Protein AF-A0A150TPR8-F1 (afdb_monomer_lite)

Foldseek 3Di:
DDDDDDDDDDDDDDDDDDDDDDDDDDDDDDDADDDDDDDDDDDDDDDDDDDDDDDDDDDDDDDDDDDDDDDDDDDDDDPDPPQDAFDKDKDKAKAWFQDDDDDDDDDDDDDDDDDDDDDDDDDDDDDDDDDDDDDDDDDDDDDDDPDTDIWIKMKMWTWHHQDPVRKIKIKIFIWTDRPDPDDTPPPRTDIDIDIFDDPDPCRVVVPDDPDDGDDDGDPCVCVVVCVVVVPDQAQEEEFFAFLCFCLLAVPPVQLVSLVVLHAYEYEHQALRDPDQDNLQSVLLVLLSLLLQCVSNVHASDWDKDWDAFVNFTWIKIAGPPSVRRYIYIYSHWHDYPVDDALVCLLVVVDQWTFHPDDDDDDRPPPVVVVPDDDPPPPDPPPPDDPPPDTRIDHLVNLLRRLLVVCVVSVHQEYEAAALAQQFDDDDPSRNSSNLSSVSNVLVNPDHHKYKYTYGLRCLLADQFDDPVSLVSSQQSVLQSQCSHCVQDVHVVCRSVDSPDDGPDPSSSSSSSDHDMKIWAFFFKAWKAAFPQWTWFFPDQDAFGFIWTDHDDPDQRRIWGGHQFAIAGRPRWGFFFVVLDPDAFGTIHTHHPDSDQRGGWTAILQQFIAGRSRWTWFFPPSDNDTPGTIGTHHRHPDRRRGIAAAFFFKDFAEPDQPLFCVAQNLDLLWLLLWAWWALALPLFTWTWTAHQQAIWIWAFPLPRHTHHIDHQDRCCHVVNPSSDSLWSNQWYWFAAQLPNTTWTWTQDQQGIDTFRRDNRSRHTHDPVPDHQDRQCHVVVVQSVALLWSLLWYWDAALLPRGTWIWTADQQGIWTFDRSSPSHTHHTDHQARCCHVVVPNRDCLWSSLWAWFAAQQPRHTWTWTADQQAIKIWHRDNVSGHTHHIGHQFDDDSSRTPCHHPHQQVVACLFSLFWEWWALSQPNGTWTWAAGQQGIWIFHGPSSGTHHTDHNHGNHCHVVVPNRPNSWSSQFYWTGRNSPRHTWTWTRDNRHIIIGHRD

pLDDT: mean 76.07, std 26.34, range [20.14, 98.62]

Secondary structure (DSSP, 8-state):
-----------------------------------------------S---------------SS--------------S-TT-TT-EEEEEEEEE-S-PPPP------------------------------PPPS-----S------EEEEEEEEEEPPPPTTS-EEEEEEEEEEETTTPPP--S-PPEEEEEE-SSSGGGGTTT--TTSPPPP--HHHHHHHHHHHH-PPPEEEEEESSTTHHHHHTTTHHHHHHHHT-EEEEEEEE---SSS-HHHHHHHHHHHHHHHHHHTTS-S-EEEEEEEETTEEEEEEEETTTTS-EEEEEEEE--STTS--HHHHHHTSSS-EE------S----STTTT---STTS--TT----TT----EE-HHHHHHHHHHHHHHHT-SEEEEE---TTS----HHHHHHHHHHHHHHTT--S--EEEEE--GGGGGS---S-HHHHHHHHHHHHHHHTT-TTT-S-GGGTTT-S------HHHHHHTT---EEEEE-S-EEEEEETTTEEEEESSSSTTEEEEEEE--S-GGG-EEEETTEEEETTTEEEEEGGG--STTEEEEEE-----TTSB-EEETTSBEE-GGGPEEEEGGG--STTPBEEEE-----GGGB-EEEPPPPEE-S-TTTTSHHHH-S-HHHHTT-EEE-SSSSSSPEEEEEETTEEEEE-B-SSS-BPPPEEEESTTSGGGT--SHHHHTT-EEE-SSSSSS-EEEEEETTEEEEEPBPTTSSSBPP-TT--SBSTTSTTTTTTS-HHHHTT-B---SSSSSS--EEEEETTEEEEE-B-SSSSB-PPEEEEGGGSTTTT--SHHHHTT-EEE-SSSSSSPEEEEEETTEEEEEPBPTTTSSBPPPEE-B-EETTEETTSTTSGGGS-TTTGGG-EE--SSSSSS--EEEE-SSEEEEE-B-SSSB---EEEEETSSSGGGTTTSHHHHTT-EEE-SSSSSS-EEEEE-SSSEEEE---

Sequence (997 aa):
MNRIHPRAHLWTKAARTLTALGGLLASTAAPASARAEILAYDEHDGDVGGAVGWANDWPFAREGGELVQTAAYVRRRFAAPLSAAHATRWIAVTGRMAAPPIAYAYHVPMGVSSWTTAHQHPGLHFDTSSPAGLLADGAGPTSGIAGTTLQTWLARYVFGPANANGRYSATVSIWAGSGAGRRIDTGAPPAVVRTLADTTLDSLYAGQSDAQDLFFVERESVATTAREALAAPERDLYVVAHQDDDLLFMNPDIADSIQAGNSVETVYVTAGLGGNCLDVMGEREAGMKAAYAAMAGLANSWSCAEAAVLGKDLVRCALDGSAGRVGLVFLRLPSSPDTALLSDLWNGSAPTLTRVDRTGDECDYRCATGDAADDACDDPDDELPSDELPVDYTREELIGVLARLMSDFRASRVGTLNSDHGHAGDHTDHYHTSLFAFAAQQAYAAGHALQTYRGYDMSNEQANVSDEEFDITWDAFRWYAQCDRFTCTDMSACGTGTTCEPDNSNYRAWARRRYVASAIAGVSGRLGALGGKCLAAAGASSGAPVVLADCSMAAAQQWTVAEDRIGGPGGRCLGVAGGSASNGAPVVLESCAGTRGQAWTMLDGGQIRGLQGRCLAVAGGNAANGTPAQMVDCNGAEAQRFAIQLSAPTRWSYGNDFSDAQIGTSEAYTRTVRLGDVNGDGKADACVRRADGVYCARSNGAGGFLPAQRYTTEFSDANGWQPAHYGNTIQLADIDGDGKADLCGRGAWGILCQVANAAGDAFVASGGGWWTYSFSDAEGFDDAPSYYRSIHLADVDADGYADVCGRGADGLRCAINTTAGSFGAAALWLAEMSDANGWLPEQYGATIQLGDIDGDGAADACGRGPSGVVCAVASASGAGFARPHVWSYSRGGAPDYGDGSEFDAAPSHWGSLGLGDVDGDGDADLCGRGASGALCALSNRLGFGAARPASIGAFGDAQGWLAARYGATVQPGDVDGDGRADLCGRASDGLWCALAP

Radius of gyration: 33.86 Å; chains: 1; bounding box: 90×102×80 Å

Structure (mmCIF, N/CA/C/O backbone):
data_AF-A0A150TPR8-F1
#
_entry.id   AF-A0A150TPR8-F1
#
loop_
_atom_site.group_PDB
_atom_site.id
_atom_site.type_symbol
_atom_site.label_atom_id
_atom_site.label_alt_id
_atom_site.label_comp_id
_atom_site.label_asym_id
_atom_site.label_entity_id
_atom_site.label_seq_id
_atom_site.pdbx_PDB_ins_code
_atom_site.Cartn_x
_atom_site.Cartn_y
_atom_site.Cartn_z
_atom_site.occupancy
_atom_site.B_iso_or_equiv
_atom_site.auth_seq_id
_atom_site.auth_comp_id
_atom_site.auth_asym_id
_atom_site.auth_atom_id
_atom_site.pdbx_PDB_model_num
ATOM 1 N N . MET A 1 1 ? -42.815 31.771 -31.895 1.00 28.98 1 MET A N 1
ATOM 2 C CA . MET A 1 1 ? -42.550 31.568 -33.340 1.00 28.98 1 MET A CA 1
ATOM 3 C C . MET A 1 1 ? -41.793 30.247 -33.455 1.00 28.98 1 MET A C 1
ATOM 5 O O . MET A 1 1 ? -40.817 30.100 -32.746 1.00 28.98 1 MET A O 1
ATOM 9 N N . ASN A 1 2 ? -42.415 29.195 -34.004 1.00 23.45 2 ASN A N 1
ATOM 10 C CA . ASN A 1 2 ? -42.234 28.714 -35.393 1.00 23.45 2 ASN A CA 1
ATOM 11 C C . ASN A 1 2 ? -40.826 28.108 -35.634 1.00 23.45 2 ASN A C 1
ATOM 13 O O . ASN A 1 2 ? -39.872 28.867 -35.561 1.00 23.45 2 ASN A O 1
ATOM 17 N N . ARG A 1 3 ? -40.624 26.820 -35.983 1.00 25.25 3 ARG A N 1
ATOM 18 C CA . ARG A 1 3 ? -41.537 25.695 -36.342 1.00 25.25 3 ARG A CA 1
ATOM 19 C C . ARG A 1 3 ? -40.855 24.319 -36.068 1.00 25.25 3 ARG A C 1
ATOM 21 O O . ARG A 1 3 ? -39.658 24.224 -36.275 1.00 25.25 3 ARG A O 1
ATOM 28 N N . ILE A 1 4 ? -41.542 23.338 -35.452 1.00 25.16 4 ILE A N 1
ATOM 29 C CA . ILE A 1 4 ? -42.144 22.088 -36.032 1.00 25.16 4 ILE A CA 1
ATOM 30 C C . ILE A 1 4 ? -41.085 21.058 -36.545 1.00 25.16 4 ILE A C 1
ATOM 32 O O . ILE A 1 4 ? -40.389 21.392 -37.491 1.00 25.16 4 ILE A O 1
ATOM 36 N N . HIS A 1 5 ? -40.820 19.883 -35.921 1.00 24.64 5 HIS A N 1
ATOM 37 C CA . HIS A 1 5 ? -41.619 18.617 -35.767 1.00 24.64 5 HIS A CA 1
ATOM 38 C C . HIS A 1 5 ? -41.718 17.733 -37.056 1.00 24.64 5 HIS A C 1
ATOM 40 O O . HIS A 1 5 ? -41.652 18.314 -38.136 1.00 24.64 5 HIS A O 1
ATOM 46 N N . PRO A 1 6 ? -42.092 16.415 -37.020 1.00 46.97 6 PRO A N 1
ATOM 47 C CA . PRO A 1 6 ? -41.914 15.344 -35.990 1.00 46.97 6 PRO A CA 1
ATOM 48 C C . PRO A 1 6 ? -41.855 13.843 -36.501 1.00 46.97 6 PRO A C 1
ATOM 50 O O . PRO A 1 6 ? -42.131 13.593 -37.666 1.00 46.97 6 PRO A O 1
ATOM 53 N N . ARG A 1 7 ? -41.750 12.852 -35.568 1.00 25.33 7 ARG A N 1
ATOM 54 C CA . ARG A 1 7 ? -42.393 11.477 -35.566 1.00 25.33 7 ARG A CA 1
ATOM 55 C C . ARG A 1 7 ? -41.965 10.411 -36.634 1.00 25.33 7 ARG A C 1
ATOM 57 O O . ARG A 1 7 ? -41.454 10.782 -37.674 1.00 25.33 7 ARG A O 1
ATOM 64 N N . ALA A 1 8 ? -42.204 9.081 -36.512 1.00 23.88 8 ALA A N 1
ATOM 65 C CA . ALA A 1 8 ? -42.480 8.159 -35.376 1.00 23.88 8 ALA A CA 1
ATOM 66 C C . ALA A 1 8 ? -42.597 6.643 -35.769 1.00 23.88 8 ALA A C 1
ATOM 68 O O . ALA A 1 8 ? -42.933 6.335 -36.903 1.00 23.88 8 ALA A O 1
ATOM 69 N N . HIS A 1 9 ? -42.462 5.755 -34.760 1.00 23.77 9 HIS A N 1
ATOM 70 C CA . HIS A 1 9 ? -43.169 4.467 -34.486 1.00 23.77 9 HIS A CA 1
ATOM 71 C C . HIS A 1 9 ? -43.176 3.212 -35.420 1.00 23.77 9 HIS A C 1
ATOM 73 O O . HIS A 1 9 ? -43.779 3.219 -36.483 1.00 23.77 9 HIS A O 1
ATOM 79 N N . LEU A 1 10 ? -42.755 2.079 -34.805 1.00 22.88 10 LEU A N 1
ATOM 80 C CA . LEU A 1 10 ? -43.393 0.728 -34.704 1.00 22.88 10 LEU A CA 1
ATOM 81 C C . LEU A 1 10 ? -43.660 -0.152 -35.961 1.00 22.88 10 LEU A C 1
ATOM 83 O O . LEU A 1 10 ? -44.355 0.273 -36.875 1.00 22.88 10 LEU A O 1
ATOM 87 N N . TRP A 1 11 ? -43.288 -1.451 -35.917 1.00 21.02 11 TRP A N 1
ATOM 88 C CA . TRP A 1 11 ? -44.193 -2.614 -35.658 1.00 21.02 11 TRP A CA 1
ATOM 89 C C . TRP A 1 11 ? -43.463 -3.994 -35.683 1.00 21.02 11 TRP A C 1
ATOM 91 O O . TRP A 1 11 ? -42.305 -4.105 -36.067 1.00 21.02 11 TRP A O 1
ATOM 101 N N . THR A 1 12 ? -44.147 -5.034 -35.188 1.00 22.78 12 THR A N 1
ATOM 102 C CA . THR A 1 12 ? -43.673 -6.308 -34.586 1.00 22.78 12 THR A CA 1
ATOM 103 C C . THR A 1 12 ? -43.605 -7.583 -35.474 1.00 22.78 12 THR A C 1
ATOM 105 O O . THR A 1 12 ? -44.400 -7.747 -36.388 1.00 22.78 12 THR A O 1
ATOM 108 N N . LYS A 1 13 ? -42.766 -8.555 -35.039 1.00 22.12 13 LYS A N 1
ATOM 109 C CA . LYS A 1 13 ? -42.871 -10.055 -35.068 1.00 22.12 13 LYS A CA 1
ATOM 110 C C . LYS A 1 13 ? -43.204 -10.859 -36.359 1.00 22.12 13 LYS A C 1
ATOM 112 O O . LYS A 1 13 ? -44.314 -10.812 -36.874 1.00 22.12 13 LYS A O 1
ATOM 117 N N . ALA A 1 14 ? -42.329 -11.833 -36.668 1.00 21.36 14 ALA A N 1
ATOM 118 C CA . ALA A 1 14 ? -42.599 -13.118 -37.359 1.00 21.36 14 ALA A CA 1
ATOM 119 C C . ALA A 1 14 ? -41.613 -14.215 -36.846 1.00 21.36 14 ALA A C 1
ATOM 121 O O . ALA A 1 14 ? -40.685 -13.863 -36.116 1.00 21.36 14 ALA A O 1
ATOM 122 N N . ALA A 1 15 ? -41.794 -15.521 -37.143 1.00 21.44 15 ALA A N 1
ATOM 123 C CA . ALA A 1 15 ? -40.928 -16.601 -36.601 1.00 21.44 15 ALA A CA 1
ATOM 124 C C . ALA A 1 15 ? -40.993 -17.979 -37.329 1.00 21.44 15 ALA A C 1
ATOM 126 O O . ALA A 1 15 ? -42.004 -18.275 -37.960 1.00 21.44 15 ALA A O 1
ATOM 127 N N . ARG A 1 16 ? -39.986 -18.849 -37.049 1.00 24.20 16 ARG A N 1
ATOM 128 C CA . ARG A 1 16 ? -39.869 -20.328 -37.311 1.00 24.20 16 ARG A CA 1
ATOM 129 C C . ARG A 1 16 ? -39.575 -20.746 -38.793 1.00 24.20 16 ARG A C 1
ATOM 131 O O . ARG A 1 16 ? -39.963 -20.004 -39.680 1.00 24.20 16 ARG A O 1
ATOM 138 N N . THR A 1 17 ? -38.891 -21.855 -39.185 1.00 21.88 17 THR A N 1
ATOM 139 C CA . THR A 1 17 ? -38.340 -23.075 -38.499 1.00 21.88 17 THR A CA 1
ATOM 140 C C . THR A 1 17 ? -37.305 -23.904 -39.343 1.00 21.88 17 THR A C 1
ATOM 142 O O . THR A 1 17 ? -37.540 -24.082 -40.529 1.00 21.88 17 THR A O 1
ATOM 145 N N . LEU A 1 18 ? -36.289 -24.515 -38.682 1.00 22.12 18 LEU A N 1
ATOM 146 C CA . LEU A 1 18 ? -35.696 -25.899 -38.797 1.00 22.12 18 LEU A CA 1
ATOM 147 C C . LEU A 1 18 ? -34.944 -26.531 -40.038 1.00 22.12 18 LEU A C 1
ATOM 149 O O . LEU A 1 18 ? -35.566 -26.835 -41.048 1.00 22.12 18 LEU A O 1
ATOM 153 N N . THR A 1 19 ? -33.692 -27.012 -39.777 1.00 24.34 19 THR A N 1
ATOM 154 C CA . THR A 1 19 ? -32.940 -28.245 -40.264 1.00 24.34 19 THR A CA 1
ATOM 155 C C . THR A 1 19 ? -32.500 -28.432 -41.753 1.00 24.34 19 THR A C 1
ATOM 157 O O . THR A 1 19 ? -33.181 -27.936 -42.635 1.00 24.34 19 THR A O 1
ATOM 160 N N . ALA A 1 20 ? -31.415 -29.161 -42.147 1.00 22.00 20 ALA A N 1
ATOM 161 C CA . ALA A 1 20 ? -30.485 -30.111 -41.465 1.00 22.00 20 ALA A CA 1
ATOM 162 C C . ALA A 1 20 ? -29.088 -30.355 -42.158 1.00 22.00 20 ALA A C 1
ATOM 164 O O . ALA A 1 20 ? -28.971 -30.158 -43.362 1.00 22.00 20 ALA A O 1
ATOM 165 N N . LEU A 1 21 ? -28.141 -30.975 -41.409 1.00 21.84 21 LEU A N 1
ATOM 166 C CA . LEU A 1 21 ? -27.100 -31.994 -41.783 1.00 21.84 21 LEU A CA 1
ATOM 167 C C . LEU A 1 21 ? -25.808 -31.673 -42.611 1.00 21.84 21 LEU A C 1
ATOM 169 O O . LEU A 1 21 ? -25.805 -31.808 -43.828 1.00 21.84 21 LEU A O 1
ATOM 173 N N . GLY A 1 22 ? -24.667 -31.471 -41.912 1.00 22.31 22 GLY A N 1
ATOM 174 C CA . GLY A 1 22 ? -23.556 -32.454 -41.701 1.00 22.31 22 GLY A CA 1
ATOM 175 C C . GLY A 1 22 ? -22.477 -32.766 -42.781 1.00 22.31 22 GLY A C 1
ATOM 176 O O . GLY A 1 22 ? -22.827 -33.106 -43.906 1.00 22.31 22 GLY A O 1
ATOM 177 N N . GLY A 1 23 ? -21.169 -32.824 -42.409 1.00 23.39 23 GLY A N 1
ATOM 178 C CA . GLY A 1 23 ? -20.136 -33.466 -43.277 1.00 23.39 23 GLY A CA 1
ATOM 179 C C . GLY A 1 23 ? -18.596 -33.267 -43.110 1.00 23.39 23 GLY A C 1
ATOM 180 O O . GLY A 1 23 ? -17.957 -33.032 -44.122 1.00 23.39 23 GLY A O 1
ATOM 181 N N . LEU A 1 24 ? -18.006 -33.402 -41.908 1.00 24.17 24 LEU A N 1
ATOM 182 C CA . LEU A 1 24 ? -16.640 -33.918 -41.544 1.00 24.17 24 LEU A CA 1
ATOM 183 C C . LEU A 1 24 ? -15.318 -33.771 -42.400 1.00 24.17 24 LEU A C 1
ATOM 185 O O . LEU A 1 24 ? -15.283 -34.067 -43.588 1.00 24.17 24 LEU A O 1
ATOM 189 N N . LEU A 1 25 ? -14.191 -33.630 -41.650 1.00 23.27 25 LEU A N 1
ATOM 190 C CA . LEU A 1 25 ? -12.736 -33.907 -41.920 1.00 23.27 25 LEU A CA 1
ATOM 191 C C . LEU A 1 25 ? -11.853 -32.854 -42.654 1.00 23.27 25 LEU A C 1
ATOM 193 O O . LEU A 1 25 ? -12.297 -32.271 -43.631 1.00 23.27 25 LEU A O 1
ATOM 197 N N . ALA A 1 26 ? -10.540 -32.674 -42.369 1.00 25.17 26 ALA A N 1
ATOM 198 C CA . ALA A 1 26 ? -9.694 -32.772 -41.144 1.00 25.17 26 ALA A CA 1
ATOM 199 C C . ALA A 1 26 ? -8.202 -32.425 -41.458 1.00 25.17 26 ALA A C 1
ATOM 201 O O . ALA A 1 26 ? -7.753 -32.673 -42.575 1.00 25.17 26 ALA A O 1
ATOM 202 N N . SER A 1 27 ? -7.414 -32.030 -40.432 1.00 24.72 27 SER A N 1
ATOM 203 C CA . SER A 1 27 ? -5.926 -31.863 -40.406 1.00 24.72 27 SER A CA 1
ATOM 204 C C . SER A 1 27 ? -5.358 -30.684 -41.236 1.00 24.72 27 SER A C 1
ATOM 206 O O . SER A 1 27 ? -5.945 -30.334 -42.251 1.00 24.72 27 SER A O 1
ATOM 208 N N . THR A 1 28 ? -4.277 -29.965 -40.892 1.00 23.39 28 THR A N 1
ATOM 209 C CA . THR A 1 28 ? -3.161 -30.058 -39.901 1.00 23.39 28 THR A CA 1
ATOM 210 C C . THR A 1 28 ? -2.783 -28.636 -39.413 1.00 23.39 28 THR A C 1
ATOM 212 O O . THR A 1 28 ? -2.965 -27.714 -40.200 1.00 23.39 28 THR A O 1
ATOM 215 N N . ALA A 1 29 ? -2.183 -28.336 -38.246 1.00 23.03 29 ALA A N 1
ATOM 216 C CA . ALA A 1 29 ? -1.746 -29.096 -37.054 1.00 23.03 29 ALA A CA 1
ATOM 217 C C . ALA A 1 29 ? -1.602 -28.124 -35.831 1.00 23.03 29 ALA A C 1
ATOM 219 O O . ALA A 1 29 ? -2.328 -27.139 -35.767 1.00 23.03 29 ALA A O 1
ATOM 220 N N . ALA A 1 30 ? -0.703 -28.407 -34.874 1.00 26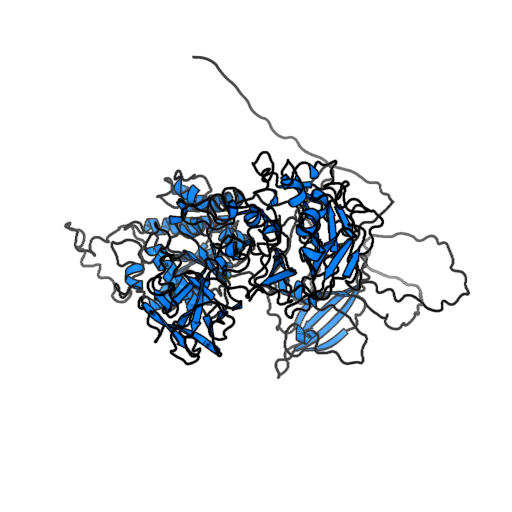.41 30 ALA A N 1
ATOM 221 C CA . ALA A 1 30 ? -0.410 -27.671 -33.621 1.00 26.41 30 ALA A CA 1
ATOM 222 C C . ALA A 1 30 ? 1.103 -27.254 -33.583 1.00 26.41 30 ALA A C 1
ATOM 224 O O . ALA A 1 30 ? 1.793 -27.660 -34.527 1.00 26.41 30 ALA A O 1
ATOM 225 N N . PRO A 1 31 ? 1.674 -26.539 -32.569 1.00 35.25 31 PRO A N 1
ATOM 226 C CA . PRO A 1 31 ? 1.181 -26.355 -31.192 1.00 35.25 31 PRO A CA 1
ATOM 227 C C . PRO A 1 31 ? 1.273 -24.944 -30.556 1.00 35.25 31 PRO A C 1
ATOM 229 O O . PRO A 1 31 ? 1.987 -24.063 -31.021 1.00 35.25 31 PRO A O 1
ATOM 232 N N . ALA A 1 32 ? 0.602 -24.820 -29.406 1.00 24.52 32 ALA A N 1
ATOM 233 C CA . ALA A 1 32 ? 0.955 -23.959 -28.274 1.00 24.52 32 ALA A CA 1
ATOM 234 C C . ALA A 1 32 ? 0.949 -24.843 -27.004 1.00 24.52 32 ALA A C 1
ATOM 236 O O . ALA A 1 32 ? 0.255 -25.867 -26.987 1.00 24.52 32 ALA A O 1
ATOM 237 N N . SER A 1 33 ? 1.730 -24.507 -25.975 1.00 25.05 33 SER A N 1
ATOM 238 C CA . SER A 1 33 ? 1.921 -25.350 -24.781 1.00 25.05 33 SER A CA 1
ATOM 239 C C . SER A 1 33 ? 2.406 -24.538 -23.576 1.00 25.05 33 SER A C 1
ATOM 241 O O . SER A 1 33 ? 3.346 -23.781 -23.760 1.00 25.05 33 SER A O 1
ATOM 243 N N . ALA A 1 34 ? 1.914 -24.722 -22.347 1.00 23.31 34 ALA A N 1
ATOM 244 C CA . ALA A 1 34 ? 0.694 -25.413 -21.908 1.00 23.31 34 ALA A CA 1
ATOM 245 C C . ALA A 1 34 ? 0.346 -24.984 -20.464 1.00 23.31 34 ALA A C 1
ATOM 247 O O . ALA A 1 34 ? 1.141 -25.223 -19.561 1.00 23.31 34 ALA A O 1
ATOM 248 N N . ARG A 1 35 ? -0.854 -24.429 -20.237 1.00 21.34 35 ARG A N 1
ATOM 249 C CA . ARG A 1 35 ? -1.395 -24.164 -18.888 1.00 21.34 35 ARG A CA 1
ATOM 250 C C . ARG A 1 35 ? -1.851 -25.470 -18.212 1.00 21.34 35 ARG A C 1
ATOM 252 O O . ARG A 1 35 ? -2.260 -26.407 -18.904 1.00 21.34 35 ARG A O 1
ATOM 259 N N . ALA A 1 36 ? -1.822 -25.525 -16.879 1.00 22.77 36 ALA A N 1
ATOM 260 C CA . ALA A 1 36 ? -2.362 -26.632 -16.085 1.00 22.77 36 ALA A CA 1
ATOM 261 C C . ALA A 1 36 ? -3.514 -26.141 -15.193 1.00 22.77 36 ALA A C 1
ATOM 263 O O . ALA A 1 36 ? -3.333 -25.253 -14.372 1.00 22.77 36 ALA A O 1
ATOM 264 N N . GLU A 1 37 ? -4.699 -26.730 -15.360 1.00 22.56 37 GLU A N 1
ATOM 265 C CA . GLU A 1 37 ? -5.955 -26.276 -14.745 1.00 22.56 37 GLU A CA 1
ATOM 266 C C . GLU A 1 37 ? -6.473 -27.328 -13.743 1.00 22.56 37 GLU A C 1
ATOM 268 O O . GLU A 1 37 ? -6.418 -28.534 -14.015 1.00 22.56 37 GLU A O 1
ATOM 273 N N . ILE A 1 38 ? -6.977 -26.898 -12.580 1.00 25.50 38 ILE A N 1
ATOM 274 C CA . ILE A 1 38 ? -7.455 -27.790 -11.507 1.00 25.50 38 ILE A CA 1
ATOM 275 C C . ILE A 1 38 ? -8.981 -27.951 -11.587 1.00 25.50 38 ILE A C 1
ATOM 277 O O . ILE A 1 38 ? -9.725 -26.976 -11.564 1.00 25.50 38 ILE A O 1
ATOM 281 N N . LEU A 1 39 ? -9.465 -29.199 -11.605 1.00 23.64 39 LEU A N 1
ATOM 282 C CA . LEU A 1 39 ? -10.895 -29.537 -11.573 1.00 23.64 39 LEU A CA 1
ATOM 283 C C . LEU A 1 39 ? -11.196 -30.545 -10.454 1.00 23.64 39 LEU A C 1
ATOM 285 O O . LEU A 1 39 ? -10.606 -31.625 -10.404 1.00 23.64 39 LEU A O 1
ATOM 289 N N . ALA A 1 40 ? -12.149 -30.209 -9.579 1.00 24.70 40 ALA A N 1
ATOM 290 C CA . ALA A 1 40 ? -12.587 -31.036 -8.450 1.00 24.70 40 ALA A CA 1
ATOM 291 C C . ALA A 1 40 ? -14.035 -31.545 -8.622 1.00 24.70 40 ALA A C 1
ATOM 293 O O . ALA A 1 40 ? -14.868 -30.882 -9.238 1.00 24.70 40 ALA A O 1
ATOM 294 N N . TYR A 1 41 ? -14.346 -32.720 -8.059 1.00 24.25 41 TYR A N 1
ATOM 295 C CA . TYR A 1 41 ? -15.668 -33.366 -8.119 1.00 24.25 41 TYR A CA 1
ATOM 296 C C . TYR A 1 41 ? -15.961 -34.145 -6.819 1.00 24.25 41 TYR A C 1
ATOM 298 O O . TYR A 1 41 ? -15.025 -34.628 -6.178 1.00 24.25 41 TYR A O 1
ATOM 306 N N . ASP A 1 42 ? -17.236 -34.282 -6.428 1.00 25.91 42 ASP A N 1
ATOM 307 C CA . ASP A 1 42 ? -17.663 -34.857 -5.136 1.00 25.91 42 ASP A CA 1
ATOM 308 C C . ASP A 1 42 ? -18.883 -35.802 -5.249 1.00 25.91 42 ASP A C 1
ATOM 310 O O . ASP A 1 42 ? -19.761 -35.589 -6.084 1.00 25.91 42 ASP A O 1
ATOM 314 N N . GLU A 1 43 ? -18.946 -36.815 -4.372 1.00 27.02 43 GLU A N 1
ATOM 315 C CA . GLU A 1 43 ? -20.106 -37.694 -4.130 1.00 27.02 43 GLU A CA 1
ATOM 316 C C . GLU A 1 43 ? -20.129 -38.239 -2.674 1.00 27.02 43 GLU A C 1
ATOM 318 O O . GLU A 1 43 ? -19.234 -38.969 -2.229 1.00 27.02 43 GLU A O 1
ATOM 323 N N . HIS A 1 44 ? -21.232 -37.962 -1.970 1.00 24.33 44 HIS A N 1
ATOM 324 C CA . HIS A 1 44 ? -21.751 -38.626 -0.757 1.00 24.33 44 HIS A CA 1
ATOM 325 C C . HIS A 1 44 ? -23.294 -38.620 -0.867 1.00 24.33 44 HIS A C 1
ATOM 327 O O . HIS A 1 44 ? -23.850 -37.721 -1.494 1.00 24.33 44 HIS A O 1
ATOM 333 N N . ASP A 1 45 ? -24.073 -39.564 -0.337 1.00 28.72 45 ASP A N 1
ATOM 334 C CA . ASP A 1 45 ? -23.782 -40.702 0.546 1.00 28.72 45 ASP A CA 1
ATOM 335 C C . ASP A 1 45 ? -24.474 -41.979 0.030 1.00 28.72 45 ASP A C 1
ATOM 337 O O . ASP A 1 45 ? -25.420 -41.921 -0.758 1.00 28.72 45 ASP A O 1
ATOM 341 N N . GLY A 1 46 ? -24.012 -43.150 0.472 1.00 37.25 46 GLY A N 1
ATOM 342 C CA . GLY A 1 46 ? -24.543 -44.431 0.003 1.00 37.25 46 GLY A CA 1
ATOM 343 C C . GLY A 1 46 ? -25.768 -44.928 0.774 1.00 37.25 46 GLY A C 1
ATOM 344 O O . GLY A 1 46 ? -25.628 -45.363 1.913 1.00 37.25 46 GLY A O 1
ATOM 345 N N . ASP A 1 47 ? -26.920 -45.022 0.103 1.00 25.62 47 ASP A N 1
ATOM 346 C CA . ASP A 1 47 ? -27.933 -46.035 0.427 1.00 25.62 47 ASP A CA 1
ATOM 347 C C . ASP A 1 47 ? -28.599 -46.597 -0.849 1.00 25.62 47 ASP A C 1
ATOM 349 O O . ASP A 1 47 ? -28.524 -46.012 -1.934 1.00 25.62 47 ASP A O 1
ATOM 353 N N . VAL A 1 48 ? -29.134 -47.816 -0.770 1.00 34.12 48 VAL A N 1
ATOM 354 C CA . VAL A 1 48 ? -29.137 -48.730 -1.928 1.00 34.12 48 VAL A CA 1
ATOM 355 C C . VAL A 1 48 ? -30.332 -48.560 -2.882 1.00 34.12 48 VAL A C 1
ATOM 357 O O . VAL A 1 48 ? -31.450 -48.962 -2.571 1.00 34.12 48 VAL A O 1
ATOM 360 N N . GLY A 1 49 ? -30.048 -48.159 -4.128 1.00 28.77 49 GLY A N 1
ATOM 361 C CA . GLY A 1 49 ? -30.851 -48.530 -5.305 1.00 28.77 49 GLY A CA 1
ATOM 362 C C . GLY A 1 49 ? -31.592 -47.395 -6.020 1.00 28.77 49 GLY A C 1
ATOM 363 O O . GLY A 1 49 ? -32.774 -47.166 -5.787 1.00 28.77 49 GLY A O 1
ATOM 364 N N . GLY A 1 50 ? -30.940 -46.783 -7.011 1.00 23.67 50 GLY A N 1
ATOM 365 C CA . GLY A 1 50 ? -31.575 -45.868 -7.962 1.00 23.67 50 GLY A CA 1
ATOM 366 C C . GLY A 1 50 ? -30.698 -45.656 -9.194 1.00 23.67 50 GLY A C 1
ATOM 367 O O . GLY A 1 50 ? -29.494 -45.452 -9.069 1.00 23.67 50 GLY A O 1
ATOM 368 N N . ALA A 1 51 ? -31.277 -45.739 -10.393 1.00 25.05 51 ALA A N 1
ATOM 369 C CA . ALA A 1 51 ? -30.558 -45.409 -11.621 1.00 25.05 51 ALA A CA 1
ATOM 370 C C . ALA A 1 51 ? -30.406 -43.885 -11.743 1.00 25.05 51 ALA A C 1
ATOM 372 O O . ALA A 1 51 ? -31.389 -43.161 -11.580 1.00 25.05 51 ALA A O 1
ATOM 373 N N . VAL A 1 52 ? -29.205 -43.406 -12.078 1.00 23.92 52 VAL A N 1
ATOM 374 C CA . VAL A 1 52 ? -28.972 -41.981 -12.353 1.00 23.92 52 VAL A CA 1
ATOM 375 C C . VAL A 1 52 ? -29.744 -41.588 -13.614 1.00 23.92 52 VAL A C 1
ATOM 377 O O . VAL A 1 52 ? -29.467 -42.070 -14.714 1.00 23.92 52 VAL A O 1
ATOM 380 N N . GLY A 1 53 ? -30.753 -40.737 -13.436 1.00 24.08 53 GLY A N 1
ATOM 381 C CA . GLY A 1 53 ? -31.523 -40.155 -14.528 1.00 24.08 53 GLY A CA 1
ATOM 382 C C . GLY A 1 53 ? -30.734 -39.046 -15.219 1.00 24.08 53 GLY A C 1
ATOM 383 O O . GLY A 1 53 ? -30.148 -38.191 -14.562 1.00 24.08 53 GLY A O 1
ATOM 384 N N . TRP A 1 54 ? -30.747 -39.044 -16.550 1.00 24.36 54 TRP A N 1
ATOM 385 C CA . TRP A 1 54 ? -30.131 -37.986 -17.346 1.00 24.36 54 TRP A CA 1
ATOM 386 C C . TRP A 1 54 ? -30.993 -36.722 -17.270 1.00 24.36 54 TRP A C 1
ATOM 388 O O . TRP A 1 54 ? -32.108 -36.700 -17.798 1.00 24.36 54 TRP A O 1
ATOM 398 N N . ALA A 1 55 ? -30.476 -35.674 -16.631 1.00 25.00 55 ALA A N 1
ATOM 399 C CA . ALA A 1 55 ? -31.055 -34.340 -16.712 1.00 25.00 55 ALA A CA 1
ATOM 400 C C . ALA A 1 55 ? -30.726 -33.737 -18.086 1.00 25.00 55 ALA A C 1
ATOM 402 O O . ALA A 1 55 ? -29.621 -33.253 -18.320 1.00 25.00 55 ALA A O 1
ATOM 403 N N . ASN A 1 56 ? -31.687 -33.807 -19.006 1.00 26.62 56 ASN A N 1
ATOM 404 C CA . ASN A 1 56 ? -31.677 -32.968 -20.201 1.00 26.62 56 ASN A CA 1
ATOM 405 C C . ASN A 1 56 ? -32.065 -31.524 -19.824 1.00 26.62 56 ASN A C 1
ATOM 407 O O . ASN A 1 56 ? -32.698 -31.306 -18.792 1.00 26.62 56 ASN A O 1
ATOM 411 N N . ASP A 1 57 ? -31.747 -30.584 -20.717 1.00 28.09 57 ASP A N 1
ATOM 412 C CA . ASP A 1 57 ? -32.191 -29.180 -20.739 1.00 28.09 57 ASP A CA 1
ATOM 413 C C . ASP A 1 57 ? -31.464 -28.171 -19.819 1.00 28.09 57 ASP A C 1
ATOM 415 O O . ASP A 1 57 ? -32.043 -27.665 -18.864 1.00 28.09 57 ASP A O 1
ATOM 419 N N . TRP A 1 58 ? -30.259 -27.735 -20.221 1.00 22.19 58 TRP A N 1
ATOM 420 C CA . TRP A 1 58 ? -29.873 -26.305 -20.198 1.00 22.19 58 TRP A CA 1
ATOM 421 C C . TRP A 1 58 ? -29.191 -25.922 -21.535 1.00 22.19 58 TRP A C 1
ATOM 423 O O . TRP A 1 58 ? -28.563 -26.791 -22.147 1.00 22.19 58 TRP A O 1
ATOM 433 N N . PRO A 1 59 ? -29.357 -24.688 -22.069 1.00 26.39 59 PRO A N 1
ATOM 434 C CA . PRO A 1 59 ? -29.426 -24.524 -23.523 1.00 26.39 59 PRO A CA 1
ATOM 435 C C . PRO A 1 59 ? -28.540 -23.401 -24.099 1.00 26.39 59 PRO A C 1
ATOM 437 O O . PRO A 1 59 ? -29.003 -22.273 -24.258 1.00 26.39 59 PRO A O 1
ATOM 440 N N . PHE A 1 60 ? -27.324 -23.723 -24.556 1.00 24.22 60 PHE A N 1
ATOM 441 C CA . PHE A 1 60 ? -26.554 -22.838 -25.446 1.00 24.22 60 PHE A CA 1
ATOM 442 C C . PHE A 1 60 ? -25.889 -23.604 -26.595 1.00 24.22 60 PHE A C 1
ATOM 444 O O . PHE A 1 60 ? -24.764 -24.079 -26.497 1.00 24.22 60 PHE A O 1
ATOM 451 N N . ALA A 1 61 ? -26.604 -23.686 -27.720 1.00 23.25 61 ALA A N 1
ATOM 452 C CA . ALA A 1 61 ? -26.024 -23.993 -29.023 1.00 23.25 61 ALA A CA 1
ATOM 453 C C . ALA A 1 61 ? -26.830 -23.301 -30.135 1.00 23.25 61 ALA A C 1
ATOM 455 O O . ALA A 1 61 ? -27.959 -23.687 -30.452 1.00 23.25 61 ALA A O 1
ATOM 456 N N . ARG A 1 62 ? -26.226 -22.288 -30.760 1.00 25.09 62 ARG A N 1
ATOM 457 C CA . ARG A 1 62 ? -26.550 -21.849 -32.121 1.00 25.09 62 ARG A CA 1
ATOM 458 C C . ARG A 1 62 ? -25.246 -21.594 -32.861 1.00 25.09 62 ARG A C 1
ATOM 460 O O . ARG A 1 62 ? -24.429 -20.807 -32.405 1.00 25.09 62 ARG A O 1
ATOM 467 N N . GLU A 1 63 ? -25.085 -22.235 -34.010 1.00 25.12 63 GLU A N 1
ATOM 468 C CA . GLU A 1 63 ? -24.044 -21.875 -34.970 1.00 25.12 63 GLU A CA 1
ATOM 469 C C . GLU A 1 63 ? -24.420 -20.563 -35.676 1.00 25.12 63 GLU A C 1
ATOM 471 O O . GLU A 1 63 ? -25.572 -20.392 -36.090 1.00 25.12 63 GLU A O 1
ATOM 476 N N . GLY A 1 64 ? -23.440 -19.672 -35.865 1.00 30.55 64 GLY A N 1
ATOM 477 C CA . GLY A 1 64 ? -23.555 -18.513 -36.758 1.00 30.55 64 GLY A CA 1
ATOM 478 C C . GLY A 1 64 ? -23.276 -17.154 -36.113 1.00 30.55 64 GLY A C 1
ATOM 479 O O . GLY A 1 64 ? -24.201 -16.362 -35.967 1.00 30.55 64 GLY A O 1
ATOM 480 N N . GLY A 1 65 ? -21.998 -16.869 -35.838 1.00 28.61 65 GLY A N 1
ATOM 481 C CA . GLY A 1 65 ? -21.508 -15.546 -35.423 1.00 28.61 65 GLY A CA 1
ATOM 482 C C . GLY A 1 65 ? -21.366 -15.368 -33.907 1.00 28.61 65 GLY A C 1
ATOM 483 O O . GLY A 1 65 ? -22.342 -15.504 -33.183 1.00 28.61 65 GLY A O 1
ATOM 484 N N . GLU A 1 66 ? -20.129 -15.081 -33.490 1.00 34.47 66 GLU A N 1
ATOM 485 C CA . GLU A 1 66 ? -19.666 -14.417 -32.252 1.00 34.47 66 GLU A CA 1
ATOM 486 C C . GLU A 1 66 ? -20.550 -14.448 -30.983 1.00 34.47 66 GLU A C 1
ATOM 488 O O . GLU A 1 66 ? -21.572 -13.774 -30.907 1.00 34.47 66 GLU A O 1
ATOM 493 N N . LEU A 1 67 ? -20.044 -15.116 -29.936 1.00 22.50 67 LEU A N 1
ATOM 494 C CA . LEU A 1 67 ? -20.150 -14.760 -28.505 1.00 22.50 67 LEU A CA 1
ATOM 495 C C . LEU A 1 67 ? -18.947 -15.434 -27.801 1.00 22.50 67 LEU A C 1
ATOM 497 O O . LEU A 1 67 ? -18.716 -16.623 -28.008 1.00 22.50 67 LEU A O 1
ATOM 501 N N . VAL A 1 68 ? -18.007 -14.676 -27.223 1.00 23.44 68 VAL A N 1
ATOM 502 C CA . VAL A 1 68 ? -18.014 -14.144 -25.840 1.00 23.44 68 VAL A CA 1
ATOM 503 C C . VAL A 1 68 ? -17.900 -15.258 -24.790 1.00 23.44 68 VAL A C 1
ATOM 505 O O . VAL A 1 68 ? -18.822 -16.050 -24.599 1.00 23.44 68 VAL A O 1
ATOM 508 N N . GLN A 1 69 ? -16.758 -15.289 -24.094 1.00 22.41 69 GLN A N 1
ATOM 509 C CA . GLN A 1 69 ? -16.549 -16.103 -22.895 1.00 22.41 69 GLN A CA 1
ATOM 510 C C . GLN A 1 69 ? -17.488 -15.643 -21.773 1.00 22.41 69 GLN A C 1
ATOM 512 O O . GLN A 1 69 ? -17.704 -14.451 -21.578 1.00 22.41 69 GLN A O 1
ATOM 517 N N . THR A 1 70 ? -18.003 -16.590 -20.995 1.00 20.81 70 THR A N 1
ATOM 518 C CA . THR A 1 70 ? -18.549 -16.327 -19.657 1.00 20.81 70 THR A CA 1
ATOM 519 C C . THR A 1 70 ? -17.962 -17.354 -18.703 1.00 20.81 70 THR A C 1
ATOM 521 O O . THR A 1 70 ? -18.130 -18.558 -18.899 1.00 20.81 70 THR A O 1
ATOM 524 N N . ALA A 1 71 ? -17.236 -16.876 -17.693 1.00 23.33 71 ALA A N 1
ATOM 525 C CA . ALA A 1 71 ? -16.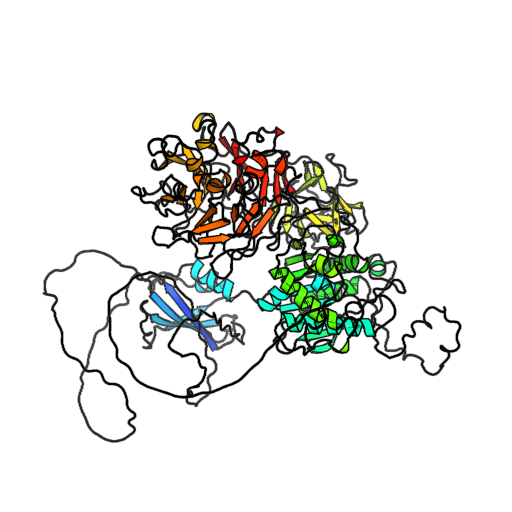739 -17.712 -16.613 1.00 23.33 71 ALA A CA 1
ATOM 526 C C . ALA A 1 71 ? -17.908 -18.193 -15.739 1.00 23.33 71 ALA A C 1
ATOM 528 O O . ALA A 1 71 ? -18.858 -17.451 -15.487 1.00 23.33 71 ALA A O 1
ATOM 529 N N . ALA A 1 72 ? -17.837 -19.436 -15.264 1.00 20.83 72 ALA A N 1
ATOM 530 C CA . ALA A 1 72 ? -18.814 -20.000 -14.339 1.00 20.83 72 ALA A CA 1
ATOM 531 C C . ALA A 1 72 ? -18.116 -20.919 -13.327 1.00 20.83 72 ALA A C 1
ATOM 533 O O . ALA A 1 72 ? -18.095 -22.142 -13.470 1.00 20.83 72 ALA A O 1
ATOM 534 N N . TYR A 1 73 ? -17.544 -20.313 -12.287 1.00 22.81 73 TYR A N 1
ATOM 535 C CA . TYR A 1 73 ? -17.046 -21.031 -11.115 1.00 22.81 73 TYR A CA 1
ATOM 536 C C . TYR A 1 73 ? -18.217 -21.714 -10.388 1.00 22.81 73 TYR A C 1
ATOM 538 O O . TYR A 1 73 ? -19.158 -21.051 -9.955 1.00 22.81 73 TYR A O 1
ATOM 546 N N . VAL A 1 74 ? -18.154 -23.034 -10.188 1.00 20.14 74 VAL A N 1
ATOM 547 C CA . VAL A 1 74 ? -19.133 -23.769 -9.365 1.00 20.14 74 VAL A CA 1
ATOM 548 C C . VAL A 1 74 ? -18.472 -24.222 -8.061 1.00 20.14 74 VAL A C 1
ATOM 550 O O . VAL A 1 74 ? -18.139 -25.392 -7.885 1.00 20.14 74 VAL A O 1
ATOM 553 N N . ARG A 1 75 ? -18.305 -23.295 -7.105 1.00 23.70 75 ARG A N 1
ATOM 554 C CA . ARG A 1 75 ? -17.995 -23.661 -5.709 1.00 23.70 75 ARG A CA 1
ATOM 555 C C . ARG A 1 75 ? -19.259 -24.242 -5.049 1.00 23.70 75 ARG A C 1
ATOM 557 O O . ARG A 1 75 ? -20.298 -23.585 -5.004 1.00 23.70 75 ARG A O 1
ATOM 564 N N . ARG A 1 76 ? -19.183 -25.451 -4.476 1.00 22.59 76 ARG A N 1
ATOM 565 C CA . ARG A 1 76 ? -20.190 -25.986 -3.531 1.00 22.59 76 ARG A CA 1
ATOM 566 C C . ARG A 1 76 ? -19.536 -26.377 -2.205 1.00 22.59 76 ARG A C 1
ATOM 568 O O . ARG A 1 76 ? -18.417 -26.873 -2.178 1.00 22.59 76 ARG A O 1
ATOM 575 N N . ARG A 1 77 ? -20.254 -26.131 -1.102 1.00 25.67 77 ARG A N 1
ATOM 576 C CA . ARG A 1 77 ? -19.800 -26.368 0.281 1.00 25.67 77 ARG A CA 1
ATOM 577 C C . ARG A 1 77 ? -19.660 -27.864 0.590 1.00 25.67 77 ARG A C 1
ATOM 579 O O . ARG A 1 77 ? -20.592 -28.623 0.337 1.00 25.67 77 ARG A O 1
ATOM 586 N N . PHE A 1 78 ? -18.590 -28.245 1.289 1.00 27.88 78 PHE A N 1
ATOM 587 C CA . PHE A 1 78 ? -18.549 -29.498 2.051 1.00 27.88 78 PHE A CA 1
ATOM 588 C C . PHE A 1 78 ? -19.293 -29.330 3.385 1.00 27.88 78 PHE A C 1
ATOM 590 O O . PHE A 1 78 ? -19.050 -28.368 4.110 1.00 27.88 78 PHE A O 1
ATOM 597 N N . ALA A 1 79 ? -20.184 -30.264 3.727 1.00 28.50 79 ALA A N 1
ATOM 598 C CA . ALA A 1 79 ? -21.063 -30.147 4.900 1.00 28.50 79 ALA A CA 1
ATOM 599 C C . ALA A 1 79 ? -20.533 -30.808 6.193 1.00 28.50 79 ALA A C 1
ATOM 601 O O . ALA A 1 79 ? -21.188 -30.718 7.229 1.00 28.50 79 ALA A O 1
ATOM 602 N N . ALA A 1 80 ? -19.371 -31.472 6.153 1.00 32.97 80 ALA A N 1
ATOM 603 C CA . ALA A 1 80 ? -18.804 -32.204 7.289 1.00 32.97 80 ALA A CA 1
ATOM 604 C C . ALA A 1 80 ? -17.377 -31.726 7.635 1.00 32.97 80 ALA A C 1
ATOM 606 O O . ALA A 1 80 ? -16.587 -31.474 6.719 1.00 32.97 80 ALA A O 1
ATOM 607 N N . PRO A 1 81 ? -17.012 -31.635 8.932 1.00 36.16 81 PRO A N 1
ATOM 608 C CA . PRO A 1 81 ? -15.640 -31.355 9.346 1.00 36.16 81 PRO A CA 1
ATOM 609 C C . PRO A 1 81 ? -14.692 -32.490 8.928 1.00 36.16 81 PRO A C 1
ATOM 611 O O . PRO A 1 81 ? -15.071 -33.662 8.908 1.00 36.16 81 PRO A O 1
ATOM 614 N N . LEU A 1 82 ? -13.434 -32.137 8.640 1.00 44.72 82 LEU A N 1
ATOM 615 C CA . LEU A 1 82 ? -12.404 -33.009 8.040 1.00 44.72 82 LEU A CA 1
ATOM 616 C C . LEU A 1 82 ? -12.019 -34.260 8.865 1.00 44.72 82 LEU A C 1
ATOM 618 O O . LEU A 1 82 ? -11.250 -35.090 8.391 1.00 44.72 82 LEU A O 1
ATOM 622 N N . SER A 1 83 ? -12.553 -34.407 10.078 1.00 45.75 83 SER A N 1
ATOM 623 C CA . SER A 1 83 ? -12.305 -35.505 11.022 1.00 45.75 83 SER A CA 1
ATOM 624 C C . SER A 1 83 ? -13.462 -36.513 11.150 1.00 45.75 83 SER A C 1
ATOM 626 O O . SER A 1 83 ? -13.404 -37.417 11.986 1.00 45.75 83 SER A O 1
ATOM 628 N N . ALA A 1 84 ? -14.527 -36.387 10.349 1.00 47.12 84 ALA A N 1
ATOM 629 C CA . ALA A 1 84 ? -15.650 -37.324 10.378 1.00 47.12 84 ALA A CA 1
ATOM 630 C C . ALA A 1 84 ? -15.254 -38.728 9.866 1.00 47.12 84 ALA A C 1
ATOM 632 O O . ALA A 1 84 ? -14.638 -38.882 8.811 1.00 47.12 84 ALA A O 1
ATOM 633 N N . ALA A 1 85 ? -15.644 -39.777 10.599 1.00 50.62 85 ALA A N 1
ATOM 634 C CA . ALA A 1 85 ? -15.384 -41.158 10.193 1.00 50.62 85 ALA A CA 1
ATOM 635 C C . ALA A 1 85 ? -16.099 -41.496 8.870 1.00 50.62 85 ALA A C 1
ATOM 637 O O . ALA A 1 85 ? -17.285 -41.215 8.718 1.00 50.62 85 ALA A O 1
ATOM 638 N N . HIS A 1 86 ? -15.382 -42.159 7.962 1.00 52.09 86 HIS A N 1
ATOM 639 C CA . HIS A 1 86 ? -15.762 -42.503 6.582 1.00 52.09 86 HIS A CA 1
ATOM 640 C C . HIS A 1 86 ? -15.788 -41.347 5.571 1.00 52.09 86 HIS A C 1
ATOM 642 O O . HIS A 1 86 ? -16.065 -41.600 4.395 1.00 52.09 86 HIS A O 1
ATOM 648 N N . ALA A 1 87 ? -15.398 -40.128 5.970 1.00 50.91 87 ALA A N 1
ATOM 649 C CA . ALA A 1 87 ? -15.208 -39.026 5.031 1.00 50.91 87 ALA A CA 1
ATOM 650 C C . ALA A 1 87 ? -14.313 -39.462 3.856 1.00 50.91 87 ALA A C 1
ATOM 652 O O . ALA A 1 87 ? -13.231 -40.032 4.044 1.00 50.91 87 ALA A O 1
ATOM 653 N N . THR A 1 88 ? -14.788 -39.207 2.637 1.00 45.44 88 THR A N 1
ATOM 654 C CA . THR A 1 88 ? -14.038 -39.446 1.401 1.00 45.44 88 THR A CA 1
ATOM 655 C C . THR A 1 88 ? -13.516 -38.118 0.854 1.00 45.44 88 THR A C 1
ATOM 657 O O . THR A 1 88 ? -14.236 -37.121 0.821 1.00 45.44 88 THR A O 1
ATOM 660 N N . ARG A 1 89 ? -12.262 -38.103 0.398 1.00 49.19 89 ARG A N 1
ATOM 661 C CA . ARG A 1 89 ? -11.664 -36.984 -0.343 1.00 49.19 89 ARG A CA 1
ATOM 662 C C . ARG A 1 89 ? -11.014 -37.484 -1.622 1.00 49.19 89 ARG A C 1
ATOM 664 O O . ARG A 1 89 ? -10.421 -38.561 -1.624 1.00 49.19 89 ARG A O 1
ATOM 671 N N . TRP A 1 90 ? -11.111 -36.685 -2.676 1.00 45.84 90 TRP A N 1
ATOM 672 C CA . TRP A 1 90 ? -10.454 -36.900 -3.959 1.00 45.84 90 TRP A CA 1
ATOM 673 C C . TRP A 1 90 ? -9.471 -35.755 -4.198 1.00 45.84 90 TRP A C 1
ATOM 675 O O . TRP A 1 90 ? -9.834 -34.597 -4.009 1.00 45.84 90 TRP A O 1
ATOM 685 N N . ILE A 1 91 ? -8.237 -36.080 -4.576 1.00 45.47 91 ILE A N 1
ATOM 686 C CA . ILE A 1 91 ? -7.169 -35.113 -4.844 1.00 45.47 91 ILE A CA 1
ATOM 687 C C . ILE A 1 91 ? -6.536 -35.475 -6.186 1.00 45.47 91 ILE A C 1
ATOM 689 O O . ILE A 1 91 ? -6.131 -36.623 -6.386 1.00 45.47 91 ILE A O 1
ATOM 693 N N . ALA A 1 92 ? -6.458 -34.512 -7.102 1.00 44.00 92 ALA A N 1
ATOM 694 C CA . ALA A 1 92 ? -5.609 -34.619 -8.281 1.00 44.00 92 ALA A CA 1
ATOM 695 C C . ALA A 1 92 ? -4.180 -34.231 -7.879 1.00 44.00 92 ALA A C 1
ATOM 697 O O . ALA A 1 92 ? -3.970 -33.174 -7.294 1.00 44.00 92 ALA A O 1
ATOM 698 N N . VAL A 1 93 ? -3.208 -35.096 -8.157 1.00 43.84 93 VAL A N 1
ATOM 699 C CA . VAL A 1 93 ? -1.791 -34.875 -7.834 1.00 43.84 93 VAL A CA 1
ATOM 700 C C . VAL A 1 93 ? -1.008 -34.930 -9.133 1.00 43.84 93 VAL A C 1
ATOM 702 O O . VAL A 1 93 ? -1.151 -35.895 -9.881 1.00 43.84 93 VAL A O 1
ATOM 705 N N . THR A 1 94 ? -0.161 -33.945 -9.405 1.00 41.88 94 THR A N 1
ATOM 706 C CA . THR A 1 94 ? 0.685 -33.925 -10.606 1.00 41.88 94 THR A CA 1
ATOM 707 C C . THR A 1 94 ? 2.146 -34.035 -10.180 1.00 41.88 94 THR A C 1
ATOM 709 O O . THR A 1 94 ? 2.559 -33.370 -9.238 1.00 41.88 94 THR A O 1
ATOM 712 N N . GLY A 1 95 ? 2.931 -34.908 -10.816 1.00 45.78 95 GLY A N 1
ATOM 713 C CA . GLY A 1 95 ? 4.319 -35.133 -10.395 1.00 45.78 95 GLY A CA 1
ATOM 714 C C . GLY A 1 95 ? 5.143 -35.998 -11.347 1.00 45.78 95 GLY A C 1
ATOM 715 O O . GLY A 1 95 ? 4.621 -36.571 -12.309 1.00 45.78 95 GLY A O 1
ATOM 716 N N . ARG A 1 96 ? 6.452 -36.090 -11.075 1.00 39.22 96 ARG A N 1
ATOM 717 C CA . ARG A 1 96 ? 7.438 -36.832 -11.882 1.00 39.22 96 ARG A CA 1
ATOM 718 C C . ARG A 1 96 ? 7.785 -38.176 -11.221 1.00 39.22 96 ARG A C 1
ATOM 720 O O . ARG A 1 96 ? 8.128 -38.218 -10.044 1.00 39.22 96 ARG A O 1
ATOM 727 N N . MET A 1 97 ? 7.752 -39.275 -11.982 1.00 39.56 97 MET A N 1
ATOM 728 C CA . MET A 1 97 ? 8.188 -40.608 -11.520 1.00 39.56 97 MET A CA 1
ATOM 729 C C . MET A 1 97 ? 9.562 -41.000 -12.073 1.00 39.56 97 MET A C 1
ATOM 731 O O . MET A 1 97 ? 9.860 -40.751 -13.240 1.00 39.56 97 MET A O 1
ATOM 735 N N . ALA A 1 98 ? 10.365 -41.688 -11.253 1.00 36.06 98 ALA A N 1
ATOM 736 C CA . ALA A 1 98 ? 11.716 -42.136 -11.612 1.00 36.06 98 ALA A CA 1
ATOM 737 C C . ALA A 1 98 ? 11.808 -43.592 -12.129 1.00 36.06 98 ALA A C 1
ATOM 739 O O . ALA A 1 98 ? 12.823 -43.952 -12.724 1.00 36.06 98 ALA A O 1
ATOM 740 N N . ALA A 1 99 ? 10.786 -44.436 -11.928 1.00 36.09 99 ALA A N 1
ATOM 741 C CA . ALA A 1 99 ? 10.769 -45.823 -12.413 1.00 36.09 99 ALA A CA 1
ATOM 742 C C . ALA A 1 99 ? 9.336 -46.376 -12.591 1.00 36.09 99 ALA A C 1
ATOM 744 O O . ALA A 1 99 ? 8.463 -46.055 -11.786 1.00 36.09 99 ALA A O 1
ATOM 745 N N . PRO A 1 100 ? 9.076 -47.232 -13.602 1.00 32.97 100 PRO A N 1
ATOM 746 C CA . PRO A 1 100 ? 7.815 -47.961 -13.723 1.00 32.97 100 PRO A CA 1
ATOM 747 C C . PRO A 1 100 ? 7.794 -49.223 -12.831 1.00 32.97 100 PRO A C 1
ATOM 749 O O . PRO A 1 100 ? 8.811 -49.920 -12.744 1.00 32.97 100 PRO A O 1
ATOM 752 N N . PRO A 1 101 ? 6.645 -49.588 -12.228 1.00 30.95 101 PRO A N 1
ATOM 753 C CA . PRO A 1 101 ? 6.505 -50.849 -11.504 1.00 30.95 101 PRO A CA 1
ATOM 754 C C . PRO A 1 101 ? 6.634 -52.067 -12.436 1.00 30.95 101 PRO A C 1
ATOM 756 O O . PRO A 1 101 ? 6.276 -52.034 -13.616 1.00 30.95 101 PRO A O 1
ATOM 759 N N . ILE A 1 102 ? 7.173 -53.157 -11.887 1.00 28.84 102 ILE A N 1
ATOM 760 C CA . ILE A 1 102 ? 7.643 -54.334 -12.634 1.00 28.84 102 ILE A CA 1
ATOM 761 C C . ILE A 1 102 ? 6.481 -55.131 -13.261 1.00 28.84 102 ILE A C 1
ATOM 763 O O . ILE A 1 102 ? 5.419 -55.313 -12.670 1.00 28.84 102 ILE A O 1
ATOM 767 N N . ALA A 1 103 ? 6.718 -55.632 -14.476 1.00 26.61 103 ALA A N 1
ATOM 768 C CA . ALA A 1 103 ? 5.739 -56.283 -15.347 1.00 26.61 103 ALA A CA 1
ATOM 769 C C . ALA A 1 103 ? 5.153 -57.617 -14.838 1.00 26.61 103 ALA A C 1
ATOM 771 O O . ALA A 1 103 ? 5.853 -58.418 -14.223 1.00 26.61 103 ALA A O 1
ATOM 772 N N . TYR A 1 104 ? 3.932 -57.929 -15.298 1.00 24.36 104 TYR A N 1
ATOM 773 C CA . TYR A 1 104 ? 3.478 -59.302 -15.572 1.00 24.36 104 TYR A CA 1
ATOM 774 C C . TYR A 1 104 ? 2.671 -59.372 -16.879 1.00 24.36 104 TYR A C 1
ATOM 776 O O . TYR A 1 104 ? 2.062 -58.391 -17.300 1.00 24.36 104 TYR A O 1
ATOM 784 N N . ALA A 1 105 ? 2.709 -60.532 -17.544 1.00 22.09 105 ALA A N 1
ATOM 785 C CA . ALA A 1 105 ? 2.233 -60.719 -18.916 1.00 22.09 105 ALA A CA 1
ATOM 786 C C . ALA A 1 105 ? 1.035 -61.686 -19.047 1.00 22.09 105 ALA A C 1
ATOM 788 O O . ALA A 1 105 ? 0.792 -62.535 -18.195 1.00 22.09 105 ALA A O 1
ATOM 789 N N . TYR A 1 106 ? 0.331 -61.525 -20.171 1.00 22.80 106 TYR A N 1
ATOM 790 C CA . TYR A 1 106 ? -0.799 -62.281 -20.734 1.00 22.80 106 TYR A CA 1
ATOM 791 C C . TYR A 1 106 ? -1.029 -63.750 -20.325 1.00 22.80 106 TYR A C 1
ATOM 793 O O . TYR A 1 106 ? -0.118 -64.573 -20.366 1.00 22.80 106 TYR A O 1
ATOM 801 N N . HIS A 1 107 ? -2.317 -64.128 -20.282 1.00 21.27 107 HIS A N 1
ATOM 802 C CA . HIS A 1 107 ? -2.810 -65.186 -21.180 1.00 21.27 107 HIS A CA 1
ATOM 803 C C . HIS A 1 107 ? -4.302 -65.041 -21.540 1.00 21.27 107 HIS A C 1
ATOM 805 O O . HIS A 1 107 ? -5.145 -64.814 -20.680 1.00 21.27 107 HIS A O 1
ATOM 811 N N . VAL A 1 108 ? -4.623 -65.230 -22.825 1.00 27.27 108 VAL A N 1
ATOM 812 C CA . VAL A 1 108 ? -5.992 -65.369 -23.368 1.00 27.27 108 VAL A CA 1
ATOM 813 C C . VAL A 1 108 ? -6.196 -66.837 -23.774 1.00 27.27 108 VAL A C 1
ATOM 815 O O . VAL A 1 108 ? -5.227 -67.490 -24.179 1.00 27.27 108 VAL A O 1
ATOM 818 N N . PRO A 1 109 ? -7.422 -67.379 -23.663 1.00 24.09 109 PRO A N 1
ATOM 819 C CA . PRO A 1 109 ? -8.059 -67.936 -24.864 1.00 24.09 109 PRO A CA 1
ATOM 820 C C . PRO A 1 109 ? -9.533 -67.515 -25.024 1.00 24.09 109 PRO A C 1
ATOM 822 O O . PRO A 1 109 ? -10.340 -67.627 -24.104 1.00 24.09 109 PRO A O 1
ATOM 825 N N . MET A 1 110 ? -9.904 -67.103 -26.241 1.00 26.09 110 MET A N 1
ATOM 826 C CA . MET A 1 110 ? -11.305 -67.005 -26.681 1.00 26.09 110 MET A CA 1
ATOM 827 C C . MET A 1 110 ? -11.850 -68.409 -27.010 1.00 26.09 110 MET A C 1
ATOM 829 O O . MET A 1 110 ? -11.085 -69.254 -27.474 1.00 26.09 110 MET A O 1
ATOM 833 N N . GLY A 1 111 ? -13.155 -68.666 -26.823 1.00 23.48 111 GLY A N 1
ATOM 834 C CA . GLY A 1 111 ? -13.685 -70.042 -26.922 1.00 23.48 111 GLY A CA 1
ATOM 835 C C . GLY A 1 111 ? -15.203 -70.243 -27.075 1.00 23.48 111 GLY A C 1
ATOM 836 O O . GLY A 1 111 ? -15.723 -71.203 -26.529 1.00 23.48 111 GLY A O 1
ATOM 837 N N . VAL A 1 112 ? -15.890 -69.359 -27.808 1.00 24.39 112 VAL A N 1
ATOM 838 C CA . VAL A 1 112 ? -17.186 -69.546 -28.521 1.00 24.39 112 VAL A CA 1
ATOM 839 C C . VAL A 1 112 ? -18.399 -70.298 -27.898 1.00 24.39 112 VAL A C 1
ATOM 841 O O . VAL A 1 112 ? -18.427 -71.510 -27.727 1.00 24.39 112 VAL A O 1
ATOM 844 N N . SER A 1 113 ? -19.511 -69.545 -27.845 1.00 26.69 113 SER A N 1
ATOM 845 C CA . SER A 1 113 ? -20.908 -69.923 -28.174 1.00 26.69 113 SER A CA 1
ATOM 846 C C . SER A 1 113 ? -21.682 -70.978 -27.356 1.00 26.69 113 SER A C 1
ATOM 848 O O . SER A 1 113 ? -21.489 -72.174 -27.542 1.00 26.69 113 SER A O 1
ATOM 850 N N . SER A 1 114 ? -22.781 -70.541 -26.718 1.00 24.38 114 SER A N 1
ATOM 851 C CA . SER A 1 114 ? -24.124 -70.630 -27.341 1.00 24.38 114 SER A CA 1
ATOM 852 C C . SER A 1 114 ? -25.212 -69.832 -26.584 1.00 24.38 114 SER A C 1
ATOM 854 O O . SER A 1 114 ? -25.188 -69.764 -25.363 1.00 24.38 114 SER A O 1
ATOM 856 N N . TRP A 1 115 ? -26.145 -69.255 -27.356 1.00 25.72 115 TRP A N 1
ATOM 857 C CA . TRP A 1 115 ? -27.479 -68.678 -27.065 1.00 25.72 115 TRP A CA 1
ATOM 858 C C . TRP A 1 115 ? -28.171 -69.116 -25.742 1.00 25.72 115 TRP A C 1
ATOM 860 O O . TRP A 1 115 ? -28.046 -70.273 -25.363 1.00 25.72 115 TRP A O 1
ATOM 870 N N . THR A 1 116 ? -28.968 -68.299 -25.026 1.00 26.55 116 THR A N 1
ATOM 871 C CA . THR A 1 116 ? -30.042 -67.364 -25.471 1.00 26.55 116 THR A CA 1
ATOM 872 C C . THR A 1 116 ? -30.361 -66.214 -24.477 1.00 26.55 116 THR A C 1
ATOM 874 O O . THR A 1 116 ? -30.176 -66.400 -23.282 1.00 26.55 116 THR A O 1
ATOM 877 N N . THR A 1 117 ? -30.999 -65.123 -24.966 1.00 26.77 117 THR A N 1
ATOM 878 C CA . THR A 1 117 ? -31.838 -64.100 -24.246 1.00 26.77 117 THR A CA 1
ATOM 879 C C . THR A 1 117 ? -31.214 -63.355 -23.041 1.00 26.77 117 THR A C 1
ATOM 881 O O . THR A 1 117 ? -30.926 -63.977 -22.033 1.00 26.77 117 THR A O 1
ATOM 884 N N . ALA A 1 118 ? -31.075 -62.021 -22.994 1.00 25.52 118 ALA A N 1
ATOM 885 C CA . ALA A 1 118 ? -32.042 -60.971 -23.349 1.00 25.52 118 ALA A CA 1
ATOM 886 C C . ALA A 1 118 ? -31.387 -59.564 -23.471 1.00 25.52 118 ALA A C 1
ATOM 888 O O . ALA A 1 118 ? -30.262 -59.368 -23.030 1.00 25.52 118 ALA A O 1
ATOM 889 N N . HIS A 1 119 ? -32.150 -58.595 -24.003 1.00 27.12 119 HIS A N 1
ATOM 890 C CA . HIS A 1 119 ? -31.858 -57.151 -24.148 1.00 27.12 119 HIS A CA 1
ATOM 891 C C . HIS A 1 119 ? -30.707 -56.731 -25.088 1.00 27.12 119 HIS A C 1
ATOM 893 O O . HIS A 1 119 ? -29.526 -56.843 -24.782 1.00 27.12 119 HIS A O 1
ATOM 899 N N . GLN A 1 120 ? -31.092 -56.130 -26.220 1.00 26.27 120 GLN A N 1
ATOM 900 C CA . GLN A 1 120 ? -30.233 -55.321 -27.088 1.00 26.27 120 GLN A CA 1
ATOM 901 C C . GLN A 1 120 ? -30.746 -53.874 -27.103 1.00 26.27 120 GLN A C 1
ATOM 903 O O . GLN A 1 120 ? -31.938 -53.654 -27.313 1.00 26.27 120 GLN A O 1
ATOM 908 N N . HIS A 1 121 ? -29.839 -52.906 -26.966 1.00 26.02 121 HIS A N 1
ATOM 909 C CA . HIS A 1 121 ? -30.007 -51.525 -27.434 1.00 26.02 121 HIS A CA 1
ATOM 910 C C . HIS A 1 121 ? -28.772 -51.132 -28.284 1.00 26.02 121 HIS A C 1
ATOM 912 O O . HIS A 1 121 ? -27.736 -51.788 -28.148 1.00 26.02 121 HIS A O 1
ATOM 918 N N . PRO A 1 122 ? -28.873 -50.158 -29.214 1.00 32.53 122 PRO A N 1
ATOM 919 C CA . PRO A 1 122 ? -27.947 -50.061 -30.350 1.00 32.53 122 PRO A CA 1
ATOM 920 C C . PRO A 1 122 ? -26.916 -48.913 -30.278 1.00 32.53 122 PRO A C 1
ATOM 922 O O . PRO A 1 122 ? -27.200 -47.848 -29.738 1.00 32.53 122 PRO A O 1
ATOM 925 N N . GLY A 1 123 ? -25.774 -49.106 -30.956 1.00 24.05 123 GLY A N 1
ATOM 926 C CA . GLY A 1 123 ? -24.694 -48.119 -31.157 1.00 24.05 123 GLY A CA 1
ATOM 927 C C . GLY A 1 123 ? -23.457 -48.412 -30.289 1.00 24.05 123 GLY A C 1
ATOM 928 O O . GLY A 1 123 ? -23.604 -48.665 -29.103 1.00 24.05 123 GLY A O 1
ATOM 929 N N . LEU A 1 124 ? -22.214 -48.435 -30.788 1.00 23.95 124 LEU A N 1
ATOM 930 C CA . LEU A 1 124 ? -21.659 -48.081 -32.106 1.00 23.95 124 LEU A CA 1
ATOM 931 C C . LEU A 1 124 ? -20.581 -49.096 -32.543 1.00 23.95 124 LEU A C 1
ATOM 933 O O . LEU A 1 124 ? -19.938 -49.730 -31.712 1.00 23.95 124 LEU A O 1
ATOM 937 N N . HIS A 1 125 ? -20.360 -49.200 -33.855 1.00 24.38 125 HIS A N 1
ATOM 938 C CA . HIS A 1 125 ? -19.284 -49.975 -34.483 1.00 24.38 125 HIS A CA 1
ATOM 939 C C . HIS A 1 125 ? -18.362 -49.017 -35.246 1.00 24.38 125 HIS A C 1
ATOM 941 O O . HIS A 1 125 ? -18.870 -48.162 -35.967 1.00 24.38 125 HIS A O 1
ATOM 947 N N . PHE A 1 126 ? -17.047 -49.240 -35.194 1.00 25.94 126 PHE A N 1
ATOM 948 C CA . PHE A 1 126 ? -16.146 -48.942 -36.311 1.00 25.94 126 PHE A CA 1
ATOM 949 C C . PHE A 1 126 ? -15.152 -50.096 -36.490 1.00 25.94 126 PHE A C 1
ATOM 951 O O . PHE A 1 126 ? -14.800 -50.781 -35.530 1.00 25.94 126 PHE A O 1
ATOM 958 N N . ASP A 1 127 ? -14.813 -50.361 -37.749 1.00 26.39 127 ASP A N 1
ATOM 959 C CA . ASP A 1 127 ? -14.160 -51.578 -38.246 1.00 26.39 127 ASP A CA 1
ATOM 960 C C . ASP A 1 127 ? -12.640 -51.391 -38.434 1.00 26.39 127 ASP A C 1
ATOM 962 O O . ASP A 1 127 ? -12.149 -50.262 -38.494 1.00 26.39 127 ASP A O 1
ATOM 966 N N . THR A 1 128 ? -11.883 -52.489 -38.522 1.00 33.69 128 THR A N 1
ATOM 967 C CA . THR A 1 128 ? -10.411 -52.506 -38.496 1.00 33.69 128 THR A CA 1
ATOM 968 C C . THR A 1 128 ? -9.776 -53.071 -39.774 1.00 33.69 128 THR A C 1
ATOM 970 O O . THR A 1 128 ? -9.800 -54.269 -40.041 1.00 33.69 128 THR A O 1
ATOM 973 N N . SER A 1 129 ? -9.086 -52.217 -40.537 1.00 27.02 129 SER A N 1
ATOM 974 C CA . SER A 1 129 ? -8.075 -52.597 -41.547 1.00 27.02 129 SER A CA 1
ATOM 975 C C . SER A 1 129 ? -7.224 -51.366 -41.910 1.00 27.02 129 SER A C 1
ATOM 977 O O . SER A 1 129 ? -7.769 -50.272 -41.988 1.00 27.02 129 SER A O 1
ATOM 979 N N . SER A 1 130 ? -5.901 -51.398 -42.118 1.00 29.20 130 SER A N 1
ATOM 980 C CA . SER A 1 130 ? -4.862 -52.438 -41.973 1.00 29.20 130 SER A CA 1
ATOM 981 C C . SER A 1 130 ? -3.474 -51.755 -41.793 1.00 29.20 130 SER A C 1
ATOM 983 O O . SER A 1 130 ? -3.380 -50.546 -42.001 1.00 29.20 130 SER A O 1
ATOM 985 N N . PRO A 1 131 ? -2.396 -52.468 -41.393 1.00 43.66 131 PRO A N 1
ATOM 986 C CA . PRO A 1 131 ? -1.169 -51.844 -40.867 1.00 43.66 131 PRO A CA 1
ATOM 987 C C . PRO A 1 131 ? 0.021 -51.749 -41.848 1.00 43.66 131 PRO A C 1
ATOM 989 O O . PRO A 1 131 ? 0.183 -52.594 -42.726 1.00 43.66 131 PRO A O 1
ATOM 992 N N . ALA A 1 132 ? 0.930 -50.798 -41.592 1.00 24.67 132 ALA A N 1
ATOM 993 C CA . ALA A 1 132 ? 2.348 -50.814 -41.990 1.00 24.67 132 ALA A CA 1
ATOM 994 C C . ALA A 1 132 ? 3.148 -49.855 -41.069 1.00 24.67 132 ALA A C 1
ATOM 996 O O . ALA A 1 132 ? 2.620 -48.812 -40.703 1.00 24.67 132 ALA A O 1
ATOM 997 N N . GLY A 1 133 ? 4.390 -50.119 -40.647 1.00 25.16 133 GLY A N 1
ATOM 998 C CA . GLY A 1 133 ? 5.274 -51.251 -40.949 1.00 25.16 133 GLY A CA 1
ATOM 999 C C . GLY A 1 133 ? 6.181 -51.643 -39.768 1.00 25.16 133 GLY A C 1
ATOM 1000 O O . GLY A 1 133 ? 6.089 -51.083 -38.680 1.00 25.16 133 GLY A O 1
ATOM 1001 N N . LEU A 1 134 ? 7.015 -52.661 -39.993 1.00 26.92 134 LEU A N 1
ATOM 1002 C CA . LEU A 1 134 ? 7.803 -53.361 -38.972 1.00 26.92 134 LEU A CA 1
ATOM 1003 C C . LEU A 1 134 ? 8.958 -52.523 -38.392 1.00 26.92 134 LEU A C 1
ATOM 1005 O O . LEU A 1 134 ? 9.643 -51.811 -39.123 1.00 26.92 134 LEU A O 1
ATOM 1009 N N . LEU A 1 135 ? 9.277 -52.770 -37.117 1.00 27.75 135 LEU A N 1
ATOM 1010 C CA . LEU A 1 135 ? 10.660 -52.706 -36.634 1.00 27.75 135 LEU A CA 1
ATOM 1011 C C . LEU A 1 135 ? 11.409 -53.959 -37.113 1.00 27.75 135 LEU A C 1
ATOM 1013 O O . LEU A 1 135 ? 10.875 -55.064 -37.027 1.00 27.75 135 LEU A O 1
ATOM 1017 N N . ALA A 1 136 ? 12.636 -53.789 -37.604 1.00 27.52 136 ALA A N 1
ATOM 1018 C CA . ALA A 1 136 ? 13.537 -54.900 -37.899 1.00 27.52 136 ALA A CA 1
ATOM 1019 C C . ALA A 1 136 ? 14.393 -55.240 -36.666 1.00 27.52 136 ALA A C 1
ATOM 1021 O O . ALA A 1 136 ? 14.812 -54.345 -35.932 1.00 27.52 136 ALA A O 1
ATOM 1022 N N . ASP A 1 137 ? 14.656 -56.530 -36.459 1.00 34.28 137 ASP A N 1
ATOM 1023 C CA . ASP A 1 137 ? 15.439 -57.039 -35.331 1.00 34.28 137 ASP A CA 1
ATOM 1024 C C . ASP A 1 137 ? 16.908 -56.577 -35.344 1.00 34.28 137 ASP A C 1
ATOM 1026 O O . ASP A 1 137 ? 17.530 -56.454 -36.400 1.00 34.28 137 ASP A O 1
ATOM 1030 N N . GLY A 1 138 ? 17.512 -56.489 -34.151 1.00 39.97 138 GLY A N 1
ATOM 1031 C CA . GLY A 1 138 ? 18.948 -56.766 -34.011 1.00 39.97 138 GLY A CA 1
ATOM 1032 C C . GLY A 1 138 ? 19.901 -55.602 -33.723 1.00 39.97 138 GLY A C 1
ATOM 1033 O O . GLY A 1 138 ? 21.005 -55.593 -34.262 1.00 39.97 138 GLY A O 1
ATOM 1034 N N . ALA A 1 139 ? 19.561 -54.686 -32.812 1.00 27.84 139 ALA A N 1
ATOM 1035 C CA . ALA A 1 139 ? 20.563 -53.889 -32.095 1.00 27.84 139 ALA A CA 1
ATOM 1036 C C . ALA A 1 139 ? 20.097 -53.601 -30.659 1.00 27.84 139 ALA A C 1
ATOM 1038 O O . ALA A 1 139 ? 19.017 -53.055 -30.454 1.00 27.84 139 ALA A O 1
ATOM 1039 N N . GLY A 1 140 ? 20.899 -53.977 -29.660 1.00 38.91 140 GLY A N 1
ATOM 1040 C CA . GLY A 1 140 ? 20.625 -53.624 -28.266 1.00 38.91 140 GLY A CA 1
ATOM 1041 C C . GLY A 1 140 ? 21.081 -52.189 -27.970 1.00 38.91 140 GLY A C 1
ATOM 1042 O O . GLY A 1 140 ? 22.238 -51.880 -28.258 1.00 38.91 140 GLY A O 1
ATOM 1043 N N . PRO A 1 141 ? 20.239 -51.320 -27.382 1.00 26.69 141 PRO A N 1
ATOM 1044 C CA . PRO A 1 141 ? 20.673 -50.006 -26.935 1.00 26.69 141 PRO A CA 1
ATOM 1045 C C . PRO A 1 141 ? 21.341 -50.106 -25.558 1.00 26.69 141 PRO A C 1
ATOM 1047 O O . PRO A 1 141 ? 20.695 -50.280 -24.525 1.00 26.69 141 PRO A O 1
ATOM 1050 N N . THR A 1 142 ? 22.662 -49.955 -25.538 1.00 27.97 142 THR A N 1
ATOM 1051 C CA . THR A 1 142 ? 23.373 -49.462 -24.356 1.00 27.97 142 THR A CA 1
ATOM 1052 C C . THR A 1 142 ? 22.973 -48.012 -24.086 1.00 27.97 142 THR A C 1
ATOM 1054 O O . THR A 1 142 ? 23.040 -47.208 -25.010 1.00 27.97 142 THR A O 1
ATOM 1057 N N . SER A 1 143 ? 22.671 -47.691 -22.821 1.00 31.78 143 SER A N 1
ATOM 1058 C CA . SER A 1 143 ? 22.610 -46.344 -22.214 1.00 31.78 143 SER A CA 1
ATOM 1059 C C . SER A 1 143 ? 21.727 -45.265 -22.867 1.00 31.78 143 SER A C 1
ATOM 1061 O O . SER A 1 143 ? 21.984 -44.835 -23.986 1.00 31.78 143 SER A O 1
ATOM 1063 N N . GLY A 1 144 ? 20.834 -44.666 -22.071 1.00 28.97 144 GLY A N 1
ATOM 1064 C CA . GLY A 1 144 ? 20.403 -43.281 -22.292 1.00 28.97 144 GLY A CA 1
ATOM 1065 C C . GLY A 1 144 ? 18.946 -42.975 -21.948 1.00 28.97 144 GLY A C 1
ATOM 1066 O O . GLY A 1 144 ? 18.046 -43.685 -22.374 1.00 28.97 144 GLY A O 1
ATOM 1067 N N . ILE A 1 145 ? 18.757 -41.839 -21.267 1.00 24.86 145 ILE A N 1
ATOM 1068 C CA . ILE A 1 145 ? 17.499 -41.083 -21.131 1.00 24.86 145 ILE A CA 1
ATOM 1069 C C . ILE A 1 145 ? 16.411 -41.754 -20.270 1.00 24.86 145 ILE A C 1
ATOM 1071 O O . ILE A 1 145 ? 15.463 -42.364 -20.759 1.00 24.86 145 ILE A O 1
ATOM 1075 N N . ALA A 1 146 ? 16.491 -41.509 -18.959 1.00 31.42 146 ALA A N 1
ATOM 1076 C CA . ALA A 1 146 ? 15.310 -41.484 -18.100 1.00 31.42 146 ALA A CA 1
ATOM 1077 C C . ALA A 1 146 ? 14.542 -40.174 -18.363 1.00 31.42 146 ALA A C 1
ATOM 1079 O O . ALA A 1 146 ? 14.849 -39.137 -17.782 1.00 31.42 146 ALA A O 1
ATOM 1080 N N . GLY A 1 147 ? 13.581 -40.208 -19.289 1.00 32.06 147 GLY A N 1
ATOM 1081 C CA . GLY A 1 147 ? 12.677 -39.083 -19.537 1.00 32.06 147 GLY A CA 1
ATOM 1082 C C . GLY A 1 147 ? 11.566 -39.049 -18.490 1.00 32.06 147 GLY A C 1
ATOM 1083 O O . GLY A 1 147 ? 10.663 -39.883 -18.531 1.00 32.06 147 GLY A O 1
ATOM 1084 N N . THR A 1 148 ? 11.623 -38.097 -17.560 1.00 38.25 148 THR A N 1
ATOM 1085 C CA . THR A 1 148 ? 10.615 -37.904 -16.507 1.00 38.25 148 THR A CA 1
ATOM 1086 C C . THR A 1 148 ? 9.394 -37.158 -17.049 1.00 38.25 148 THR A C 1
ATOM 1088 O O . THR A 1 148 ? 9.287 -35.939 -16.937 1.00 38.25 148 THR A O 1
ATOM 1091 N N . THR A 1 149 ? 8.443 -37.884 -17.644 1.00 42.28 149 THR A N 1
ATOM 1092 C CA . THR A 1 149 ? 7.131 -37.307 -17.973 1.00 42.28 149 THR A CA 1
ATOM 1093 C C . THR A 1 149 ? 6.354 -36.969 -16.703 1.00 42.28 149 THR A C 1
ATOM 1095 O O . THR A 1 149 ? 6.196 -37.812 -15.818 1.00 42.28 149 THR A O 1
ATOM 1098 N N . LEU A 1 150 ? 5.834 -35.740 -16.642 1.00 39.81 150 LEU A N 1
ATOM 1099 C CA . LEU A 1 150 ? 4.778 -35.358 -15.707 1.00 39.81 150 LEU A CA 1
ATOM 1100 C C . LEU A 1 150 ? 3.557 -36.261 -15.928 1.00 39.81 150 LEU A C 1
ATOM 1102 O O . LEU A 1 150 ? 3.133 -36.495 -17.063 1.00 39.81 150 LEU A O 1
ATOM 1106 N N . GLN A 1 151 ? 3.006 -36.785 -14.837 1.00 47.00 151 GLN A N 1
ATOM 1107 C CA . GLN A 1 151 ? 1.772 -37.566 -14.843 1.00 47.00 151 GLN A CA 1
ATOM 1108 C C . GLN A 1 151 ? 0.821 -37.031 -13.781 1.00 47.00 151 GLN A C 1
ATOM 1110 O O . GLN A 1 151 ? 1.255 -36.599 -12.710 1.00 47.00 151 GLN A O 1
ATOM 1115 N N . THR A 1 152 ? -0.472 -37.076 -14.098 1.00 45.50 152 THR A N 1
ATOM 1116 C CA . THR A 1 152 ? -1.548 -36.668 -13.197 1.00 45.50 152 THR A CA 1
ATOM 1117 C C . THR A 1 152 ? -2.204 -37.919 -12.636 1.00 45.50 152 THR A C 1
ATOM 1119 O O . THR A 1 152 ? -2.650 -38.804 -13.368 1.00 45.50 152 THR A O 1
ATOM 1122 N N . TRP A 1 153 ? -2.264 -37.989 -11.319 1.00 51.53 153 TRP A N 1
ATOM 1123 C CA . TRP A 1 153 ? -2.805 -39.093 -10.549 1.00 51.53 153 TRP A CA 1
ATOM 1124 C C . TRP A 1 153 ? -4.086 -38.628 -9.879 1.00 51.53 153 TRP A C 1
ATOM 1126 O O . TRP A 1 153 ? -4.178 -37.487 -9.429 1.00 51.53 153 TRP A O 1
ATOM 1136 N N . LEU A 1 154 ? -5.058 -39.523 -9.761 1.00 48.97 154 LEU A N 1
ATOM 1137 C CA . LEU A 1 154 ? -6.199 -39.304 -8.883 1.00 48.97 154 LEU A CA 1
ATOM 1138 C C . LEU A 1 154 ? -5.960 -40.104 -7.603 1.00 48.97 154 LEU A C 1
ATOM 1140 O O . LEU A 1 154 ? -5.709 -41.306 -7.674 1.00 48.97 154 LEU A O 1
ATOM 1144 N N . ALA A 1 155 ? -6.029 -39.458 -6.444 1.00 51.41 155 ALA A N 1
ATOM 1145 C CA . ALA A 1 155 ? -5.889 -40.092 -5.139 1.00 51.41 155 ALA A CA 1
ATOM 1146 C C . ALA A 1 155 ? -7.198 -39.968 -4.350 1.00 51.41 155 ALA A C 1
ATOM 1148 O O . ALA A 1 155 ? -7.695 -38.865 -4.123 1.00 51.41 155 ALA A O 1
ATOM 1149 N N . ARG A 1 156 ? -7.758 -41.100 -3.910 1.00 54.28 156 ARG A N 1
ATOM 1150 C CA . ARG A 1 156 ? -8.909 -41.150 -2.999 1.00 54.28 156 ARG A CA 1
ATOM 1151 C C . ARG A 1 156 ? -8.439 -41.494 -1.599 1.00 54.28 156 ARG A C 1
ATOM 1153 O O . ARG A 1 156 ? -7.883 -42.571 -1.394 1.00 54.28 156 ARG A O 1
ATOM 1160 N N . TYR A 1 157 ? -8.758 -40.635 -0.646 1.00 53.78 157 TYR A N 1
ATOM 1161 C CA . TYR A 1 157 ? -8.560 -40.852 0.780 1.00 53.78 157 TYR A CA 1
ATOM 1162 C C . TYR A 1 157 ? -9.896 -41.243 1.408 1.00 53.78 157 TYR A C 1
ATOM 1164 O O . TYR A 1 157 ? -10.909 -40.584 1.172 1.00 53.78 157 TYR A O 1
ATOM 1172 N N . VAL A 1 158 ? -9.900 -42.313 2.200 1.00 55.91 158 VAL A N 1
ATOM 1173 C CA . VAL A 1 158 ? -11.046 -42.729 3.021 1.00 55.91 158 VAL A CA 1
ATOM 1174 C C . VAL A 1 158 ? -10.578 -42.853 4.464 1.00 55.91 158 VAL A C 1
ATOM 1176 O O . VAL A 1 158 ? -9.737 -43.705 4.772 1.00 55.91 158 VAL A O 1
ATOM 1179 N N . PHE A 1 159 ? -11.108 -41.998 5.337 1.00 54.38 159 PHE A N 1
ATOM 1180 C CA . PHE A 1 159 ? -10.738 -41.959 6.751 1.00 54.38 159 PHE A CA 1
ATOM 1181 C C . PHE A 1 159 ? -11.541 -42.987 7.558 1.00 54.38 159 PHE A C 1
ATOM 1183 O O . PHE A 1 159 ? -12.769 -42.995 7.541 1.00 54.38 159 PHE A O 1
ATOM 1190 N N . GLY A 1 160 ? -10.853 -43.869 8.277 1.00 60.06 160 GLY A N 1
ATOM 1191 C CA . GLY A 1 160 ? -11.452 -44.750 9.275 1.00 60.06 160 GLY A CA 1
ATOM 1192 C C . GLY A 1 160 ? -11.777 -44.008 10.579 1.00 60.06 160 GLY A C 1
ATOM 1193 O O . GLY A 1 160 ? -11.377 -42.857 10.758 1.00 60.06 160 GLY A O 1
ATOM 1194 N N . PRO A 1 161 ? -12.489 -44.651 11.520 1.00 57.94 161 PRO A N 1
ATOM 1195 C CA . PRO A 1 161 ? -12.785 -44.056 12.820 1.00 57.94 161 PRO A CA 1
ATOM 1196 C C . PRO A 1 161 ? -11.510 -43.768 13.626 1.00 57.94 161 PRO A C 1
ATOM 1198 O O . PRO A 1 161 ? -10.525 -44.507 13.543 1.00 57.94 161 PRO A O 1
ATOM 1201 N N . ALA A 1 162 ? -11.559 -42.725 14.458 1.00 51.88 162 ALA A N 1
ATOM 1202 C CA . ALA A 1 162 ? -10.506 -42.436 15.425 1.00 51.88 162 ALA A CA 1
ATOM 1203 C C . ALA A 1 162 ? -10.286 -43.635 16.361 1.00 51.88 162 ALA A C 1
ATOM 1205 O O . ALA A 1 162 ? -11.232 -44.182 16.935 1.00 51.88 162 ALA A O 1
ATOM 1206 N N . ASN A 1 163 ? -9.029 -44.031 16.553 1.00 59.69 163 ASN A N 1
ATOM 1207 C CA . ASN A 1 163 ? -8.669 -44.974 17.604 1.00 59.69 163 ASN A CA 1
ATOM 1208 C C . ASN A 1 163 ? -8.632 -44.282 18.981 1.00 59.69 163 ASN A C 1
ATOM 1210 O O . ASN A 1 163 ? -8.735 -43.061 19.087 1.00 59.69 163 ASN A O 1
ATOM 1214 N N . ALA A 1 164 ? -8.447 -45.066 20.047 1.00 50.91 164 ALA A N 1
ATOM 1215 C CA . ALA A 1 164 ? -8.486 -44.586 21.435 1.00 50.91 164 ALA A CA 1
ATOM 1216 C C . ALA A 1 164 ? -7.473 -43.469 21.783 1.00 50.91 164 ALA A C 1
ATOM 1218 O O . ALA A 1 164 ? -7.601 -42.855 22.837 1.00 50.91 164 ALA A O 1
ATOM 1219 N N . ASN A 1 165 ? -6.499 -43.190 20.908 1.00 46.44 165 ASN A N 1
ATOM 1220 C CA . ASN A 1 165 ? -5.502 -42.129 21.068 1.00 46.44 165 ASN A CA 1
ATOM 1221 C C . ASN A 1 165 ? -5.767 -40.917 20.146 1.00 46.44 165 ASN A C 1
ATOM 1223 O O . ASN A 1 165 ? -4.845 -40.149 19.881 1.00 46.44 165 ASN A O 1
ATOM 1227 N N . GLY A 1 166 ? -6.977 -40.780 19.589 1.00 49.28 166 GLY A N 1
ATOM 1228 C CA . GLY A 1 166 ? -7.359 -39.670 18.704 1.00 49.28 166 GLY A CA 1
ATOM 1229 C C . GLY A 1 166 ? -6.750 -39.719 17.295 1.00 49.28 166 GLY A C 1
ATOM 1230 O O . GLY A 1 166 ? -6.817 -38.731 16.572 1.00 49.28 166 GLY A O 1
ATOM 1231 N N . ARG A 1 167 ? -6.145 -40.846 16.892 1.00 49.78 167 ARG A N 1
ATOM 1232 C CA . ARG A 1 167 ? -5.495 -41.006 15.577 1.00 49.78 167 ARG A CA 1
ATOM 1233 C C . ARG A 1 167 ? -6.400 -41.730 14.587 1.00 49.78 167 ARG A C 1
ATOM 1235 O O . ARG A 1 167 ? -7.066 -42.695 14.962 1.00 49.78 167 ARG A O 1
ATOM 1242 N N . TYR A 1 168 ? -6.345 -41.327 13.323 1.00 52.94 168 TYR A N 1
ATOM 1243 C CA . TYR A 1 168 ? -7.171 -41.869 12.244 1.00 52.94 168 TYR A CA 1
ATOM 1244 C C . TYR A 1 168 ? -6.349 -42.806 11.349 1.00 52.94 168 TYR A C 1
ATOM 1246 O O . TYR A 1 168 ? -5.172 -42.562 11.070 1.00 52.94 168 TYR A O 1
ATOM 1254 N N . SER A 1 169 ? -6.962 -43.890 10.878 1.00 53.62 169 SER A N 1
ATOM 1255 C CA . SER A 1 169 ? -6.437 -44.642 9.736 1.00 53.62 169 SER A CA 1
ATOM 1256 C C . SER A 1 169 ? -6.954 -44.017 8.442 1.00 53.62 169 SER A C 1
ATOM 1258 O O . SER A 1 169 ? -8.098 -43.581 8.380 1.00 53.62 169 SER A O 1
ATOM 1260 N N . ALA A 1 170 ? -6.133 -43.982 7.399 1.00 50.44 170 ALA A N 1
ATOM 1261 C CA . ALA A 1 170 ? -6.535 -43.556 6.067 1.00 50.44 170 ALA A CA 1
ATOM 1262 C C . ALA A 1 170 ? -6.194 -44.660 5.062 1.00 50.44 170 ALA A C 1
ATOM 1264 O O . ALA A 1 170 ? -5.066 -45.158 5.019 1.00 50.44 170 ALA A O 1
ATOM 1265 N N . THR A 1 171 ? -7.175 -45.045 4.248 1.00 52.88 171 THR A N 1
ATOM 1266 C CA . THR A 1 171 ? -6.929 -45.863 3.055 1.00 52.88 171 THR A CA 1
ATOM 1267 C C . THR A 1 171 ? -6.796 -44.928 1.868 1.00 52.88 171 THR A C 1
ATOM 1269 O O . THR A 1 171 ? -7.731 -44.185 1.571 1.00 52.88 171 THR A O 1
ATOM 1272 N N . VAL A 1 172 ? -5.644 -44.968 1.203 1.00 50.84 172 VAL A N 1
ATOM 1273 C CA . VAL A 1 172 ? -5.368 -44.212 -0.019 1.00 50.84 172 VAL A CA 1
ATOM 1274 C C . VAL A 1 172 ? -5.450 -45.166 -1.203 1.00 50.84 172 VAL A C 1
ATOM 1276 O O . VAL A 1 172 ? -4.787 -46.199 -1.210 1.00 50.84 172 VAL A O 1
ATOM 1279 N N . SER A 1 173 ? -6.271 -44.841 -2.195 1.00 53.44 173 SER A N 1
ATOM 1280 C CA . SER A 1 173 ? -6.313 -45.528 -3.493 1.00 53.44 173 SER A CA 1
ATOM 1281 C C . SER A 1 173 ? -5.830 -44.564 -4.566 1.00 53.44 173 SER A C 1
ATOM 1283 O O . SER A 1 173 ? -6.296 -43.427 -4.588 1.00 53.44 173 SER A O 1
ATOM 1285 N N . ILE A 1 174 ? -4.902 -44.989 -5.424 1.00 49.78 174 ILE A N 1
ATOM 1286 C CA . ILE A 1 174 ? -4.297 -44.123 -6.447 1.00 49.78 174 ILE A CA 1
ATOM 1287 C C . ILE A 1 174 ? -4.567 -44.702 -7.836 1.00 49.78 174 ILE A C 1
ATOM 1289 O O . ILE A 1 174 ? -4.290 -45.875 -8.077 1.00 49.78 174 ILE A O 1
ATOM 1293 N N . TRP A 1 175 ? -5.062 -43.878 -8.758 1.00 55.00 175 TRP A N 1
ATOM 1294 C CA . TRP A 1 175 ? -5.242 -44.231 -10.167 1.00 55.00 175 TRP A CA 1
ATOM 1295 C C . TRP A 1 175 ? -4.330 -43.386 -11.055 1.00 55.00 175 TRP A C 1
ATOM 1297 O O . TRP A 1 175 ? -4.143 -42.191 -10.821 1.00 55.00 175 TRP A O 1
ATOM 1307 N N . ALA A 1 176 ? -3.779 -44.015 -12.092 1.00 50.03 176 ALA A N 1
ATOM 1308 C CA . ALA A 1 176 ? -2.855 -43.388 -13.027 1.00 50.03 176 ALA A CA 1
ATOM 1309 C C . ALA A 1 176 ? -3.587 -42.735 -14.209 1.00 50.03 176 ALA A C 1
ATOM 1311 O O . ALA A 1 176 ? -4.378 -43.388 -14.896 1.00 50.03 176 ALA A O 1
ATOM 1312 N N . GLY A 1 177 ? -3.263 -41.472 -14.486 1.00 52.12 177 GLY A N 1
ATOM 1313 C CA . GLY A 1 177 ? -3.572 -40.788 -15.736 1.00 52.12 177 GLY A CA 1
ATOM 1314 C C . GLY A 1 177 ? -2.284 -40.450 -16.488 1.00 52.12 177 GLY A C 1
ATOM 1315 O O . GLY A 1 177 ? -1.435 -39.704 -16.003 1.00 52.12 177 GLY A O 1
ATOM 1316 N N . SER A 1 178 ? -2.127 -40.954 -17.715 1.00 47.91 178 SER A N 1
ATOM 1317 C CA . SER A 1 178 ? -1.093 -40.417 -18.608 1.00 47.91 178 SER A CA 1
ATOM 1318 C C . SER A 1 178 ? -1.538 -39.031 -19.083 1.00 47.91 178 SER A C 1
ATOM 1320 O O . SER A 1 178 ? -2.609 -38.947 -19.693 1.00 47.91 178 SER A O 1
ATOM 1322 N N . GLY A 1 179 ? -0.731 -37.993 -18.825 1.00 47.31 179 GLY A N 1
ATOM 1323 C CA . GLY A 1 179 ? -1.051 -36.554 -18.935 1.00 47.31 179 GLY A CA 1
ATOM 1324 C C . GLY A 1 179 ? -1.338 -35.987 -20.335 1.00 47.31 179 GLY A C 1
ATOM 1325 O O . GLY A 1 179 ? -0.834 -34.933 -20.693 1.00 47.31 179 GLY A O 1
ATOM 1326 N N . ALA A 1 180 ? -2.136 -36.684 -21.142 1.00 42.06 180 ALA A N 1
ATOM 1327 C CA . ALA A 1 180 ? -2.654 -36.232 -22.428 1.00 42.06 180 ALA A CA 1
ATOM 1328 C C . ALA A 1 180 ? -4.064 -36.814 -22.642 1.00 42.06 180 ALA A C 1
ATOM 1330 O O . ALA A 1 180 ? -4.241 -37.797 -23.363 1.00 42.06 180 ALA A O 1
ATOM 1331 N N . GLY A 1 181 ? -5.062 -36.249 -21.946 1.00 39.00 181 GLY A N 1
ATOM 1332 C CA . GLY A 1 181 ? -6.498 -36.502 -22.169 1.00 39.00 181 GLY A CA 1
ATOM 1333 C C . GLY A 1 181 ? -6.966 -37.963 -22.075 1.00 39.00 181 GLY A C 1
ATOM 1334 O O . GLY A 1 181 ? -8.012 -38.313 -22.624 1.00 39.00 181 GLY A O 1
ATOM 1335 N N . ARG A 1 182 ? -6.190 -38.850 -21.443 1.00 39.81 182 ARG A N 1
ATOM 1336 C CA . ARG A 1 182 ? -6.446 -40.295 -21.460 1.00 39.81 182 ARG A CA 1
ATOM 1337 C C . ARG A 1 182 ? -7.311 -40.706 -20.273 1.00 39.81 182 ARG A C 1
ATOM 1339 O O . ARG A 1 182 ? -7.081 -40.278 -19.147 1.00 39.81 182 ARG A O 1
ATOM 1346 N N . ARG A 1 183 ? -8.290 -41.577 -20.535 1.00 41.31 183 ARG A N 1
ATOM 1347 C CA . ARG A 1 183 ? -9.189 -42.152 -19.524 1.00 41.31 183 ARG A CA 1
ATOM 1348 C C . ARG A 1 183 ? -8.384 -42.740 -18.358 1.00 41.31 183 ARG A C 1
ATOM 1350 O O . ARG A 1 183 ? -7.523 -43.585 -18.596 1.00 41.31 183 ARG A O 1
ATOM 1357 N N . ILE A 1 184 ? -8.722 -42.332 -17.134 1.00 45.31 184 ILE A N 1
ATOM 1358 C CA . ILE A 1 184 ? -8.224 -42.934 -15.890 1.00 45.31 184 ILE A CA 1
ATOM 1359 C C . ILE A 1 184 ? -8.511 -44.439 -15.941 1.00 45.31 184 ILE A C 1
ATOM 1361 O O . ILE A 1 184 ? -9.662 -44.838 -16.146 1.00 45.31 184 ILE A O 1
ATOM 1365 N N . ASP A 1 185 ? -7.484 -45.275 -15.783 1.00 45.88 185 ASP A N 1
ATOM 1366 C CA . ASP A 1 185 ? -7.687 -46.723 -15.732 1.00 45.88 185 ASP A CA 1
ATOM 1367 C C . ASP A 1 185 ? -8.301 -47.094 -14.379 1.00 45.88 185 ASP A C 1
ATOM 1369 O O . ASP A 1 185 ? -7.620 -47.127 -13.358 1.00 45.88 185 ASP A O 1
ATOM 1373 N N . THR A 1 186 ? -9.610 -47.352 -14.371 1.00 43.12 186 THR A N 1
ATOM 1374 C CA . THR A 1 186 ? -10.369 -47.759 -13.180 1.00 43.12 186 THR A CA 1
ATOM 1375 C C . THR A 1 186 ? -10.232 -49.253 -12.864 1.00 43.12 186 THR A C 1
ATOM 1377 O O . THR A 1 186 ? -11.076 -49.808 -12.155 1.00 43.12 186 THR A O 1
ATOM 1380 N N . GLY A 1 187 ? -9.205 -49.930 -13.391 1.00 50.94 187 GLY A N 1
ATOM 1381 C CA . GLY A 1 187 ? -8.715 -51.190 -12.840 1.00 50.94 187 GLY A CA 1
ATOM 1382 C C . GLY A 1 187 ? -8.407 -51.075 -11.340 1.00 50.94 187 GLY A C 1
ATOM 1383 O O . GLY A 1 187 ? -8.350 -49.980 -10.780 1.00 50.94 187 GLY A O 1
ATOM 1384 N N . ALA A 1 188 ? -8.251 -52.217 -10.663 1.00 47.12 188 ALA A N 1
ATOM 1385 C CA . ALA A 1 188 ? -8.046 -52.243 -9.214 1.00 47.12 188 ALA A CA 1
ATOM 1386 C C . ALA A 1 188 ? -6.791 -51.425 -8.827 1.00 47.12 188 ALA A C 1
ATOM 1388 O O . ALA A 1 188 ? -5.684 -51.835 -9.185 1.00 47.12 188 ALA A O 1
ATOM 1389 N N . PRO A 1 189 ? -6.939 -50.284 -8.125 1.00 50.09 189 PRO A N 1
ATOM 1390 C CA . PRO A 1 189 ? -5.818 -49.401 -7.834 1.00 50.09 189 PRO A CA 1
ATOM 1391 C C . PRO A 1 189 ? -4.891 -50.025 -6.783 1.00 50.09 189 PRO A C 1
ATOM 1393 O O . PRO A 1 189 ? -5.359 -50.786 -5.927 1.00 50.09 189 PRO A O 1
ATOM 1396 N N . PRO A 1 190 ? -3.595 -49.664 -6.758 1.00 49.56 190 PRO A N 1
ATOM 1397 C CA . PRO A 1 190 ? -2.784 -49.844 -5.563 1.00 49.56 190 PRO A CA 1
ATOM 1398 C C . PRO A 1 190 ? -3.451 -49.130 -4.378 1.00 49.56 190 PRO A C 1
ATOM 1400 O O . PRO A 1 190 ? -3.652 -47.913 -4.389 1.00 49.56 190 PRO A O 1
ATOM 1403 N N . ALA A 1 191 ? -3.801 -49.912 -3.356 1.00 46.16 191 ALA A N 1
ATOM 1404 C CA . ALA A 1 191 ? -4.361 -49.425 -2.105 1.00 46.16 191 ALA A CA 1
ATOM 1405 C C . ALA A 1 191 ? -3.279 -49.431 -1.019 1.00 46.16 191 ALA A C 1
ATOM 1407 O O . ALA A 1 191 ? -2.708 -50.476 -0.704 1.00 46.16 191 ALA A O 1
ATOM 1408 N N . VAL A 1 192 ? -3.015 -48.267 -0.428 1.00 51.50 192 VAL A N 1
ATOM 1409 C CA . VAL A 1 192 ? -2.050 -48.087 0.660 1.00 51.50 192 VAL A CA 1
ATOM 1410 C C . VAL A 1 192 ? -2.808 -47.667 1.914 1.00 51.50 192 VAL A C 1
ATOM 1412 O O . VAL A 1 192 ? -3.456 -46.624 1.942 1.00 51.50 192 VAL A O 1
ATOM 1415 N N . VAL A 1 193 ? -2.724 -48.472 2.972 1.00 46.03 193 VAL A N 1
ATOM 1416 C CA . VAL A 1 193 ? -3.300 -48.134 4.281 1.00 46.03 193 VAL A CA 1
ATOM 1417 C C . VAL A 1 193 ? -2.206 -47.510 5.143 1.00 46.03 193 VAL A C 1
ATOM 1419 O O . VAL A 1 193 ? -1.204 -48.162 5.433 1.00 46.03 193 VAL A O 1
ATOM 1422 N N . ARG A 1 194 ? -2.392 -46.255 5.564 1.00 50.47 194 ARG A N 1
ATOM 1423 C CA . ARG A 1 194 ? -1.490 -45.546 6.489 1.00 50.47 194 ARG A CA 1
ATOM 1424 C C . ARG A 1 194 ? -2.251 -45.111 7.740 1.00 50.47 194 ARG A C 1
ATOM 1426 O O . ARG A 1 194 ? -3.419 -44.740 7.678 1.00 50.47 194 ARG A O 1
ATOM 1433 N N . THR A 1 195 ? -1.578 -45.140 8.884 1.00 46.31 195 THR A N 1
ATOM 1434 C CA . THR A 1 195 ? -2.088 -44.552 10.130 1.00 46.31 195 THR A CA 1
ATOM 1435 C C . THR A 1 195 ? -1.498 -43.157 10.254 1.00 46.31 195 THR A C 1
ATOM 1437 O O . THR A 1 195 ? -0.285 -43.035 10.411 1.00 46.31 195 THR A O 1
ATOM 1440 N N . LEU A 1 196 ? -2.335 -42.124 10.169 1.00 44.38 196 LEU A N 1
ATOM 1441 C CA . LEU A 1 196 ? -1.898 -40.733 10.286 1.00 44.38 196 LEU A CA 1
ATOM 1442 C C . LEU A 1 196 ? -1.949 -40.296 11.756 1.00 44.38 196 LEU A C 1
ATOM 1444 O O . LEU A 1 196 ? -2.813 -40.726 12.527 1.00 44.38 196 LEU A O 1
ATOM 1448 N N . ALA A 1 197 ? -0.991 -39.466 12.157 1.00 39.53 197 ALA A N 1
ATOM 1449 C CA . ALA A 1 197 ? -0.910 -38.900 13.495 1.00 39.53 197 ALA A CA 1
ATOM 1450 C C . ALA A 1 197 ? -0.936 -37.378 13.378 1.00 39.53 197 ALA A C 1
ATOM 1452 O O . ALA A 1 197 ? -0.000 -36.812 12.825 1.00 39.53 197 ALA A O 1
ATOM 1453 N N . ASP A 1 198 ? -1.989 -36.769 13.931 1.00 41.78 198 ASP A N 1
ATOM 1454 C CA . ASP A 1 198 ? -2.307 -35.339 13.815 1.00 41.78 198 ASP A CA 1
ATOM 1455 C C . ASP A 1 198 ? -2.658 -34.895 12.378 1.00 41.78 198 ASP A C 1
ATOM 1457 O O . ASP A 1 198 ? -2.120 -35.426 11.412 1.00 41.78 198 ASP A O 1
ATOM 1461 N N . THR A 1 199 ? -3.607 -33.976 12.188 1.00 41.41 199 THR A N 1
ATOM 1462 C CA . THR A 1 199 ? -4.075 -33.571 10.839 1.00 41.41 199 THR A CA 1
ATOM 1463 C C . THR A 1 199 ? -3.592 -32.175 10.459 1.00 41.41 199 THR A C 1
ATOM 1465 O O . THR A 1 199 ? -4.395 -31.292 10.166 1.00 41.41 199 THR A O 1
ATOM 1468 N N . THR A 1 200 ? -2.272 -31.988 10.457 1.00 36.38 200 THR A N 1
ATOM 1469 C CA . THR A 1 200 ? -1.579 -30.837 9.853 1.00 36.38 200 THR A CA 1
ATOM 1470 C C . THR A 1 200 ? -0.918 -31.246 8.531 1.00 36.38 200 THR A C 1
ATOM 1472 O O . THR A 1 200 ? -0.708 -32.435 8.288 1.00 36.38 200 THR A O 1
ATOM 1475 N N . LEU A 1 201 ? -0.572 -30.284 7.664 1.00 35.62 201 LEU A N 1
ATOM 1476 C CA . LEU A 1 201 ? 0.035 -30.572 6.351 1.00 35.62 201 LEU A CA 1
ATOM 1477 C C . LEU A 1 201 ? 1.325 -31.417 6.471 1.00 35.62 201 LEU A C 1
ATOM 1479 O O . LEU A 1 201 ? 1.553 -32.331 5.679 1.00 35.62 201 LEU A O 1
ATOM 1483 N N . ASP A 1 202 ? 2.125 -31.170 7.514 1.00 33.69 202 ASP A N 1
ATOM 1484 C CA . ASP A 1 202 ? 3.380 -31.885 7.787 1.00 33.69 202 ASP A CA 1
ATOM 1485 C C . ASP A 1 202 ? 3.183 -33.379 8.117 1.00 33.69 202 ASP A C 1
ATOM 1487 O O . ASP A 1 202 ? 4.070 -34.202 7.861 1.00 33.69 202 ASP A O 1
ATOM 1491 N N . SER A 1 203 ? 2.022 -33.781 8.650 1.00 39.62 203 SER A N 1
ATOM 1492 C CA . SER A 1 203 ? 1.782 -35.181 9.034 1.00 39.62 203 SER A CA 1
ATOM 1493 C C . SER A 1 203 ? 1.618 -36.122 7.837 1.00 39.62 203 SER A C 1
ATOM 1495 O O . SER A 1 203 ? 1.879 -37.324 7.951 1.00 39.62 203 SER A O 1
ATOM 1497 N N . LEU A 1 204 ? 1.250 -35.577 6.671 1.00 41.22 204 LEU A N 1
ATOM 1498 C CA . LEU A 1 204 ? 1.192 -36.306 5.403 1.00 41.22 204 LEU A CA 1
ATOM 1499 C C . LEU A 1 204 ? 2.597 -36.690 4.902 1.00 41.22 204 LEU A C 1
ATOM 1501 O O . LEU A 1 204 ? 2.747 -37.733 4.262 1.00 41.22 204 LEU A O 1
ATOM 1505 N N . TYR A 1 205 ? 3.626 -35.909 5.252 1.00 42.22 205 TYR A N 1
ATOM 1506 C CA . TYR A 1 205 ? 5.028 -36.175 4.907 1.00 42.22 205 TYR A CA 1
ATOM 1507 C C . TYR A 1 205 ? 5.754 -37.071 5.928 1.00 42.22 205 TYR A C 1
ATOM 1509 O O . TYR A 1 205 ? 6.633 -37.845 5.546 1.00 42.22 205 TYR A O 1
ATOM 1517 N N . ALA A 1 206 ? 5.366 -37.045 7.209 1.00 33.31 206 ALA A N 1
ATOM 1518 C CA . ALA A 1 206 ? 6.075 -37.696 8.326 1.00 33.31 206 ALA A CA 1
ATOM 1519 C C . ALA A 1 206 ? 6.137 -39.249 8.309 1.00 33.31 206 ALA A C 1
ATOM 1521 O O . ALA A 1 206 ? 6.573 -39.873 9.278 1.00 33.31 206 ALA A O 1
ATOM 1522 N N . GLY A 1 207 ? 5.689 -39.899 7.229 1.00 34.97 207 GLY A N 1
ATOM 1523 C CA . GLY A 1 207 ? 5.626 -41.355 7.076 1.00 34.97 207 GLY A CA 1
ATOM 1524 C C . GLY A 1 207 ? 6.638 -41.965 6.098 1.00 34.97 207 GLY A C 1
ATOM 1525 O O . GLY A 1 207 ? 6.386 -43.073 5.614 1.00 34.97 207 GLY A O 1
ATOM 1526 N N . GLN A 1 208 ? 7.718 -41.270 5.734 1.00 37.53 208 GLN A N 1
ATOM 1527 C CA . GLN A 1 208 ? 8.757 -41.839 4.867 1.00 37.53 208 GLN A CA 1
ATOM 1528 C C . GLN A 1 208 ? 9.663 -42.808 5.646 1.00 37.53 208 GLN A C 1
ATOM 1530 O O . GLN A 1 208 ? 10.311 -42.437 6.619 1.00 37.53 208 GLN A O 1
ATOM 1535 N N . SER A 1 209 ? 9.698 -44.065 5.202 1.00 34.19 209 SER A N 1
ATOM 1536 C CA . SER A 1 209 ? 10.703 -45.059 5.585 1.00 34.19 209 SER A CA 1
ATOM 1537 C C . SER A 1 209 ? 11.435 -45.534 4.330 1.00 34.19 209 SER A C 1
ATOM 1539 O O . SER A 1 209 ? 10.813 -45.685 3.277 1.00 34.19 209 SER A O 1
ATOM 1541 N N . ASP A 1 210 ? 12.744 -45.773 4.446 1.00 33.66 210 ASP A N 1
ATOM 1542 C CA . ASP A 1 210 ? 13.722 -45.888 3.343 1.00 33.66 210 ASP A CA 1
ATOM 1543 C C . ASP A 1 210 ? 13.593 -47.138 2.431 1.00 33.66 210 ASP A C 1
ATOM 1545 O O . ASP A 1 210 ? 14.596 -47.674 1.957 1.00 33.66 210 ASP A O 1
ATOM 1549 N N . ALA A 1 211 ? 12.388 -47.683 2.226 1.00 32.41 211 ALA A N 1
ATOM 1550 C CA . ALA A 1 211 ? 12.199 -49.033 1.683 1.00 32.41 211 ALA A CA 1
ATOM 1551 C C . ALA A 1 211 ? 11.031 -49.227 0.691 1.00 32.41 211 ALA A C 1
ATOM 1553 O O . ALA A 1 211 ? 10.707 -50.378 0.392 1.00 32.41 211 ALA A O 1
ATOM 1554 N N . GLN A 1 212 ? 10.385 -48.170 0.181 1.00 32.38 212 GLN A N 1
ATOM 1555 C CA . GLN A 1 212 ? 9.353 -48.288 -0.869 1.00 32.38 212 GLN A CA 1
ATOM 1556 C C . GLN A 1 212 ? 9.474 -47.207 -1.949 1.00 32.38 212 GLN A C 1
ATOM 1558 O O . GLN A 1 212 ? 10.042 -46.144 -1.705 1.00 32.38 212 GLN A O 1
ATOM 1563 N N . ASP A 1 213 ? 8.957 -47.520 -3.143 1.00 30.03 213 ASP A N 1
ATOM 1564 C CA . ASP A 1 213 ? 9.115 -46.730 -4.368 1.00 30.03 213 ASP A CA 1
ATOM 1565 C C . ASP A 1 213 ? 8.729 -45.253 -4.171 1.00 30.03 213 ASP A C 1
ATOM 1567 O O . ASP A 1 213 ? 7.636 -44.923 -3.704 1.00 30.03 213 ASP A O 1
ATOM 1571 N N . LEU A 1 214 ? 9.663 -44.361 -4.514 1.00 32.72 214 LEU A N 1
ATOM 1572 C CA . LEU A 1 214 ? 9.584 -42.930 -4.227 1.00 32.72 214 LEU A CA 1
ATOM 1573 C C . LEU A 1 214 ? 8.576 -42.212 -5.134 1.00 32.72 214 LEU A C 1
ATOM 1575 O O . LEU A 1 214 ? 8.768 -42.111 -6.347 1.00 32.72 214 LEU A O 1
ATOM 1579 N N . PHE A 1 215 ? 7.553 -41.631 -4.509 1.00 34.53 215 PHE A N 1
ATOM 1580 C CA . PHE A 1 215 ? 6.729 -40.575 -5.091 1.00 34.53 215 PHE A CA 1
ATOM 1581 C C . PHE A 1 215 ? 7.319 -39.222 -4.680 1.00 34.53 215 PHE A C 1
ATOM 1583 O O . PHE A 1 215 ? 7.425 -38.942 -3.486 1.00 34.53 215 PHE A O 1
ATOM 1590 N N . PHE A 1 216 ? 7.672 -38.385 -5.654 1.00 33.69 216 PHE A N 1
ATOM 1591 C CA . PHE A 1 216 ? 8.044 -36.992 -5.414 1.00 33.69 216 PHE A CA 1
ATOM 1592 C C . PHE A 1 216 ? 6.833 -36.096 -5.687 1.00 33.69 216 PHE A C 1
ATOM 1594 O O . PHE A 1 216 ? 6.278 -36.118 -6.786 1.00 33.69 216 PHE A O 1
ATOM 1601 N N . VAL A 1 217 ? 6.436 -35.332 -4.671 1.00 34.88 217 VAL A N 1
ATOM 1602 C CA . VAL A 1 217 ? 5.459 -34.242 -4.761 1.00 34.88 217 VAL A CA 1
ATOM 1603 C C . VAL A 1 217 ? 6.134 -33.016 -4.157 1.00 34.88 217 VAL A C 1
ATOM 1605 O O . VAL A 1 217 ? 6.571 -33.066 -3.001 1.00 34.88 217 VAL A O 1
ATOM 1608 N N . GLU A 1 218 ? 6.281 -31.965 -4.960 1.00 34.38 218 GLU A N 1
ATOM 1609 C CA . GLU A 1 218 ? 6.949 -30.717 -4.577 1.00 34.38 218 GLU A CA 1
ATOM 1610 C C . GLU A 1 218 ? 6.137 -29.978 -3.508 1.00 34.38 218 GLU A C 1
ATOM 1612 O O . GLU A 1 218 ? 4.902 -29.962 -3.544 1.00 34.38 218 GLU A O 1
ATOM 1617 N N . ARG A 1 219 ? 6.847 -29.423 -2.519 1.00 32.59 219 ARG A N 1
ATOM 1618 C CA . ARG A 1 219 ? 6.267 -28.947 -1.258 1.00 32.59 219 ARG A CA 1
ATOM 1619 C C . ARG A 1 219 ? 5.360 -27.731 -1.464 1.00 32.59 219 ARG A C 1
ATOM 1621 O O . ARG A 1 219 ? 4.328 -27.670 -0.798 1.00 32.59 219 ARG A O 1
ATOM 1628 N N . GLU A 1 220 ? 5.696 -26.825 -2.389 1.00 30.11 220 GLU A N 1
ATOM 1629 C CA . GLU A 1 220 ? 4.844 -25.681 -2.741 1.00 30.11 220 GLU A CA 1
ATOM 1630 C C . GLU A 1 220 ? 3.496 -26.120 -3.328 1.00 30.11 220 GLU A C 1
ATOM 1632 O O . GLU A 1 220 ? 2.453 -25.711 -2.827 1.00 30.11 220 GLU A O 1
ATOM 1637 N N . SER A 1 221 ? 3.492 -27.014 -4.327 1.00 32.97 221 SER A N 1
ATOM 1638 C CA . SER A 1 221 ? 2.288 -27.358 -5.114 1.00 32.97 221 SER A CA 1
ATOM 1639 C C . SER A 1 221 ? 1.067 -27.790 -4.281 1.00 32.97 221 SER A C 1
ATOM 1641 O O . SER A 1 221 ? -0.078 -27.530 -4.658 1.00 32.97 221 SER A O 1
ATOM 1643 N N . VAL A 1 222 ? 1.303 -28.431 -3.130 1.00 29.89 222 VAL A N 1
ATOM 1644 C CA . VAL A 1 222 ? 0.264 -28.877 -2.186 1.00 29.89 222 VAL A CA 1
ATOM 1645 C C . VAL A 1 222 ? -0.024 -27.828 -1.109 1.00 29.89 222 VAL A C 1
ATOM 1647 O O . VAL A 1 222 ? -1.114 -27.828 -0.549 1.00 29.89 222 VAL A O 1
ATOM 1650 N N . ALA A 1 223 ? 0.924 -26.945 -0.793 1.00 27.92 223 ALA A N 1
ATOM 1651 C CA . ALA A 1 223 ? 0.746 -25.900 0.208 1.00 27.92 223 ALA A CA 1
ATOM 1652 C C . ALA A 1 223 ? -0.083 -24.722 -0.328 1.00 27.92 223 ALA A C 1
ATOM 1654 O O . ALA A 1 223 ? -1.007 -24.289 0.360 1.00 27.92 223 ALA A O 1
ATOM 1655 N N . THR A 1 224 ? 0.198 -24.248 -1.547 1.00 30.66 224 THR A N 1
ATOM 1656 C CA . THR A 1 224 ? -0.470 -23.083 -2.159 1.00 30.66 224 THR A CA 1
ATOM 1657 C C . THR A 1 224 ? -1.929 -23.398 -2.493 1.00 30.66 224 THR A C 1
ATOM 1659 O O . THR A 1 224 ? -2.841 -22.815 -1.908 1.00 30.66 224 THR A O 1
ATOM 1662 N N . THR A 1 225 ? -2.160 -24.453 -3.285 1.00 30.81 225 THR A N 1
ATOM 1663 C CA . THR A 1 225 ? -3.512 -24.905 -3.670 1.00 30.81 225 THR A CA 1
ATOM 1664 C C . THR A 1 225 ? -4.373 -25.336 -2.478 1.00 30.81 225 THR A C 1
ATOM 1666 O O . THR A 1 225 ? -5.601 -25.265 -2.536 1.00 30.81 225 THR A O 1
ATOM 1669 N N . ALA A 1 226 ? -3.756 -25.773 -1.371 1.00 27.34 226 ALA A N 1
ATOM 1670 C CA . ALA A 1 226 ? -4.474 -26.014 -0.127 1.00 27.34 226 ALA A CA 1
ATOM 1671 C C . ALA A 1 226 ? -4.759 -24.716 0.637 1.00 27.34 226 ALA A C 1
ATOM 1673 O O . ALA A 1 226 ? -5.870 -24.590 1.132 1.00 27.34 226 ALA A O 1
ATOM 1674 N N . ARG A 1 227 ? -3.827 -23.754 0.737 1.00 32.31 227 ARG A N 1
ATOM 1675 C CA . ARG A 1 227 ? -4.062 -22.455 1.403 1.00 32.31 227 ARG A CA 1
ATOM 1676 C C . ARG A 1 227 ? -5.243 -21.712 0.775 1.00 32.31 227 ARG A C 1
ATOM 1678 O O . ARG A 1 227 ? -6.188 -21.389 1.490 1.00 32.31 227 ARG A O 1
ATOM 1685 N N . GLU A 1 228 ? -5.242 -21.547 -0.544 1.00 32.75 228 GLU A N 1
ATOM 1686 C CA . GLU A 1 228 ? -6.311 -20.874 -1.303 1.00 32.75 228 GLU A CA 1
ATOM 1687 C C . GLU A 1 228 ? -7.671 -21.583 -1.174 1.00 32.75 228 GLU A C 1
ATOM 1689 O O . GLU A 1 228 ? -8.725 -20.948 -1.129 1.00 32.75 228 GLU A O 1
ATOM 1694 N N . ALA A 1 229 ? -7.665 -22.917 -1.069 1.00 28.53 229 ALA A N 1
ATOM 1695 C CA . ALA A 1 229 ? -8.872 -23.721 -0.872 1.00 28.53 229 ALA A CA 1
ATOM 1696 C C . ALA A 1 229 ? -9.298 -23.883 0.606 1.00 28.53 229 ALA A C 1
ATOM 1698 O O . ALA A 1 229 ? -10.384 -24.414 0.866 1.00 28.53 229 ALA A O 1
ATOM 1699 N N . LEU A 1 230 ? -8.461 -23.476 1.571 1.00 33.16 230 LEU A N 1
ATOM 1700 C CA . LEU A 1 230 ? -8.684 -23.626 3.019 1.00 33.16 230 LEU A CA 1
ATOM 1701 C C . LEU A 1 230 ? -8.861 -22.302 3.765 1.00 33.16 230 LEU A C 1
ATOM 1703 O O . LEU A 1 230 ? -9.269 -22.345 4.929 1.00 33.16 230 LEU A O 1
ATOM 1707 N N . ALA A 1 231 ? -8.615 -21.153 3.132 1.00 40.38 231 ALA A N 1
ATOM 1708 C CA . ALA A 1 231 ? -9.080 -19.875 3.649 1.00 40.38 231 ALA A CA 1
ATOM 1709 C C . ALA A 1 231 ? -10.603 -19.954 3.854 1.00 40.38 231 ALA A C 1
ATOM 1711 O O . ALA A 1 231 ? -11.382 -20.159 2.917 1.00 40.38 231 ALA A O 1
ATOM 1712 N N . ALA A 1 232 ? -11.044 -19.853 5.110 1.00 51.34 232 ALA A N 1
ATOM 1713 C CA . ALA A 1 232 ? -12.453 -19.619 5.378 1.00 51.34 232 ALA A CA 1
ATOM 1714 C C . ALA A 1 232 ? -12.807 -18.241 4.790 1.00 51.34 232 ALA A C 1
ATOM 1716 O O . ALA A 1 232 ? -11.996 -17.331 4.947 1.00 51.34 232 ALA A O 1
ATOM 1717 N N . PRO A 1 233 ? -13.975 -18.069 4.139 1.00 66.88 233 PRO A N 1
ATOM 1718 C CA . PRO A 1 233 ? -14.383 -16.756 3.640 1.00 66.88 233 PRO A CA 1
ATOM 1719 C C . PRO A 1 233 ? -14.341 -15.737 4.780 1.00 66.88 233 PRO A C 1
ATOM 1721 O O . PRO A 1 233 ? -14.735 -16.088 5.905 1.00 66.88 233 PRO A O 1
ATOM 1724 N N . GLU A 1 234 ? -13.867 -14.522 4.488 1.00 85.25 234 GLU A N 1
ATOM 1725 C CA . GLU A 1 234 ? -13.635 -13.498 5.508 1.00 85.25 234 GLU A CA 1
ATOM 1726 C C . GLU A 1 234 ? -14.936 -13.141 6.236 1.00 85.25 234 GLU A C 1
ATOM 1728 O O . GLU A 1 234 ? -16.058 -13.497 5.841 1.00 85.25 234 GLU A O 1
ATOM 1733 N N . ARG A 1 235 ? -14.761 -12.508 7.388 1.00 94.69 235 ARG A N 1
ATOM 1734 C CA . ARG A 1 235 ? -15.807 -12.150 8.333 1.00 94.69 235 ARG A CA 1
ATOM 1735 C C . ARG A 1 235 ? -15.574 -10.707 8.722 1.00 94.69 235 ARG A C 1
ATOM 1737 O O . ARG A 1 235 ? -14.899 -10.434 9.713 1.00 94.69 235 ARG A O 1
ATOM 1744 N N . ASP A 1 236 ? -16.155 -9.812 7.946 1.00 96.81 236 ASP A N 1
ATOM 1745 C CA . ASP A 1 236 ? -15.938 -8.382 8.089 1.00 96.81 236 ASP A CA 1
ATOM 1746 C C . ASP A 1 236 ? -17.064 -7.793 8.935 1.00 96.81 236 ASP A C 1
ATOM 1748 O O . ASP A 1 236 ? -18.246 -7.885 8.589 1.00 96.81 236 ASP A O 1
ATOM 1752 N N . LEU A 1 237 ? -16.704 -7.264 10.105 1.00 98.38 237 LEU A N 1
ATOM 1753 C CA . LEU A 1 237 ? -17.648 -6.630 11.016 1.00 98.38 237 LEU A CA 1
ATOM 1754 C C . LEU A 1 237 ? -17.388 -5.131 11.075 1.00 98.38 237 LEU A C 1
ATOM 1756 O O . LEU A 1 237 ? -16.304 -4.700 11.461 1.00 98.38 237 LEU A O 1
ATOM 1760 N N . TYR A 1 238 ? -18.405 -4.341 10.757 1.00 98.38 238 TYR A N 1
ATOM 1761 C CA . TYR A 1 238 ? -18.317 -2.884 10.736 1.00 98.38 238 TYR A CA 1
ATOM 1762 C C . TYR A 1 238 ? -19.086 -2.289 11.917 1.00 98.38 238 TYR A C 1
ATOM 1764 O O . TYR A 1 238 ? -20.173 -2.757 12.250 1.00 98.38 238 TYR A O 1
ATOM 1772 N N . VAL A 1 239 ? -18.540 -1.260 12.568 1.00 98.31 239 VAL A N 1
ATOM 1773 C CA . VAL A 1 239 ? -19.194 -0.535 13.670 1.00 98.31 239 VAL A CA 1
ATOM 1774 C C . VAL A 1 239 ? -19.259 0.953 13.338 1.00 98.31 239 VAL A C 1
ATOM 1776 O O . VAL A 1 239 ? -18.225 1.624 13.245 1.00 98.31 239 VAL A O 1
ATOM 1779 N N . VAL A 1 240 ? -20.482 1.462 13.195 1.00 96.31 240 VAL A N 1
ATOM 1780 C CA . VAL A 1 240 ? -20.799 2.836 12.771 1.00 96.31 240 VAL A CA 1
ATOM 1781 C C . VAL A 1 240 ? -21.822 3.494 13.694 1.00 96.31 240 VAL A C 1
ATOM 1783 O O . VAL A 1 240 ? -22.544 2.818 14.433 1.00 96.31 240 VAL A O 1
ATOM 1786 N N . ALA A 1 241 ? -21.862 4.828 13.693 1.00 91.56 241 ALA A N 1
ATOM 1787 C CA . ALA A 1 241 ? -22.795 5.575 14.529 1.00 91.56 241 ALA A CA 1
ATOM 1788 C C . ALA A 1 241 ? -24.199 5.538 13.915 1.00 91.56 241 ALA A C 1
ATOM 1790 O O . ALA A 1 241 ? -25.146 5.102 14.572 1.00 91.56 241 ALA A O 1
ATOM 1791 N N . HIS A 1 242 ? -24.300 5.947 12.649 1.00 89.69 242 HIS A N 1
ATOM 1792 C CA . HIS A 1 242 ? -25.527 6.129 11.887 1.00 89.69 242 HIS A CA 1
ATOM 1793 C C . HIS A 1 242 ? -25.651 5.171 10.716 1.00 89.69 242 HIS A C 1
ATOM 1795 O O . HIS A 1 242 ? -24.691 4.577 10.233 1.00 89.69 242 HIS A O 1
ATOM 1801 N N . GLN A 1 243 ? -26.893 5.051 10.262 1.00 91.75 243 GLN A N 1
ATOM 1802 C CA . GLN A 1 243 ? -27.304 4.171 9.186 1.00 91.75 243 GLN A CA 1
ATOM 1803 C C . GLN A 1 243 ? -26.724 4.578 7.826 1.00 91.75 243 GLN A C 1
ATOM 1805 O O . GLN A 1 243 ? -26.618 3.714 6.981 1.00 91.75 243 GLN A O 1
ATOM 1810 N N . ASP A 1 244 ? -26.339 5.835 7.585 1.00 89.62 244 ASP A N 1
ATOM 1811 C CA . ASP A 1 244 ? -25.743 6.259 6.306 1.00 89.62 244 ASP A CA 1
ATOM 1812 C C . ASP A 1 244 ? -24.206 6.200 6.261 1.00 89.62 244 ASP A C 1
ATOM 1814 O O . ASP A 1 244 ? -23.624 6.295 5.180 1.00 89.62 244 ASP A O 1
ATOM 1818 N N . ASP A 1 245 ? -23.537 6.033 7.402 1.00 92.38 245 ASP A N 1
ATOM 1819 C CA . ASP A 1 245 ? -22.085 6.210 7.515 1.00 92.38 245 ASP A CA 1
ATOM 1820 C C . ASP A 1 245 ? -21.285 5.147 6.744 1.00 92.38 245 ASP A C 1
ATOM 1822 O O . ASP A 1 245 ? -20.302 5.451 6.070 1.00 92.38 245 ASP A O 1
ATOM 1826 N N . ASP A 1 246 ? -21.699 3.885 6.818 1.00 94.94 246 ASP A N 1
ATOM 1827 C CA . ASP A 1 246 ? -21.038 2.782 6.121 1.00 94.94 246 ASP A CA 1
ATOM 1828 C C . ASP A 1 246 ? -21.196 2.901 4.595 1.00 94.94 246 ASP A C 1
ATOM 1830 O O . ASP A 1 246 ? -20.252 2.626 3.851 1.00 94.94 246 ASP A O 1
ATOM 1834 N N . LEU A 1 247 ? -22.342 3.396 4.114 1.00 94.19 247 LEU A N 1
ATOM 1835 C CA . LEU A 1 247 ? -22.547 3.706 2.695 1.00 94.19 247 LEU A CA 1
ATOM 1836 C C . LEU A 1 247 ? -21.718 4.899 2.212 1.00 94.19 247 LEU A C 1
ATOM 1838 O O . LEU A 1 247 ? -21.367 4.941 1.040 1.00 94.19 247 LEU A O 1
ATOM 1842 N N . LEU A 1 248 ? -21.423 5.876 3.070 1.00 90.38 248 LEU A N 1
ATOM 1843 C CA . LEU A 1 248 ? -20.743 7.111 2.661 1.00 90.38 248 LEU A CA 1
ATOM 1844 C C . LEU A 1 248 ? -19.222 7.084 2.832 1.00 90.38 248 LEU A C 1
ATOM 1846 O O . LEU A 1 248 ? -18.540 7.828 2.128 1.00 90.38 248 LEU A O 1
ATOM 1850 N N . PHE A 1 249 ? -18.707 6.270 3.758 1.00 91.44 249 PHE A N 1
ATOM 1851 C CA . PHE A 1 249 ? -17.294 6.283 4.160 1.00 91.44 249 PHE A CA 1
ATOM 1852 C C . PHE A 1 249 ? -16.578 4.936 4.000 1.00 91.44 249 PHE A C 1
ATOM 1854 O O . PHE A 1 249 ? -15.350 4.923 3.953 1.00 91.44 249 PHE A O 1
ATOM 1861 N N . MET A 1 250 ? -17.317 3.819 3.938 1.00 94.19 250 MET A N 1
ATOM 1862 C CA . MET A 1 250 ? -16.753 2.456 3.926 1.00 94.19 250 MET A CA 1
ATOM 1863 C C . MET A 1 250 ? -17.050 1.672 2.645 1.00 94.19 250 MET A C 1
ATOM 1865 O O . MET A 1 250 ? -16.457 0.622 2.423 1.00 94.19 250 MET A O 1
ATOM 1869 N N . ASN A 1 251 ? -17.963 2.153 1.802 1.00 93.31 251 ASN A N 1
ATOM 1870 C CA . ASN A 1 251 ? -18.202 1.566 0.489 1.00 93.31 251 ASN A CA 1
ATOM 1871 C C . ASN A 1 251 ? -17.212 2.127 -0.553 1.00 93.31 251 ASN A C 1
ATOM 1873 O O . ASN A 1 251 ? -16.851 3.306 -0.476 1.00 93.31 251 ASN A O 1
ATOM 1877 N N . PRO A 1 252 ? -16.779 1.307 -1.528 1.00 92.62 252 PRO A N 1
ATOM 1878 C CA . PRO A 1 252 ? -17.370 0.014 -1.897 1.00 92.62 252 PRO A CA 1
ATOM 1879 C C . PRO A 1 252 ? -16.885 -1.231 -1.130 1.00 92.62 252 PRO A C 1
ATOM 1881 O O . PRO A 1 252 ? -17.481 -2.277 -1.345 1.00 92.62 252 PRO A O 1
ATOM 1884 N N . ASP A 1 253 ? -15.933 -1.163 -0.187 1.00 92.81 253 ASP A N 1
ATOM 1885 C CA . ASP A 1 253 ? -15.342 -2.351 0.482 1.00 92.81 253 ASP A CA 1
ATOM 1886 C C . ASP A 1 253 ? -16.387 -3.353 1.009 1.00 92.81 253 ASP A C 1
ATOM 1888 O O . ASP A 1 253 ? -16.222 -4.569 0.923 1.00 92.81 253 ASP A O 1
ATOM 1892 N N . ILE A 1 254 ? -17.490 -2.832 1.552 1.00 95.81 254 ILE A N 1
ATOM 1893 C CA . ILE A 1 254 ? -18.636 -3.613 2.031 1.00 95.81 254 ILE A CA 1
ATOM 1894 C C . ILE A 1 254 ? -19.349 -4.330 0.876 1.00 95.81 254 ILE A C 1
ATOM 1896 O O . ILE A 1 254 ? -19.639 -5.524 0.977 1.00 95.81 254 ILE A O 1
ATOM 1900 N N . ALA A 1 255 ? -19.637 -3.624 -0.219 1.00 94.38 255 ALA A N 1
ATOM 1901 C CA . ALA A 1 255 ? -20.213 -4.206 -1.427 1.00 94.38 255 ALA A CA 1
ATOM 1902 C C . ALA A 1 255 ? -19.279 -5.258 -2.040 1.00 94.38 255 ALA A C 1
ATOM 1904 O O . ALA A 1 255 ? -19.744 -6.325 -2.447 1.00 94.38 255 ALA A O 1
ATOM 1905 N N . ASP A 1 256 ? -17.976 -4.991 -2.074 1.00 89.25 256 ASP A N 1
ATOM 1906 C CA . ASP A 1 256 ? -16.966 -5.866 -2.668 1.00 89.25 256 ASP A CA 1
ATOM 1907 C C . ASP A 1 256 ? -16.775 -7.134 -1.828 1.00 89.25 256 ASP A C 1
ATOM 1909 O O . ASP A 1 256 ? -16.818 -8.241 -2.364 1.00 89.25 256 ASP A O 1
ATOM 1913 N N . SER A 1 257 ? -16.725 -7.015 -0.497 1.00 90.62 257 SER A N 1
ATOM 1914 C CA . SER A 1 257 ? -16.720 -8.157 0.429 1.00 90.62 257 SER A CA 1
ATOM 1915 C C . SER A 1 257 ? -17.975 -9.038 0.282 1.00 90.62 257 SER A C 1
ATOM 1917 O O . SER A 1 257 ? -17.889 -10.273 0.184 1.00 90.62 257 SER A O 1
ATOM 1919 N N . ILE A 1 258 ? -19.163 -8.426 0.172 1.00 92.94 258 ILE A N 1
ATOM 1920 C CA . ILE A 1 258 ? -20.421 -9.147 -0.089 1.00 92.94 258 ILE A CA 1
ATOM 1921 C C . ILE A 1 258 ? -20.362 -9.900 -1.432 1.00 92.94 258 ILE A C 1
ATOM 1923 O O . ILE A 1 258 ? -20.793 -11.060 -1.500 1.00 92.94 258 ILE A O 1
ATOM 1927 N N . GLN A 1 259 ? -19.816 -9.276 -2.482 1.00 86.69 259 GLN A N 1
ATOM 1928 C CA . GLN A 1 259 ? -19.693 -9.847 -3.829 1.00 86.69 259 GLN A CA 1
ATOM 1929 C C . GLN A 1 259 ? -18.640 -10.966 -3.911 1.00 86.69 259 GLN A C 1
ATOM 1931 O O . GLN A 1 259 ? -18.934 -12.033 -4.460 1.00 86.69 259 GLN A O 1
ATOM 1936 N N . ALA A 1 260 ? -17.476 -10.793 -3.274 1.00 81.44 260 ALA A N 1
ATOM 1937 C CA . ALA A 1 260 ? -16.461 -11.832 -3.060 1.00 81.44 260 ALA A CA 1
ATOM 1938 C C . ALA A 1 260 ? -17.023 -13.041 -2.285 1.00 81.44 260 ALA A C 1
ATOM 1940 O O . ALA A 1 260 ? -16.542 -14.175 -2.388 1.00 81.44 260 ALA A O 1
ATOM 1941 N N . GLY A 1 261 ? -18.117 -12.825 -1.553 1.00 86.81 261 GLY A N 1
ATOM 1942 C CA . GLY A 1 261 ? -18.886 -13.869 -0.902 1.00 86.81 261 GLY A CA 1
ATOM 1943 C C . GLY A 1 261 ? -18.447 -14.158 0.529 1.00 86.81 261 GLY A C 1
ATOM 1944 O O . GLY A 1 261 ? -18.783 -15.234 1.054 1.00 86.81 261 GLY A O 1
ATOM 1945 N N . ASN A 1 262 ? -17.762 -13.199 1.144 1.00 90.25 262 ASN A N 1
ATOM 1946 C CA . ASN A 1 262 ? -17.460 -13.158 2.565 1.00 90.25 262 ASN A CA 1
ATOM 1947 C C . ASN A 1 262 ? -18.750 -13.075 3.401 1.00 90.25 262 ASN A C 1
ATOM 1949 O O . ASN A 1 262 ? -19.877 -13.058 2.889 1.00 90.25 262 ASN A O 1
ATOM 1953 N N . SER A 1 263 ? -18.599 -13.117 4.721 1.00 96.69 263 SER A N 1
ATOM 1954 C CA . SER A 1 263 ? -19.680 -12.785 5.649 1.00 96.69 263 SER A CA 1
ATOM 1955 C C . SER A 1 263 ? -19.486 -11.345 6.106 1.00 96.69 263 SER A C 1
ATOM 1957 O O . SER A 1 263 ? -18.398 -11.012 6.560 1.00 96.69 263 SER A O 1
ATOM 1959 N N . VAL A 1 264 ? -20.537 -10.533 6.053 1.00 98.19 264 VAL A N 1
ATOM 1960 C CA . VAL A 1 264 ? -20.522 -9.129 6.475 1.00 98.19 264 VAL A CA 1
ATOM 1961 C C . VAL A 1 264 ? -21.605 -8.893 7.522 1.00 98.19 264 VAL A C 1
ATOM 1963 O O . VAL A 1 264 ? -22.759 -9.291 7.330 1.00 98.19 264 VAL A O 1
ATOM 1966 N N . GLU A 1 265 ? -21.243 -8.251 8.631 1.00 98.19 265 GLU A N 1
ATOM 1967 C CA . GLU A 1 265 ? -22.190 -7.809 9.657 1.00 98.19 265 GLU A CA 1
ATOM 1968 C C . GLU A 1 265 ? -21.914 -6.368 10.092 1.00 98.19 265 GLU A C 1
ATOM 1970 O O . GLU A 1 265 ? -20.841 -6.066 10.606 1.00 98.19 265 GLU A O 1
ATOM 1975 N N . THR A 1 266 ? -22.898 -5.484 9.929 1.00 98.62 266 THR A N 1
ATOM 1976 C CA . THR A 1 266 ? -22.745 -4.060 10.271 1.00 98.62 266 THR A CA 1
ATOM 1977 C C . THR A 1 266 ? -23.568 -3.697 11.498 1.00 98.62 266 THR A C 1
ATOM 1979 O O . THR A 1 266 ? -24.749 -4.033 11.605 1.00 98.62 266 THR A O 1
ATOM 1982 N N . VAL A 1 267 ? -22.915 -3.032 12.449 1.00 98.56 267 VAL A N 1
ATOM 1983 C CA . VAL A 1 267 ? -23.404 -2.715 13.788 1.00 98.56 267 VAL A CA 1
ATOM 1984 C C . VAL A 1 267 ? -23.599 -1.205 13.914 1.00 98.56 267 VAL A C 1
ATOM 1986 O O . VAL A 1 267 ? -22.632 -0.448 14.002 1.00 98.56 267 VAL A O 1
ATOM 1989 N N . TYR A 1 268 ? -24.856 -0.775 13.968 1.00 96.75 268 TYR A N 1
ATOM 1990 C CA . TYR A 1 268 ? -25.253 0.619 14.147 1.00 96.75 268 TYR A CA 1
ATOM 1991 C C . TYR A 1 268 ? -25.463 0.899 15.636 1.00 96.75 268 TYR A C 1
ATOM 1993 O O . TYR A 1 268 ? -26.339 0.307 16.282 1.00 96.75 268 TYR A O 1
ATOM 2001 N N . VAL A 1 269 ? -24.634 1.781 16.196 1.00 94.50 269 VAL A N 1
ATOM 2002 C CA . VAL A 1 269 ? -24.627 2.067 17.636 1.00 94.50 269 VAL A CA 1
ATOM 2003 C C . VAL A 1 269 ? -25.790 2.975 18.036 1.00 94.50 269 VAL A C 1
ATOM 2005 O O . VAL A 1 269 ? -26.443 2.699 19.046 1.00 94.50 269 VAL A O 1
ATOM 2008 N N . THR A 1 270 ? -26.096 4.021 17.262 1.00 88.88 270 THR A N 1
ATOM 2009 C CA . THR A 1 270 ? -27.178 4.962 17.592 1.00 88.88 270 THR A CA 1
ATOM 2010 C C . THR A 1 270 ? -28.435 4.738 16.744 1.00 88.88 270 THR A C 1
ATOM 2012 O O . THR A 1 270 ? -28.448 4.012 15.747 1.00 88.88 270 THR A O 1
ATOM 2015 N N . ALA A 1 271 ? -29.535 5.361 17.161 1.00 82.44 271 ALA A N 1
ATOM 2016 C CA . ALA A 1 271 ? -30.798 5.385 16.430 1.00 82.44 271 ALA A CA 1
ATOM 2017 C C . ALA A 1 271 ? -30.807 6.367 15.232 1.00 82.44 271 ALA A C 1
ATOM 2019 O O . ALA A 1 271 ? -31.816 6.448 14.534 1.00 82.44 271 ALA A O 1
ATOM 2020 N N . GLY A 1 272 ? -29.726 7.124 14.992 1.00 77.81 272 GLY A N 1
ATOM 2021 C CA . GLY A 1 272 ? -29.624 8.035 13.842 1.00 77.81 272 GLY A CA 1
ATOM 2022 C C . GLY A 1 272 ? -30.630 9.183 13.839 1.00 77.81 272 GLY A C 1
ATOM 2023 O O . GLY A 1 272 ? -31.075 9.612 12.772 1.00 77.81 272 GLY A O 1
ATOM 2024 N N . LEU A 1 273 ? -31.004 9.661 15.025 1.00 69.75 273 LEU A N 1
ATOM 2025 C CA . LEU A 1 273 ? -32.065 10.635 15.241 1.00 69.75 273 LEU A CA 1
ATOM 2026 C C . LEU A 1 273 ? -31.537 12.073 15.310 1.00 69.75 273 LEU A C 1
ATOM 2028 O O . LEU A 1 273 ? -30.813 12.438 16.239 1.00 69.75 273 LEU A O 1
ATOM 2032 N N . GLY A 1 274 ? -31.994 12.910 14.377 1.00 52.94 274 GLY A N 1
ATOM 2033 C CA . GLY A 1 274 ? -31.977 14.370 14.497 1.00 52.94 274 GLY A CA 1
ATOM 2034 C C . GLY A 1 274 ? -33.255 14.873 15.177 1.00 52.94 274 GLY A C 1
ATOM 2035 O O . GLY A 1 274 ? -34.133 15.418 14.508 1.00 52.94 274 GLY A O 1
ATOM 2036 N N . GLY A 1 275 ? -33.379 14.657 16.489 1.00 50.31 275 GLY A N 1
ATOM 2037 C CA . GLY A 1 275 ? -34.574 14.983 17.281 1.00 50.31 275 GLY A CA 1
ATOM 2038 C C . GLY A 1 275 ? -35.571 13.824 17.462 1.00 50.31 275 GLY A C 1
ATOM 2039 O O . GLY A 1 275 ? -35.274 12.658 17.221 1.00 50.31 275 GLY A O 1
ATOM 2040 N N . ASN A 1 276 ? -36.778 14.137 17.936 1.00 46.81 276 ASN A N 1
ATOM 2041 C CA . ASN A 1 276 ? -37.573 13.215 18.765 1.00 46.81 276 ASN A CA 1
ATOM 2042 C C . ASN A 1 276 ? -38.593 12.345 17.991 1.00 46.81 276 ASN A C 1
ATOM 2044 O O . ASN A 1 276 ? -39.779 12.377 18.322 1.00 46.81 276 ASN A O 1
ATOM 2048 N N . CYS A 1 277 ? -38.205 11.620 16.934 1.00 55.88 277 CYS A N 1
ATOM 2049 C CA . CYS A 1 277 ? -39.160 10.846 16.111 1.00 55.88 277 CYS A CA 1
ATOM 2050 C C . CYS A 1 277 ? -38.668 9.438 15.736 1.00 55.88 277 CYS A C 1
ATOM 2052 O O . CYS A 1 277 ? -37.791 9.273 14.892 1.00 55.88 277 CYS A O 1
ATOM 2054 N N . LEU A 1 278 ? -39.316 8.424 16.311 1.00 64.00 278 LEU A N 1
ATOM 2055 C CA . LEU A 1 278 ? -39.004 6.997 16.157 1.00 64.00 278 LEU A CA 1
ATOM 2056 C C . LEU A 1 278 ? -39.214 6.474 14.726 1.00 64.00 278 LEU A C 1
ATOM 2058 O O . LEU A 1 278 ? -38.501 5.571 14.289 1.00 64.00 278 LEU A O 1
ATOM 2062 N N . ASP A 1 279 ? -40.128 7.087 13.969 1.00 66.62 279 ASP A N 1
ATOM 2063 C CA . ASP A 1 279 ? -40.350 6.768 12.554 1.00 66.62 279 ASP A CA 1
ATOM 2064 C C . ASP A 1 279 ? -39.077 6.924 11.719 1.00 66.62 279 ASP A C 1
ATOM 2066 O O . ASP A 1 279 ? -38.815 6.103 10.847 1.00 66.62 279 ASP A O 1
ATOM 2070 N N . VAL A 1 280 ? -38.269 7.955 12.003 1.00 74.38 280 VAL A N 1
ATOM 2071 C CA . VAL A 1 280 ? -37.024 8.235 11.271 1.00 74.38 280 VAL A CA 1
ATOM 2072 C C . VAL A 1 280 ? -36.050 7.070 11.427 1.00 74.38 280 VAL A C 1
ATOM 2074 O O . VAL A 1 280 ? -35.456 6.633 10.450 1.00 74.38 280 VAL A O 1
ATOM 2077 N N . MET A 1 281 ? -35.926 6.506 12.629 1.00 82.25 281 MET A N 1
ATOM 2078 C CA . MET A 1 281 ? -35.098 5.320 12.852 1.00 82.25 281 MET A CA 1
ATOM 2079 C C . MET A 1 281 ? -35.609 4.129 12.023 1.00 82.25 281 MET A C 1
ATOM 2081 O O . MET A 1 281 ? -34.828 3.490 11.321 1.00 82.25 281 MET A O 1
ATOM 2085 N N . GLY A 1 282 ? -36.918 3.850 12.051 1.00 82.75 282 GLY A N 1
ATOM 2086 C CA . GLY A 1 282 ? -37.515 2.744 11.289 1.00 82.75 282 GLY A CA 1
ATOM 2087 C C . GLY A 1 282 ? -37.366 2.888 9.768 1.00 82.75 282 GLY A C 1
ATOM 2088 O O . GLY A 1 282 ? -37.130 1.899 9.071 1.00 82.75 282 GLY A O 1
ATOM 2089 N N . GLU A 1 283 ? -37.452 4.120 9.267 1.00 85.88 283 GLU A N 1
ATOM 2090 C CA . GLU A 1 283 ? -37.170 4.503 7.882 1.00 85.88 283 GLU A CA 1
ATOM 2091 C C . GLU A 1 283 ? -35.711 4.206 7.505 1.00 85.88 283 GLU A C 1
ATOM 2093 O O . GLU A 1 283 ? -35.453 3.406 6.601 1.00 85.88 283 GLU A O 1
ATOM 2098 N N . ARG A 1 284 ? -34.749 4.741 8.265 1.00 88.31 284 ARG A N 1
ATOM 2099 C CA . ARG A 1 284 ? -33.313 4.548 8.011 1.00 88.31 284 ARG A CA 1
ATOM 2100 C C . ARG A 1 284 ? -32.892 3.075 8.107 1.00 88.31 284 ARG A C 1
ATOM 2102 O O . ARG A 1 284 ? -32.147 2.591 7.255 1.00 88.31 284 ARG A O 1
ATOM 2109 N N . GLU A 1 285 ? -33.430 2.315 9.067 1.00 92.06 285 GLU A N 1
ATOM 2110 C CA . GLU A 1 285 ? -33.248 0.855 9.137 1.00 92.06 285 GLU A CA 1
ATOM 2111 C C . GLU A 1 285 ? -33.794 0.139 7.886 1.00 92.06 285 GLU A C 1
ATOM 2113 O O . GLU A 1 285 ? -33.190 -0.826 7.407 1.00 92.06 285 GLU A O 1
ATOM 2118 N N . ALA A 1 286 ? -34.934 0.579 7.337 1.00 91.62 286 ALA A N 1
ATOM 2119 C CA . ALA A 1 286 ? -35.487 0.039 6.092 1.00 91.62 286 ALA A CA 1
ATOM 2120 C C . ALA A 1 286 ? -34.615 0.374 4.870 1.00 91.62 286 ALA A C 1
ATOM 2122 O O . ALA A 1 286 ? -34.427 -0.496 4.015 1.00 91.62 286 ALA A O 1
ATOM 2123 N N . GLY A 1 287 ? -34.021 1.570 4.833 1.00 93.19 287 GLY A N 1
ATOM 2124 C CA . GLY A 1 287 ? -33.039 1.968 3.822 1.00 93.19 287 GLY A CA 1
ATOM 2125 C C . GLY A 1 287 ? -31.827 1.048 3.788 1.00 93.19 287 GLY A C 1
ATOM 2126 O O . GLY A 1 287 ? -31.445 0.572 2.721 1.00 93.19 287 GLY A O 1
ATOM 2127 N N . MET A 1 288 ? -31.285 0.696 4.953 1.00 96.19 288 MET A N 1
ATOM 2128 C CA . MET A 1 288 ? -30.121 -0.195 5.029 1.00 96.19 288 MET A CA 1
ATOM 2129 C C . MET A 1 288 ? -30.425 -1.629 4.632 1.00 96.19 288 MET A C 1
ATOM 2131 O O . MET A 1 288 ? -29.652 -2.248 3.899 1.00 96.19 288 MET A O 1
ATOM 2135 N N . LYS A 1 289 ? -31.608 -2.127 4.993 1.00 96.75 289 LYS A N 1
ATOM 2136 C CA . LYS A 1 289 ? -32.111 -3.406 4.479 1.00 96.75 289 LYS A CA 1
ATOM 2137 C C . LYS A 1 289 ? -32.253 -3.402 2.949 1.00 96.75 289 LYS A C 1
ATOM 2139 O O . LYS A 1 289 ? -31.927 -4.406 2.316 1.00 96.75 289 LYS A O 1
ATOM 2144 N N . ALA A 1 290 ? -32.677 -2.287 2.348 1.00 95.00 290 ALA A N 1
ATOM 2145 C CA . ALA A 1 290 ? -32.755 -2.141 0.894 1.00 95.00 290 ALA A CA 1
ATOM 2146 C C . ALA A 1 290 ? -31.368 -2.077 0.227 1.00 95.00 290 ALA A C 1
ATOM 2148 O O . ALA A 1 290 ? -31.126 -2.817 -0.726 1.00 95.00 290 ALA A O 1
ATOM 2149 N N . ALA A 1 291 ? -30.450 -1.256 0.749 1.00 96.06 291 ALA A N 1
ATOM 2150 C CA . ALA A 1 291 ? -29.094 -1.101 0.219 1.00 96.06 291 ALA A CA 1
ATOM 2151 C C . ALA A 1 291 ? -28.296 -2.414 0.268 1.00 96.06 291 ALA A C 1
ATOM 2153 O O . ALA A 1 291 ? -27.778 -2.857 -0.755 1.00 96.06 291 ALA A O 1
ATOM 2154 N N . TYR A 1 292 ? -28.272 -3.106 1.412 1.00 97.88 292 TYR A N 1
ATOM 2155 C CA . TYR A 1 292 ? -27.545 -4.374 1.551 1.00 97.88 292 TYR A CA 1
ATOM 2156 C C . TYR A 1 292 ? -28.143 -5.511 0.716 1.00 97.88 292 TYR A C 1
ATOM 2158 O O . TYR A 1 292 ? -27.401 -6.340 0.189 1.00 97.88 292 TYR A O 1
ATOM 2166 N N . ALA A 1 293 ? -29.469 -5.552 0.545 1.00 96.00 293 ALA A N 1
ATOM 2167 C CA . ALA A 1 293 ? -30.095 -6.512 -0.363 1.00 96.00 293 ALA A CA 1
ATOM 2168 C C . ALA A 1 293 ? -29.690 -6.258 -1.826 1.00 96.00 293 ALA A C 1
ATOM 2170 O O . ALA A 1 293 ? -29.410 -7.213 -2.553 1.00 96.00 293 ALA A O 1
ATOM 2171 N N . ALA A 1 294 ? -29.604 -4.986 -2.233 1.00 93.94 294 ALA A N 1
ATOM 2172 C CA . ALA A 1 294 ? -29.157 -4.595 -3.565 1.00 93.94 294 ALA A CA 1
ATOM 2173 C C . ALA A 1 294 ? -27.675 -4.928 -3.809 1.00 93.94 294 ALA A C 1
ATOM 2175 O O . ALA A 1 294 ? -27.381 -5.579 -4.810 1.00 93.94 294 ALA A O 1
ATOM 2176 N N . MET A 1 295 ? -26.772 -4.583 -2.879 1.00 95.31 295 MET A N 1
ATOM 2177 C CA . MET A 1 295 ? -25.343 -4.946 -2.950 1.00 95.31 295 MET A CA 1
ATOM 2178 C C . MET A 1 295 ? -25.141 -6.467 -3.041 1.00 95.31 295 MET A C 1
ATOM 2180 O O . MET A 1 295 ? -24.301 -6.948 -3.793 1.00 95.31 295 MET A O 1
ATOM 2184 N N . ALA A 1 296 ? -25.961 -7.249 -2.332 1.00 94.69 296 ALA A N 1
ATOM 2185 C CA . ALA A 1 296 ? -25.926 -8.709 -2.395 1.00 94.69 296 ALA A CA 1
ATOM 2186 C C . ALA A 1 296 ? -26.576 -9.321 -3.652 1.00 94.69 296 ALA A C 1
ATOM 2188 O O . ALA A 1 296 ? -26.539 -10.544 -3.814 1.00 94.69 296 ALA A O 1
ATOM 2189 N N . GLY A 1 297 ? -27.226 -8.526 -4.511 1.00 94.00 297 GLY A N 1
ATOM 2190 C CA . GLY A 1 297 ? -27.998 -9.023 -5.656 1.00 94.00 297 GLY A CA 1
ATOM 2191 C C . GLY A 1 297 ? -29.202 -9.897 -5.264 1.00 94.00 297 GLY A C 1
ATOM 2192 O O . GLY A 1 297 ? -29.620 -10.766 -6.034 1.00 94.00 297 GLY A O 1
ATOM 2193 N N . LEU A 1 298 ? -29.745 -9.709 -4.056 1.00 94.31 298 LEU A N 1
ATOM 2194 C CA . LEU A 1 298 ? -30.812 -10.524 -3.471 1.00 94.31 298 LEU A CA 1
ATOM 2195 C C . LEU A 1 298 ? -32.124 -9.741 -3.323 1.00 94.31 298 LEU A C 1
ATOM 2197 O O . LEU A 1 298 ? -32.184 -8.518 -3.421 1.00 94.31 298 LEU A O 1
ATOM 2201 N N . ALA A 1 299 ? -33.216 -10.467 -3.080 1.00 93.06 299 ALA A N 1
ATOM 2202 C CA . ALA A 1 299 ? -34.488 -9.842 -2.738 1.00 93.06 299 ALA A CA 1
ATOM 2203 C C . ALA A 1 299 ? -34.389 -9.155 -1.365 1.00 93.06 299 ALA A C 1
ATOM 2205 O O . ALA A 1 299 ? -33.841 -9.732 -0.428 1.00 93.06 299 ALA A O 1
ATOM 2206 N N . ASN A 1 300 ? -34.982 -7.964 -1.227 1.00 94.12 300 ASN A N 1
ATOM 2207 C CA . ASN A 1 300 ? -35.088 -7.248 0.047 1.00 94.12 300 ASN A CA 1
ATOM 2208 C C . ASN A 1 300 ? -36.093 -7.942 0.991 1.00 94.12 300 ASN A C 1
ATOM 2210 O O . ASN A 1 300 ? -37.240 -7.522 1.133 1.00 94.12 300 ASN A O 1
ATOM 2214 N N . SER A 1 301 ? -35.661 -9.052 1.589 1.00 94.88 301 SER A N 1
ATOM 2215 C CA . SER A 1 301 ? -36.396 -9.874 2.551 1.00 94.88 301 SER A CA 1
ATOM 2216 C C . SER A 1 301 ? -35.454 -10.213 3.697 1.00 94.88 301 SER A C 1
ATOM 2218 O O . SER A 1 301 ? -34.337 -10.673 3.462 1.00 94.88 301 SER A O 1
ATOM 2220 N N . TRP A 1 302 ? -35.880 -9.948 4.928 1.00 96.56 302 TRP A N 1
ATOM 2221 C CA . TRP A 1 302 ? -35.012 -10.020 6.098 1.00 96.56 302 TRP A CA 1
ATOM 2222 C C . TRP A 1 302 ? -35.700 -10.721 7.262 1.00 96.56 302 TRP A C 1
ATOM 2224 O O . TRP A 1 302 ? -36.797 -10.343 7.680 1.00 96.56 302 TRP A O 1
ATOM 2234 N N . SER A 1 303 ? -34.988 -11.674 7.852 1.00 96.25 303 SER A N 1
ATOM 2235 C CA . SER A 1 303 ? -35.343 -12.293 9.122 1.00 96.25 303 SER A CA 1
ATOM 2236 C C . SER A 1 303 ? -34.747 -11.468 10.269 1.00 96.25 303 SER A C 1
ATOM 2238 O O . SER A 1 303 ? -33.550 -11.561 10.536 1.00 96.25 303 SER A O 1
ATOM 2240 N N . CYS A 1 304 ? -35.569 -10.650 10.934 1.00 93.00 304 CYS A N 1
ATOM 2241 C CA . CYS A 1 304 ? -35.173 -9.822 12.083 1.00 93.00 304 CYS A CA 1
ATOM 2242 C C . CYS A 1 304 ? -35.750 -10.352 13.404 1.00 93.00 304 CYS A C 1
ATOM 2244 O O . CYS A 1 304 ? -36.899 -10.796 13.444 1.00 93.00 304 CYS A O 1
ATOM 2246 N N . ALA A 1 305 ? -34.980 -10.253 14.488 1.00 90.19 305 ALA A N 1
ATOM 2247 C CA . ALA A 1 305 ? -35.422 -10.561 15.848 1.00 90.19 305 ALA A CA 1
ATOM 2248 C C . ALA A 1 305 ? -34.739 -9.649 16.881 1.00 90.19 305 ALA A C 1
ATOM 2250 O O . ALA A 1 305 ? -33.595 -9.236 16.683 1.00 90.19 305 ALA A O 1
ATOM 2251 N N . GLU A 1 306 ? -35.418 -9.391 18.003 1.00 87.44 306 GLU A N 1
ATOM 2252 C CA . GLU A 1 306 ? -34.739 -8.948 19.228 1.00 87.44 306 GLU A CA 1
ATOM 2253 C C . GLU A 1 306 ? -33.824 -10.082 19.719 1.00 87.44 306 GLU A C 1
ATOM 2255 O O . GLU A 1 306 ? -34.205 -11.259 19.721 1.00 87.44 306 GLU A O 1
ATOM 2260 N N . ALA A 1 307 ? -32.610 -9.735 20.131 1.00 85.50 307 ALA A N 1
ATOM 2261 C CA . ALA A 1 307 ? -31.629 -10.655 20.681 1.00 85.50 307 ALA A CA 1
ATOM 2262 C C . ALA A 1 307 ? -30.890 -10.003 21.854 1.00 85.50 307 ALA A C 1
ATOM 2264 O O . ALA A 1 307 ? -30.538 -8.829 21.798 1.00 85.50 307 ALA A O 1
ATOM 2265 N N . ALA A 1 308 ? -30.602 -10.792 22.890 1.00 88.06 308 ALA A N 1
ATOM 2266 C CA . ALA A 1 308 ? -29.883 -10.329 24.071 1.00 88.06 308 ALA A CA 1
ATOM 2267 C C . ALA A 1 308 ? -28.395 -10.709 23.997 1.00 88.06 308 ALA A C 1
ATOM 2269 O O . ALA A 1 308 ? -28.043 -11.894 23.988 1.00 88.06 308 ALA A O 1
ATOM 2270 N N . VAL A 1 309 ? -27.504 -9.716 24.022 1.00 90.75 309 VAL A N 1
ATOM 2271 C CA . VAL A 1 309 ? -26.049 -9.905 24.127 1.00 90.75 309 VAL A CA 1
ATOM 2272 C C . VAL A 1 309 ? -25.595 -9.408 25.495 1.00 90.75 309 VAL A C 1
ATOM 2274 O O . VAL A 1 309 ? -25.787 -8.252 25.844 1.00 90.75 309 VAL A O 1
ATOM 2277 N N . LEU A 1 310 ? -25.029 -10.306 26.310 1.00 92.75 310 LEU A N 1
ATOM 2278 C CA . LEU A 1 310 ? -24.648 -10.033 27.710 1.00 92.75 310 LEU A CA 1
ATOM 2279 C C . LEU A 1 310 ? -25.790 -9.455 28.583 1.00 92.75 310 LEU A C 1
ATOM 2281 O O . LEU A 1 310 ? -25.531 -8.759 29.560 1.00 92.75 310 LEU A O 1
ATOM 2285 N N . GLY A 1 311 ? -27.048 -9.772 28.254 1.00 87.88 311 GLY A N 1
ATOM 2286 C CA . GLY A 1 311 ? -28.224 -9.235 28.950 1.00 87.88 311 GLY A CA 1
ATOM 2287 C C . GLY A 1 311 ? -28.595 -7.804 28.546 1.00 87.88 311 GLY A C 1
ATOM 2288 O O . GLY A 1 311 ? -29.292 -7.137 29.304 1.00 87.88 311 GLY A O 1
ATOM 2289 N N . LYS A 1 312 ? -28.112 -7.331 27.391 1.00 88.38 312 LYS A N 1
ATOM 2290 C CA . LYS A 1 312 ? -28.551 -6.097 26.735 1.00 88.38 312 LYS A CA 1
ATOM 2291 C C . LYS A 1 312 ? -29.262 -6.447 25.431 1.00 88.38 312 LYS A C 1
ATOM 2293 O O . LYS A 1 312 ? -28.705 -7.210 24.636 1.00 88.38 312 LYS A O 1
ATOM 2298 N N . ASP A 1 313 ? -30.459 -5.915 25.226 1.00 85.38 313 ASP A N 1
ATOM 2299 C CA . ASP A 1 313 ? -31.267 -6.204 24.041 1.00 85.38 313 ASP A CA 1
ATOM 2300 C C . ASP A 1 313 ? -30.852 -5.339 22.843 1.00 85.38 313 ASP A C 1
ATOM 2302 O O . ASP A 1 313 ? -30.454 -4.185 22.984 1.00 85.38 313 ASP A O 1
ATOM 2306 N N . LEU A 1 314 ? -30.907 -5.929 21.652 1.00 90.12 314 LEU A N 1
ATOM 2307 C CA . LEU A 1 314 ? -30.610 -5.304 20.365 1.00 90.12 314 LEU A CA 1
ATOM 2308 C C . LEU A 1 314 ? -31.442 -5.968 19.259 1.00 90.12 314 LEU A C 1
ATOM 2310 O O . LEU A 1 314 ? -31.906 -7.097 19.424 1.00 90.12 314 LEU A O 1
ATOM 2314 N N . VAL A 1 315 ? -31.596 -5.315 18.104 1.00 92.25 315 VAL A N 1
ATOM 2315 C CA . VAL A 1 315 ? -32.177 -5.979 16.923 1.00 92.25 315 VAL A CA 1
ATOM 2316 C C . VAL A 1 315 ? -31.060 -6.590 16.099 1.00 92.25 315 VAL A C 1
ATOM 2318 O O . VAL A 1 315 ? -30.094 -5.902 15.777 1.00 92.25 315 VAL A O 1
ATOM 2321 N N . ARG A 1 316 ? -31.213 -7.852 15.692 1.00 95.25 316 ARG A N 1
ATOM 2322 C CA . ARG A 1 316 ? -30.369 -8.483 14.671 1.00 95.25 316 ARG A CA 1
ATOM 2323 C C . ARG A 1 316 ? -31.224 -8.944 13.499 1.00 95.25 316 ARG A C 1
ATOM 2325 O O . ARG A 1 316 ? -32.207 -9.659 13.681 1.00 95.25 316 ARG A O 1
ATOM 2332 N N . CYS A 1 317 ? -30.828 -8.541 12.300 1.00 97.44 317 CYS A N 1
ATOM 2333 C CA . CYS A 1 317 ? -31.447 -8.896 11.031 1.00 97.44 317 CYS A CA 1
ATOM 2334 C C . CYS A 1 317 ? -30.466 -9.707 10.181 1.00 97.44 317 CYS A C 1
ATOM 2336 O O . CYS A 1 317 ? -29.291 -9.362 10.100 1.00 97.44 317 CYS A O 1
ATOM 2338 N N . ALA A 1 318 ? -30.951 -10.747 9.506 1.00 97.62 318 ALA A N 1
ATOM 2339 C CA . ALA A 1 318 ? -30.198 -11.500 8.505 1.00 97.62 318 ALA A CA 1
ATOM 2340 C C . ALA A 1 318 ? -30.925 -11.467 7.155 1.00 97.62 318 ALA A C 1
ATOM 2342 O O . ALA A 1 318 ? -32.144 -11.645 7.104 1.00 97.62 318 ALA A O 1
ATOM 2343 N N . LEU A 1 319 ? -30.179 -11.245 6.071 1.00 98.00 319 LEU A N 1
ATOM 2344 C CA . LEU A 1 319 ? -30.721 -11.181 4.713 1.00 98.00 319 LEU A CA 1
ATOM 2345 C C . LEU A 1 319 ? -31.130 -12.582 4.249 1.00 98.00 319 LEU A C 1
ATOM 2347 O O . LEU A 1 319 ? -30.296 -13.497 4.188 1.00 98.00 319 LEU A O 1
ATOM 2351 N N . ASP A 1 320 ? -32.399 -12.759 3.894 1.00 96.69 320 ASP A N 1
ATOM 2352 C CA . ASP A 1 320 ? -32.915 -14.040 3.425 1.00 96.69 320 ASP A CA 1
ATOM 2353 C C . ASP A 1 320 ? -32.256 -14.417 2.086 1.00 96.69 320 ASP A C 1
ATOM 2355 O O . ASP A 1 320 ? -32.008 -13.587 1.216 1.00 96.69 320 ASP A O 1
ATOM 2359 N N . GLY A 1 321 ? -31.921 -15.697 1.912 1.00 91.31 321 GLY A N 1
ATOM 2360 C CA . GLY A 1 321 ? -31.191 -16.168 0.727 1.00 91.31 321 GLY A CA 1
ATOM 2361 C C . GLY A 1 321 ? -29.672 -15.935 0.754 1.00 91.31 321 GLY A C 1
ATOM 2362 O O . GLY A 1 321 ? -28.962 -16.642 0.045 1.00 91.31 321 GLY A O 1
ATOM 2363 N N . SER A 1 322 ? -29.134 -15.084 1.643 1.00 89.81 322 SER A N 1
ATOM 2364 C CA . SER A 1 322 ? -27.673 -14.877 1.797 1.00 89.81 322 SER A CA 1
ATOM 2365 C C . SER A 1 322 ? -26.908 -16.096 2.347 1.00 89.81 322 SER A C 1
ATOM 2367 O O . SER A 1 322 ? -25.677 -16.085 2.428 1.00 89.81 322 SER A O 1
ATOM 2369 N N . ALA A 1 323 ? -27.639 -17.140 2.761 1.00 87.81 323 ALA A N 1
ATOM 2370 C CA . ALA A 1 323 ? -27.167 -18.275 3.555 1.00 87.81 323 ALA A CA 1
ATOM 2371 C C . ALA A 1 323 ? -26.542 -17.872 4.908 1.00 87.81 323 ALA A C 1
ATOM 2373 O O . ALA A 1 323 ? -25.636 -18.558 5.391 1.00 87.81 323 ALA A O 1
ATOM 2374 N N . GLY A 1 324 ? -27.044 -16.780 5.504 1.00 87.50 324 GLY A N 1
ATOM 2375 C CA . GLY A 1 324 ? -26.604 -16.250 6.798 1.00 87.50 324 GLY A CA 1
ATOM 2376 C C . GLY A 1 324 ? -25.274 -15.499 6.738 1.00 87.50 324 GLY A C 1
ATOM 2377 O O . GLY A 1 324 ? -24.575 -15.447 7.745 1.00 87.50 324 GLY A O 1
ATOM 2378 N N . ARG A 1 325 ? -24.895 -14.991 5.556 1.00 93.25 325 ARG A N 1
ATOM 2379 C CA . ARG A 1 325 ? -23.644 -14.244 5.355 1.00 93.25 325 ARG A CA 1
ATOM 2380 C C . ARG A 1 325 ? -23.788 -12.745 5.575 1.00 93.25 325 ARG A C 1
ATOM 2382 O O . ARG A 1 325 ? -22.818 -12.143 5.997 1.00 93.25 325 ARG A O 1
ATOM 2389 N N . VAL A 1 326 ? -24.951 -12.165 5.282 1.00 98.00 326 VAL A N 1
ATOM 2390 C CA . VAL A 1 326 ? -25.171 -10.713 5.359 1.00 98.00 326 VAL A CA 1
ATOM 2391 C C . VAL A 1 326 ? -26.124 -10.409 6.511 1.00 98.00 326 VAL A C 1
ATOM 2393 O O . VAL A 1 326 ? -27.252 -10.918 6.527 1.00 98.00 326 VAL A O 1
ATOM 2396 N N . GLY A 1 327 ? -25.660 -9.613 7.475 1.00 97.88 327 GLY A N 1
ATOM 2397 C CA . GLY A 1 327 ? -26.393 -9.259 8.689 1.00 97.88 327 GLY A CA 1
ATOM 2398 C C . GLY A 1 327 ? -26.291 -7.778 9.057 1.00 97.88 327 GLY A C 1
ATOM 2399 O O . GLY A 1 327 ? -25.332 -7.101 8.703 1.00 97.88 327 GLY A O 1
ATOM 2400 N N . LEU A 1 328 ? -27.295 -7.283 9.779 1.00 98.44 328 LEU A N 1
ATOM 2401 C CA . LEU A 1 328 ? -27.349 -5.921 10.319 1.00 98.44 328 LEU A CA 1
ATOM 2402 C C . LEU A 1 328 ? -27.754 -5.987 11.797 1.00 98.44 328 LEU A C 1
ATOM 2404 O O . LEU A 1 328 ? -28.651 -6.753 12.162 1.00 98.44 328 LEU A O 1
ATOM 2408 N N . VAL A 1 329 ? -27.111 -5.187 12.644 1.00 97.81 329 VAL A N 1
ATOM 2409 C CA . VAL A 1 329 ? -27.342 -5.122 14.093 1.00 97.81 329 VAL A CA 1
ATOM 2410 C C . VAL A 1 329 ? -27.631 -3.680 14.499 1.00 97.81 329 VAL A C 1
ATOM 2412 O O . VAL A 1 329 ? -26.833 -2.792 14.220 1.00 97.81 329 VAL A O 1
ATOM 2415 N N . PHE A 1 330 ? -28.737 -3.443 15.203 1.00 93.88 330 PHE A N 1
ATOM 2416 C CA . PHE A 1 330 ? -29.152 -2.110 15.649 1.00 93.88 330 PHE A CA 1
ATOM 2417 C C . PHE A 1 330 ? -29.224 -2.061 17.180 1.00 93.88 330 PHE A C 1
ATOM 2419 O O . PHE A 1 330 ? -30.093 -2.698 17.788 1.00 93.88 330 PHE A O 1
ATOM 2426 N N . LEU A 1 331 ? -28.318 -1.297 17.806 1.00 91.88 331 LEU A N 1
ATOM 2427 C CA . LEU A 1 331 ? -28.333 -1.066 19.257 1.00 91.88 331 LEU A CA 1
ATOM 2428 C C . LEU A 1 331 ? -29.333 0.022 19.660 1.00 91.88 331 LEU A C 1
ATOM 2430 O O . LEU A 1 331 ? -29.884 -0.064 20.750 1.00 91.88 331 LEU A O 1
ATOM 2434 N N . ARG A 1 332 ? -29.610 1.000 18.783 1.00 88.25 332 ARG A N 1
ATOM 2435 C CA . ARG A 1 332 ? -30.589 2.086 19.003 1.00 88.25 332 ARG A CA 1
ATOM 2436 C C . ARG A 1 332 ? -30.305 2.946 20.247 1.00 88.25 332 ARG A C 1
ATOM 2438 O O . ARG A 1 332 ? -31.217 3.272 21.004 1.00 88.25 332 ARG A O 1
ATOM 2445 N N . LEU A 1 333 ? -29.045 3.322 20.477 1.00 86.56 333 LEU A N 1
ATOM 2446 C CA . LEU A 1 333 ? -28.695 4.296 21.522 1.00 86.56 333 LEU A CA 1
ATOM 2447 C C . LEU A 1 333 ? -28.998 5.748 21.085 1.00 86.56 333 LEU A C 1
ATOM 2449 O O . LEU A 1 333 ? -29.130 6.007 19.885 1.00 86.56 333 LEU A O 1
ATOM 2453 N N . PRO A 1 334 ? -29.106 6.718 22.012 1.00 79.44 334 PRO A N 1
ATOM 2454 C CA . PRO A 1 334 ? -29.427 8.101 21.661 1.00 79.44 334 PRO A CA 1
ATOM 2455 C C . PRO A 1 334 ? -28.310 8.832 20.894 1.00 79.44 334 PRO A C 1
ATOM 2457 O O . PRO A 1 334 ? -27.123 8.637 21.160 1.00 79.44 334 PRO A O 1
ATOM 2460 N N . SER A 1 335 ? -28.711 9.720 19.977 1.00 71.00 335 SER A N 1
ATOM 2461 C CA . SER A 1 335 ? -27.839 10.603 19.173 1.00 71.00 335 SER A CA 1
ATOM 2462 C C . SER A 1 335 ? -28.146 12.104 19.326 1.00 71.00 335 SER A C 1
ATOM 2464 O O . SER A 1 335 ? -27.364 12.936 18.875 1.00 71.00 335 SER A O 1
ATOM 2466 N N . SER A 1 336 ? -29.269 12.484 19.955 1.00 62.94 336 SER A N 1
ATOM 2467 C CA . SER A 1 336 ? -29.688 13.893 20.099 1.00 62.94 336 SER A CA 1
ATOM 2468 C C . SER A 1 336 ? -29.266 14.485 21.454 1.00 62.94 336 SER A C 1
ATOM 2470 O O . SER A 1 336 ? -29.444 13.812 22.476 1.00 62.94 336 SER A O 1
ATOM 2472 N N . PRO A 1 337 ? -28.779 15.746 21.515 1.00 53.47 337 PRO A N 1
ATOM 2473 C CA . PRO A 1 337 ? -28.370 16.414 22.761 1.00 53.47 337 PRO A CA 1
ATOM 2474 C C . PRO A 1 337 ? -29.503 16.658 23.775 1.00 53.47 337 PRO A C 1
ATOM 2476 O O . PRO A 1 337 ? -29.238 17.131 24.877 1.00 53.47 337 PRO A O 1
ATOM 2479 N N . ASP A 1 338 ? -30.751 16.329 23.433 1.00 48.72 338 ASP A N 1
ATOM 2480 C CA . ASP A 1 338 ? -31.898 16.316 24.354 1.00 48.72 338 ASP A CA 1
ATOM 2481 C C . ASP A 1 338 ? -31.818 15.179 25.400 1.00 48.72 338 ASP A C 1
ATOM 2483 O O . ASP A 1 338 ? -32.645 15.093 26.308 1.00 48.72 338 ASP A O 1
ATOM 2487 N N . THR A 1 339 ? -30.815 14.302 25.280 1.00 54.69 339 THR A N 1
ATOM 2488 C CA . THR A 1 339 ? -30.529 13.166 26.167 1.00 54.69 339 THR A CA 1
ATOM 2489 C C . THR A 1 339 ? -29.025 13.057 26.440 1.00 54.69 339 THR A C 1
ATOM 2491 O O . THR A 1 339 ? -28.221 13.733 25.799 1.00 54.69 339 THR A O 1
ATOM 2494 N N . ALA A 1 340 ? -28.624 12.199 27.385 1.00 59.56 340 ALA A N 1
ATOM 2495 C CA . ALA A 1 340 ? -27.214 11.848 27.547 1.00 59.56 340 ALA A CA 1
ATOM 2496 C C . ALA A 1 340 ? -26.673 11.200 26.258 1.00 59.56 340 ALA A C 1
ATOM 2498 O O . ALA A 1 340 ? -27.324 10.337 25.670 1.00 59.56 340 ALA A O 1
ATOM 2499 N N . LEU A 1 341 ? -25.478 11.607 25.830 1.00 80.88 341 LEU A N 1
ATOM 2500 C CA . LEU A 1 341 ? -24.866 11.169 24.574 1.00 80.88 341 LEU A CA 1
ATOM 2501 C C . LEU A 1 341 ? -23.798 10.086 24.788 1.00 80.88 341 LEU A C 1
ATOM 2503 O O . LEU A 1 341 ? -23.266 9.910 25.889 1.00 80.88 341 LEU A O 1
ATOM 2507 N N . LEU A 1 342 ? -23.374 9.428 23.698 1.00 87.38 342 LEU A N 1
ATOM 2508 C CA . LEU A 1 342 ? -22.175 8.569 23.686 1.00 87.38 342 LEU A CA 1
ATOM 2509 C C . LEU A 1 342 ? -20.938 9.279 24.266 1.00 87.38 342 LEU A C 1
ATOM 2511 O O . LEU A 1 342 ? -20.128 8.647 24.947 1.00 87.38 342 LEU A O 1
ATOM 2515 N N . SER A 1 343 ? -20.822 10.597 24.062 1.00 86.06 343 SER A N 1
ATOM 2516 C CA . SER A 1 343 ? -19.777 11.426 24.670 1.00 86.06 343 SER A CA 1
ATOM 2517 C C . SER A 1 343 ? -19.855 11.475 26.192 1.00 86.06 343 SER A C 1
ATOM 2519 O O . SER A 1 343 ? -18.823 11.437 26.862 1.00 86.06 343 SER A O 1
ATOM 2521 N N . ASP A 1 344 ? -21.055 11.538 26.762 1.00 86.88 344 ASP A N 1
ATOM 2522 C CA . ASP A 1 344 ? -21.234 11.622 28.210 1.00 86.88 344 ASP A CA 1
ATOM 2523 C C . ASP A 1 344 ? -20.956 10.275 28.871 1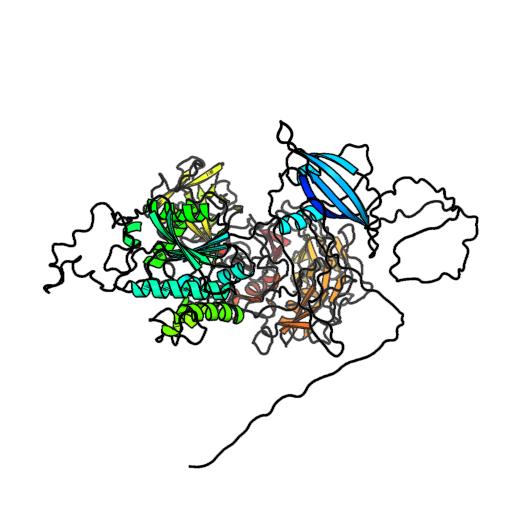.00 86.88 344 ASP A C 1
ATOM 2525 O O . ASP A 1 344 ? -20.304 10.234 29.916 1.00 86.88 344 ASP A O 1
ATOM 2529 N N . LEU A 1 345 ? -21.365 9.176 28.229 1.00 89.50 345 LEU A N 1
ATOM 2530 C CA . LEU A 1 345 ? -21.065 7.817 28.681 1.00 89.50 345 LEU A CA 1
ATOM 2531 C C . LEU A 1 345 ? -19.567 7.512 28.633 1.00 89.50 345 LEU A C 1
ATOM 2533 O O . LEU A 1 345 ? -19.005 6.938 29.568 1.00 89.50 345 LEU A O 1
ATOM 2537 N N . TRP A 1 346 ? -18.900 7.902 27.545 1.00 89.50 346 TRP A N 1
ATOM 2538 C CA . TRP A 1 346 ? -17.470 7.672 27.378 1.00 89.50 346 TRP A CA 1
ATOM 2539 C C . TRP A 1 346 ? -16.641 8.410 28.435 1.00 89.50 346 TRP A C 1
ATOM 2541 O O . TRP A 1 346 ? -15.800 7.809 29.118 1.00 89.50 346 TRP A O 1
ATOM 2551 N N . ASN A 1 347 ? -16.929 9.704 28.609 1.00 86.62 347 ASN A N 1
ATOM 2552 C CA . ASN A 1 347 ? -16.248 10.573 29.566 1.00 86.62 347 ASN A CA 1
ATOM 2553 C C . ASN A 1 347 ? -16.673 10.320 31.026 1.00 86.62 347 ASN A C 1
ATOM 2555 O O . ASN A 1 347 ? -15.987 10.765 31.946 1.00 86.62 347 ASN A O 1
ATOM 2559 N N . GLY A 1 348 ? -17.764 9.579 31.253 1.00 85.88 348 GLY A N 1
ATOM 2560 C CA . GLY A 1 348 ? -18.306 9.282 32.582 1.00 85.88 348 GLY A CA 1
ATOM 2561 C C . GLY A 1 348 ? -19.120 10.424 33.201 1.00 85.88 348 GLY A C 1
ATOM 2562 O O . GLY A 1 348 ? -19.366 10.403 34.407 1.00 85.88 348 GLY A O 1
ATOM 2563 N N . SER A 1 349 ? -19.534 11.410 32.397 1.00 87.19 349 SER A N 1
ATOM 2564 C CA . SER A 1 349 ? -20.511 12.439 32.787 1.00 87.19 349 SER A CA 1
ATOM 2565 C C . SER A 1 349 ? -21.917 11.849 32.937 1.00 87.19 349 SER A C 1
ATOM 2567 O O . SER A 1 349 ? -22.669 12.285 33.806 1.00 87.19 349 SER A O 1
ATOM 2569 N N . ALA A 1 350 ? -22.244 10.828 32.136 1.00 85.31 350 ALA A N 1
ATOM 2570 C CA . ALA A 1 350 ? -23.414 9.974 32.308 1.00 85.31 350 ALA A CA 1
ATOM 2571 C C . ALA A 1 350 ? -22.963 8.567 32.752 1.00 85.31 350 ALA A C 1
ATOM 2573 O O . ALA A 1 350 ? -22.014 8.026 32.177 1.00 85.31 350 ALA A O 1
ATOM 2574 N N . PRO A 1 351 ? -23.596 7.954 33.772 1.00 85.81 351 PRO A N 1
ATOM 2575 C CA . PRO A 1 351 ? -23.230 6.613 34.229 1.00 85.81 351 PRO A CA 1
ATOM 2576 C C . PRO A 1 351 ? -23.747 5.506 33.296 1.00 85.81 351 PRO A C 1
ATOM 2578 O O . PRO A 1 351 ? -23.101 4.463 33.176 1.00 85.81 351 PRO A O 1
ATOM 2581 N N . THR A 1 352 ? -24.891 5.736 32.647 1.00 86.88 352 THR A N 1
ATOM 2582 C CA . THR A 1 352 ? -25.576 4.814 31.734 1.00 86.88 352 THR A CA 1
ATOM 2583 C C . THR A 1 352 ? -26.180 5.565 30.544 1.00 86.88 352 THR A C 1
ATOM 2585 O O . THR A 1 352 ? -26.419 6.771 30.625 1.00 86.88 352 THR A O 1
ATOM 2588 N N . LEU A 1 353 ? -26.419 4.848 29.441 1.00 83.94 353 LEU A N 1
ATOM 2589 C CA . LEU A 1 353 ? -27.301 5.261 28.344 1.00 83.94 353 LEU A CA 1
ATOM 2590 C C . LEU A 1 353 ? -28.420 4.251 28.158 1.00 83.94 353 LEU A C 1
ATOM 2592 O O . LEU A 1 353 ? -28.160 3.054 28.062 1.00 83.94 353 LEU A O 1
ATOM 2596 N N . THR A 1 354 ? -29.639 4.748 28.044 1.00 81.12 354 THR A N 1
ATOM 2597 C CA . THR A 1 354 ? -30.836 3.938 27.846 1.00 81.12 354 THR A CA 1
ATOM 2598 C C . THR A 1 354 ? -31.105 3.710 26.356 1.00 81.12 354 THR A C 1
ATOM 2600 O O . THR A 1 354 ? -31.036 4.655 25.567 1.00 81.12 354 THR A O 1
ATOM 2603 N N . ARG A 1 355 ? -31.427 2.472 25.962 1.00 80.19 355 ARG A N 1
ATOM 2604 C CA . ARG A 1 355 ? -31.859 2.131 24.595 1.00 80.19 355 ARG A CA 1
ATOM 2605 C C . ARG A 1 355 ? -33.198 2.790 24.225 1.00 80.19 355 ARG A C 1
ATOM 2607 O O . ARG A 1 355 ? -34.071 2.996 25.065 1.00 80.19 355 ARG A O 1
ATOM 2614 N N . VAL A 1 356 ? -33.360 3.118 22.944 1.00 75.38 356 VAL A N 1
ATOM 2615 C CA . VAL A 1 356 ? -34.588 3.684 22.372 1.00 75.38 356 VAL A CA 1
ATOM 2616 C C . VAL A 1 356 ? -35.461 2.543 21.817 1.00 75.38 356 VAL A C 1
ATOM 2618 O O . VAL A 1 356 ? -35.247 2.065 20.704 1.00 75.38 356 VAL A O 1
ATOM 2621 N N . ASP A 1 357 ? -36.423 2.078 22.624 1.00 58.91 357 ASP A N 1
ATOM 2622 C CA . ASP A 1 357 ? -37.042 0.743 22.473 1.00 58.91 357 ASP A CA 1
ATOM 2623 C C . ASP A 1 357 ? -38.469 0.672 21.882 1.00 58.91 357 ASP A C 1
ATOM 2625 O O . ASP A 1 357 ? -38.953 -0.428 21.615 1.00 58.91 357 ASP A O 1
ATOM 2629 N N . ARG A 1 358 ? -39.195 1.784 21.690 1.00 54.03 358 ARG A N 1
ATOM 2630 C CA . ARG A 1 358 ? -40.636 1.741 21.335 1.00 54.03 358 ARG A CA 1
ATOM 2631 C C . ARG A 1 358 ? -40.946 2.342 19.967 1.00 54.03 358 ARG A C 1
ATOM 2633 O O . ARG A 1 358 ? -40.321 3.308 19.564 1.00 54.03 358 ARG A O 1
ATOM 2640 N N . THR A 1 359 ? -41.958 1.808 19.287 1.00 42.22 359 THR A N 1
ATOM 2641 C CA . THR A 1 359 ? -42.625 2.429 18.131 1.00 42.22 359 THR A CA 1
ATOM 2642 C C . THR A 1 359 ? -44.117 2.570 18.446 1.00 42.22 359 THR A C 1
ATOM 2644 O O . THR A 1 359 ? -44.767 1.600 18.832 1.00 42.22 359 THR A O 1
ATOM 2647 N N . GLY A 1 360 ? -44.658 3.783 18.325 1.00 36.09 360 GLY A N 1
ATOM 2648 C CA . GLY A 1 360 ? -46.052 4.109 18.640 1.00 36.09 360 GLY A CA 1
ATOM 2649 C C . GLY A 1 360 ? -46.370 5.562 18.278 1.00 36.09 360 GLY A C 1
ATOM 2650 O O . GLY A 1 360 ? -45.485 6.410 18.358 1.00 36.09 360 GLY A O 1
ATOM 2651 N N . ASP A 1 361 ? -47.610 5.828 17.859 1.00 34.31 361 ASP A N 1
ATOM 2652 C CA . ASP A 1 361 ? -47.999 7.006 17.055 1.00 34.31 361 ASP A CA 1
ATOM 2653 C C . ASP A 1 361 ? -47.937 8.389 17.750 1.00 34.31 361 ASP A C 1
ATOM 2655 O O . ASP A 1 361 ? -48.231 9.395 17.102 1.00 34.31 361 ASP A O 1
ATOM 2659 N N . GLU A 1 362 ? -47.553 8.495 19.028 1.00 39.19 362 GLU A N 1
ATOM 2660 C CA . GLU A 1 362 ? -47.412 9.793 19.709 1.00 39.19 362 GLU A CA 1
ATOM 2661 C C . GLU A 1 362 ? -46.031 9.978 20.353 1.00 39.19 362 GLU A C 1
ATOM 2663 O O . GLU A 1 362 ? -45.638 9.286 21.292 1.00 39.19 362 GLU A O 1
ATOM 2668 N N . CYS A 1 363 ? -45.296 10.974 19.847 1.00 46.56 363 CYS A N 1
ATOM 2669 C CA . CYS A 1 363 ? -44.003 11.411 20.368 1.00 46.56 363 CYS A CA 1
ATOM 2670 C C . CYS A 1 363 ? -44.144 12.180 21.694 1.00 46.56 363 CYS A C 1
ATOM 2672 O O . CYS A 1 363 ? -43.833 13.376 21.754 1.00 46.56 363 CYS A O 1
ATOM 2674 N N . ASP A 1 364 ? -44.574 11.516 22.767 1.00 40.69 364 ASP A N 1
ATOM 2675 C CA . ASP A 1 364 ? -44.588 12.122 24.100 1.00 40.69 364 ASP A CA 1
ATOM 2676 C C . ASP A 1 364 ? -43.265 11.932 24.857 1.00 40.69 364 ASP A C 1
ATOM 2678 O O . ASP A 1 364 ? -43.145 11.216 25.849 1.00 40.69 364 ASP A O 1
ATOM 2682 N N . TYR A 1 365 ? -42.246 12.651 24.386 1.00 40.50 365 TYR A N 1
ATOM 2683 C CA . TYR A 1 365 ? -41.068 12.975 25.196 1.00 40.50 365 TYR A CA 1
ATOM 2684 C C . TYR A 1 365 ? -41.238 14.324 25.929 1.00 40.50 365 TYR A C 1
ATOM 2686 O O . TYR A 1 365 ? -40.270 14.886 26.441 1.00 40.50 365 TYR A O 1
ATOM 2694 N N . ARG A 1 366 ? -42.458 14.890 25.951 1.00 36.69 366 ARG A N 1
ATOM 2695 C CA . ARG A 1 366 ? -42.753 16.207 26.539 1.00 36.69 366 ARG A CA 1
ATOM 2696 C C . ARG A 1 366 ? -43.056 16.121 28.030 1.00 36.69 366 ARG A C 1
ATOM 2698 O O . ARG A 1 366 ? -42.642 17.017 28.765 1.00 36.69 366 ARG A O 1
ATOM 2705 N N . CYS A 1 367 ? -43.695 15.049 28.495 1.00 38.03 367 CYS A N 1
ATOM 2706 C CA . CYS A 1 367 ? -43.936 14.862 29.928 1.00 38.03 367 CYS A CA 1
ATOM 2707 C C . CYS A 1 367 ? -42.652 14.513 30.722 1.00 38.03 367 CYS A C 1
ATOM 2709 O O . CYS A 1 367 ? -42.596 14.759 31.926 1.00 38.03 367 CYS A O 1
ATOM 2711 N N . ALA A 1 368 ? -41.587 14.017 30.073 1.00 37.97 368 ALA A N 1
ATOM 2712 C CA . ALA A 1 368 ? -40.345 13.597 30.741 1.00 37.97 368 ALA A CA 1
ATOM 2713 C C . ALA A 1 368 ? -39.421 14.752 31.189 1.00 37.97 368 ALA A C 1
ATOM 2715 O O . ALA A 1 368 ? -38.678 14.605 32.160 1.00 37.97 368 ALA A O 1
ATOM 2716 N N . THR A 1 369 ? -39.449 15.901 30.503 1.00 38.50 369 THR A N 1
ATOM 2717 C CA . THR A 1 369 ? -38.553 17.047 30.775 1.00 38.50 369 THR A CA 1
ATOM 2718 C C . THR A 1 369 ? -39.211 18.178 31.572 1.00 38.50 369 THR A C 1
ATOM 2720 O O . THR A 1 369 ? -38.524 19.104 32.000 1.00 38.50 369 THR A O 1
ATOM 2723 N N . GLY A 1 370 ? -40.524 18.098 31.820 1.00 38.94 370 GLY A N 1
ATOM 2724 C CA . GLY A 1 370 ? -41.270 19.053 32.650 1.00 38.94 370 GLY A CA 1
ATOM 2725 C C . GLY A 1 370 ? -41.569 20.410 31.998 1.00 38.94 370 GLY A C 1
ATOM 2726 O O . GLY A 1 370 ? -41.994 21.326 32.698 1.00 38.94 370 GLY A O 1
ATOM 2727 N N . ASP A 1 371 ? -41.362 20.545 30.684 1.00 43.34 371 ASP A N 1
ATOM 2728 C CA . ASP A 1 371 ? -41.422 21.826 29.955 1.00 43.34 371 ASP A CA 1
ATOM 2729 C C . ASP A 1 371 ? -42.738 22.041 29.165 1.00 43.34 371 ASP A C 1
ATOM 2731 O O . ASP A 1 371 ? -42.855 22.962 28.352 1.00 43.34 371 ASP A O 1
ATOM 2735 N N . ALA A 1 372 ? -43.756 21.202 29.397 1.00 38.47 372 ALA A N 1
ATOM 2736 C CA . ALA A 1 372 ? -45.078 21.319 28.781 1.00 38.47 372 ALA A CA 1
ATOM 2737 C C . ALA A 1 372 ? -46.123 21.887 29.757 1.00 38.47 372 ALA A C 1
ATOM 2739 O O . ALA A 1 372 ? -46.442 21.287 30.780 1.00 38.47 372 ALA A O 1
ATOM 2740 N N . ALA A 1 373 ? -46.702 23.033 29.396 1.00 41.84 373 ALA A N 1
ATOM 2741 C CA . ALA A 1 373 ? -47.906 23.576 30.017 1.00 41.84 373 ALA A CA 1
ATOM 2742 C C . ALA A 1 373 ? -49.115 23.340 29.095 1.00 41.84 373 ALA A C 1
ATOM 2744 O O . ALA A 1 373 ? -49.563 24.270 28.431 1.00 41.84 373 ALA A O 1
ATOM 2745 N N . ASP A 1 374 ? -49.603 22.099 29.044 1.00 40.03 374 ASP A N 1
ATOM 2746 C CA . ASP A 1 374 ? -50.901 21.712 28.470 1.00 40.03 374 ASP A CA 1
ATOM 2747 C C . ASP A 1 374 ? -51.381 20.403 29.133 1.00 40.03 374 ASP A C 1
ATOM 2749 O O . ASP A 1 374 ? -50.562 19.566 29.516 1.00 40.03 374 ASP A O 1
ATOM 2753 N N . ASP A 1 375 ? -52.702 20.233 29.268 1.00 43.25 375 ASP A N 1
ATOM 2754 C CA . ASP A 1 375 ? -53.385 19.203 30.084 1.00 43.25 375 ASP A CA 1
ATOM 2755 C C . ASP A 1 375 ? -53.313 17.757 29.507 1.00 43.25 375 ASP A C 1
ATOM 2757 O O . ASP A 1 375 ? -54.294 17.016 29.547 1.00 43.25 375 ASP A O 1
ATOM 2761 N N . ALA A 1 376 ? -52.180 17.353 28.918 1.00 40.84 376 ALA A N 1
ATOM 2762 C CA . ALA A 1 376 ? -52.006 16.058 28.242 1.00 40.84 376 ALA A CA 1
ATOM 2763 C C . ALA A 1 376 ? -51.317 14.967 29.092 1.00 40.84 376 ALA A C 1
ATOM 2765 O O . ALA A 1 376 ? -51.480 13.791 28.795 1.00 40.84 376 ALA A O 1
ATOM 2766 N N . CYS A 1 377 ? -50.593 15.329 30.159 1.00 43.38 377 CYS A N 1
ATOM 2767 C CA . CYS A 1 377 ? -49.833 14.382 30.998 1.00 43.38 377 CYS A CA 1
ATOM 2768 C C . CYS A 1 377 ? -50.650 13.744 32.151 1.00 43.38 377 CYS A C 1
ATOM 2770 O O . CYS A 1 377 ? -50.055 13.253 33.107 1.00 43.38 377 CYS A O 1
ATOM 2772 N N . ASP A 1 378 ? -51.986 13.819 32.124 1.00 38.72 378 ASP A N 1
ATOM 2773 C CA . ASP A 1 378 ? -52.861 13.570 33.289 1.00 38.72 378 ASP A CA 1
ATOM 2774 C C . ASP A 1 378 ? -53.811 12.360 33.076 1.00 38.72 378 ASP A C 1
ATOM 2776 O O . ASP A 1 378 ? -54.991 12.411 33.433 1.00 38.72 378 ASP A O 1
ATOM 2780 N N . ASP A 1 379 ? -53.304 11.259 32.495 1.00 41.62 379 ASP A N 1
ATOM 2781 C CA . ASP A 1 379 ? -53.953 9.936 32.583 1.00 41.62 379 ASP A CA 1
ATOM 2782 C C . ASP A 1 379 ? -53.332 9.114 33.737 1.00 41.62 379 ASP A C 1
ATOM 2784 O O . ASP A 1 379 ? -52.188 8.666 33.636 1.00 41.62 379 ASP A O 1
ATOM 2788 N N . PRO A 1 380 ? -54.045 8.931 34.865 1.00 43.22 380 PRO A N 1
ATOM 2789 C CA . PRO A 1 380 ? -53.517 8.246 36.041 1.00 43.22 380 PRO A CA 1
ATOM 2790 C C . PRO A 1 380 ? -53.549 6.710 35.953 1.00 43.22 380 PRO A C 1
ATOM 2792 O O . PRO A 1 380 ? -53.129 6.071 36.918 1.00 43.22 380 PRO A O 1
ATOM 2795 N N . ASP A 1 381 ? -54.059 6.114 34.867 1.00 44.69 381 ASP A N 1
ATOM 2796 C CA . ASP A 1 381 ? -54.147 4.651 34.714 1.00 44.69 381 ASP A CA 1
ATOM 2797 C C . ASP A 1 381 ? -52.950 4.029 33.947 1.00 44.69 381 ASP A C 1
ATOM 2799 O O . ASP A 1 381 ? -52.854 2.801 33.887 1.00 44.69 381 ASP A O 1
ATOM 2803 N N . ASP A 1 382 ? -52.006 4.829 33.426 1.00 43.94 382 ASP A N 1
ATOM 2804 C CA . ASP A 1 382 ? -50.835 4.358 32.651 1.00 43.94 382 ASP A CA 1
ATOM 2805 C C . ASP A 1 382 ? -49.535 4.268 33.496 1.00 43.94 382 ASP A C 1
ATOM 2807 O O . ASP A 1 382 ? -48.440 4.666 33.085 1.00 43.94 382 ASP A O 1
ATOM 2811 N N . GLU A 1 383 ? -49.635 3.725 34.722 1.00 42.78 383 GLU A N 1
ATOM 2812 C CA . GLU A 1 383 ? -48.453 3.310 35.497 1.00 42.78 383 GLU A CA 1
ATOM 2813 C C . GLU A 1 383 ? -47.713 2.181 34.754 1.00 42.78 383 GLU A C 1
ATOM 2815 O O . GLU A 1 383 ? -48.129 1.019 34.767 1.00 42.78 383 GLU A O 1
ATOM 2820 N N . LEU A 1 384 ? -46.576 2.526 34.136 1.00 40.44 384 LEU A N 1
ATOM 2821 C CA . LEU A 1 384 ? -45.643 1.570 33.532 1.00 40.44 384 LEU A CA 1
ATOM 2822 C C . LEU A 1 384 ? -45.356 0.406 34.504 1.00 40.44 384 LEU A C 1
ATOM 2824 O O . LEU A 1 384 ? -44.929 0.661 35.636 1.00 40.44 384 LEU A O 1
ATOM 2828 N N . PRO A 1 385 ? -45.520 -0.868 34.092 1.00 39.12 385 PRO A N 1
ATOM 2829 C CA . PRO A 1 385 ? -45.195 -1.996 34.954 1.00 39.12 385 PRO A CA 1
ATOM 2830 C C . PRO A 1 385 ? -43.709 -1.960 35.336 1.00 39.12 385 PRO A C 1
ATOM 2832 O O . PRO A 1 385 ? -42.832 -1.956 34.474 1.00 39.12 385 PRO A O 1
ATOM 2835 N N . SER A 1 386 ? -43.432 -1.974 36.643 1.00 41.69 386 SER A N 1
ATOM 2836 C CA . SER A 1 386 ? -42.110 -1.756 37.262 1.00 41.69 386 SER A CA 1
ATOM 2837 C C . SER A 1 386 ? -41.011 -2.764 36.898 1.00 41.69 386 SER A C 1
ATOM 2839 O O . SER A 1 386 ? -39.885 -2.654 37.386 1.00 41.69 386 SER A O 1
ATOM 2841 N N . ASP A 1 387 ? -41.350 -3.761 36.087 1.00 41.16 387 ASP A N 1
ATOM 2842 C CA . ASP A 1 387 ? -40.591 -4.992 35.897 1.00 41.16 387 ASP A CA 1
ATOM 2843 C C . ASP A 1 387 ? -39.956 -5.070 34.488 1.00 41.16 387 ASP A C 1
ATOM 2845 O O . ASP A 1 387 ? -39.119 -5.937 34.245 1.00 41.16 387 ASP A O 1
ATOM 2849 N N . GLU A 1 388 ? -40.290 -4.132 33.588 1.00 46.00 388 GLU A N 1
ATOM 2850 C CA . GLU A 1 388 ? -39.647 -3.914 32.278 1.00 46.00 388 GLU A CA 1
ATOM 2851 C C . GLU A 1 388 ? -38.779 -2.642 32.314 1.00 46.00 388 GLU A C 1
ATOM 2853 O O . GLU A 1 388 ? -39.076 -1.630 31.676 1.00 46.00 388 GLU A O 1
ATOM 2858 N N . LEU A 1 389 ? -37.708 -2.664 33.116 1.00 48.75 389 LEU A N 1
ATOM 2859 C CA . LEU A 1 389 ? -36.745 -1.559 33.141 1.00 48.75 389 LEU A CA 1
ATOM 2860 C C . LEU A 1 389 ? -36.022 -1.437 31.785 1.00 48.75 389 LEU A C 1
ATOM 2862 O O . LEU A 1 389 ? -35.574 -2.460 31.260 1.00 48.75 389 LEU A O 1
ATOM 2866 N N . PRO A 1 390 ? -35.845 -0.214 31.248 1.00 56.44 390 PRO A N 1
ATOM 2867 C CA . PRO A 1 390 ? -35.102 0.004 30.012 1.00 56.44 390 PRO A CA 1
ATOM 2868 C C . PRO A 1 390 ? -33.670 -0.543 30.059 1.00 56.44 390 PRO A C 1
ATOM 2870 O O . PRO A 1 390 ? -33.023 -0.560 31.112 1.00 56.44 390 PRO A O 1
ATOM 2873 N N . VAL A 1 391 ? -33.146 -0.955 28.901 1.00 59.84 391 VAL A N 1
ATOM 2874 C CA . VAL A 1 391 ? -31.787 -1.501 28.805 1.00 59.84 391 VAL A CA 1
ATOM 2875 C C . VAL A 1 391 ? -30.758 -0.373 28.899 1.00 59.84 391 VAL A C 1
ATOM 2877 O O . VAL A 1 391 ? -30.399 0.268 27.911 1.00 59.84 391 VAL A O 1
ATOM 2880 N N . ASP A 1 392 ? -30.267 -0.157 30.115 1.00 82.56 392 ASP A N 1
ATOM 2881 C CA . ASP A 1 392 ? -29.184 0.773 30.425 1.00 82.56 392 ASP A CA 1
ATOM 2882 C C . ASP A 1 392 ? -27.807 0.168 30.111 1.00 82.56 392 ASP A C 1
ATOM 2884 O O . ASP A 1 392 ? -27.452 -0.903 30.607 1.00 82.56 392 ASP A O 1
ATOM 2888 N N . TYR A 1 393 ? -26.987 0.880 29.343 1.00 88.19 393 TYR A N 1
ATOM 2889 C CA . TYR A 1 393 ? -25.603 0.537 29.025 1.00 88.19 393 TYR A CA 1
ATOM 2890 C C . TYR A 1 393 ? -24.638 1.411 29.822 1.00 88.19 393 TYR A C 1
ATOM 2892 O O . TYR A 1 393 ? -24.552 2.613 29.576 1.00 88.19 393 TYR A O 1
ATOM 2900 N N . THR A 1 394 ? -23.841 0.826 30.716 1.00 93.00 394 THR A N 1
ATOM 2901 C CA . THR A 1 394 ? -22.598 1.474 31.167 1.00 93.00 394 THR A CA 1
ATOM 2902 C C . THR A 1 394 ? -21.526 1.411 30.069 1.00 93.00 394 THR A C 1
ATOM 2904 O O . THR A 1 394 ? -21.582 0.575 29.163 1.00 93.00 394 THR A O 1
ATOM 2907 N N . ARG A 1 395 ? -20.484 2.251 30.168 1.00 92.12 395 ARG A N 1
ATOM 2908 C CA . ARG A 1 395 ? -19.372 2.272 29.197 1.00 92.12 395 ARG A CA 1
ATOM 2909 C C . ARG A 1 395 ? -18.716 0.898 29.002 1.00 92.12 395 ARG A C 1
ATOM 2911 O O . ARG A 1 395 ? -18.474 0.487 27.873 1.00 92.12 395 ARG A O 1
ATOM 2918 N N . GLU A 1 396 ? -18.425 0.184 30.089 1.00 92.81 396 GLU A N 1
ATOM 2919 C CA . GLU A 1 396 ? -17.760 -1.127 30.011 1.00 92.81 396 GLU A CA 1
ATOM 2920 C C . GLU A 1 396 ? -18.694 -2.221 29.463 1.00 92.81 396 GLU A C 1
ATOM 2922 O O . GLU A 1 396 ? -18.221 -3.147 28.805 1.00 92.81 396 GLU A O 1
ATOM 2927 N N . GLU A 1 397 ? -20.010 -2.112 29.679 1.00 95.19 397 GLU A N 1
ATOM 2928 C CA . GLU A 1 397 ? -20.991 -3.033 29.094 1.00 95.19 397 GLU A CA 1
ATOM 2929 C C . GLU A 1 397 ? -21.146 -2.819 27.587 1.00 95.19 397 GLU A C 1
ATOM 2931 O O . GLU A 1 397 ? -21.191 -3.805 26.859 1.00 95.19 397 GLU A O 1
ATOM 2936 N N . LEU A 1 398 ? -21.156 -1.572 27.097 1.00 95.88 398 LEU A N 1
ATOM 2937 C CA . LEU A 1 398 ? -21.189 -1.298 25.654 1.00 95.88 398 LEU A CA 1
ATOM 2938 C C . LEU A 1 398 ? -19.933 -1.839 24.950 1.00 95.88 398 LEU A C 1
ATOM 2940 O O . LEU A 1 398 ? -20.051 -2.548 23.951 1.00 95.88 398 LEU A O 1
ATOM 2944 N N . ILE A 1 399 ? -18.742 -1.611 25.523 1.00 95.94 399 ILE A N 1
ATOM 2945 C CA . ILE A 1 399 ? -17.486 -2.226 25.049 1.00 95.94 399 ILE A CA 1
ATOM 2946 C C . ILE A 1 399 ? -17.607 -3.761 25.043 1.00 95.94 399 ILE A C 1
ATOM 2948 O O . ILE A 1 399 ? -17.228 -4.413 24.071 1.00 95.94 399 ILE A O 1
ATOM 2952 N N . GLY A 1 400 ? -18.160 -4.344 26.113 1.00 96.62 400 GLY A N 1
ATOM 2953 C CA . GLY A 1 400 ? -18.362 -5.787 26.239 1.00 96.62 400 GLY A CA 1
ATOM 2954 C C . GLY A 1 400 ? -19.336 -6.372 25.211 1.00 96.62 400 GLY A C 1
ATOM 2955 O O . GLY A 1 400 ? -19.073 -7.450 24.684 1.00 96.62 400 GLY A O 1
ATOM 2956 N N . VAL A 1 401 ? -20.431 -5.673 24.897 1.00 97.50 401 VAL A N 1
ATOM 2957 C CA . VAL A 1 401 ? -21.407 -6.082 23.873 1.00 97.50 401 VAL A CA 1
ATOM 2958 C C . VAL A 1 401 ? -20.772 -6.053 22.486 1.00 97.50 401 VAL A C 1
ATOM 2960 O O . VAL A 1 401 ? -20.857 -7.052 21.775 1.00 97.50 401 VAL A O 1
ATOM 2963 N N . LEU A 1 402 ? -20.075 -4.973 22.122 1.00 98.25 402 LEU A N 1
ATOM 2964 C CA . LEU A 1 402 ? -19.394 -4.862 20.827 1.00 98.25 402 LEU A CA 1
ATOM 2965 C C . LEU A 1 402 ? -18.302 -5.936 20.663 1.00 98.25 402 LEU A C 1
ATOM 2967 O O . LEU A 1 402 ? -18.292 -6.654 19.665 1.00 98.25 402 LEU A O 1
ATOM 2971 N N . ALA A 1 403 ? -17.454 -6.141 21.677 1.00 97.25 403 ALA A N 1
ATOM 2972 C CA . ALA A 1 403 ? -16.436 -7.197 21.659 1.00 97.25 403 ALA A CA 1
ATOM 2973 C C . ALA A 1 403 ? -17.059 -8.607 21.613 1.00 97.25 403 ALA A C 1
ATOM 2975 O O . ALA A 1 403 ? -16.495 -9.537 21.030 1.00 97.25 403 ALA A O 1
ATOM 2976 N N . ARG A 1 404 ? -18.251 -8.785 22.202 1.00 97.62 404 ARG A N 1
ATOM 2977 C CA . ARG A 1 404 ? -18.989 -10.048 22.125 1.00 97.62 404 ARG A CA 1
ATOM 2978 C C . ARG A 1 404 ? -19.611 -10.277 20.748 1.00 97.62 404 ARG A C 1
ATOM 2980 O O . ARG A 1 404 ? -19.584 -11.418 20.300 1.00 97.62 404 ARG A O 1
ATOM 2987 N N . LEU A 1 405 ? -20.096 -9.237 20.066 1.00 97.88 405 LEU A N 1
ATOM 2988 C CA . LEU A 1 405 ? -20.547 -9.323 18.671 1.00 97.88 405 LEU A CA 1
ATOM 2989 C C . LEU A 1 405 ? -19.389 -9.741 17.750 1.00 97.88 405 LEU A C 1
ATOM 2991 O O . LEU A 1 405 ? -19.531 -10.725 17.028 1.00 97.88 405 LEU A O 1
ATOM 2995 N N . MET A 1 406 ? -18.213 -9.108 17.877 1.00 97.88 406 MET A N 1
ATOM 2996 C CA . MET A 1 406 ? -16.978 -9.514 17.175 1.00 97.88 406 MET A CA 1
ATOM 2997 C C . MET A 1 406 ? -16.643 -10.996 17.407 1.00 97.88 406 MET A C 1
ATOM 2999 O O . MET A 1 406 ? -16.334 -11.721 16.463 1.00 97.88 406 MET A O 1
ATOM 3003 N N . SER A 1 407 ? -16.775 -11.473 18.649 1.00 96.56 407 SER A N 1
ATOM 3004 C CA . SER A 1 407 ? -16.508 -12.863 19.039 1.00 96.56 407 SER A CA 1
ATOM 3005 C C . SER A 1 407 ? -17.548 -13.872 18.525 1.00 96.56 407 SER A C 1
ATOM 3007 O O . SER A 1 407 ? -17.176 -14.930 18.014 1.00 96.56 407 SER A O 1
ATOM 3009 N N . ASP A 1 408 ? -18.844 -13.553 18.606 1.00 94.75 408 ASP A N 1
ATOM 3010 C CA . ASP A 1 408 ? -19.930 -14.416 18.118 1.00 94.75 408 ASP A CA 1
ATOM 3011 C C . ASP A 1 408 ? -19.940 -14.503 16.584 1.00 94.75 408 ASP A C 1
ATOM 3013 O O . ASP A 1 408 ? -20.162 -15.580 16.021 1.00 94.75 408 ASP A O 1
ATOM 3017 N N . PHE A 1 409 ? -19.662 -13.385 15.908 1.00 95.56 409 PHE A N 1
ATOM 3018 C CA . PHE A 1 409 ? -19.486 -13.330 14.459 1.00 95.56 409 PHE A CA 1
ATOM 3019 C C . PHE A 1 409 ? -18.171 -13.980 14.007 1.00 95.56 409 PHE A C 1
ATOM 3021 O O . PHE A 1 409 ? -18.134 -14.593 12.939 1.00 95.56 409 PHE A O 1
ATOM 3028 N N . ARG A 1 410 ? -17.134 -13.938 14.858 1.00 94.75 410 ARG A N 1
ATOM 3029 C CA . ARG A 1 410 ? -15.734 -14.305 14.578 1.00 94.75 410 ARG A CA 1
ATOM 3030 C C . ARG A 1 410 ? -15.131 -13.417 13.498 1.00 94.75 410 ARG A C 1
ATOM 3032 O O . ARG A 1 410 ? -14.719 -13.915 12.454 1.00 94.75 410 ARG A O 1
ATOM 3039 N N . ALA A 1 411 ? -15.144 -12.113 13.752 1.00 95.56 411 ALA A N 1
ATOM 3040 C CA . ALA A 1 411 ? -14.581 -11.123 12.849 1.00 95.56 411 ALA A CA 1
ATOM 3041 C C . ALA A 1 411 ? -13.108 -11.450 12.527 1.00 95.56 411 ALA A C 1
ATOM 3043 O O . ALA A 1 411 ? -12.322 -11.668 13.452 1.00 95.56 411 ALA A O 1
ATOM 3044 N N . SER A 1 412 ? -12.763 -11.505 11.239 1.00 93.00 412 SER A N 1
ATOM 3045 C CA . SER A 1 412 ? -11.380 -11.480 10.736 1.00 93.00 412 SER A CA 1
ATOM 3046 C C . SER A 1 412 ? -10.939 -10.056 10.401 1.00 93.00 412 SER A C 1
ATOM 3048 O O . SER A 1 412 ? -9.750 -9.767 10.458 1.00 93.00 412 SER A O 1
ATOM 3050 N N . ARG A 1 413 ? -11.896 -9.162 10.123 1.00 93.50 413 ARG A N 1
ATOM 3051 C CA . ARG A 1 413 ? -11.695 -7.724 9.940 1.00 93.50 413 ARG A CA 1
ATOM 3052 C C . ARG A 1 413 ? -12.691 -6.959 10.803 1.00 93.50 413 ARG A C 1
ATOM 3054 O O . ARG A 1 413 ? -13.865 -7.330 10.881 1.00 93.50 413 ARG A O 1
ATOM 3061 N N . VAL A 1 414 ? -12.230 -5.891 11.442 1.00 96.06 414 VAL A N 1
ATOM 3062 C CA . VAL A 1 414 ? -13.069 -4.929 12.162 1.00 96.06 414 VAL A CA 1
ATOM 3063 C C . VAL A 1 414 ? -12.931 -3.566 11.491 1.00 96.06 414 VAL A C 1
ATOM 3065 O O . VAL A 1 414 ? -11.846 -2.988 11.483 1.00 96.06 414 VAL A O 1
ATOM 3068 N N . GLY A 1 415 ? -14.030 -3.058 10.938 1.00 95.81 415 GLY A N 1
ATOM 3069 C CA . GLY A 1 415 ? -14.127 -1.729 10.338 1.00 95.81 415 GLY A CA 1
ATOM 3070 C C . GLY A 1 415 ? -14.802 -0.725 11.273 1.00 95.81 415 GLY A C 1
ATOM 3071 O O . GLY A 1 415 ? -15.786 -1.048 11.940 1.00 95.81 415 GLY A O 1
ATOM 3072 N N . THR A 1 416 ? -14.310 0.510 11.338 1.00 95.56 416 THR A N 1
ATOM 3073 C CA . THR A 1 416 ? -14.998 1.611 12.038 1.00 95.56 416 THR A CA 1
ATOM 3074 C C . THR A 1 416 ? -14.550 2.973 11.507 1.00 95.56 416 THR A C 1
ATOM 3076 O O . THR A 1 416 ? -13.523 3.069 10.840 1.00 95.56 416 THR A O 1
ATOM 3079 N N . LEU A 1 417 ? -15.294 4.048 11.779 1.00 91.44 417 LEU A N 1
ATOM 3080 C CA . LEU A 1 417 ? -14.800 5.399 11.493 1.00 91.44 417 LEU A CA 1
ATOM 3081 C C . LEU A 1 417 ? -13.549 5.709 12.335 1.00 91.44 417 LEU A C 1
ATOM 3083 O O . LEU A 1 417 ? -13.234 5.019 13.303 1.00 91.44 417 LEU A O 1
ATOM 3087 N N . ASN A 1 418 ? -12.797 6.743 11.987 1.00 85.31 418 ASN A N 1
ATOM 3088 C CA . ASN A 1 418 ? -11.635 7.158 12.756 1.00 85.31 418 ASN A CA 1
ATOM 3089 C C . ASN A 1 418 ? -12.050 8.001 13.983 1.00 85.31 418 ASN A C 1
ATOM 3091 O O . ASN A 1 418 ? -13.156 8.526 14.089 1.00 85.31 418 ASN A O 1
ATOM 3095 N N . SER A 1 419 ? -11.155 8.088 14.971 1.00 75.25 419 SER A N 1
ATOM 3096 C CA . SER A 1 419 ? -11.328 8.935 16.170 1.00 75.25 419 SER A CA 1
ATOM 3097 C C . SER A 1 419 ? -10.171 9.940 16.297 1.00 75.25 419 SER A C 1
ATOM 3099 O O . SER A 1 419 ? -9.499 10.042 17.323 1.00 75.25 419 SER A O 1
ATOM 3101 N N . ASP A 1 420 ? -9.817 10.581 15.185 1.00 70.44 420 ASP A N 1
ATOM 3102 C CA . ASP A 1 420 ? -8.702 11.529 15.067 1.00 70.44 420 ASP A CA 1
ATOM 3103 C C . ASP A 1 420 ? -9.252 12.969 15.034 1.00 70.44 420 ASP A C 1
ATOM 3105 O O . ASP A 1 420 ? -10.043 13.299 14.162 1.00 70.44 420 ASP A O 1
ATOM 3109 N N . HIS A 1 421 ? -8.838 13.844 15.963 1.00 63.28 421 HIS A N 1
ATOM 3110 C CA . HIS A 1 421 ? -9.163 15.285 15.908 1.00 63.28 421 HIS A CA 1
ATOM 3111 C C . HIS A 1 421 ? -8.143 16.113 15.096 1.00 63.28 421 HIS A C 1
ATOM 3113 O O . HIS A 1 421 ? -8.082 17.337 15.222 1.00 63.28 421 HIS A O 1
ATOM 3119 N N . GLY A 1 422 ? -7.275 15.462 14.321 1.00 56.00 422 GLY A N 1
ATOM 3120 C CA . GLY A 1 422 ? -6.322 16.106 13.416 1.00 56.00 422 GLY A CA 1
ATOM 3121 C C . GLY A 1 422 ? -6.980 16.759 12.208 1.00 56.00 422 GLY A C 1
ATOM 3122 O O . GLY A 1 422 ? -6.368 17.621 11.577 1.00 56.00 422 GLY A O 1
ATOM 3123 N N . HIS A 1 423 ? -8.227 16.387 11.934 1.00 54.44 423 HIS A N 1
ATOM 3124 C CA . HIS A 1 423 ? -9.102 17.022 10.965 1.00 54.44 423 HIS A CA 1
ATOM 3125 C C . HIS A 1 423 ? -10.393 17.476 11.664 1.00 54.44 423 HIS A C 1
ATOM 3127 O O . HIS A 1 423 ? -10.815 16.888 12.660 1.00 54.44 423 HIS A O 1
ATOM 3133 N N . ALA A 1 424 ? -10.998 18.568 11.195 1.00 55.94 424 ALA A N 1
ATOM 3134 C CA . ALA A 1 424 ? -12.135 19.205 11.862 1.00 55.94 424 ALA A CA 1
ATOM 3135 C C . ALA A 1 424 ? -13.405 19.110 11.012 1.00 55.94 424 ALA A C 1
ATOM 3137 O O . ALA A 1 424 ? -13.373 19.457 9.832 1.00 55.94 424 ALA A O 1
ATOM 3138 N N . GLY A 1 425 ? -14.532 18.740 11.629 1.00 61.75 425 GLY A N 1
ATOM 3139 C CA . GLY A 1 425 ? -15.848 18.803 10.982 1.00 61.75 425 GLY A CA 1
ATOM 3140 C C . GLY A 1 425 ? -16.841 17.703 11.350 1.00 61.75 425 GLY A C 1
ATOM 3141 O O . GLY A 1 425 ? -17.988 17.813 10.933 1.00 61.75 425 GLY A O 1
ATOM 3142 N N . ASP A 1 426 ? -16.430 16.682 12.106 1.00 69.69 426 ASP A N 1
ATOM 3143 C CA . ASP A 1 426 ? -17.282 15.525 12.404 1.00 69.69 426 ASP A CA 1
ATOM 3144 C C . ASP A 1 426 ? -18.143 15.674 13.677 1.00 69.69 426 ASP A C 1
ATOM 3146 O O . ASP A 1 426 ? -17.849 16.483 14.566 1.00 69.69 426 ASP A O 1
ATOM 3150 N N . HIS A 1 427 ? -19.212 14.881 13.764 1.00 75.19 427 HIS A N 1
ATOM 3151 C CA . HIS A 1 427 ? -20.123 14.813 14.903 1.00 75.19 427 HIS A CA 1
ATOM 3152 C C . HIS A 1 427 ? -19.508 14.050 16.093 1.00 75.19 427 HIS A C 1
ATOM 3154 O O . HIS A 1 427 ? -18.545 13.287 15.978 1.00 75.19 427 HIS A O 1
ATOM 3160 N N . THR A 1 428 ? -20.034 14.280 17.299 1.00 80.25 428 THR A N 1
ATOM 3161 C CA . THR A 1 428 ? -19.450 13.699 18.520 1.00 80.25 428 THR A CA 1
ATOM 3162 C C . THR A 1 428 ? -19.785 12.220 18.694 1.00 80.25 428 THR A C 1
ATOM 3164 O O . THR A 1 428 ? -18.983 11.488 19.269 1.00 80.25 428 THR A O 1
ATOM 3167 N N . ASP A 1 429 ? -20.936 11.765 18.217 1.00 81.12 429 ASP A N 1
ATOM 3168 C CA . ASP A 1 429 ? -21.367 10.364 18.228 1.00 81.12 429 ASP A CA 1
ATOM 3169 C C . ASP A 1 429 ? -20.520 9.480 17.304 1.00 81.12 429 ASP A C 1
ATOM 3171 O O . ASP A 1 429 ? -20.151 8.380 17.711 1.00 81.12 429 ASP A O 1
ATOM 3175 N N . HIS A 1 430 ? -20.129 9.984 16.133 1.00 87.38 430 HIS A N 1
ATOM 3176 C CA . HIS A 1 430 ? -19.147 9.387 15.221 1.00 87.38 430 HIS A CA 1
ATOM 3177 C C . HIS A 1 430 ? -17.835 9.078 15.941 1.00 87.38 430 HIS A C 1
ATOM 3179 O O . HIS A 1 430 ? -17.447 7.917 16.088 1.00 87.38 430 HIS A O 1
ATOM 3185 N N . TYR A 1 431 ? -17.212 10.121 16.494 1.00 86.25 431 TYR A N 1
ATOM 3186 C CA . TYR A 1 431 ? -15.953 10.036 17.232 1.00 86.25 431 TYR A CA 1
ATOM 3187 C C . TYR A 1 431 ? -16.027 9.112 18.463 1.00 86.25 431 TYR A C 1
ATOM 3189 O O . TYR A 1 431 ? -15.078 8.390 18.765 1.00 86.25 431 TYR A O 1
ATOM 3197 N N . HIS A 1 432 ? -17.140 9.113 19.205 1.00 89.56 432 HIS A N 1
ATOM 3198 C CA . HIS A 1 432 ? -17.270 8.231 20.369 1.00 89.56 432 HIS A CA 1
ATOM 3199 C C . HIS A 1 432 ? -17.622 6.792 19.976 1.00 89.56 432 HIS A C 1
ATOM 3201 O O . HIS A 1 432 ? -17.154 5.868 20.636 1.00 89.56 432 HIS A O 1
ATOM 3207 N N . THR A 1 433 ? -18.361 6.575 18.885 1.00 93.25 433 THR A N 1
ATOM 3208 C CA . THR A 1 433 ? -18.604 5.237 18.325 1.00 93.25 433 THR A CA 1
ATOM 3209 C C . THR A 1 433 ? -17.296 4.574 17.917 1.00 93.25 433 THR A C 1
ATOM 3211 O O . THR A 1 433 ? -17.048 3.435 18.312 1.00 93.25 433 THR A O 1
ATOM 3214 N N . SER A 1 434 ? -16.414 5.296 17.224 1.00 91.56 434 SER A N 1
ATOM 3215 C CA . SER A 1 434 ? -15.100 4.775 16.845 1.00 91.56 434 SER A CA 1
ATOM 3216 C C . SER A 1 434 ? -14.189 4.513 18.048 1.00 91.56 434 SER A C 1
ATOM 3218 O O . SER A 1 434 ? -13.467 3.516 18.064 1.00 91.56 434 SER A O 1
ATOM 3220 N N . LEU A 1 435 ? -14.279 5.309 19.120 1.00 92.06 435 LEU A N 1
ATOM 3221 C CA . LEU A 1 435 ? -13.620 4.998 20.397 1.00 92.06 435 LEU A CA 1
ATOM 3222 C C . LEU A 1 435 ? -14.180 3.737 21.082 1.00 92.06 435 LEU A C 1
ATOM 3224 O O . LEU A 1 435 ? -13.406 2.938 21.616 1.00 92.06 435 LEU A O 1
ATOM 3228 N N . PHE A 1 436 ? -15.500 3.527 21.054 1.00 95.50 436 PHE A N 1
ATOM 3229 C CA . PHE A 1 436 ? -16.141 2.313 21.570 1.00 95.50 436 PHE A CA 1
ATOM 3230 C C . PHE A 1 436 ? -15.752 1.070 20.758 1.00 95.50 436 PHE A C 1
ATOM 3232 O O . PHE A 1 436 ? -15.378 0.058 21.350 1.00 95.50 436 PHE A O 1
ATOM 3239 N N . ALA A 1 437 ? -15.764 1.160 19.426 1.00 95.62 437 ALA A N 1
ATOM 3240 C CA . ALA A 1 437 ? -15.310 0.106 18.523 1.00 95.62 437 ALA A CA 1
ATOM 3241 C C . ALA A 1 437 ? -13.817 -0.210 18.722 1.00 95.62 437 ALA A C 1
ATOM 3243 O O . ALA A 1 437 ? -13.442 -1.375 18.845 1.00 95.62 437 ALA A O 1
ATOM 3244 N N . PHE A 1 438 ? -12.970 0.816 18.866 1.00 93.12 438 PHE A N 1
ATOM 3245 C CA . PHE A 1 438 ? -11.543 0.641 19.137 1.00 93.12 438 PHE A CA 1
ATOM 3246 C C . PHE A 1 438 ? -11.276 -0.001 20.514 1.00 93.12 438 PHE A C 1
ATOM 3248 O O . PHE A 1 438 ? -10.410 -0.862 20.653 1.00 93.12 438 PHE A O 1
ATOM 3255 N N . ALA A 1 439 ? -12.032 0.359 21.553 1.00 92.69 439 ALA A N 1
ATOM 3256 C CA . ALA A 1 439 ? -11.916 -0.307 22.852 1.00 92.69 439 ALA A CA 1
ATOM 3257 C C . ALA A 1 439 ? -12.462 -1.748 22.838 1.00 92.69 439 ALA A C 1
ATOM 3259 O O . ALA A 1 439 ? -11.994 -2.586 23.611 1.00 92.69 439 ALA A O 1
ATOM 3260 N N . ALA A 1 440 ? -13.439 -2.036 21.973 1.00 95.19 440 ALA A N 1
ATOM 3261 C CA . ALA A 1 440 ? -13.996 -3.368 21.777 1.00 95.19 440 ALA A CA 1
ATOM 3262 C C . ALA A 1 440 ? -13.030 -4.296 21.027 1.00 95.19 440 ALA A C 1
ATOM 3264 O O . ALA A 1 440 ? -12.829 -5.420 21.484 1.00 95.19 440 ALA A O 1
ATOM 3265 N N . GLN A 1 441 ? -12.365 -3.820 19.965 1.00 93.12 441 GLN A N 1
ATOM 3266 C CA . GLN A 1 441 ? -11.353 -4.612 19.253 1.00 93.12 441 GLN A CA 1
ATOM 3267 C C . GLN A 1 441 ? -10.168 -4.957 20.171 1.00 93.12 441 GLN A C 1
ATOM 3269 O O . GLN A 1 441 ? -9.799 -6.122 20.276 1.00 93.12 441 GLN A O 1
ATOM 3274 N N . GLN A 1 442 ? -9.706 -4.015 21.010 1.00 90.56 442 GLN A N 1
ATOM 3275 C CA . GLN A 1 442 ? -8.669 -4.296 22.019 1.00 90.56 442 GLN A CA 1
ATOM 3276 C C . GLN A 1 442 ? -9.110 -5.286 23.118 1.00 90.56 442 GLN A C 1
ATOM 3278 O O . GLN A 1 442 ? -8.286 -5.761 23.902 1.00 90.56 442 GLN A O 1
ATOM 3283 N N . ALA A 1 443 ? -10.410 -5.572 23.232 1.00 90.38 443 ALA A N 1
ATOM 3284 C CA . ALA A 1 443 ? -10.959 -6.601 24.113 1.00 90.38 443 ALA A CA 1
ATOM 3285 C C . ALA A 1 443 ? -11.284 -7.916 23.372 1.00 90.38 443 ALA A C 1
ATOM 3287 O O . ALA A 1 443 ? -11.604 -8.915 24.025 1.00 90.38 443 ALA A O 1
ATOM 3288 N N . TYR A 1 444 ? -11.195 -7.936 22.040 1.00 91.56 444 TYR A N 1
ATOM 3289 C CA . TYR A 1 444 ? -11.418 -9.101 21.196 1.00 91.56 444 TYR A CA 1
ATOM 3290 C C . TYR A 1 444 ? -10.097 -9.856 20.988 1.00 91.56 444 TYR A C 1
ATOM 3292 O O . TYR A 1 444 ? -9.145 -9.358 20.406 1.00 91.56 444 TYR A O 1
ATOM 3300 N N . ALA A 1 445 ? -10.026 -11.076 21.526 1.00 85.00 445 ALA A N 1
ATOM 3301 C CA . ALA A 1 445 ? -8.766 -11.808 21.694 1.00 85.00 445 ALA A CA 1
ATOM 3302 C C . ALA A 1 445 ? -8.361 -12.722 20.518 1.00 85.00 445 ALA A C 1
ATOM 3304 O O . ALA A 1 445 ? -7.407 -13.487 20.658 1.00 85.00 445 ALA A O 1
ATOM 3305 N N . ALA A 1 446 ? -9.101 -12.720 19.406 1.00 86.94 446 ALA A N 1
ATOM 3306 C CA . ALA A 1 446 ? -8.685 -13.424 18.191 1.00 86.94 446 ALA A CA 1
ATOM 3307 C C . ALA A 1 446 ? -7.934 -12.453 17.273 1.00 86.94 446 ALA A C 1
ATOM 3309 O O . ALA A 1 446 ? -8.274 -11.272 17.248 1.00 86.94 446 ALA A O 1
ATOM 3310 N N . GLY A 1 447 ? -6.948 -12.950 16.522 1.00 84.38 447 GLY A N 1
ATOM 3311 C CA . GLY A 1 447 ? -6.251 -12.135 15.525 1.00 84.38 447 GLY A CA 1
ATOM 3312 C C . GLY A 1 447 ? -7.218 -11.658 14.445 1.00 84.38 447 GLY A C 1
ATOM 3313 O O . GLY A 1 447 ? -8.069 -12.431 13.990 1.00 84.38 447 GLY A O 1
ATOM 3314 N N . HIS A 1 448 ? -7.131 -10.376 14.109 1.00 89.88 448 HIS A N 1
ATOM 3315 C CA . HIS A 1 448 ? -8.016 -9.699 13.169 1.00 89.88 448 HIS A CA 1
ATOM 3316 C C . HIS A 1 448 ? -7.346 -8.436 12.619 1.00 89.88 448 HIS A C 1
ATOM 3318 O O . HIS A 1 448 ? -6.607 -7.757 13.331 1.00 89.88 448 HIS A O 1
ATOM 3324 N N . ALA A 1 449 ? -7.656 -8.083 11.375 1.00 89.44 449 ALA A N 1
ATOM 3325 C CA . ALA A 1 449 ? -7.306 -6.785 10.817 1.00 89.44 449 ALA A CA 1
ATOM 3326 C C . ALA A 1 449 ? -8.199 -5.690 11.426 1.00 89.44 449 ALA A C 1
ATOM 3328 O O . ALA A 1 449 ? -9.412 -5.871 11.568 1.00 89.44 449 ALA A O 1
ATOM 3329 N N . LEU A 1 450 ? -7.616 -4.535 11.751 1.00 91.75 450 LEU A N 1
ATOM 3330 C CA . LEU A 1 450 ? -8.360 -3.316 12.069 1.00 91.75 450 LEU A CA 1
ATOM 3331 C C . LEU A 1 450 ? -8.220 -2.335 10.907 1.00 91.75 450 LEU A C 1
ATOM 3333 O O . LEU A 1 450 ? -7.105 -1.969 10.539 1.00 91.75 450 LEU A O 1
ATOM 3337 N N . GLN A 1 451 ? -9.355 -1.858 10.408 1.00 92.38 451 GLN A N 1
ATOM 3338 C CA . GLN A 1 451 ? -9.431 -0.870 9.344 1.00 92.38 451 GLN A CA 1
ATOM 3339 C C . GLN A 1 451 ? -10.245 0.334 9.830 1.00 92.38 451 GLN A C 1
ATOM 3341 O O . GLN A 1 451 ? -11.351 0.185 10.359 1.00 92.38 451 GLN A O 1
ATOM 3346 N N . THR A 1 452 ? -9.687 1.538 9.701 1.00 91.81 452 THR A N 1
ATOM 3347 C CA . THR A 1 452 ? -10.354 2.778 10.122 1.00 91.81 452 THR A CA 1
ATOM 3348 C C . THR A 1 452 ? -10.609 3.699 8.939 1.00 91.81 452 THR A C 1
ATOM 3350 O O . THR A 1 452 ? -9.747 3.856 8.082 1.00 91.81 452 THR A O 1
ATOM 3353 N N . TYR A 1 453 ? -11.789 4.313 8.894 1.00 91.69 453 TYR A N 1
ATOM 3354 C CA . TYR A 1 453 ? -12.253 5.123 7.765 1.00 91.69 453 TYR A CA 1
ATOM 3355 C C . TYR A 1 453 ? -12.472 6.578 8.179 1.00 91.69 453 TYR A C 1
ATOM 3357 O O . TYR A 1 453 ? -12.937 6.858 9.281 1.00 91.69 453 TYR A O 1
ATOM 3365 N N . ARG A 1 454 ? -12.147 7.534 7.315 1.00 87.88 454 ARG A N 1
ATOM 3366 C CA . ARG A 1 454 ? -12.380 8.957 7.591 1.00 87.88 454 ARG A CA 1
ATOM 3367 C C . ARG A 1 454 ? -13.855 9.330 7.402 1.00 87.88 454 ARG A C 1
ATOM 3369 O O . ARG A 1 454 ? -14.459 8.922 6.418 1.00 87.88 454 ARG A O 1
ATOM 3376 N N . GLY A 1 455 ? -14.403 10.107 8.336 1.00 86.88 455 GLY A N 1
ATOM 3377 C CA . GLY A 1 455 ? -15.799 10.548 8.323 1.00 86.88 455 GLY A CA 1
ATOM 3378 C C . GLY A 1 455 ? -16.047 11.840 7.533 1.00 86.88 455 GLY A C 1
ATOM 3379 O O . GLY A 1 455 ? -15.378 12.153 6.542 1.00 86.88 455 GLY A O 1
ATOM 3380 N N . TYR A 1 456 ? -17.038 12.617 7.981 1.00 82.19 456 TYR A N 1
ATOM 3381 C CA . TYR A 1 456 ? -17.620 13.754 7.247 1.00 82.19 456 TYR A CA 1
ATOM 3382 C C . TYR A 1 456 ? -16.622 14.856 6.838 1.00 82.19 456 TYR A C 1
ATOM 3384 O O . TYR A 1 456 ? -16.829 15.578 5.847 1.00 82.19 456 TYR A O 1
ATOM 3392 N N . ASP A 1 457 ? -15.526 14.989 7.582 1.00 76.69 457 ASP A N 1
ATOM 3393 C CA . ASP A 1 457 ? -14.504 16.020 7.416 1.00 76.69 457 ASP A CA 1
ATOM 3394 C C . ASP A 1 457 ? -13.695 15.884 6.104 1.00 76.69 457 ASP A C 1
ATOM 3396 O O . ASP A 1 457 ? -13.125 16.870 5.622 1.00 76.69 457 ASP A O 1
ATOM 3400 N N . MET A 1 458 ? -13.716 14.705 5.462 1.00 82.06 458 MET A N 1
ATOM 3401 C CA . MET A 1 458 ? -13.019 14.448 4.192 1.00 82.06 458 MET A CA 1
ATOM 3402 C C . MET A 1 458 ? -13.561 15.243 2.991 1.00 82.06 458 MET A C 1
ATOM 3404 O O . MET A 1 458 ? -12.955 15.230 1.921 1.00 82.06 458 MET A O 1
ATOM 3408 N N . SER A 1 459 ? -14.677 15.967 3.143 1.00 77.00 459 SER A N 1
ATOM 3409 C CA . SER A 1 459 ? -15.290 16.795 2.084 1.00 77.00 459 SER A CA 1
ATOM 3410 C C . SER A 1 459 ? -14.333 17.793 1.408 1.00 77.00 459 SER A C 1
ATOM 3412 O O . SER A 1 459 ? -14.550 18.156 0.250 1.00 77.00 459 SER A O 1
ATOM 3414 N N . ASN A 1 460 ? -13.275 18.214 2.110 1.00 74.12 460 ASN A N 1
ATOM 3415 C CA . ASN A 1 460 ? -12.268 19.165 1.628 1.00 74.12 460 ASN A CA 1
ATOM 3416 C C . ASN A 1 460 ? -11.049 18.511 0.950 1.00 74.12 460 ASN A C 1
ATOM 3418 O O . ASN A 1 460 ? -10.215 19.222 0.394 1.00 74.12 460 ASN A O 1
ATOM 3422 N N . GLU A 1 461 ? -10.916 17.187 1.018 1.00 79.12 461 GLU A N 1
ATOM 3423 C CA . GLU A 1 461 ? -9.785 16.455 0.438 1.00 79.12 461 GLU A CA 1
ATOM 3424 C C . GLU A 1 461 ? -10.040 16.123 -1.038 1.00 79.12 461 GLU A C 1
ATOM 3426 O O . GLU A 1 461 ? -11.062 16.507 -1.614 1.00 79.12 461 GLU A O 1
ATOM 3431 N N . GLN A 1 462 ? -9.133 15.396 -1.683 1.00 83.69 462 GLN A N 1
ATOM 3432 C CA . GLN A 1 462 ? -9.301 14.987 -3.075 1.00 83.69 462 GLN A CA 1
ATOM 3433 C C . GLN A 1 462 ? -10.290 13.818 -3.225 1.00 83.69 462 GLN A C 1
ATOM 3435 O O . GLN A 1 462 ? -10.572 13.116 -2.264 1.00 83.69 462 GLN A O 1
ATOM 3440 N N . ALA A 1 463 ? -10.842 13.626 -4.429 1.00 87.94 463 ALA A N 1
ATOM 3441 C CA . ALA A 1 463 ? -11.525 12.385 -4.787 1.00 87.94 463 ALA A CA 1
ATOM 3442 C C . ALA A 1 463 ? -10.493 11.263 -4.989 1.00 87.94 463 ALA A C 1
ATOM 3444 O O . ALA A 1 463 ? -9.593 11.415 -5.818 1.00 87.94 463 ALA A O 1
ATOM 3445 N N . ASN A 1 464 ? -10.620 10.175 -4.231 1.00 87.38 464 ASN A N 1
ATOM 3446 C CA . ASN A 1 464 ? -9.645 9.080 -4.176 1.00 87.38 464 ASN A CA 1
ATOM 3447 C C . ASN A 1 464 ? -10.279 7.692 -4.403 1.00 87.38 464 ASN A C 1
ATOM 3449 O O . ASN A 1 464 ? -9.699 6.689 -4.018 1.00 87.38 464 ASN A O 1
ATOM 3453 N N . VAL A 1 465 ? -11.457 7.647 -5.031 1.00 89.00 465 VAL A N 1
ATOM 3454 C CA . VAL A 1 465 ? -12.052 6.421 -5.590 1.00 89.00 465 VAL A CA 1
ATOM 3455 C C . VAL A 1 465 ? -12.258 6.607 -7.092 1.00 89.00 465 VAL A C 1
ATOM 3457 O O . VAL A 1 465 ? -12.435 7.739 -7.567 1.00 89.00 465 VAL A O 1
ATOM 3460 N N . SER A 1 466 ? -12.233 5.515 -7.846 1.00 85.00 466 SER A N 1
ATOM 3461 C CA . SER A 1 466 ? -12.548 5.500 -9.276 1.00 85.00 466 SER A CA 1
ATOM 3462 C C . SER A 1 466 ? -14.026 5.827 -9.552 1.00 85.00 466 SER A C 1
ATOM 3464 O O . SER A 1 466 ? -14.872 5.846 -8.658 1.00 85.00 466 SER A O 1
ATOM 3466 N N . ASP A 1 467 ? -14.369 6.095 -10.819 1.00 84.75 467 ASP A N 1
ATOM 3467 C CA . ASP A 1 467 ? -15.778 6.275 -11.208 1.00 84.75 467 ASP A CA 1
ATOM 3468 C C . ASP A 1 467 ? -16.605 4.981 -11.042 1.00 84.75 467 ASP A C 1
ATOM 3470 O O . ASP A 1 467 ? -17.804 5.072 -10.809 1.00 84.75 467 ASP A O 1
ATOM 3474 N N . GLU A 1 468 ? -15.980 3.803 -11.138 1.00 84.12 468 GLU A N 1
ATOM 3475 C CA . GLU A 1 468 ? -16.645 2.497 -10.996 1.00 84.12 468 GLU A CA 1
ATOM 3476 C C . GLU A 1 468 ? -16.980 2.201 -9.528 1.00 84.12 468 GLU A C 1
ATOM 3478 O O . GLU A 1 468 ? -18.134 1.935 -9.198 1.00 84.12 468 GLU A O 1
ATOM 3483 N N . GLU A 1 469 ? -16.009 2.387 -8.631 1.00 88.44 469 GLU A N 1
ATOM 3484 C CA . GLU A 1 469 ? -16.215 2.349 -7.178 1.00 88.44 469 GLU A CA 1
ATOM 3485 C C . GLU A 1 469 ? -17.255 3.387 -6.722 1.00 88.44 469 GLU A C 1
ATOM 3487 O O . GLU A 1 469 ? -18.131 3.085 -5.910 1.00 88.44 469 GLU A O 1
ATOM 3492 N N . PHE A 1 470 ? -17.212 4.605 -7.281 1.00 91.12 470 PHE A N 1
ATOM 3493 C CA . PHE A 1 470 ? -18.232 5.623 -7.024 1.00 91.12 470 PHE A CA 1
ATOM 3494 C C . PHE A 1 470 ? -19.629 5.165 -7.455 1.00 91.12 470 PHE A C 1
ATOM 3496 O O . PHE A 1 470 ? -20.583 5.413 -6.720 1.00 91.12 470 PHE A O 1
ATOM 3503 N N . ASP A 1 471 ? -19.778 4.539 -8.624 1.00 90.38 471 ASP A N 1
ATOM 3504 C CA . ASP A 1 471 ? -21.084 4.093 -9.115 1.00 90.38 471 ASP A CA 1
ATOM 3505 C C . ASP A 1 471 ? -21.642 2.940 -8.252 1.00 90.38 471 ASP A C 1
ATOM 3507 O O . ASP A 1 471 ? -22.835 2.957 -7.944 1.00 90.38 471 ASP A O 1
ATOM 3511 N N . ILE A 1 472 ? -20.801 2.017 -7.755 1.00 90.00 472 ILE A N 1
ATOM 3512 C CA . ILE A 1 472 ? -21.188 0.988 -6.762 1.00 90.00 472 ILE A CA 1
ATOM 3513 C C . ILE A 1 472 ? -21.723 1.649 -5.480 1.00 90.00 472 ILE A C 1
ATOM 3515 O O . ILE A 1 472 ? -22.854 1.384 -5.053 1.00 90.00 472 ILE A O 1
ATOM 3519 N N . THR A 1 473 ? -20.936 2.553 -4.892 1.00 92.31 473 THR A N 1
ATOM 3520 C CA . THR A 1 473 ? -21.288 3.279 -3.664 1.00 92.31 473 THR A CA 1
ATOM 3521 C C . THR A 1 473 ? -22.549 4.129 -3.844 1.00 92.31 473 THR A C 1
ATOM 3523 O O . THR A 1 473 ? -23.442 4.135 -2.991 1.00 92.31 473 THR A O 1
ATOM 3526 N N . TRP A 1 474 ? -22.670 4.833 -4.973 1.00 92.06 474 TRP A N 1
ATOM 3527 C CA . TRP A 1 474 ? -23.819 5.688 -5.264 1.00 92.06 474 TRP A CA 1
ATOM 3528 C C . TRP A 1 474 ? -25.089 4.871 -5.509 1.00 92.06 474 TRP A C 1
ATOM 3530 O O . TRP A 1 474 ? -26.159 5.268 -5.048 1.00 92.06 474 TRP A O 1
ATOM 3540 N N . ASP A 1 475 ? -25.002 3.709 -6.157 1.00 91.38 475 ASP A N 1
ATOM 3541 C CA . ASP A 1 475 ? -26.152 2.825 -6.343 1.00 91.38 475 ASP A CA 1
ATOM 3542 C C . ASP A 1 475 ? -26.658 2.254 -5.017 1.00 91.38 475 ASP A C 1
ATOM 3544 O O . ASP A 1 475 ? -27.867 2.309 -4.765 1.00 91.38 475 ASP A O 1
ATOM 3548 N N . ALA A 1 476 ? -25.764 1.813 -4.126 1.00 92.62 476 ALA A N 1
ATOM 3549 C CA . ALA A 1 476 ? -26.130 1.409 -2.768 1.00 92.62 476 ALA A CA 1
ATOM 3550 C C . ALA A 1 476 ? -26.801 2.561 -1.991 1.00 92.62 476 ALA A C 1
ATOM 3552 O O . ALA A 1 476 ? -27.886 2.385 -1.423 1.00 92.62 476 ALA A O 1
ATOM 3553 N N . PHE A 1 477 ? -26.231 3.771 -2.041 1.00 92.94 477 PHE A N 1
ATOM 3554 C CA . PHE A 1 477 ? -26.805 4.953 -1.392 1.00 92.94 477 PHE A CA 1
ATOM 3555 C C . PHE A 1 477 ? -28.184 5.338 -1.955 1.00 92.94 477 PHE A C 1
ATOM 3557 O O . PHE A 1 477 ? -29.085 5.705 -1.199 1.00 92.94 477 PHE A O 1
ATOM 3564 N N . ARG A 1 478 ? -28.418 5.191 -3.267 1.00 90.69 478 ARG A N 1
ATOM 3565 C CA . ARG A 1 478 ? -29.738 5.436 -3.880 1.00 90.69 478 ARG A CA 1
ATOM 3566 C C . ARG A 1 478 ? -30.807 4.438 -3.437 1.00 90.69 478 ARG A C 1
ATOM 3568 O O . ARG A 1 478 ? -31.988 4.791 -3.463 1.00 90.69 478 ARG A O 1
ATOM 3575 N N . TRP A 1 479 ? -30.440 3.223 -3.023 1.00 92.31 479 TRP A N 1
ATOM 3576 C CA . TRP A 1 479 ? -31.369 2.277 -2.389 1.00 92.31 479 TRP A CA 1
ATOM 3577 C C . TRP A 1 479 ? -31.737 2.678 -0.963 1.00 92.31 479 TRP A C 1
ATOM 3579 O O . TRP A 1 479 ? -32.918 2.630 -0.620 1.00 92.31 479 TRP A O 1
ATOM 3589 N N . TYR A 1 480 ? -30.762 3.140 -0.177 1.00 92.56 480 TYR A N 1
ATOM 3590 C CA . TYR A 1 480 ? -31.008 3.710 1.148 1.00 92.56 480 TYR A CA 1
ATOM 3591 C C . TYR A 1 480 ? -31.916 4.946 1.082 1.00 92.56 480 TYR A C 1
ATOM 3593 O O . TYR A 1 480 ? -32.930 5.009 1.776 1.00 92.56 480 TYR A O 1
ATOM 3601 N N . ALA A 1 481 ? -31.601 5.892 0.195 1.00 89.81 481 ALA A N 1
ATOM 3602 C CA . ALA A 1 481 ? -32.227 7.211 0.160 1.00 89.81 481 ALA A CA 1
ATOM 3603 C C . ALA A 1 481 ? -33.755 7.178 -0.061 1.00 89.81 481 ALA A C 1
ATOM 3605 O O . ALA A 1 481 ? -34.493 7.971 0.518 1.00 89.81 481 ALA A O 1
ATOM 3606 N N . GLN A 1 482 ? -34.273 6.211 -0.832 1.00 87.56 482 GLN A N 1
ATOM 3607 C CA . GLN A 1 482 ? -35.726 6.003 -1.018 1.00 87.56 482 GLN A CA 1
ATOM 3608 C C . GLN A 1 482 ? -36.492 5.772 0.295 1.00 87.56 482 GLN A C 1
ATOM 3610 O O . GLN A 1 482 ? -37.717 5.885 0.323 1.00 87.56 482 GLN A O 1
ATOM 3615 N N . CYS A 1 483 ? -35.773 5.377 1.343 1.00 88.12 483 CYS A N 1
ATOM 3616 C CA . CYS A 1 483 ? -36.277 5.072 2.666 1.00 88.12 483 CYS A CA 1
ATOM 3617 C C . CYS A 1 483 ? -35.798 6.090 3.717 1.00 88.12 483 CYS A C 1
ATOM 3619 O O . CYS A 1 483 ? -35.852 5.778 4.897 1.00 88.12 483 CYS A O 1
ATOM 3621 N N . ASP A 1 484 ? -35.332 7.283 3.336 1.00 85.69 484 ASP A N 1
ATOM 3622 C CA . ASP A 1 484 ? -34.988 8.354 4.279 1.00 85.69 484 ASP A CA 1
ATOM 3623 C C . ASP A 1 484 ? -35.635 9.678 3.845 1.00 85.69 484 ASP A C 1
ATOM 3625 O O . ASP A 1 484 ? -35.224 10.298 2.854 1.00 85.69 484 ASP A O 1
ATOM 3629 N N . ARG A 1 485 ? -36.619 10.137 4.636 1.00 81.06 485 ARG A N 1
ATOM 3630 C CA . ARG A 1 485 ? -37.414 11.355 4.392 1.00 81.06 485 ARG A CA 1
ATOM 3631 C C . ARG A 1 485 ? -36.597 12.650 4.299 1.00 81.06 485 ARG A C 1
ATOM 3633 O O . ARG A 1 485 ? -37.123 13.661 3.828 1.00 81.06 485 ARG A O 1
ATOM 3640 N N . PHE A 1 486 ? -35.343 12.657 4.758 1.00 80.25 486 PHE A N 1
ATOM 3641 C CA . PHE A 1 486 ? -34.435 13.803 4.642 1.00 80.25 486 PHE A CA 1
ATOM 3642 C C . PHE A 1 486 ? -33.630 13.806 3.337 1.00 80.25 486 PHE A C 1
ATOM 3644 O O . PHE A 1 486 ? -33.121 14.855 2.940 1.00 80.25 486 PHE A O 1
ATOM 3651 N N . THR A 1 487 ? -33.550 12.666 2.645 1.00 82.19 487 THR A N 1
ATOM 3652 C CA . THR A 1 487 ? -32.848 12.531 1.358 1.00 82.19 487 THR A CA 1
ATOM 3653 C C . THR A 1 487 ? -33.809 12.485 0.165 1.00 82.19 487 THR A C 1
ATOM 3655 O O . THR A 1 487 ? -33.517 13.078 -0.875 1.00 82.19 487 THR A O 1
ATOM 3658 N N . CYS A 1 488 ? -34.979 11.855 0.327 1.00 79.50 488 CYS A N 1
ATOM 3659 C CA . CYS A 1 488 ? -36.018 11.710 -0.693 1.00 79.50 488 CYS A CA 1
ATOM 3660 C C . CYS A 1 488 ? -37.396 12.082 -0.126 1.00 79.50 488 CYS A C 1
ATOM 3662 O O . CYS A 1 488 ? -37.728 11.772 1.012 1.00 79.50 488 CYS A O 1
ATOM 3664 N N . THR A 1 489 ? -38.237 12.739 -0.930 1.00 67.56 489 THR A N 1
ATOM 3665 C CA . THR A 1 489 ? -39.544 13.257 -0.474 1.00 67.56 489 THR A CA 1
ATOM 3666 C C . THR A 1 489 ? -40.719 12.291 -0.650 1.00 67.56 489 THR A C 1
ATOM 3668 O O . THR A 1 489 ? -41.793 12.554 -0.111 1.00 67.56 489 THR A O 1
ATOM 3671 N N . ASP A 1 490 ? -40.541 11.188 -1.385 1.00 73.38 490 ASP A N 1
ATOM 3672 C CA . ASP A 1 490 ? -41.559 10.147 -1.581 1.00 73.38 490 ASP A CA 1
ATOM 3673 C C . ASP A 1 490 ? -41.067 8.790 -1.062 1.00 73.38 490 ASP A C 1
ATOM 3675 O O . ASP A 1 490 ? -40.403 8.021 -1.757 1.00 73.38 490 ASP A O 1
ATOM 3679 N N . MET A 1 491 ? -41.453 8.505 0.179 1.00 74.56 491 MET A N 1
ATOM 3680 C CA . MET A 1 491 ? -41.151 7.271 0.904 1.00 74.56 491 MET A CA 1
ATOM 3681 C C . MET A 1 491 ? -41.910 6.043 0.377 1.00 74.56 491 MET A C 1
ATOM 3683 O O . MET A 1 491 ? -41.578 4.913 0.735 1.00 74.56 491 MET A O 1
ATOM 3687 N N . SER A 1 492 ? -42.927 6.219 -0.481 1.00 76.56 492 SER A N 1
ATOM 3688 C CA . SER A 1 492 ? -43.706 5.091 -1.018 1.00 76.56 492 SER A CA 1
ATOM 3689 C C . SER A 1 492 ? -42.912 4.218 -1.996 1.00 76.56 492 SER A C 1
ATOM 3691 O O . SER A 1 492 ? -43.319 3.091 -2.284 1.00 76.56 492 SER A O 1
ATOM 3693 N N . ALA A 1 493 ? -41.760 4.713 -2.463 1.00 74.81 493 ALA A N 1
ATOM 3694 C CA . ALA A 1 493 ? -40.820 3.986 -3.304 1.00 74.81 493 ALA A CA 1
ATOM 3695 C C . ALA A 1 493 ? -39.820 3.109 -2.523 1.00 74.81 493 ALA A C 1
ATOM 3697 O O . ALA A 1 493 ? -39.104 2.338 -3.163 1.00 74.81 493 ALA A O 1
ATOM 3698 N N . CYS A 1 494 ? -39.760 3.196 -1.186 1.00 83.50 494 CYS A N 1
ATOM 3699 C CA . CYS A 1 494 ? -38.769 2.502 -0.356 1.00 83.50 494 CYS A CA 1
ATOM 3700 C C . CYS A 1 494 ? -38.637 1.005 -0.702 1.00 83.50 494 CYS A C 1
ATOM 3702 O O . CYS A 1 494 ? -39.585 0.226 -0.583 1.00 83.50 494 CYS A O 1
ATOM 3704 N N . GLY A 1 495 ? -37.444 0.602 -1.155 1.00 77.50 495 GLY A N 1
ATOM 3705 C CA . GLY A 1 495 ? -37.136 -0.783 -1.516 1.00 77.50 495 GLY A CA 1
ATOM 3706 C C . GLY A 1 495 ? -37.772 -1.281 -2.821 1.00 77.50 495 GLY A C 1
ATOM 3707 O O . GLY A 1 495 ? -37.778 -2.491 -3.049 1.00 77.50 495 GLY A O 1
ATOM 3708 N N . THR A 1 496 ? -38.288 -0.396 -3.685 1.00 78.50 496 THR A N 1
ATOM 3709 C CA . THR A 1 496 ? -38.963 -0.783 -4.946 1.00 78.50 496 THR A CA 1
ATOM 3710 C C . THR A 1 496 ? -38.143 -0.548 -6.222 1.00 78.50 496 THR A C 1
ATOM 3712 O O . THR A 1 496 ? -38.480 -1.117 -7.263 1.00 78.50 496 THR A O 1
ATOM 3715 N N . GLY A 1 497 ? -37.058 0.233 -6.163 1.00 72.25 497 GLY A N 1
ATOM 3716 C CA . GLY A 1 497 ? -36.156 0.499 -7.293 1.00 72.25 497 GLY A CA 1
ATOM 3717 C C . GLY A 1 497 ? -35.544 1.900 -7.235 1.00 72.25 497 GLY A C 1
ATOM 3718 O O . GLY A 1 497 ? -36.119 2.789 -6.621 1.00 72.25 497 GLY A O 1
ATOM 3719 N N . THR A 1 498 ? -34.407 2.126 -7.905 1.00 67.06 498 THR A N 1
ATOM 3720 C CA . THR A 1 498 ? -33.588 3.363 -7.851 1.00 67.06 498 THR A CA 1
ATOM 3721 C C . THR A 1 498 ? -34.232 4.602 -8.509 1.00 67.06 498 THR A C 1
ATOM 3723 O O . THR A 1 498 ? -33.628 5.260 -9.355 1.00 67.06 498 THR A O 1
ATOM 3726 N N . THR A 1 499 ? -35.487 4.921 -8.184 1.00 70.75 499 THR A N 1
ATOM 3727 C CA . THR A 1 499 ? -36.246 6.033 -8.781 1.00 70.75 499 THR A CA 1
ATOM 3728 C C . THR A 1 499 ? -36.019 7.381 -8.101 1.00 70.75 499 THR A C 1
ATOM 3730 O O . THR A 1 499 ? -36.440 8.395 -8.655 1.00 70.75 499 THR A O 1
ATOM 3733 N N . CYS A 1 500 ? -35.376 7.413 -6.929 1.00 77.94 500 CYS A N 1
ATOM 3734 C CA . CYS A 1 500 ? -34.923 8.657 -6.311 1.00 77.94 500 CYS A CA 1
ATOM 3735 C C . CYS A 1 500 ? -33.463 8.947 -6.685 1.00 77.94 500 CYS A C 1
ATOM 3737 O O . CYS A 1 500 ? -32.610 8.066 -6.603 1.00 77.94 500 CYS A O 1
ATOM 3739 N N . GLU A 1 501 ? -33.183 10.200 -7.040 1.00 83.06 501 GLU A N 1
ATOM 3740 C CA . GLU A 1 501 ? -31.829 10.736 -7.167 1.00 83.06 501 GLU A CA 1
ATOM 3741 C C . GLU A 1 501 ? -31.667 11.841 -6.104 1.00 83.06 501 GLU A C 1
ATOM 3743 O O . GLU A 1 501 ? -32.358 12.860 -6.201 1.00 83.06 501 GLU A O 1
ATOM 3748 N N . PRO A 1 502 ? -30.816 11.659 -5.077 1.00 78.44 502 PRO A N 1
ATOM 3749 C CA . PRO A 1 502 ? -30.616 12.665 -4.034 1.00 78.44 502 PRO A CA 1
ATOM 3750 C C . PRO A 1 502 ? -30.003 13.959 -4.595 1.00 78.44 502 PRO A C 1
ATOM 3752 O O . PRO A 1 502 ? -28.888 13.954 -5.116 1.00 78.44 502 PRO A O 1
ATOM 3755 N N . ASP A 1 503 ? -30.701 15.089 -4.439 1.00 64.00 503 ASP A N 1
ATOM 3756 C CA . ASP A 1 503 ? -30.299 16.408 -4.978 1.00 64.00 503 ASP A CA 1
ATOM 3757 C C . ASP A 1 503 ? -29.257 17.140 -4.090 1.00 64.00 503 ASP A C 1
ATOM 3759 O O . ASP A 1 503 ? -29.035 18.345 -4.200 1.00 64.00 503 ASP A O 1
ATOM 3763 N N . ASN A 1 504 ? -28.613 16.418 -3.165 1.00 71.00 504 ASN A N 1
ATOM 3764 C CA . ASN A 1 504 ? -27.597 16.953 -2.258 1.00 71.00 504 ASN A CA 1
ATOM 3765 C C . ASN A 1 504 ? -26.185 16.712 -2.816 1.00 71.00 504 ASN A C 1
ATOM 3767 O O . ASN A 1 504 ? -25.697 15.579 -2.861 1.00 71.00 504 ASN A O 1
ATOM 3771 N N . SER A 1 505 ? -25.487 17.797 -3.162 1.00 73.38 505 SER A N 1
ATOM 3772 C CA . SER A 1 505 ? -24.098 17.766 -3.635 1.00 73.38 505 SER A CA 1
ATOM 3773 C C . SER A 1 505 ? -23.109 17.148 -2.642 1.00 73.38 505 SER A C 1
ATOM 3775 O O . SER A 1 505 ? -22.070 16.648 -3.068 1.00 73.38 505 SER A O 1
ATOM 3777 N N . ASN A 1 506 ? -23.408 17.173 -1.340 1.00 84.06 506 ASN A N 1
ATOM 3778 C CA . ASN A 1 506 ? -22.479 16.714 -0.310 1.00 84.06 506 ASN A CA 1
ATOM 3779 C C . ASN A 1 506 ? -22.400 15.183 -0.260 1.00 84.06 506 ASN A C 1
ATOM 3781 O O . ASN A 1 506 ? -21.294 14.655 -0.239 1.00 84.06 506 ASN A O 1
ATOM 3785 N N . TYR A 1 507 ? -23.528 14.464 -0.368 1.00 86.94 507 TYR A N 1
ATOM 3786 C CA . TYR A 1 507 ? -23.512 12.993 -0.432 1.00 86.94 507 TYR A CA 1
ATOM 3787 C C . TYR A 1 507 ? -22.716 12.487 -1.644 1.00 86.94 507 TYR A C 1
ATOM 3789 O O . TYR A 1 507 ? -21.891 11.590 -1.500 1.00 86.94 507 TYR A O 1
ATOM 3797 N N . ARG A 1 508 ? -22.860 13.124 -2.818 1.00 87.81 508 ARG A N 1
ATOM 3798 C CA . ARG A 1 508 ? -22.032 12.803 -4.000 1.00 87.81 508 ARG A CA 1
ATOM 3799 C C . ARG A 1 508 ? -20.553 13.130 -3.810 1.00 87.81 508 ARG A C 1
ATOM 3801 O O . ARG A 1 508 ? -19.713 12.508 -4.452 1.00 87.81 508 ARG A O 1
ATOM 3808 N N . ALA A 1 509 ? -20.230 14.132 -2.993 1.00 87.81 509 ALA A N 1
ATOM 3809 C CA . ALA A 1 509 ? -18.849 14.462 -2.671 1.00 87.81 509 ALA A CA 1
ATOM 3810 C C . ALA A 1 509 ? -18.246 13.426 -1.712 1.00 87.81 509 ALA A C 1
ATOM 3812 O O . ALA A 1 509 ? -17.129 12.978 -1.961 1.00 87.81 509 ALA A O 1
ATOM 3813 N N . TRP A 1 510 ? -18.967 13.013 -0.667 1.00 89.38 510 TRP A N 1
ATOM 3814 C CA . TRP A 1 510 ? -18.496 11.973 0.251 1.00 89.38 510 TRP A CA 1
ATOM 3815 C C . TRP A 1 510 ? -18.322 10.631 -0.468 1.00 89.38 510 TRP A C 1
ATOM 3817 O O . TRP A 1 510 ? -17.211 10.127 -0.489 1.00 89.38 510 TRP A O 1
ATOM 3827 N N . ALA A 1 511 ? -19.320 10.165 -1.224 1.00 91.38 511 ALA A N 1
ATOM 3828 C CA . ALA A 1 511 ? -19.235 8.920 -2.001 1.00 91.38 511 ALA A CA 1
ATOM 3829 C C . ALA A 1 511 ? -18.092 8.869 -3.048 1.00 91.38 511 ALA A C 1
ATOM 3831 O O . ALA A 1 511 ? -17.808 7.807 -3.589 1.00 91.38 511 ALA A O 1
ATOM 3832 N N . ARG A 1 512 ? -17.429 9.998 -3.360 1.00 90.81 512 ARG A N 1
ATOM 3833 C CA . ARG A 1 512 ? -16.224 10.058 -4.218 1.00 90.81 512 ARG A CA 1
ATOM 3834 C C . ARG A 1 512 ? -14.903 9.956 -3.448 1.00 90.81 512 ARG A C 1
ATOM 3836 O O . ARG A 1 512 ? -13.856 10.310 -3.997 1.00 90.81 512 ARG A O 1
ATOM 3843 N N . ARG A 1 513 ? -14.932 9.550 -2.180 1.00 91.00 513 ARG A N 1
ATOM 3844 C CA . ARG A 1 513 ? -13.755 9.453 -1.313 1.00 91.00 513 ARG A CA 1
ATOM 3845 C C . ARG A 1 513 ? -13.898 8.269 -0.360 1.00 91.00 513 ARG A C 1
ATOM 3847 O O . ARG A 1 513 ? -14.972 8.043 0.180 1.00 91.00 513 ARG A O 1
ATOM 3854 N N . ARG A 1 514 ? -12.791 7.577 -0.115 1.00 91.38 514 ARG A N 1
ATOM 3855 C CA . ARG A 1 514 ? -12.650 6.491 0.858 1.00 91.38 514 ARG A CA 1
ATOM 3856 C C . ARG A 1 514 ? -11.240 6.587 1.429 1.00 91.38 514 ARG A C 1
ATOM 3858 O O . ARG A 1 514 ? -10.296 6.058 0.852 1.00 91.38 514 ARG A O 1
ATOM 3865 N N . TYR A 1 515 ? -11.069 7.327 2.521 1.00 88.06 515 TYR A N 1
ATOM 3866 C CA . TYR A 1 515 ? -9.759 7.465 3.165 1.00 88.06 515 TYR A CA 1
ATOM 3867 C C . TYR A 1 515 ? -9.619 6.445 4.289 1.00 88.06 515 TYR A C 1
ATOM 3869 O O . TYR A 1 515 ? -10.233 6.597 5.348 1.00 88.06 515 TYR A O 1
ATOM 3877 N N . VAL A 1 516 ? -8.803 5.427 4.031 1.00 89.75 516 VAL A N 1
ATOM 3878 C CA . VAL A 1 516 ? -8.531 4.303 4.930 1.00 89.75 516 VAL A CA 1
ATOM 3879 C C . VAL A 1 516 ? -7.241 4.543 5.715 1.00 89.75 516 VAL A C 1
ATOM 3881 O O . VAL A 1 516 ? -6.314 5.189 5.227 1.00 89.75 516 VAL A O 1
ATOM 3884 N N . ALA A 1 517 ? -7.205 4.031 6.942 1.00 89.88 517 ALA A N 1
ATOM 3885 C CA . ALA A 1 517 ? -5.995 3.796 7.711 1.00 89.88 517 ALA A CA 1
ATOM 3886 C C . ALA A 1 517 ? -6.072 2.410 8.376 1.00 89.88 517 ALA A C 1
ATOM 3888 O O . ALA A 1 517 ? -6.940 2.182 9.232 1.00 89.88 517 ALA A O 1
ATOM 3889 N N . SER A 1 518 ? -5.184 1.502 7.977 1.00 90.38 518 SER A N 1
ATOM 3890 C CA . SER A 1 518 ? -5.114 0.106 8.430 1.00 90.38 518 SER A CA 1
ATOM 3891 C C . SER A 1 518 ? -4.080 -0.094 9.538 1.00 90.38 518 SER A C 1
ATOM 3893 O O . SER A 1 518 ? -3.160 0.709 9.709 1.00 90.38 518 SER A O 1
ATOM 3895 N N . ALA A 1 519 ? -4.256 -1.147 10.339 1.00 90.94 519 ALA A N 1
ATOM 3896 C CA . ALA A 1 519 ? -3.326 -1.511 11.403 1.00 90.94 519 ALA A CA 1
ATOM 3897 C C . ALA A 1 519 ? -2.133 -2.339 10.899 1.00 90.94 519 ALA A C 1
ATOM 3899 O O . ALA A 1 519 ? -2.326 -3.308 10.177 1.00 90.94 519 ALA A O 1
ATOM 3900 N N . ILE A 1 520 ? -0.930 -1.996 11.369 1.00 89.50 520 ILE A N 1
ATOM 3901 C CA . ILE A 1 520 ? 0.336 -2.676 11.046 1.00 89.50 520 ILE A CA 1
ATOM 3902 C C . ILE A 1 520 ? 0.778 -3.558 12.217 1.00 89.50 520 ILE A C 1
ATOM 3904 O O . ILE A 1 520 ? 0.694 -3.155 13.385 1.00 89.50 520 ILE A O 1
ATOM 3908 N N . ALA A 1 521 ? 1.315 -4.735 11.900 1.00 88.06 521 ALA A N 1
ATOM 3909 C CA . ALA A 1 521 ? 1.909 -5.685 12.836 1.00 88.06 521 ALA A CA 1
ATOM 3910 C C . ALA A 1 521 ? 3.082 -6.446 12.179 1.00 88.06 521 ALA A C 1
ATOM 3912 O O . ALA A 1 521 ? 3.313 -6.326 10.988 1.00 88.06 521 ALA A O 1
ATOM 3913 N N . GLY A 1 522 ? 3.844 -7.224 12.954 1.00 85.19 522 GLY A N 1
ATOM 3914 C CA . GLY A 1 522 ? 4.945 -8.070 12.458 1.00 85.19 522 GLY A CA 1
ATOM 3915 C C . GLY A 1 522 ? 6.322 -7.392 12.484 1.00 85.19 522 GLY A C 1
ATOM 3916 O O . GLY A 1 522 ? 7.302 -8.002 12.918 1.00 85.19 522 GLY A O 1
ATOM 3917 N N . VAL A 1 523 ? 6.369 -6.109 12.132 1.00 85.56 523 VAL A N 1
ATOM 3918 C CA . VAL A 1 523 ? 7.572 -5.257 12.030 1.00 85.56 523 VAL A CA 1
ATOM 3919 C C . VAL A 1 523 ? 8.382 -5.107 13.331 1.00 85.56 523 VAL A C 1
ATOM 3921 O O . VAL A 1 523 ? 7.822 -5.005 14.435 1.00 85.56 523 VAL A O 1
ATOM 3924 N N . SER A 1 524 ? 9.720 -5.048 13.234 1.00 88.69 524 SER A N 1
ATOM 3925 C CA . SER A 1 524 ? 10.624 -5.061 14.401 1.00 88.69 524 SER A CA 1
ATOM 3926 C C . SER A 1 524 ? 11.846 -4.139 14.289 1.00 88.69 524 SER A C 1
ATOM 3928 O O . SER A 1 524 ? 12.971 -4.569 14.054 1.00 88.69 524 SER A O 1
ATOM 3930 N N . GLY A 1 525 ? 11.678 -2.855 14.617 1.00 88.75 525 GLY A N 1
ATOM 3931 C CA . GLY A 1 525 ? 12.757 -1.874 14.484 1.00 88.75 525 GLY A CA 1
ATOM 3932 C C . GLY A 1 525 ? 12.773 -0.737 15.491 1.00 88.75 525 GLY A C 1
ATOM 3933 O O . GLY A 1 525 ? 12.273 -0.811 16.616 1.00 88.75 525 GLY A O 1
ATOM 3934 N N . ARG A 1 526 ? 13.387 0.369 15.063 1.00 92.25 526 ARG A N 1
ATOM 3935 C CA . ARG A 1 526 ? 13.360 1.629 15.811 1.00 92.25 526 ARG A CA 1
ATOM 3936 C C . ARG A 1 526 ? 12.126 2.408 15.393 1.00 92.25 526 ARG A C 1
ATOM 3938 O O . ARG A 1 526 ? 11.905 2.607 14.206 1.00 92.25 526 ARG A O 1
ATOM 3945 N N . LEU A 1 527 ? 11.370 2.902 16.367 1.00 93.88 527 LEU A N 1
ATOM 3946 C CA . LEU A 1 527 ? 10.245 3.797 16.111 1.00 93.88 527 LEU A CA 1
ATOM 3947 C C . LEU A 1 527 ? 10.759 5.239 16.087 1.00 93.88 527 LEU A C 1
ATOM 3949 O O . LEU A 1 527 ? 11.065 5.821 17.131 1.00 93.88 527 LEU A O 1
ATOM 3953 N N . GLY A 1 528 ? 10.895 5.790 14.885 1.00 92.75 528 GLY A N 1
ATOM 3954 C CA . GLY A 1 528 ? 11.139 7.204 14.630 1.00 92.75 528 GLY A CA 1
ATOM 3955 C C . GLY A 1 528 ? 9.986 8.059 15.153 1.00 92.75 528 GLY A C 1
ATOM 3956 O O . GLY A 1 528 ? 8.848 7.605 15.234 1.00 92.75 528 GLY A O 1
ATOM 3957 N N . ALA A 1 529 ? 10.298 9.284 15.557 1.00 93.50 529 ALA A N 1
ATOM 3958 C CA . ALA A 1 529 ? 9.416 10.205 16.258 1.00 93.50 529 ALA A CA 1
ATOM 3959 C C . ALA A 1 529 ? 9.811 11.670 15.976 1.00 93.50 529 ALA A C 1
ATOM 3961 O O . ALA A 1 529 ? 10.796 11.964 15.288 1.00 93.50 529 ALA A O 1
ATOM 3962 N N . LEU A 1 530 ? 9.045 12.598 16.557 1.00 93.56 530 LEU A N 1
ATOM 3963 C CA . LEU A 1 530 ? 9.174 14.046 16.379 1.00 93.56 530 LEU A CA 1
ATOM 3964 C C . LEU A 1 530 ? 10.626 14.567 16.373 1.00 93.56 530 LEU A C 1
ATOM 3966 O O . LEU A 1 530 ? 11.403 14.332 17.299 1.00 93.56 530 LEU A O 1
ATOM 3970 N N . GLY A 1 531 ? 10.953 15.368 15.355 1.00 89.38 531 GLY A N 1
ATOM 3971 C CA . GLY A 1 531 ? 12.236 16.072 15.251 1.00 89.38 531 GLY A CA 1
ATOM 3972 C C . GLY A 1 531 ? 13.429 15.181 14.897 1.00 89.38 531 GLY A C 1
ATOM 3973 O O . GLY A 1 531 ? 14.560 15.507 15.262 1.00 89.38 531 GLY A O 1
ATOM 3974 N N . GLY A 1 532 ? 13.185 14.062 14.209 1.00 86.94 532 GLY A N 1
ATOM 3975 C CA . GLY A 1 532 ? 14.242 13.150 13.777 1.00 86.94 532 GLY A CA 1
ATOM 3976 C C . GLY A 1 532 ? 14.852 12.350 14.933 1.00 86.94 532 GLY A C 1
ATOM 3977 O O . GLY A 1 532 ? 16.056 12.092 14.949 1.00 86.94 532 GLY A O 1
ATOM 3978 N N . LYS A 1 533 ? 14.037 12.027 15.941 1.00 92.44 533 LYS A N 1
ATOM 3979 C CA . LYS A 1 533 ? 14.417 11.240 17.122 1.00 92.44 533 LYS A CA 1
ATOM 3980 C C . LYS A 1 533 ? 13.798 9.852 17.054 1.00 92.44 533 LYS A C 1
ATOM 3982 O O . LYS A 1 533 ? 12.933 9.606 16.227 1.00 92.44 533 LYS A O 1
ATOM 3987 N N . CYS A 1 534 ? 14.222 8.962 17.941 1.00 94.69 534 CYS A N 1
ATOM 3988 C CA . CYS A 1 534 ? 13.641 7.636 18.102 1.00 94.69 534 CYS A CA 1
ATOM 3989 C C . CYS A 1 534 ? 13.105 7.448 19.527 1.00 94.69 534 CYS A C 1
ATOM 3991 O O . CYS A 1 534 ? 13.649 7.995 20.494 1.00 94.69 534 CYS A O 1
ATOM 3993 N N . LEU A 1 535 ? 12.046 6.650 19.647 1.00 97.06 535 LEU A N 1
ATOM 3994 C CA . LEU A 1 535 ? 11.467 6.205 20.907 1.00 97.06 535 LEU A CA 1
ATOM 3995 C C . LEU A 1 535 ? 12.441 5.252 21.618 1.00 97.06 535 LEU A C 1
ATOM 3997 O O . LEU A 1 535 ? 12.900 4.271 21.031 1.00 97.06 535 LEU A O 1
ATOM 4001 N N . ALA A 1 536 ? 12.764 5.528 22.880 1.00 97.69 536 ALA A N 1
ATOM 4002 C CA . ALA A 1 536 ? 13.765 4.794 23.646 1.00 97.69 536 ALA A CA 1
ATOM 4003 C C . ALA A 1 536 ? 13.299 4.516 25.079 1.00 97.69 536 ALA A C 1
ATOM 4005 O O . ALA A 1 536 ? 12.793 5.407 25.757 1.00 97.69 536 ALA A O 1
ATOM 4006 N N . ALA A 1 537 ? 13.544 3.314 25.598 1.00 97.44 537 ALA A N 1
ATOM 4007 C CA . ALA A 1 537 ? 13.436 3.069 27.032 1.00 97.44 537 ALA A CA 1
ATOM 4008 C C . ALA A 1 537 ? 14.656 3.666 27.759 1.00 97.44 537 ALA A C 1
ATOM 4010 O O . ALA A 1 537 ? 15.796 3.300 27.472 1.00 97.44 537 ALA A O 1
ATOM 4011 N N . ALA A 1 538 ? 14.445 4.545 28.744 1.00 96.25 538 ALA A N 1
ATOM 4012 C CA . ALA A 1 538 ? 15.538 5.163 29.509 1.00 96.25 538 ALA A CA 1
ATOM 4013 C C . ALA A 1 538 ? 16.302 4.170 30.418 1.00 96.25 538 ALA A C 1
ATOM 4015 O O . ALA A 1 538 ? 17.334 4.511 30.997 1.00 96.25 538 ALA A O 1
ATOM 4016 N N . GLY A 1 539 ? 15.799 2.942 30.556 1.00 91.75 539 GLY A N 1
ATOM 4017 C CA . GLY A 1 539 ? 16.430 1.835 31.264 1.00 91.75 539 GLY A CA 1
ATOM 4018 C C . GLY A 1 539 ? 15.705 0.517 30.983 1.00 91.75 539 GLY A C 1
ATOM 4019 O O . GLY A 1 539 ? 14.575 0.512 30.508 1.00 91.75 539 GLY A O 1
ATOM 4020 N N . ALA A 1 540 ? 16.347 -0.612 31.289 1.00 87.06 540 ALA A N 1
ATOM 4021 C CA . ALA A 1 540 ? 15.816 -1.951 30.996 1.00 87.06 540 ALA A CA 1
ATOM 4022 C C . ALA A 1 540 ? 14.918 -2.546 32.107 1.00 87.06 540 ALA A C 1
ATOM 4024 O O . ALA A 1 540 ? 14.546 -3.715 32.045 1.00 87.06 540 ALA A O 1
ATOM 4025 N N . SER A 1 541 ? 14.607 -1.792 33.166 1.00 90.62 541 SER A N 1
ATOM 4026 C CA . SER A 1 541 ? 13.765 -2.244 34.283 1.00 90.62 541 SER A CA 1
ATOM 4027 C C . SER A 1 541 ? 12.285 -1.923 34.060 1.00 90.62 541 SER A C 1
ATOM 4029 O O . SER A 1 541 ? 11.958 -0.939 33.405 1.00 90.62 541 SER A O 1
ATOM 4031 N N . SER A 1 542 ? 11.389 -2.698 34.683 1.00 92.81 542 SER A N 1
ATOM 4032 C CA . SER A 1 542 ? 9.959 -2.351 34.724 1.00 92.81 542 SER A CA 1
ATOM 4033 C C . SER A 1 542 ? 9.760 -0.986 35.400 1.00 92.81 542 SER A C 1
ATOM 4035 O O . SER A 1 542 ? 10.404 -0.712 36.414 1.00 92.81 542 SER A O 1
ATOM 4037 N N . GLY A 1 543 ? 8.887 -0.145 34.847 1.00 94.25 543 GLY A N 1
ATOM 4038 C CA . GLY A 1 543 ? 8.657 1.233 35.288 1.00 94.25 543 GLY A CA 1
ATOM 4039 C C . GLY A 1 543 ? 9.705 2.249 34.809 1.00 94.25 543 GLY A C 1
ATOM 4040 O O . GLY A 1 543 ? 9.645 3.407 35.220 1.00 94.25 543 GLY A O 1
ATOM 4041 N N . ALA A 1 544 ? 10.669 1.861 33.964 1.00 97.06 544 ALA A N 1
ATOM 4042 C CA . ALA A 1 544 ? 11.571 2.829 33.337 1.00 97.06 544 ALA A CA 1
ATOM 4043 C C . ALA A 1 544 ? 10.789 3.711 32.343 1.00 97.06 544 ALA A C 1
ATOM 4045 O O . ALA A 1 544 ? 10.014 3.166 31.556 1.00 97.06 544 ALA A O 1
ATOM 4046 N N . PRO A 1 545 ? 10.967 5.046 32.341 1.00 98.00 545 PRO A N 1
ATOM 4047 C CA . PRO A 1 545 ? 10.243 5.918 31.425 1.00 98.00 545 PRO A CA 1
ATOM 4048 C C . PRO A 1 545 ? 10.689 5.686 29.982 1.00 98.00 545 PRO A C 1
ATOM 4050 O O . PRO A 1 545 ? 11.874 5.468 29.710 1.00 98.00 545 PRO A O 1
ATOM 4053 N N . VAL A 1 546 ? 9.736 5.773 29.060 1.00 98.56 546 VAL A N 1
ATOM 4054 C CA . VAL A 1 546 ? 10.014 5.835 27.626 1.00 98.56 546 VAL A CA 1
ATOM 4055 C C . VAL A 1 546 ? 10.163 7.303 27.232 1.00 98.56 546 VAL A C 1
ATOM 4057 O O . VAL A 1 546 ? 9.415 8.161 27.698 1.00 98.56 546 VAL A O 1
ATOM 4060 N N . VAL A 1 547 ? 11.184 7.610 26.438 1.00 98.38 547 VAL A N 1
ATOM 4061 C CA . VAL A 1 547 ? 11.639 8.969 26.123 1.00 98.38 547 VAL A CA 1
ATOM 4062 C C . VAL A 1 547 ? 12.059 9.084 24.658 1.00 98.38 547 VAL A C 1
ATOM 4064 O O . VAL A 1 547 ? 12.342 8.082 24.005 1.00 98.38 547 VAL A O 1
ATOM 4067 N N . LEU A 1 548 ? 12.174 10.310 24.154 1.00 97.88 548 LEU A N 1
ATOM 4068 C CA . LEU A 1 548 ? 12.902 10.596 22.918 1.00 97.88 548 LEU A CA 1
ATOM 4069 C C . LEU A 1 548 ? 14.415 10.546 23.140 1.00 97.88 548 LEU A C 1
ATOM 4071 O O . LEU A 1 548 ? 14.927 11.055 24.140 1.00 97.88 548 LEU A O 1
ATOM 4075 N N . ALA A 1 549 ? 15.141 10.000 22.172 1.00 96.56 549 ALA A N 1
ATOM 4076 C CA . ALA A 1 549 ? 16.596 10.079 22.087 1.00 96.56 549 ALA A CA 1
ATOM 4077 C C . ALA A 1 549 ? 17.054 10.115 20.619 1.00 96.56 549 ALA A C 1
ATOM 4079 O O . ALA A 1 549 ? 16.275 9.822 19.713 1.00 96.56 549 ALA A O 1
ATOM 4080 N N . ASP A 1 550 ? 18.321 10.449 20.368 1.00 93.19 550 ASP A N 1
ATOM 4081 C CA . ASP A 1 550 ? 18.911 10.312 19.031 1.00 93.19 550 ASP A CA 1
ATOM 4082 C C . ASP A 1 550 ? 18.807 8.859 18.543 1.00 93.19 550 ASP A C 1
ATOM 4084 O O . ASP A 1 550 ? 19.062 7.923 19.306 1.00 93.19 550 ASP A O 1
ATOM 4088 N N . CYS A 1 551 ? 18.426 8.666 17.280 1.00 89.56 551 CYS A N 1
ATOM 4089 C CA . CYS A 1 551 ? 18.305 7.339 16.684 1.00 89.56 551 CYS A CA 1
ATOM 4090 C C . CYS A 1 551 ? 19.660 6.613 16.644 1.00 89.56 551 CYS A C 1
ATOM 4092 O O . CYS A 1 551 ? 20.670 7.163 16.208 1.00 89.56 551 CYS A O 1
ATOM 4094 N N . SER A 1 552 ? 19.682 5.363 17.104 1.00 88.50 552 SER A N 1
ATOM 4095 C CA . SER A 1 552 ? 20.881 4.530 17.216 1.00 88.50 552 SER A CA 1
ATOM 4096 C C . SER A 1 552 ? 20.518 3.043 17.250 1.00 88.50 552 SER A C 1
ATOM 4098 O O . SER A 1 552 ? 19.428 2.677 17.678 1.00 88.50 552 SER A O 1
ATOM 4100 N N . MET A 1 553 ? 21.453 2.153 16.909 1.00 83.75 553 MET A N 1
ATOM 4101 C CA . MET A 1 553 ? 21.256 0.693 17.013 1.00 83.75 553 MET A CA 1
ATOM 4102 C C . MET A 1 553 ? 21.266 0.169 18.468 1.00 83.75 553 MET A C 1
ATOM 4104 O O . MET A 1 553 ? 21.598 -0.985 18.729 1.00 83.75 553 MET A O 1
ATOM 4108 N N . ALA A 1 554 ? 20.953 1.014 19.455 1.00 90.25 554 ALA A N 1
ATOM 4109 C CA . ALA A 1 554 ? 20.896 0.606 20.849 1.00 90.25 554 ALA A CA 1
ATOM 4110 C C . ALA A 1 554 ? 19.719 -0.353 21.085 1.00 90.25 554 ALA A C 1
ATOM 4112 O O . ALA A 1 554 ? 18.598 -0.097 20.646 1.00 90.25 554 ALA A O 1
ATOM 4113 N N . ALA A 1 555 ? 19.944 -1.399 21.886 1.00 91.69 555 ALA A N 1
ATOM 4114 C CA . ALA A 1 555 ? 18.894 -2.326 22.322 1.00 91.69 555 ALA A CA 1
ATOM 4115 C C . ALA A 1 555 ? 17.720 -1.625 23.040 1.00 91.69 555 ALA A C 1
ATOM 4117 O O . ALA A 1 555 ? 16.623 -2.161 23.087 1.00 91.69 555 ALA A O 1
ATOM 4118 N N . ALA A 1 556 ? 17.943 -0.420 23.580 1.00 95.50 556 ALA A N 1
ATOM 4119 C CA . ALA A 1 556 ? 16.931 0.425 24.213 1.00 95.50 556 ALA A CA 1
ATOM 4120 C C . ALA A 1 556 ? 15.928 1.074 23.233 1.00 95.50 556 ALA A C 1
ATOM 4122 O O . ALA A 1 556 ? 14.948 1.658 23.690 1.00 95.50 556 ALA A O 1
ATOM 4123 N N . GLN A 1 557 ? 16.185 1.004 21.923 1.00 94.81 557 GLN A N 1
ATOM 4124 C CA . GLN A 1 557 ? 15.345 1.558 20.853 1.00 94.81 557 GLN A CA 1
ATOM 4125 C C . GLN A 1 557 ? 14.751 0.480 19.938 1.00 94.81 557 GLN A C 1
ATOM 4127 O O . GLN A 1 557 ? 14.162 0.833 18.927 1.00 94.81 557 GLN A O 1
ATOM 4132 N N . GLN A 1 558 ? 14.923 -0.807 20.258 1.00 92.75 558 GLN A N 1
ATOM 4133 C CA . GLN A 1 558 ? 14.339 -1.898 19.475 1.00 92.75 558 GLN A CA 1
ATOM 4134 C C . GLN A 1 558 ? 12.948 -2.222 20.020 1.00 92.75 558 GLN A C 1
ATOM 4136 O O . GLN A 1 558 ? 12.803 -2.514 21.214 1.00 92.75 558 GLN A O 1
ATOM 4141 N N . TRP A 1 559 ? 11.954 -2.156 19.143 1.00 95.19 559 TRP A N 1
ATOM 4142 C CA . TRP A 1 559 ? 10.545 -2.398 19.423 1.00 95.19 559 TRP A CA 1
ATOM 4143 C C . TRP A 1 559 ? 9.988 -3.374 18.388 1.00 95.19 559 TRP A C 1
ATOM 4145 O O . TRP A 1 559 ? 10.373 -3.315 17.228 1.00 95.19 559 TRP A O 1
ATOM 4155 N N . THR A 1 560 ? 9.063 -4.232 18.803 1.00 94.00 560 THR A N 1
ATOM 4156 C CA . THR A 1 560 ? 8.322 -5.139 17.914 1.00 94.00 560 THR A CA 1
ATOM 4157 C C . THR A 1 560 ? 6.859 -4.748 17.978 1.00 94.00 560 THR A C 1
ATOM 4159 O O . THR A 1 560 ? 6.278 -4.768 19.066 1.00 94.00 560 THR A O 1
ATOM 4162 N N . VAL A 1 561 ? 6.269 -4.383 16.846 1.00 93.25 561 VAL A N 1
ATOM 4163 C CA . VAL A 1 561 ? 4.838 -4.087 16.756 1.00 93.25 561 VAL A CA 1
ATOM 4164 C C . VAL A 1 561 ? 4.111 -5.397 16.462 1.00 93.25 561 VAL A C 1
ATOM 4166 O O . VAL A 1 561 ? 4.425 -6.093 15.504 1.00 93.25 561 VAL A O 1
ATOM 4169 N N . ALA A 1 562 ? 3.157 -5.762 17.308 1.00 90.19 562 ALA A N 1
ATOM 4170 C CA . ALA A 1 562 ? 2.245 -6.878 17.088 1.00 90.19 562 ALA A CA 1
ATOM 4171 C C . ALA A 1 562 ? 0.803 -6.359 17.121 1.00 90.19 562 ALA A C 1
ATOM 4173 O O . ALA A 1 562 ? 0.559 -5.274 17.647 1.00 90.19 562 ALA A O 1
ATOM 4174 N N . GLU A 1 563 ? -0.141 -7.155 16.614 1.00 84.12 563 GLU A N 1
ATOM 4175 C CA . GLU A 1 563 ? -1.574 -6.816 16.535 1.00 84.12 563 GLU A CA 1
ATOM 4176 C C . GLU A 1 563 ? -2.133 -6.257 17.860 1.00 84.12 563 GLU A C 1
ATOM 4178 O O . GLU A 1 563 ? -2.869 -5.269 17.871 1.00 84.12 563 GLU A O 1
ATOM 4183 N N . ASP A 1 564 ? -1.754 -6.875 18.989 1.00 83.69 564 ASP A N 1
ATOM 4184 C CA . ASP A 1 564 ? -2.282 -6.566 20.321 1.00 83.69 564 ASP A CA 1
ATOM 4185 C C . ASP A 1 564 ? -1.410 -5.606 21.148 1.00 83.69 564 ASP A C 1
ATOM 4187 O O . ASP A 1 564 ? -1.886 -5.061 22.146 1.00 83.69 564 ASP A O 1
ATOM 4191 N N . ARG A 1 565 ? -0.125 -5.424 20.813 1.00 92.31 565 ARG A N 1
ATOM 4192 C CA . ARG A 1 565 ? 0.851 -4.771 21.706 1.00 92.31 565 ARG A CA 1
ATOM 4193 C C . ARG A 1 565 ? 2.135 -4.344 21.006 1.00 92.31 565 ARG A C 1
ATOM 4195 O O . ARG A 1 565 ? 2.565 -4.927 20.018 1.00 92.31 565 ARG A O 1
ATOM 4202 N N . ILE A 1 566 ? 2.871 -3.447 21.663 1.00 96.25 566 ILE A N 1
ATOM 4203 C CA . ILE A 1 566 ? 4.258 -3.131 21.302 1.00 96.25 566 ILE A CA 1
ATOM 4204 C C . ILE A 1 566 ? 5.216 -3.788 22.306 1.00 96.25 566 ILE A C 1
ATOM 4206 O O . ILE A 1 566 ? 5.293 -3.407 23.479 1.00 96.25 566 ILE A O 1
ATOM 4210 N N . GLY A 1 567 ? 5.952 -4.795 21.835 1.00 95.75 567 GLY A N 1
ATOM 4211 C CA . GLY A 1 567 ? 7.099 -5.385 22.520 1.00 95.75 567 GLY A CA 1
ATOM 4212 C C . GLY A 1 567 ? 8.315 -4.458 22.474 1.00 95.75 567 GLY A C 1
ATOM 4213 O O . GLY A 1 567 ? 8.447 -3.624 21.585 1.00 95.75 567 GLY A O 1
ATOM 4214 N N . GLY A 1 568 ? 9.211 -4.584 23.448 1.00 93.81 568 GLY A N 1
ATOM 4215 C CA . GLY A 1 568 ? 10.319 -3.659 23.648 1.00 93.81 568 GLY A CA 1
ATOM 4216 C C . GLY A 1 568 ? 11.484 -4.220 24.475 1.00 93.81 568 GLY A C 1
ATOM 4217 O O . GLY A 1 568 ? 11.539 -5.418 24.793 1.00 93.81 568 GLY A O 1
ATOM 4218 N N . PRO A 1 569 ? 12.443 -3.352 24.847 1.00 91.19 569 PRO A N 1
ATOM 4219 C CA . PRO A 1 569 ? 13.778 -3.757 25.278 1.00 91.19 569 PRO A CA 1
ATOM 4220 C C . PRO A 1 569 ? 13.821 -4.784 26.421 1.00 91.19 569 PRO A C 1
ATOM 4222 O O . PRO A 1 569 ? 13.276 -4.594 27.512 1.00 91.19 569 PRO A O 1
ATOM 4225 N N . GLY A 1 570 ? 14.547 -5.882 26.194 1.00 89.38 570 GLY A N 1
ATOM 4226 C CA . GLY A 1 570 ? 14.756 -6.929 27.198 1.00 89.38 570 GLY A CA 1
ATOM 4227 C C . GLY A 1 570 ? 13.513 -7.770 27.511 1.00 89.38 570 GLY A C 1
ATOM 4228 O O . GLY A 1 570 ? 13.358 -8.182 28.664 1.00 89.38 570 GLY A O 1
ATOM 4229 N N . GLY A 1 571 ? 12.642 -7.999 26.519 1.00 91.38 571 GLY A N 1
ATOM 4230 C CA . GLY A 1 571 ? 11.455 -8.858 26.638 1.00 91.38 571 GLY A CA 1
ATOM 4231 C C . GLY A 1 571 ? 10.325 -8.228 27.455 1.00 91.38 571 GLY A C 1
ATOM 4232 O O . GLY A 1 571 ? 9.630 -8.921 28.196 1.00 91.38 571 GLY A O 1
ATOM 4233 N N . ARG A 1 572 ? 10.202 -6.901 27.386 1.00 95.56 572 ARG A N 1
ATOM 4234 C CA . ARG A 1 572 ? 9.172 -6.105 28.067 1.00 95.56 572 ARG A CA 1
ATOM 4235 C C . ARG A 1 572 ? 8.209 -5.509 27.050 1.00 95.56 572 ARG A C 1
ATOM 4237 O O . ARG A 1 572 ? 8.443 -5.618 25.856 1.00 95.56 572 ARG A O 1
ATOM 4244 N N . CYS A 1 573 ? 7.135 -4.899 27.526 1.00 96.81 573 CYS A N 1
ATOM 4245 C CA . CYS A 1 573 ? 6.111 -4.283 26.697 1.00 96.81 573 CYS A CA 1
ATOM 4246 C C . CYS A 1 573 ? 6.046 -2.777 26.971 1.00 96.81 573 CYS A C 1
ATOM 4248 O O . CYS A 1 573 ? 6.332 -2.320 28.084 1.00 96.81 573 CYS A O 1
ATOM 4250 N N . LEU A 1 574 ? 5.665 -2.011 25.951 1.00 98.06 574 LEU A N 1
ATOM 4251 C CA . LEU A 1 574 ? 5.262 -0.619 26.092 1.00 98.06 574 LEU A CA 1
ATOM 4252 C C . LEU A 1 574 ? 3.990 -0.571 26.951 1.00 98.06 574 LEU A C 1
ATOM 4254 O O . LEU A 1 574 ? 3.002 -1.230 26.635 1.00 98.06 574 LEU A O 1
ATOM 4258 N N . GLY A 1 575 ? 4.002 0.180 28.048 1.00 97.06 575 GLY A N 1
ATOM 4259 C CA . GLY A 1 575 ? 2.896 0.231 29.002 1.00 97.06 575 GLY A CA 1
ATOM 4260 C C . GLY A 1 575 ? 2.575 1.648 29.456 1.00 97.06 575 GLY A C 1
ATOM 4261 O O . GLY A 1 575 ? 3.446 2.513 29.527 1.00 97.06 575 GLY A O 1
ATOM 4262 N N . VAL A 1 576 ? 1.314 1.893 29.791 1.00 97.38 576 VAL A N 1
ATOM 4263 C CA . VAL A 1 576 ? 0.874 3.116 30.466 1.00 97.38 576 VAL A CA 1
ATOM 4264 C C . VAL A 1 576 ? 0.987 2.913 31.973 1.00 97.38 576 VAL A C 1
ATOM 4266 O O . VAL A 1 576 ? 0.380 1.993 32.521 1.00 97.38 576 VAL A O 1
ATOM 4269 N N . ALA A 1 577 ? 1.732 3.784 32.658 1.00 96.19 577 ALA A N 1
ATOM 4270 C CA . ALA A 1 577 ? 2.072 3.616 34.069 1.00 96.19 577 ALA A CA 1
ATOM 4271 C C . ALA A 1 577 ? 0.821 3.436 34.950 1.00 96.19 577 ALA A C 1
ATOM 4273 O O . ALA A 1 577 ? -0.026 4.329 35.061 1.00 96.19 577 ALA A O 1
ATOM 4274 N N . GLY A 1 578 ? 0.704 2.261 35.576 1.00 93.12 578 GLY A N 1
ATOM 4275 C CA . GLY A 1 578 ? -0.434 1.901 36.429 1.00 93.12 578 GLY A CA 1
ATOM 4276 C C . GLY A 1 578 ? -1.781 1.774 35.703 1.00 93.12 578 GLY A C 1
ATOM 4277 O O . GLY A 1 578 ? -2.813 1.780 36.369 1.00 93.12 578 GLY A O 1
ATOM 4278 N N . GLY A 1 579 ? -1.797 1.694 34.367 1.00 92.50 579 GLY A N 1
ATOM 4279 C CA . GLY A 1 579 ? -3.024 1.643 33.564 1.00 92.50 579 GLY A CA 1
ATOM 4280 C C . GLY A 1 579 ? -3.862 2.925 33.621 1.00 92.50 579 GLY A C 1
ATOM 4281 O O . GLY A 1 579 ? -5.077 2.870 33.446 1.00 92.50 579 GLY A O 1
ATOM 4282 N N . SER A 1 580 ? -3.245 4.076 33.912 1.00 93.50 580 SER A N 1
ATOM 4283 C CA . SER A 1 580 ? -3.954 5.356 34.015 1.00 93.50 580 SER A CA 1
ATOM 4284 C C . SER A 1 580 ? -4.477 5.824 32.656 1.00 93.50 580 SER A C 1
ATOM 4286 O O . SER A 1 580 ? -3.694 6.115 31.759 1.00 93.50 580 SER A O 1
ATOM 4288 N N . ALA A 1 581 ? -5.793 5.974 32.517 1.00 88.06 581 ALA A N 1
ATOM 4289 C CA . ALA A 1 581 ? -6.420 6.494 31.301 1.00 88.06 581 ALA A CA 1
ATOM 4290 C C . ALA A 1 581 ? -6.379 8.034 31.167 1.00 88.06 581 ALA A C 1
ATOM 4292 O O . ALA A 1 581 ? -6.978 8.584 30.250 1.00 88.06 581 ALA A O 1
ATOM 4293 N N . SER A 1 582 ? -5.706 8.755 32.066 1.00 91.50 582 SER A N 1
ATOM 4294 C CA . SER A 1 582 ? -5.663 10.224 32.030 1.00 91.50 582 SER A CA 1
ATOM 4295 C C . SER A 1 582 ? -4.741 10.768 30.934 1.00 91.50 582 SER A C 1
ATOM 4297 O O . SER A 1 582 ? -3.658 10.235 30.700 1.00 91.50 582 SER A O 1
ATOM 4299 N N . ASN A 1 583 ? -5.100 11.912 30.345 1.00 93.25 583 ASN A N 1
ATOM 4300 C CA . ASN A 1 583 ? -4.180 12.684 29.506 1.00 93.25 583 ASN A CA 1
ATOM 4301 C C . ASN A 1 583 ? -2.899 13.050 30.273 1.00 93.25 583 ASN A C 1
ATOM 4303 O O . ASN A 1 583 ? -2.954 13.508 31.416 1.00 93.25 583 ASN A O 1
ATOM 4307 N N . GLY A 1 584 ? -1.747 12.857 29.631 1.00 95.94 584 GLY A N 1
ATOM 4308 C CA . GLY A 1 584 ? -0.433 13.014 30.255 1.00 95.94 584 GLY A CA 1
ATOM 4309 C C . GLY A 1 584 ? 0.009 11.813 31.100 1.00 95.94 584 GLY A C 1
ATOM 4310 O O . GLY A 1 584 ? 1.020 11.914 31.795 1.00 95.94 584 GLY A O 1
ATOM 4311 N N . ALA A 1 585 ? -0.710 10.681 31.067 1.00 97.50 585 ALA A N 1
ATOM 4312 C CA . ALA A 1 585 ? -0.265 9.457 31.728 1.00 97.50 585 ALA A CA 1
ATOM 4313 C C . ALA A 1 585 ? 1.116 9.026 31.182 1.00 97.50 585 ALA A C 1
ATOM 4315 O O . ALA A 1 585 ? 1.270 8.917 29.960 1.00 97.50 585 ALA A O 1
ATOM 4316 N N . PRO A 1 586 ? 2.126 8.790 32.046 1.00 97.94 586 PRO A N 1
ATOM 4317 C CA . PRO A 1 586 ? 3.464 8.423 31.595 1.00 97.94 586 PRO A CA 1
ATOM 4318 C C . PRO A 1 586 ? 3.477 7.079 30.873 1.00 97.94 586 PRO A C 1
ATOM 4320 O O . PRO A 1 586 ? 2.905 6.104 31.366 1.00 97.94 586 PRO A O 1
ATOM 4323 N N . VAL A 1 587 ? 4.198 7.013 29.755 1.00 98.44 587 VAL A N 1
ATOM 4324 C CA . VAL A 1 587 ? 4.480 5.750 29.071 1.00 98.44 587 VAL A CA 1
ATOM 4325 C C . VAL A 1 587 ? 5.834 5.214 29.536 1.00 98.44 587 VAL A C 1
ATOM 4327 O O . VAL A 1 587 ? 6.832 5.934 29.638 1.00 98.44 587 VAL A O 1
ATOM 4330 N N . VAL A 1 588 ? 5.841 3.937 29.893 1.00 98.00 588 VAL A N 1
ATOM 4331 C CA . VAL A 1 588 ? 6.908 3.234 30.604 1.00 98.00 588 VAL A CA 1
ATOM 4332 C C . VAL A 1 588 ? 7.153 1.867 29.972 1.00 98.00 588 VAL A C 1
ATOM 4334 O O . VAL A 1 588 ? 6.293 1.300 29.304 1.00 98.00 588 VAL A O 1
ATOM 4337 N N . LEU A 1 589 ? 8.339 1.316 30.198 1.00 97.56 589 LEU A N 1
ATOM 4338 C CA . LEU A 1 589 ? 8.649 -0.069 29.879 1.00 97.56 589 LEU A CA 1
ATOM 4339 C C . LEU A 1 589 ? 8.189 -0.957 31.043 1.00 97.56 589 LEU A C 1
ATOM 4341 O O . LEU A 1 589 ? 8.654 -0.771 32.167 1.00 97.56 589 LEU A O 1
ATOM 4345 N N . GLU A 1 590 ? 7.316 -1.933 30.807 1.00 96.00 590 GLU A N 1
ATOM 4346 C CA . GLU A 1 590 ? 6.767 -2.810 31.853 1.00 96.00 590 GLU A CA 1
ATOM 4347 C C . GLU A 1 590 ? 6.884 -4.298 31.507 1.00 96.00 590 GLU A C 1
ATOM 4349 O O . GLU A 1 590 ? 7.045 -4.685 30.353 1.00 96.00 590 GLU A O 1
ATOM 4354 N N . SER A 1 591 ? 6.818 -5.169 32.516 1.00 94.94 591 SER A N 1
ATOM 4355 C CA . SER A 1 591 ? 6.668 -6.610 32.278 1.00 94.94 591 SER A CA 1
ATOM 4356 C C . SER A 1 591 ? 5.391 -6.877 31.473 1.00 94.94 591 SER A C 1
ATOM 4358 O O . SER A 1 591 ? 4.322 -6.415 31.870 1.00 94.94 591 SER A O 1
ATOM 4360 N N . CYS A 1 592 ? 5.491 -7.633 30.376 1.00 95.06 592 CYS A N 1
ATOM 4361 C CA . CYS A 1 592 ? 4.333 -8.003 29.562 1.00 95.06 592 CYS A CA 1
ATOM 4362 C C . CYS A 1 592 ? 3.333 -8.813 30.400 1.00 95.06 592 CYS A C 1
ATOM 4364 O O . CYS A 1 592 ? 3.632 -9.924 30.839 1.00 95.06 592 CYS A O 1
ATOM 4366 N N . ALA A 1 593 ? 2.166 -8.226 30.641 1.00 92.12 593 ALA A N 1
ATOM 4367 C CA . ALA A 1 593 ? 1.113 -8.749 31.506 1.00 92.12 593 ALA A CA 1
ATOM 4368 C C . ALA A 1 593 ? -0.250 -8.841 30.796 1.00 92.12 593 ALA A C 1
ATOM 4370 O O . ALA A 1 593 ? -1.201 -9.331 31.399 1.00 92.12 593 ALA A O 1
ATOM 4371 N N . GLY A 1 594 ? -0.355 -8.377 29.542 1.00 87.31 594 GLY A N 1
ATOM 4372 C CA . GLY A 1 594 ? -1.594 -8.433 28.755 1.00 87.31 594 GLY A CA 1
ATOM 4373 C C . GLY A 1 594 ? -2.706 -7.542 29.317 1.00 87.31 594 GLY A C 1
ATOM 4374 O O . GLY A 1 594 ? -3.882 -7.885 29.240 1.00 87.31 594 GLY A O 1
ATOM 4375 N N . THR A 1 595 ? -2.348 -6.427 29.961 1.00 90.19 595 THR A N 1
ATOM 4376 C CA . THR A 1 595 ? -3.335 -5.470 30.479 1.00 90.19 595 THR A CA 1
ATOM 4377 C C . THR A 1 595 ? -3.779 -4.518 29.369 1.00 90.19 595 THR A C 1
ATOM 4379 O O . THR A 1 595 ? -3.006 -4.219 28.462 1.00 90.19 595 THR A O 1
ATOM 4382 N N . ARG A 1 596 ? -4.979 -3.930 29.478 1.00 86.56 596 ARG A N 1
ATOM 4383 C CA . ARG A 1 596 ? -5.436 -2.873 28.547 1.00 86.56 596 ARG A CA 1
ATOM 4384 C C . ARG A 1 596 ? -4.499 -1.651 28.490 1.00 86.56 596 ARG A C 1
ATOM 4386 O O . ARG A 1 596 ? -4.534 -0.903 27.527 1.00 86.56 596 ARG A O 1
ATOM 4393 N N . GLY A 1 597 ? -3.651 -1.443 29.504 1.00 92.38 597 GLY A N 1
ATOM 4394 C CA . GLY A 1 597 ? -2.605 -0.410 29.496 1.00 92.38 597 GLY A CA 1
ATOM 4395 C C . GLY A 1 597 ? -1.364 -0.766 28.664 1.00 92.38 597 GLY A C 1
ATOM 4396 O O . GLY A 1 597 ? -0.469 0.063 28.548 1.00 92.38 597 GLY A O 1
ATOM 4397 N N . GLN A 1 598 ? -1.295 -1.985 28.125 1.00 94.88 598 GLN A N 1
ATOM 4398 C CA . GLN A 1 598 ? -0.265 -2.480 27.204 1.00 94.88 598 GLN A CA 1
ATOM 4399 C C . GLN A 1 598 ? -0.846 -2.828 25.823 1.00 94.88 598 GLN A C 1
ATOM 4401 O O . GLN A 1 598 ? -0.092 -3.243 24.945 1.00 94.88 598 GLN A O 1
ATOM 4406 N N . ALA A 1 599 ? -2.162 -2.657 25.640 1.00 92.31 599 ALA A N 1
ATOM 4407 C CA . ALA A 1 599 ? -2.826 -2.835 24.361 1.00 92.31 599 ALA A CA 1
ATOM 4408 C C . ALA A 1 599 ? -2.507 -1.635 23.461 1.00 92.31 599 ALA A C 1
ATOM 4410 O O . ALA A 1 599 ? -2.890 -0.504 23.779 1.00 92.31 599 ALA A O 1
ATOM 4411 N N . TRP A 1 600 ? -1.786 -1.878 22.369 1.00 94.56 600 TRP A N 1
ATOM 4412 C CA . TRP A 1 600 ? -1.327 -0.845 21.439 1.00 94.56 600 TRP A CA 1
ATOM 4413 C C . TRP A 1 600 ? -1.498 -1.326 20.005 1.00 94.56 600 TRP A C 1
ATOM 4415 O O . TRP A 1 600 ? -1.020 -2.402 19.671 1.00 94.56 600 TRP A O 1
ATOM 4425 N N . THR A 1 601 ? -2.100 -0.489 19.166 1.00 93.38 601 THR A N 1
ATOM 4426 C CA . THR A 1 601 ? -2.276 -0.732 17.732 1.00 93.38 601 THR A CA 1
ATOM 4427 C C . THR A 1 601 ? -1.606 0.408 16.970 1.00 93.38 601 THR A C 1
ATOM 4429 O O . THR A 1 601 ? -1.896 1.579 17.238 1.00 93.38 601 THR A O 1
ATOM 4432 N N . MET A 1 602 ? -0.687 0.093 16.056 1.00 93.12 602 MET A N 1
ATOM 4433 C CA . MET A 1 602 ? -0.085 1.070 15.144 1.00 93.12 602 MET A CA 1
ATOM 4434 C C . MET A 1 602 ? -0.889 1.109 13.845 1.00 93.12 602 MET A C 1
ATOM 4436 O O . MET A 1 602 ? -1.288 0.060 13.361 1.00 93.12 602 MET A O 1
ATOM 4440 N N . LEU A 1 603 ? -1.131 2.302 13.304 1.00 91.94 603 LEU A N 1
ATOM 4441 C CA . LEU A 1 603 ? -1.766 2.518 12.002 1.00 91.94 603 LEU A CA 1
ATOM 4442 C C . LEU A 1 603 ? -0.739 3.000 10.968 1.00 91.94 603 LEU A C 1
ATOM 4444 O O . LEU A 1 603 ? 0.186 3.732 11.338 1.00 91.94 603 LEU A O 1
ATOM 4448 N N . ASP A 1 604 ? -0.972 2.688 9.694 1.00 89.31 604 ASP A N 1
ATOM 4449 C CA . ASP A 1 604 ? -0.223 3.139 8.502 1.00 89.31 604 ASP A CA 1
ATOM 4450 C C . ASP A 1 604 ? 0.125 4.639 8.478 1.00 89.31 604 ASP A C 1
ATOM 4452 O O . ASP A 1 604 ? 1.263 5.036 8.230 1.00 89.31 604 ASP A O 1
ATOM 4456 N N . GLY A 1 605 ? -0.800 5.509 8.883 1.00 85.62 605 GLY A N 1
ATOM 4457 C CA . GLY A 1 605 ? -0.577 6.944 9.020 1.00 85.62 605 GLY A CA 1
ATOM 4458 C C . GLY A 1 605 ? 0.381 7.335 10.156 1.00 85.62 605 GLY A C 1
ATOM 4459 O O . GLY A 1 605 ? 0.514 8.532 10.442 1.00 85.62 605 GLY A O 1
ATOM 4460 N N . GLY A 1 606 ? 1.001 6.375 10.844 1.00 90.19 606 GLY A N 1
ATOM 4461 C CA . GLY A 1 606 ? 1.968 6.542 11.927 1.00 90.19 606 GLY A CA 1
ATOM 4462 C C . GLY A 1 606 ? 1.362 6.785 13.312 1.00 90.19 606 GLY A C 1
ATOM 4463 O O . GLY A 1 606 ? 2.078 7.188 14.229 1.00 90.19 606 GLY A O 1
ATOM 4464 N N . GLN A 1 607 ? 0.050 6.613 13.494 1.00 92.62 607 GLN A N 1
ATOM 4465 C CA . GLN A 1 607 ? -0.580 6.755 14.813 1.00 92.62 607 GLN A CA 1
ATOM 4466 C C . GLN A 1 607 ? -0.451 5.468 15.621 1.00 92.62 607 GLN A C 1
ATOM 4468 O O . GLN A 1 607 ? -0.861 4.412 15.161 1.00 92.62 607 GLN A O 1
ATOM 4473 N N . ILE A 1 608 ? 0.037 5.571 16.857 1.00 95.00 608 ILE A N 1
ATOM 4474 C CA . ILE A 1 608 ? 0.034 4.462 17.818 1.00 95.00 608 ILE A CA 1
ATOM 4475 C C . ILE A 1 608 ? -1.070 4.735 18.842 1.00 95.00 608 ILE A C 1
ATOM 4477 O O . ILE A 1 608 ? -0.958 5.662 19.649 1.00 95.00 608 ILE A O 1
ATOM 4481 N N . ARG A 1 609 ? -2.150 3.954 18.780 1.00 92.81 609 ARG A N 1
ATOM 4482 C CA . ARG A 1 609 ? -3.358 4.086 19.607 1.00 92.81 609 ARG A CA 1
ATOM 4483 C C . ARG A 1 609 ? -3.365 3.041 20.717 1.00 92.81 609 ARG A C 1
ATOM 4485 O O . ARG A 1 609 ? -3.020 1.888 20.483 1.00 92.81 609 ARG A O 1
ATOM 4492 N N . GLY A 1 610 ? -3.752 3.442 21.922 1.00 92.75 610 GLY A N 1
ATOM 4493 C CA . GLY A 1 610 ? -3.738 2.597 23.114 1.00 92.75 610 GLY A CA 1
ATOM 4494 C C . GLY A 1 610 ? -4.987 2.747 23.976 1.00 92.75 610 GLY A C 1
ATOM 4495 O O . GLY A 1 610 ? -6.084 2.982 23.471 1.00 92.75 610 GLY A O 1
ATOM 4496 N N . LEU A 1 611 ? -4.813 2.614 25.293 1.00 90.75 611 LEU A N 1
ATOM 4497 C CA . LEU A 1 611 ? -5.893 2.591 26.283 1.00 90.75 611 LEU A CA 1
ATOM 4498 C C . LEU A 1 611 ? -6.923 3.721 26.075 1.00 90.75 611 LEU A C 1
ATOM 4500 O O . LEU A 1 611 ? -6.597 4.907 26.156 1.00 90.75 611 LEU A O 1
ATOM 4504 N N . GLN A 1 612 ? -8.190 3.333 25.873 1.00 87.31 612 GLN A N 1
ATOM 4505 C CA . GLN A 1 612 ? -9.303 4.245 25.559 1.00 87.31 612 GLN A CA 1
ATOM 4506 C C . GLN A 1 612 ? -9.070 5.078 24.279 1.00 87.31 612 GLN A C 1
ATOM 4508 O O . GLN A 1 612 ? -9.380 6.266 24.247 1.00 87.31 612 GLN A O 1
ATOM 4513 N N . GLY A 1 613 ? -8.493 4.474 23.235 1.00 87.00 613 GLY A N 1
ATOM 4514 C CA . GLY A 1 613 ? -8.317 5.082 21.908 1.00 87.00 613 GLY A CA 1
ATOM 4515 C C . GLY A 1 613 ? -7.384 6.296 21.862 1.00 87.00 613 GLY A C 1
ATOM 4516 O O . GLY A 1 613 ? -7.330 6.994 20.852 1.00 87.00 613 GLY A O 1
ATOM 4517 N N . ARG A 1 614 ? -6.641 6.562 22.943 1.00 91.62 614 ARG A N 1
ATOM 4518 C CA . ARG A 1 614 ? -5.690 7.675 23.029 1.00 91.62 614 ARG A CA 1
ATOM 4519 C C . ARG A 1 614 ? -4.407 7.376 22.274 1.00 91.62 614 ARG A C 1
ATOM 4521 O O . ARG A 1 614 ? -3.978 6.230 22.183 1.00 91.62 614 ARG A O 1
ATOM 4528 N N . CYS A 1 615 ? -3.755 8.428 21.805 1.00 94.81 615 CYS A N 1
ATOM 4529 C CA . CYS A 1 615 ? -2.504 8.332 21.077 1.00 94.81 615 CYS A CA 1
ATOM 4530 C C . CYS A 1 615 ? -1.299 8.334 22.030 1.00 94.81 615 CYS A C 1
ATOM 4532 O O . CYS A 1 615 ? -1.245 9.089 23.010 1.00 94.81 615 CYS A O 1
ATOM 4534 N N . LEU A 1 616 ? -0.286 7.536 21.692 1.00 97.75 616 LEU A N 1
ATOM 4535 C CA . LEU A 1 616 ? 1.085 7.764 22.135 1.00 97.75 616 LEU A CA 1
ATOM 4536 C C . LEU A 1 616 ? 1.535 9.145 21.635 1.00 97.75 616 LEU A C 1
ATOM 4538 O O . LEU A 1 616 ? 1.248 9.526 20.500 1.00 97.75 616 LEU A O 1
ATOM 4542 N N . ALA A 1 617 ? 2.234 9.910 22.470 1.00 97.62 617 ALA A N 1
ATOM 4543 C CA . ALA A 1 617 ? 2.692 11.245 22.112 1.00 97.62 617 ALA A CA 1
ATOM 4544 C C . ALA A 1 617 ? 4.010 11.634 22.781 1.00 97.62 617 ALA A C 1
ATOM 4546 O O . ALA A 1 617 ? 4.289 11.270 23.924 1.00 97.62 617 ALA A O 1
ATOM 4547 N N . VAL A 1 618 ? 4.776 12.484 22.104 1.00 98.12 618 VAL A N 1
ATOM 4548 C CA . VAL A 1 618 ? 5.914 13.212 22.674 1.00 98.12 618 VAL A CA 1
ATOM 4549 C C . VAL A 1 618 ? 5.401 14.341 23.569 1.00 98.12 618 VAL A C 1
ATOM 4551 O O . VAL A 1 618 ? 4.683 15.232 23.105 1.00 98.12 618 VAL A O 1
ATOM 4554 N N . ALA A 1 619 ? 5.766 14.333 24.855 1.00 97.88 619 ALA A N 1
ATOM 4555 C CA . ALA A 1 619 ? 5.234 15.289 25.823 1.00 97.88 619 ALA A CA 1
ATOM 4556 C C . ALA A 1 619 ? 5.501 16.752 25.420 1.00 97.88 619 ALA A C 1
ATOM 4558 O O . ALA A 1 619 ? 6.637 17.172 25.190 1.00 97.88 619 ALA A O 1
ATOM 4559 N N . GLY A 1 620 ? 4.421 17.533 25.321 1.00 95.62 620 GLY A N 1
ATOM 4560 C CA . GLY A 1 620 ? 4.458 18.950 24.946 1.00 95.62 620 GLY A CA 1
ATOM 4561 C C . GLY A 1 620 ? 4.985 19.248 23.536 1.00 95.62 620 GLY A C 1
ATOM 4562 O O . GLY A 1 620 ? 5.304 20.401 23.264 1.00 95.62 620 GLY A O 1
ATOM 4563 N N . GLY A 1 621 ? 5.126 18.244 22.659 1.00 95.62 621 GLY A N 1
ATOM 4564 C CA . GLY A 1 621 ? 5.736 18.422 21.336 1.00 95.62 621 GLY A CA 1
ATOM 4565 C C . GLY A 1 621 ? 7.218 18.819 21.387 1.00 95.62 621 GLY A C 1
ATOM 4566 O O . GLY A 1 621 ? 7.716 19.478 20.477 1.00 95.62 621 GLY A O 1
ATOM 4567 N N . ASN A 1 622 ? 7.933 18.465 22.459 1.00 97.06 622 ASN A N 1
ATOM 4568 C CA . ASN A 1 622 ? 9.339 18.821 22.625 1.00 97.06 622 ASN A CA 1
ATOM 4569 C C . ASN A 1 622 ? 10.269 17.757 22.007 1.00 97.06 622 ASN A C 1
ATOM 4571 O O . ASN A 1 622 ? 10.390 16.650 22.518 1.00 97.06 622 ASN A O 1
ATOM 4575 N N . ALA A 1 623 ? 10.979 18.111 20.934 1.00 95.94 623 ALA A N 1
ATOM 4576 C CA . ALA A 1 623 ? 11.920 17.223 20.238 1.00 95.94 623 ALA A CA 1
ATOM 4577 C C . ALA A 1 623 ? 13.278 17.017 20.957 1.00 95.94 623 ALA A C 1
ATOM 4579 O O . ALA A 1 623 ? 14.205 16.431 20.392 1.00 95.94 623 ALA A O 1
ATOM 4580 N N . ALA A 1 624 ? 13.451 17.528 22.181 1.00 97.62 624 ALA A N 1
ATOM 4581 C CA . ALA A 1 624 ? 14.684 17.352 22.944 1.00 97.62 624 ALA A CA 1
ATOM 4582 C C . ALA A 1 624 ? 14.839 15.918 23.485 1.00 97.62 624 ALA A C 1
ATOM 4584 O O . ALA A 1 624 ? 13.884 15.324 23.992 1.00 97.62 624 ALA A O 1
ATOM 4585 N N . ASN A 1 625 ? 16.070 15.399 23.465 1.00 97.44 625 ASN A N 1
ATOM 4586 C CA . ASN A 1 625 ? 16.413 14.122 24.095 1.00 97.44 625 ASN A CA 1
ATOM 4587 C C . ASN A 1 625 ? 16.034 14.117 25.587 1.00 97.44 625 ASN A C 1
ATOM 4589 O O . ASN A 1 625 ? 16.264 15.094 26.301 1.00 97.44 625 ASN A O 1
ATOM 4593 N N . GLY A 1 626 ? 15.493 12.997 26.063 1.00 97.56 626 GLY A N 1
ATOM 4594 C CA . GLY A 1 626 ? 14.976 12.837 27.421 1.00 97.56 626 GLY A CA 1
ATOM 4595 C C . GLY A 1 626 ? 13.545 13.346 27.622 1.00 97.56 626 GLY A C 1
ATOM 4596 O O . GLY A 1 626 ? 13.005 13.161 28.711 1.00 97.56 626 GLY A O 1
ATOM 4597 N N . THR A 1 627 ? 12.904 13.946 26.609 1.00 98.62 627 THR A N 1
ATOM 4598 C CA . THR A 1 627 ? 11.468 14.268 26.674 1.00 98.62 627 THR A CA 1
ATOM 4599 C C . THR A 1 627 ? 10.664 12.970 26.791 1.00 98.62 627 THR A C 1
ATOM 4601 O O . THR A 1 627 ? 10.861 12.083 25.958 1.00 98.62 627 THR A O 1
ATOM 4604 N N . PRO A 1 628 ? 9.779 12.820 27.793 1.00 98.31 628 PRO A N 1
ATOM 4605 C CA . PRO A 1 628 ? 9.022 11.591 27.983 1.00 98.31 628 PRO A CA 1
ATOM 4606 C C . PRO A 1 628 ? 7.958 11.387 26.903 1.00 98.31 628 PRO A C 1
ATOM 4608 O O . PRO A 1 628 ? 7.369 12.340 26.388 1.00 98.31 628 PRO A O 1
ATOM 4611 N N . ALA A 1 629 ? 7.682 10.120 26.616 1.00 98.38 629 ALA A N 1
ATOM 4612 C CA . ALA A 1 629 ? 6.461 9.704 25.956 1.00 98.38 629 ALA A CA 1
ATOM 4613 C C . ALA A 1 629 ? 5.305 9.679 26.972 1.00 98.38 629 ALA A C 1
ATOM 4615 O O . ALA A 1 629 ? 5.471 9.320 28.142 1.00 98.38 629 ALA A O 1
ATOM 4616 N N . GLN A 1 630 ? 4.123 10.068 26.515 1.00 98.00 630 GLN A N 1
ATOM 4617 C CA . GLN A 1 630 ? 2.894 10.117 27.298 1.00 98.00 630 GLN A CA 1
ATOM 4618 C C . GLN A 1 630 ? 1.720 9.615 26.459 1.00 98.00 630 GLN A C 1
ATOM 4620 O O . GLN A 1 630 ? 1.795 9.596 25.233 1.00 98.00 630 GLN A O 1
ATOM 4625 N N . MET A 1 631 ? 0.619 9.274 27.115 1.00 96.56 631 MET A N 1
ATOM 4626 C CA . MET A 1 631 ? -0.659 9.037 26.452 1.00 96.56 631 MET A CA 1
ATOM 4627 C C . MET A 1 631 ? -1.533 10.296 26.516 1.00 96.56 631 MET A C 1
ATOM 4629 O O . MET A 1 631 ? -1.614 10.949 27.560 1.00 96.56 631 MET A O 1
ATOM 4633 N N . VAL A 1 632 ? -2.175 10.659 25.407 1.00 94.69 632 VAL A N 1
ATOM 4634 C CA . VAL A 1 632 ? -3.075 11.822 25.307 1.00 94.69 632 VAL A CA 1
ATOM 4635 C C . VAL A 1 632 ? -4.069 11.634 24.155 1.00 94.69 632 VAL A C 1
ATOM 4637 O O . VAL A 1 632 ? -3.769 10.921 23.200 1.00 94.69 632 VAL A O 1
ATOM 4640 N N . ASP A 1 633 ? -5.245 12.257 24.236 1.00 91.00 633 ASP A N 1
ATOM 4641 C CA . ASP A 1 633 ? -6.250 12.252 23.162 1.00 91.00 633 ASP A CA 1
ATOM 4642 C C . ASP A 1 633 ? -5.636 12.588 21.782 1.00 91.00 633 ASP A C 1
ATOM 4644 O O . ASP A 1 633 ? -4.751 13.445 21.655 1.00 91.00 633 ASP A O 1
ATOM 4648 N N . CYS A 1 634 ? -6.082 11.887 20.737 1.00 90.00 634 CYS A N 1
ATOM 4649 C CA . CYS A 1 634 ? -5.543 12.018 19.384 1.00 90.00 634 CYS A CA 1
ATOM 4650 C C . CYS A 1 634 ? -5.947 13.361 18.748 1.00 90.00 634 CYS A C 1
ATOM 4652 O O . CYS A 1 634 ? -7.127 13.647 18.578 1.00 90.00 634 CYS A O 1
ATOM 4654 N N . ASN A 1 635 ? -4.962 14.175 18.363 1.00 86.38 635 ASN A N 1
ATOM 4655 C CA . ASN A 1 635 ? -5.128 15.521 17.798 1.00 86.38 635 ASN A CA 1
ATOM 4656 C C . ASN A 1 635 ? -4.381 15.719 16.467 1.00 86.38 635 ASN A C 1
ATOM 4658 O O . ASN A 1 635 ? -4.175 16.845 16.019 1.00 86.38 635 ASN A O 1
ATOM 4662 N N . GLY A 1 636 ? -3.908 14.623 15.869 1.00 82.94 636 GLY A N 1
ATOM 4663 C CA . GLY A 1 636 ? -3.242 14.596 14.571 1.00 82.94 636 GLY A CA 1
ATOM 4664 C C . GLY A 1 636 ? -1.822 15.161 14.515 1.00 82.94 636 GLY A C 1
ATOM 4665 O O . GLY A 1 636 ? -1.152 14.919 13.510 1.00 82.94 636 GLY A O 1
ATOM 4666 N N . ALA A 1 637 ? -1.342 15.860 15.548 1.00 89.19 637 ALA A N 1
ATOM 4667 C CA . ALA A 1 637 ? -0.047 16.536 15.534 1.00 89.19 637 ALA A CA 1
ATOM 4668 C C . ALA A 1 637 ? 1.126 15.576 15.274 1.00 89.19 637 ALA A C 1
ATOM 4670 O O . ALA A 1 637 ? 1.106 14.427 15.705 1.00 89.19 637 ALA A O 1
ATOM 4671 N N . GLU A 1 638 ? 2.217 16.075 14.683 1.00 88.69 638 GLU A N 1
ATOM 4672 C CA . GLU A 1 638 ? 3.436 15.279 14.430 1.00 88.69 638 GLU A CA 1
ATOM 4673 C C . GLU A 1 638 ? 4.100 14.741 15.712 1.00 88.69 638 GLU A C 1
ATOM 4675 O O . GLU A 1 638 ? 4.893 13.807 15.669 1.00 88.69 638 GLU A O 1
ATOM 4680 N N . ALA A 1 639 ? 3.736 15.272 16.883 1.00 94.56 639 ALA A N 1
ATOM 4681 C CA . ALA A 1 639 ? 4.106 14.701 18.177 1.00 94.56 639 ALA A CA 1
ATOM 4682 C C . ALA A 1 639 ? 3.444 13.335 18.469 1.00 94.56 639 ALA A C 1
ATOM 4684 O O . ALA A 1 639 ? 3.857 12.674 19.417 1.00 94.56 639 ALA A O 1
ATOM 4685 N N . GLN A 1 640 ? 2.429 12.937 17.695 1.00 95.00 640 GLN A N 1
ATOM 4686 C CA . GLN A 1 640 ? 1.682 11.671 17.772 1.00 95.00 640 GLN A CA 1
ATOM 4687 C C . GLN A 1 640 ? 1.922 10.769 16.551 1.00 95.00 640 GLN A C 1
ATOM 4689 O O . GLN A 1 640 ? 1.171 9.818 16.328 1.00 95.00 640 GLN A O 1
ATOM 4694 N N . ARG A 1 641 ? 2.919 11.100 15.721 1.00 92.38 641 ARG A N 1
ATOM 4695 C CA . ARG A 1 641 ? 3.254 10.365 14.503 1.00 92.38 641 ARG A CA 1
ATOM 4696 C C . ARG A 1 641 ? 4.602 9.674 14.688 1.00 92.38 641 ARG A C 1
ATOM 4698 O O . ARG A 1 641 ? 5.588 10.303 15.077 1.00 92.38 641 ARG A O 1
ATOM 4705 N N . PHE A 1 642 ? 4.606 8.376 14.429 1.00 93.69 642 PHE A N 1
ATOM 4706 C CA . PHE A 1 642 ? 5.741 7.477 14.558 1.00 93.69 642 PHE A CA 1
ATOM 4707 C C . PHE A 1 642 ? 5.956 6.739 13.242 1.00 93.69 642 PHE A C 1
ATOM 4709 O O . PHE A 1 642 ? 5.024 6.572 12.460 1.00 93.69 642 PHE A O 1
ATOM 4716 N N . ALA A 1 643 ? 7.193 6.331 12.992 1.00 91.25 643 ALA A N 1
ATOM 4717 C CA . ALA A 1 643 ? 7.587 5.702 11.740 1.00 91.25 643 ALA A CA 1
ATOM 4718 C C . ALA A 1 643 ? 8.570 4.571 12.013 1.00 91.25 643 ALA A C 1
ATOM 4720 O O . ALA A 1 643 ? 9.561 4.772 12.719 1.00 91.25 643 ALA A O 1
ATOM 4721 N N . ILE A 1 644 ? 8.326 3.404 11.437 1.00 88.38 644 ILE A N 1
ATOM 4722 C CA . ILE A 1 644 ? 9.288 2.304 11.425 1.00 88.38 644 ILE A CA 1
ATOM 4723 C C . ILE A 1 644 ? 10.562 2.802 10.715 1.00 88.38 644 ILE A C 1
ATOM 4725 O O . ILE A 1 644 ? 10.481 3.471 9.687 1.00 88.38 644 ILE A O 1
ATOM 4729 N N . GLN A 1 645 ? 11.738 2.608 11.323 1.00 89.75 645 GLN A N 1
ATOM 4730 C CA . GLN A 1 645 ? 13.011 3.072 10.757 1.00 89.75 645 GLN A CA 1
ATOM 4731 C C . GLN A 1 645 ? 13.819 1.926 10.159 1.00 89.75 645 GLN A C 1
ATOM 4733 O O . GLN A 1 645 ? 14.323 1.080 10.910 1.00 89.75 645 GLN A O 1
ATOM 4738 N N . LEU A 1 646 ? 14.098 2.040 8.860 1.00 88.75 646 LEU A N 1
ATOM 4739 C CA . LEU A 1 646 ? 15.157 1.304 8.174 1.00 88.75 646 LEU A CA 1
ATOM 4740 C C . LEU A 1 646 ? 16.484 1.438 8.934 1.00 88.75 646 LEU A C 1
ATOM 4742 O O . LEU A 1 646 ? 16.720 2.431 9.636 1.00 88.75 646 LEU A O 1
ATOM 4746 N N . SER A 1 647 ? 17.394 0.478 8.811 1.00 86.81 647 SER A N 1
ATOM 4747 C CA . SER A 1 647 ? 18.721 0.550 9.427 1.00 86.81 647 SER A CA 1
ATOM 4748 C C . SER A 1 647 ? 19.523 1.765 8.925 1.00 86.81 647 SER A C 1
ATOM 4750 O O . SER A 1 647 ? 19.195 2.402 7.924 1.00 86.81 647 SER A O 1
ATOM 4752 N N . ALA A 1 648 ? 20.554 2.177 9.668 1.00 84.75 648 ALA A N 1
ATOM 4753 C CA . ALA A 1 648 ? 21.414 3.259 9.188 1.00 84.75 648 ALA A CA 1
ATOM 4754 C C . ALA A 1 648 ? 22.166 2.773 7.933 1.00 84.75 648 ALA A C 1
ATOM 4756 O O . ALA A 1 648 ? 22.760 1.693 7.999 1.00 84.75 648 ALA A O 1
ATOM 4757 N N . PRO A 1 649 ? 22.193 3.537 6.823 1.00 89.75 649 PRO A N 1
ATOM 4758 C CA . PRO A 1 649 ? 22.770 3.062 5.577 1.00 89.75 649 PRO A CA 1
ATOM 4759 C C . PRO A 1 649 ? 24.245 2.721 5.770 1.00 89.75 649 PRO A C 1
ATOM 4761 O O . PRO A 1 649 ? 25.034 3.521 6.282 1.00 89.75 649 PRO A O 1
ATOM 4764 N N . THR A 1 650 ? 24.621 1.530 5.326 1.00 93.44 650 THR A N 1
ATOM 4765 C CA . THR A 1 650 ? 26.003 1.041 5.336 1.00 93.44 650 THR A CA 1
ATOM 4766 C C . THR A 1 650 ? 26.483 0.825 3.909 1.00 93.44 650 THR A C 1
ATOM 4768 O O . THR A 1 650 ? 25.678 0.678 2.994 1.00 93.44 650 THR A O 1
ATOM 4771 N N . ARG A 1 651 ? 27.800 0.835 3.684 1.00 95.50 651 ARG A N 1
ATOM 4772 C CA . ARG A 1 651 ? 28.384 0.615 2.356 1.00 95.50 651 ARG A CA 1
ATOM 4773 C C . ARG A 1 651 ? 28.523 -0.881 2.085 1.00 95.50 651 ARG A C 1
ATOM 4775 O O . ARG A 1 651 ? 29.395 -1.519 2.670 1.00 95.50 651 ARG A O 1
ATOM 4782 N N . TRP A 1 652 ? 27.716 -1.402 1.168 1.00 97.12 652 TRP A N 1
ATOM 4783 C CA . TRP A 1 652 ? 27.663 -2.828 0.837 1.00 97.12 652 TRP A CA 1
ATOM 4784 C C . TRP A 1 652 ? 28.627 -3.224 -0.285 1.00 97.12 652 TRP A C 1
ATOM 4786 O O . TRP A 1 652 ? 29.146 -4.338 -0.295 1.00 97.12 652 TRP A O 1
ATOM 4796 N N . SER A 1 653 ? 28.910 -2.325 -1.231 1.00 97.50 653 SER A N 1
ATOM 4797 C CA . SER A 1 653 ? 29.778 -2.626 -2.381 1.00 97.50 653 SER A CA 1
ATOM 4798 C C . SER A 1 653 ? 31.207 -3.023 -1.981 1.00 97.50 653 SER A C 1
ATOM 4800 O O . SER A 1 653 ? 31.906 -2.263 -1.295 1.00 97.50 653 SER A O 1
ATOM 4802 N N . TYR A 1 654 ? 31.693 -4.145 -2.511 1.00 97.12 654 TYR A N 1
ATOM 4803 C CA . TYR A 1 654 ? 33.090 -4.560 -2.383 1.00 97.12 654 TYR A CA 1
ATOM 4804 C C . TYR A 1 654 ? 34.065 -3.567 -3.047 1.00 97.12 654 TYR A C 1
ATOM 4806 O O . TYR A 1 654 ? 33.753 -2.929 -4.049 1.00 97.12 654 TYR A O 1
ATOM 4814 N N . GLY A 1 655 ? 35.286 -3.444 -2.511 1.00 95.69 655 GLY A N 1
ATOM 4815 C CA . GLY A 1 655 ? 36.387 -2.733 -3.175 1.00 95.69 655 GLY A CA 1
ATOM 4816 C C . GLY A 1 655 ? 36.029 -1.298 -3.579 1.00 95.69 655 GLY A C 1
ATOM 4817 O O . GLY A 1 655 ? 35.757 -0.466 -2.717 1.00 95.69 655 GLY A O 1
ATOM 4818 N N . ASN A 1 656 ? 36.024 -1.013 -4.884 1.00 94.94 656 ASN A N 1
ATOM 4819 C CA . ASN A 1 656 ? 35.516 0.230 -5.479 1.00 94.94 656 ASN A CA 1
ATOM 4820 C C . ASN A 1 656 ? 34.314 -0.003 -6.417 1.00 94.94 656 ASN A C 1
ATOM 4822 O O . ASN A 1 656 ? 34.041 0.852 -7.266 1.00 94.94 656 ASN A O 1
ATOM 4826 N N . ASP A 1 657 ? 33.624 -1.140 -6.295 1.00 96.88 657 ASP A N 1
ATOM 4827 C CA . ASP A 1 657 ? 32.470 -1.460 -7.133 1.00 96.88 657 ASP A CA 1
ATOM 4828 C C . ASP A 1 657 ? 31.375 -0.384 -7.013 1.00 96.88 657 ASP A C 1
ATOM 4830 O O . ASP A 1 657 ? 31.196 0.230 -5.959 1.00 96.88 657 ASP A O 1
ATOM 4834 N N . PHE A 1 658 ? 30.685 -0.108 -8.124 1.00 96.50 658 PHE A N 1
ATOM 4835 C CA . PHE A 1 658 ? 29.616 0.900 -8.275 1.00 96.50 658 PHE A CA 1
ATOM 4836 C C . PHE A 1 658 ? 30.036 2.378 -8.090 1.00 96.50 658 PHE A C 1
ATOM 4838 O O . PHE A 1 658 ? 29.288 3.273 -8.484 1.00 96.50 658 PHE A O 1
ATOM 4845 N N . SER A 1 659 ? 31.234 2.670 -7.572 1.00 95.81 659 SER A N 1
ATOM 4846 C CA . SER A 1 659 ? 31.722 4.037 -7.301 1.00 95.81 659 SER A CA 1
ATOM 4847 C C . SER A 1 659 ? 31.905 4.922 -8.551 1.00 95.81 659 SER A C 1
ATOM 4849 O O . SER A 1 659 ? 32.031 4.431 -9.677 1.00 95.81 659 SER A O 1
ATOM 4851 N N . ASP A 1 660 ? 32.010 6.247 -8.365 1.00 95.44 660 ASP A N 1
ATOM 4852 C CA . ASP A 1 660 ? 32.366 7.203 -9.437 1.00 95.44 660 ASP A CA 1
ATOM 4853 C C . ASP A 1 660 ? 33.742 6.884 -10.051 1.00 95.44 660 ASP A C 1
ATOM 4855 O O . ASP A 1 660 ? 33.970 7.128 -11.234 1.00 95.44 660 ASP A O 1
ATOM 4859 N N . ALA A 1 661 ? 34.657 6.300 -9.268 1.00 94.88 661 ALA A N 1
ATOM 4860 C CA . ALA A 1 661 ? 35.987 5.905 -9.730 1.00 94.88 661 ALA A CA 1
ATOM 4861 C C . ALA A 1 661 ? 35.975 4.680 -10.662 1.00 94.88 661 ALA A C 1
ATOM 4863 O O . ALA A 1 661 ? 36.964 4.444 -11.355 1.00 94.88 661 ALA A O 1
ATOM 4864 N N . GLN A 1 662 ? 34.892 3.896 -10.665 1.00 94.19 662 GLN A N 1
ATOM 4865 C CA . GLN A 1 662 ? 34.768 2.691 -11.482 1.00 94.19 662 GLN A CA 1
ATOM 4866 C C . GLN A 1 662 ? 33.828 2.877 -12.675 1.00 94.19 662 GLN A C 1
ATOM 4868 O O . GLN A 1 662 ? 34.218 2.556 -13.795 1.00 94.19 662 GLN A O 1
ATOM 4873 N N . ILE A 1 663 ? 32.605 3.370 -12.448 1.00 91.69 663 ILE A N 1
ATOM 4874 C CA . ILE A 1 663 ? 31.588 3.493 -13.510 1.00 91.69 663 ILE A CA 1
ATOM 4875 C C . ILE A 1 663 ? 31.489 4.917 -14.085 1.00 91.69 663 ILE A C 1
ATOM 4877 O O . ILE A 1 663 ? 30.763 5.159 -15.046 1.00 91.69 663 ILE A O 1
ATOM 4881 N N . GLY A 1 664 ? 32.242 5.867 -13.524 1.00 91.44 664 GLY A N 1
ATOM 4882 C CA . GLY A 1 664 ? 32.216 7.270 -13.925 1.00 91.44 664 GLY A CA 1
ATOM 4883 C C . GLY A 1 664 ? 30.990 8.027 -13.409 1.00 91.44 664 GLY A C 1
ATOM 4884 O O . GLY A 1 664 ? 30.320 7.615 -12.466 1.00 91.44 664 GLY A O 1
ATOM 4885 N N . THR A 1 665 ? 30.719 9.173 -14.035 1.00 92.00 665 THR A N 1
ATOM 4886 C CA . THR A 1 665 ? 29.661 10.124 -13.640 1.00 92.00 665 THR A CA 1
ATOM 4887 C C . THR A 1 665 ? 28.614 10.370 -14.730 1.00 92.00 665 THR A C 1
ATOM 4889 O O . THR A 1 665 ? 27.739 11.217 -14.551 1.00 92.00 665 THR A O 1
ATOM 4892 N N . SER A 1 666 ? 28.709 9.668 -15.866 1.00 90.81 666 SER A N 1
ATOM 4893 C CA . SER A 1 666 ? 27.725 9.762 -16.949 1.00 90.81 666 SER A CA 1
ATOM 4894 C C . SER A 1 666 ? 26.455 9.009 -16.572 1.00 90.81 666 SER A C 1
ATOM 4896 O O . SER A 1 666 ? 26.522 7.861 -16.131 1.00 90.81 666 SER A O 1
ATOM 4898 N N . GLU A 1 667 ? 25.305 9.638 -16.807 1.00 87.94 667 GLU A N 1
ATOM 4899 C CA . GLU A 1 667 ? 23.985 9.075 -16.515 1.00 87.94 667 GLU A CA 1
ATOM 4900 C C . GLU A 1 667 ? 23.789 7.688 -17.133 1.00 87.94 667 GLU A C 1
ATOM 4902 O O . GLU A 1 667 ? 23.299 6.785 -16.459 1.00 87.94 667 GLU A O 1
ATOM 4907 N N . ALA A 1 668 ? 24.297 7.506 -18.358 1.00 89.38 668 ALA A N 1
ATOM 4908 C CA . ALA A 1 668 ? 24.257 6.248 -19.090 1.00 89.38 668 ALA A CA 1
ATOM 4909 C C . ALA A 1 668 ? 24.924 5.068 -18.363 1.00 89.38 668 ALA A C 1
ATOM 4911 O O . ALA A 1 668 ? 24.767 3.944 -18.814 1.00 89.38 668 ALA A O 1
ATOM 4912 N N . TYR A 1 669 ? 25.682 5.290 -17.285 1.00 93.38 669 TYR A N 1
ATOM 4913 C CA . TYR A 1 669 ? 26.153 4.238 -16.376 1.00 93.38 669 TYR A CA 1
ATOM 4914 C C . TYR A 1 669 ? 25.487 4.343 -15.004 1.00 93.38 669 TYR A C 1
ATOM 4916 O O . TYR A 1 669 ? 25.038 3.337 -14.459 1.00 93.38 669 TYR A O 1
ATOM 4924 N N . THR A 1 670 ? 25.394 5.549 -14.432 1.00 92.62 670 THR A N 1
ATOM 4925 C CA . THR A 1 670 ? 24.965 5.711 -13.034 1.00 92.62 670 THR A CA 1
ATOM 4926 C C . THR A 1 670 ? 23.509 5.331 -12.788 1.00 92.62 670 THR A C 1
ATOM 4928 O O . THR A 1 670 ? 23.206 4.893 -11.687 1.00 92.62 670 THR A O 1
ATOM 4931 N N . ARG A 1 671 ? 22.623 5.459 -13.788 1.00 90.62 671 ARG A N 1
ATOM 4932 C CA . ARG A 1 671 ? 21.211 5.029 -13.700 1.00 90.62 671 ARG A CA 1
ATOM 4933 C C . ARG A 1 671 ? 20.963 3.575 -14.123 1.00 90.62 671 ARG A C 1
ATOM 4935 O O . ARG A 1 671 ? 19.819 3.161 -14.218 1.00 90.62 671 ARG A O 1
ATOM 4942 N N . THR A 1 672 ? 22.022 2.801 -14.355 1.00 95.25 672 THR A N 1
ATOM 4943 C CA . THR A 1 672 ? 21.927 1.373 -14.724 1.00 95.25 672 THR A CA 1
ATOM 4944 C C . THR A 1 672 ? 22.126 0.431 -13.536 1.00 95.25 672 THR A C 1
ATOM 4946 O O . THR A 1 672 ? 22.274 -0.771 -13.729 1.00 95.25 672 THR A O 1
ATOM 4949 N N . VAL A 1 673 ? 22.187 0.978 -12.315 1.00 95.69 673 VAL A N 1
ATOM 4950 C CA . VAL A 1 673 ? 22.235 0.180 -11.086 1.00 95.69 673 VAL A CA 1
ATOM 4951 C C . VAL A 1 673 ? 20.851 -0.413 -10.853 1.00 95.69 673 VAL A C 1
ATOM 4953 O O . VAL A 1 673 ? 19.894 0.345 -10.715 1.00 95.69 673 VAL A O 1
ATOM 4956 N N . ARG A 1 674 ? 20.754 -1.739 -10.780 1.00 96.81 674 ARG A N 1
ATOM 4957 C CA . ARG A 1 674 ? 19.525 -2.484 -10.470 1.00 96.81 674 ARG A CA 1
ATOM 4958 C C . ARG A 1 674 ? 19.773 -3.487 -9.356 1.00 96.81 674 ARG A C 1
ATOM 4960 O O . ARG A 1 674 ? 20.908 -3.935 -9.186 1.00 96.81 674 ARG A O 1
ATOM 4967 N N . LEU A 1 675 ? 18.709 -3.791 -8.625 1.00 97.75 675 LEU A N 1
ATOM 4968 C CA . LEU A 1 675 ? 18.634 -4.866 -7.646 1.00 97.75 675 LEU A CA 1
ATOM 4969 C C . LEU A 1 675 ? 17.750 -5.979 -8.227 1.00 97.75 675 LEU A C 1
ATOM 4971 O O . LEU A 1 675 ? 16.787 -5.671 -8.924 1.00 97.75 675 LEU A O 1
ATOM 4975 N N . GLY A 1 676 ? 18.090 -7.241 -7.982 1.00 97.06 676 GLY A N 1
ATOM 4976 C CA . GLY A 1 676 ? 17.282 -8.399 -8.379 1.00 97.06 676 GLY A CA 1
ATOM 4977 C C . GLY A 1 676 ? 18.044 -9.701 -8.155 1.00 97.06 676 GLY A C 1
ATOM 4978 O O . GLY A 1 676 ? 19.264 -9.722 -8.297 1.00 97.06 676 GLY A O 1
ATOM 4979 N N . ASP A 1 677 ? 17.363 -10.773 -7.757 1.00 97.69 677 ASP A N 1
ATOM 4980 C CA . ASP A 1 677 ? 18.001 -12.044 -7.386 1.00 97.69 677 ASP A CA 1
ATOM 4981 C C . ASP A 1 677 ? 18.476 -12.828 -8.618 1.00 97.69 677 ASP A C 1
ATOM 4983 O O . ASP A 1 677 ? 17.764 -13.672 -9.150 1.00 97.69 677 ASP A O 1
ATOM 4987 N N . VAL A 1 678 ? 19.686 -12.557 -9.113 1.00 97.94 678 VAL A N 1
ATOM 4988 C CA . VAL A 1 678 ? 20.197 -13.207 -10.336 1.00 97.94 678 VAL A CA 1
ATOM 4989 C C . VAL A 1 678 ? 20.693 -14.644 -10.106 1.00 97.94 678 VAL A C 1
ATOM 4991 O O . VAL A 1 678 ? 21.201 -15.266 -11.045 1.00 97.94 678 VAL A O 1
ATOM 4994 N N . ASN A 1 679 ? 20.599 -15.191 -8.885 1.00 96.94 679 ASN A N 1
ATOM 4995 C CA . ASN A 1 679 ? 21.053 -16.550 -8.572 1.00 96.94 679 ASN A CA 1
ATOM 4996 C C . ASN A 1 679 ? 20.049 -17.454 -7.840 1.00 96.94 679 ASN A C 1
ATOM 4998 O O . ASN A 1 679 ? 20.368 -18.633 -7.651 1.00 96.94 679 ASN A O 1
ATOM 5002 N N . GLY A 1 680 ? 18.860 -16.953 -7.516 1.00 96.56 680 GLY A N 1
ATOM 5003 C CA . GLY A 1 680 ? 17.747 -17.687 -6.923 1.00 96.56 680 GLY A CA 1
ATOM 5004 C C . GLY A 1 680 ? 18.034 -18.104 -5.485 1.00 96.56 680 GLY A C 1
ATOM 5005 O O . GLY A 1 680 ? 17.716 -19.232 -5.103 1.00 96.56 680 GLY A O 1
ATOM 5006 N N . ASP A 1 681 ? 18.729 -17.257 -4.713 1.00 95.88 681 ASP A N 1
ATOM 5007 C CA . ASP A 1 681 ? 19.039 -17.533 -3.301 1.00 95.88 681 ASP A CA 1
ATOM 5008 C C . ASP A 1 681 ? 18.169 -16.768 -2.286 1.00 95.88 681 ASP A C 1
ATOM 5010 O O . ASP A 1 681 ? 18.359 -16.907 -1.071 1.00 95.88 681 ASP A O 1
ATOM 5014 N N . GLY A 1 682 ? 17.155 -16.059 -2.783 1.00 95.38 682 GLY A N 1
ATOM 5015 C CA . GLY A 1 682 ? 16.186 -15.259 -2.043 1.00 95.38 682 GLY A CA 1
ATOM 5016 C C . GLY A 1 682 ? 16.711 -13.875 -1.678 1.00 95.38 682 GLY A C 1
ATOM 5017 O O . GLY A 1 682 ? 16.310 -13.359 -0.648 1.00 95.38 682 GLY A O 1
ATOM 5018 N N . LYS A 1 683 ? 17.678 -13.326 -2.424 1.00 97.12 683 LYS A N 1
ATOM 5019 C CA . LYS A 1 683 ? 18.303 -12.018 -2.154 1.00 97.12 683 LYS A CA 1
ATOM 5020 C C . LYS A 1 683 ? 18.544 -11.253 -3.439 1.00 97.12 683 LYS A C 1
ATOM 5022 O O . LYS A 1 683 ? 19.126 -11.770 -4.384 1.00 97.12 683 LYS A O 1
ATOM 5027 N N . ALA A 1 684 ? 18.197 -9.980 -3.434 1.00 98.00 684 ALA A N 1
ATOM 5028 C CA . ALA A 1 684 ? 18.473 -9.066 -4.515 1.00 98.00 684 ALA A CA 1
ATOM 5029 C C . ALA A 1 684 ? 19.985 -8.800 -4.647 1.00 98.00 684 ALA A C 1
ATOM 5031 O O . ALA A 1 684 ? 20.645 -8.230 -3.772 1.00 98.00 684 ALA A O 1
ATOM 5032 N N . ASP A 1 685 ? 20.533 -9.179 -5.796 1.00 98.38 685 ASP A N 1
ATOM 5033 C CA . ASP A 1 685 ? 21.904 -8.902 -6.194 1.00 98.38 685 ASP A CA 1
ATOM 5034 C C . ASP A 1 685 ? 22.004 -7.536 -6.877 1.00 98.38 685 ASP A C 1
ATOM 5036 O O . ASP A 1 685 ? 21.076 -7.075 -7.541 1.00 98.38 685 ASP A O 1
ATOM 5040 N N . ALA A 1 686 ? 23.160 -6.880 -6.770 1.00 98.25 686 ALA A N 1
ATOM 5041 C CA . ALA A 1 686 ? 23.376 -5.587 -7.408 1.00 98.25 686 ALA A CA 1
ATOM 5042 C C . ALA A 1 686 ? 24.027 -5.744 -8.790 1.00 98.25 686 ALA A C 1
ATOM 5044 O O . ALA A 1 686 ? 25.176 -6.182 -8.891 1.00 98.25 686 ALA A O 1
ATOM 5045 N N . CYS A 1 687 ? 23.360 -5.301 -9.857 1.00 98.31 687 CYS A N 1
ATOM 5046 C CA . CYS A 1 687 ? 23.928 -5.230 -11.208 1.00 98.31 687 CYS A CA 1
ATOM 5047 C C . CYS A 1 687 ? 24.132 -3.783 -11.677 1.00 98.31 687 CYS A C 1
ATOM 5049 O O . CYS A 1 687 ? 23.416 -2.873 -11.269 1.00 98.31 687 CYS A O 1
ATOM 5051 N N . VAL A 1 688 ? 25.130 -3.548 -12.537 1.00 97.31 688 VAL A N 1
ATOM 5052 C CA . VAL A 1 688 ? 25.402 -2.245 -13.166 1.00 97.31 688 VAL A CA 1
ATOM 5053 C C . VAL A 1 688 ? 26.066 -2.398 -14.534 1.00 97.31 688 VAL A C 1
ATOM 5055 O O . VAL A 1 688 ? 26.961 -3.229 -14.721 1.00 97.31 688 VAL A O 1
ATOM 5058 N N . ARG A 1 689 ? 25.688 -1.560 -15.503 1.00 96.06 689 ARG A N 1
ATOM 5059 C CA . ARG A 1 689 ? 26.347 -1.504 -16.813 1.00 96.06 689 ARG A CA 1
ATOM 5060 C C . ARG A 1 689 ? 27.640 -0.684 -16.748 1.00 96.06 689 ARG A C 1
ATOM 5062 O O . ARG A 1 689 ? 27.703 0.390 -16.152 1.00 96.06 689 ARG A O 1
ATOM 5069 N N . ARG A 1 690 ? 28.678 -1.180 -17.416 1.00 95.50 690 ARG A N 1
ATOM 5070 C CA . ARG A 1 690 ? 29.968 -0.526 -17.684 1.00 95.50 690 ARG A CA 1
ATOM 5071 C C . ARG A 1 690 ? 30.204 -0.502 -19.200 1.00 95.50 690 ARG A C 1
ATOM 5073 O O . ARG A 1 690 ? 29.464 -1.127 -19.957 1.00 95.50 690 ARG A O 1
ATOM 5080 N N . ALA A 1 691 ? 31.232 0.210 -19.661 1.00 95.75 691 ALA A N 1
ATOM 5081 C CA . ALA A 1 691 ? 31.500 0.380 -21.097 1.00 95.75 691 ALA A CA 1
ATOM 5082 C C . ALA A 1 691 ? 31.683 -0.954 -21.857 1.00 95.75 691 ALA A C 1
ATOM 5084 O O . ALA A 1 691 ? 31.400 -1.043 -23.049 1.00 95.75 691 ALA A O 1
ATOM 5085 N N . ASP A 1 692 ? 32.142 -2.004 -21.174 1.00 96.62 692 ASP A N 1
ATOM 5086 C CA . ASP A 1 692 ? 32.432 -3.324 -21.732 1.00 96.62 692 ASP A CA 1
ATOM 5087 C C . ASP A 1 692 ? 31.381 -4.408 -21.412 1.00 96.62 692 ASP A C 1
ATOM 5089 O O . ASP A 1 692 ? 31.553 -5.551 -21.840 1.00 96.62 692 ASP A O 1
ATOM 5093 N N . GLY A 1 693 ? 30.291 -4.076 -20.708 1.00 96.50 693 GLY A N 1
ATOM 5094 C CA . GLY A 1 693 ? 29.215 -5.021 -20.385 1.00 96.50 693 GLY A CA 1
ATOM 5095 C C . GLY A 1 693 ? 28.520 -4.771 -19.044 1.00 96.50 693 GLY A C 1
ATOM 5096 O O . GLY A 1 693 ? 28.813 -3.793 -18.359 1.00 96.50 693 GLY A O 1
ATOM 5097 N N . VAL A 1 694 ? 27.612 -5.668 -18.647 1.00 98.25 694 VAL A N 1
ATOM 5098 C CA . VAL A 1 694 ? 26.950 -5.626 -17.327 1.00 98.25 694 VAL A CA 1
ATOM 5099 C C . VAL A 1 694 ? 27.726 -6.469 -16.322 1.00 98.25 694 VAL A C 1
ATOM 5101 O O . VAL A 1 694 ? 28.185 -7.575 -16.622 1.00 98.25 694 VAL A O 1
ATOM 5104 N N . TYR A 1 695 ? 27.890 -5.906 -15.130 1.00 98.50 695 TYR A N 1
ATOM 5105 C CA . TYR A 1 695 ? 28.559 -6.510 -13.992 1.00 98.50 695 TYR A CA 1
ATOM 5106 C C . TYR A 1 695 ? 27.572 -6.694 -12.848 1.00 98.50 695 TYR A C 1
ATOM 5108 O O . TYR A 1 695 ? 26.915 -5.724 -12.484 1.00 98.50 695 TYR A O 1
ATOM 5116 N N . CYS A 1 696 ? 27.532 -7.884 -12.255 1.00 98.62 696 CYS A N 1
ATOM 5117 C CA . CYS A 1 696 ? 26.689 -8.195 -11.105 1.00 98.62 696 CYS A CA 1
ATOM 5118 C C . CYS A 1 696 ? 27.539 -8.611 -9.900 1.00 98.62 696 CYS A C 1
ATOM 5120 O O . CYS A 1 696 ? 28.601 -9.232 -10.038 1.00 98.62 696 CYS A O 1
ATOM 5122 N N . ALA A 1 697 ? 27.088 -8.208 -8.719 1.00 98.38 697 ALA A N 1
ATOM 5123 C CA . ALA A 1 697 ? 27.735 -8.377 -7.432 1.00 98.38 697 ALA A CA 1
ATOM 5124 C C . ALA A 1 697 ? 26.725 -9.020 -6.485 1.00 98.38 697 ALA A C 1
ATOM 5126 O O . ALA A 1 697 ? 25.761 -8.365 -6.088 1.00 98.38 697 ALA A O 1
ATOM 5127 N N . ARG A 1 698 ? 26.940 -10.297 -6.157 1.00 98.00 698 ARG A N 1
ATOM 5128 C CA . ARG A 1 698 ? 25.950 -11.045 -5.383 1.00 98.00 698 ARG A CA 1
ATOM 5129 C C . ARG A 1 698 ? 25.872 -10.604 -3.937 1.00 98.00 698 ARG A C 1
ATOM 5131 O O . ARG A 1 698 ? 26.920 -10.295 -3.364 1.00 98.00 698 ARG A O 1
ATOM 5138 N N . SER A 1 699 ? 24.691 -10.599 -3.340 1.00 97.88 699 SER A N 1
ATOM 5139 C CA . SER A 1 699 ? 24.535 -10.347 -1.915 1.00 97.88 699 SER A CA 1
ATOM 5140 C C . SER A 1 699 ? 25.182 -11.462 -1.087 1.00 97.88 699 SER A C 1
ATOM 5142 O O . SER A 1 699 ? 25.411 -12.582 -1.543 1.00 97.88 699 SER A O 1
ATOM 5144 N N . ASN A 1 700 ? 25.535 -11.139 0.156 1.00 95.38 700 ASN A N 1
ATOM 5145 C CA . ASN A 1 700 ? 25.881 -12.124 1.177 1.00 95.38 700 ASN A CA 1
ATOM 5146 C C . ASN A 1 700 ? 24.864 -12.188 2.330 1.00 95.38 700 ASN A C 1
ATOM 5148 O O . ASN A 1 700 ? 25.096 -12.945 3.274 1.00 95.38 700 ASN A O 1
ATOM 5152 N N . GLY A 1 701 ? 23.794 -11.382 2.280 1.00 92.88 701 GLY A N 1
ATOM 5153 C CA . GLY A 1 701 ? 22.773 -11.243 3.329 1.00 92.88 701 GLY A CA 1
ATOM 5154 C C . GLY A 1 701 ? 23.295 -10.869 4.716 1.00 92.88 701 GLY A C 1
ATOM 5155 O O . GLY A 1 701 ? 22.685 -11.173 5.733 1.00 92.88 701 GLY A O 1
ATOM 5156 N N . ALA A 1 702 ? 24.485 -10.276 4.782 1.00 90.81 702 ALA A N 1
ATOM 5157 C CA . ALA A 1 702 ? 25.206 -10.013 6.021 1.00 90.81 702 ALA A CA 1
ATOM 5158 C C . ALA A 1 702 ? 25.970 -8.679 5.956 1.00 90.81 702 ALA A C 1
ATOM 5160 O O . ALA A 1 702 ? 27.080 -8.553 6.487 1.00 90.81 702 ALA A O 1
ATOM 5161 N N . GLY A 1 703 ? 25.387 -7.669 5.298 1.00 90.75 703 GLY A N 1
ATOM 5162 C CA . GLY A 1 703 ? 25.967 -6.328 5.215 1.00 90.75 703 GLY A CA 1
ATOM 5163 C C . GLY A 1 703 ? 26.952 -6.117 4.062 1.00 90.75 703 GLY A C 1
ATOM 5164 O O . GLY A 1 703 ? 27.870 -5.303 4.203 1.00 90.75 703 GLY A O 1
ATOM 5165 N N . GLY A 1 704 ? 26.831 -6.840 2.943 1.00 96.25 704 GLY A N 1
ATOM 5166 C CA . GLY A 1 704 ? 27.634 -6.536 1.759 1.00 96.25 704 GLY A CA 1
ATOM 5167 C C . GLY A 1 704 ? 27.383 -7.379 0.512 1.00 96.25 704 GLY A C 1
ATOM 5168 O O . GLY A 1 704 ? 26.746 -8.425 0.545 1.00 96.25 704 GLY A O 1
ATOM 5169 N N . PHE A 1 705 ? 27.982 -6.931 -0.589 1.00 98.12 705 PHE A N 1
ATOM 5170 C CA . PHE A 1 705 ? 28.046 -7.657 -1.854 1.00 98.12 705 PHE A CA 1
ATOM 5171 C C . PHE A 1 705 ? 29.427 -8.300 -2.057 1.00 98.12 705 PHE A C 1
ATOM 5173 O O . PHE A 1 705 ? 30.458 -7.794 -1.598 1.00 98.12 705 PHE A O 1
ATOM 5180 N N . LEU A 1 706 ? 29.462 -9.409 -2.790 1.00 97.81 706 LEU A N 1
ATOM 5181 C CA . LEU A 1 706 ? 30.670 -10.040 -3.313 1.00 97.81 706 LEU A CA 1
ATOM 5182 C C . LEU A 1 706 ? 31.315 -9.175 -4.424 1.00 97.81 706 LEU A C 1
ATOM 5184 O O . LEU A 1 706 ? 30.666 -8.283 -4.970 1.00 97.81 706 LEU A O 1
ATOM 5188 N N . PRO A 1 707 ? 32.594 -9.402 -4.791 1.00 98.06 707 PRO A N 1
ATOM 5189 C CA . PRO A 1 707 ? 33.261 -8.627 -5.841 1.00 98.06 707 PRO A CA 1
ATOM 5190 C C . PRO A 1 707 ? 32.549 -8.761 -7.193 1.00 98.06 707 PRO A C 1
ATOM 5192 O O . PRO A 1 707 ? 32.368 -9.883 -7.676 1.00 98.06 707 PRO A O 1
ATOM 5195 N N . ALA A 1 708 ? 32.207 -7.641 -7.832 1.00 97.88 708 ALA A N 1
ATOM 5196 C CA . ALA A 1 708 ? 31.386 -7.655 -9.042 1.00 97.88 708 ALA A CA 1
ATOM 5197 C C . ALA A 1 708 ? 32.084 -8.364 -10.221 1.00 97.88 708 ALA A C 1
ATOM 5199 O O . ALA A 1 708 ? 33.206 -8.010 -10.599 1.00 97.88 708 ALA A O 1
ATOM 5200 N N . GLN A 1 709 ? 31.406 -9.329 -10.848 1.00 97.81 709 GLN A N 1
ATOM 5201 C CA . GLN A 1 709 ? 31.886 -10.042 -12.040 1.00 97.81 709 GLN A CA 1
ATOM 5202 C C . GLN A 1 709 ? 31.109 -9.602 -13.282 1.00 97.81 709 GLN A C 1
ATOM 5204 O O . GLN A 1 709 ? 29.957 -9.197 -13.175 1.00 97.81 709 GLN A O 1
ATOM 5209 N N . ARG A 1 710 ? 31.718 -9.684 -14.472 1.00 98.19 710 ARG A N 1
ATOM 5210 C CA . ARG A 1 710 ? 31.044 -9.339 -15.735 1.00 98.19 710 ARG A CA 1
ATOM 5211 C C . ARG A 1 710 ? 30.200 -10.513 -16.223 1.00 98.19 710 ARG A C 1
ATOM 5213 O O . ARG A 1 710 ? 30.767 -11.497 -16.691 1.00 98.19 710 ARG A O 1
ATOM 5220 N N . TYR A 1 711 ? 28.880 -10.379 -16.155 1.00 98.44 711 TYR A N 1
ATOM 5221 C CA . TYR A 1 711 ? 27.932 -11.445 -16.499 1.00 98.44 711 TYR A CA 1
ATOM 5222 C C . TYR A 1 711 ? 27.637 -11.495 -18.004 1.00 98.44 711 TYR A C 1
ATOM 5224 O O . TYR A 1 711 ? 27.296 -12.547 -18.534 1.00 98.44 711 TYR A O 1
ATOM 5232 N N . THR A 1 712 ? 27.791 -10.373 -18.713 1.00 97.88 712 THR A N 1
ATOM 5233 C CA . THR A 1 712 ? 27.545 -10.278 -20.160 1.00 97.88 712 THR A CA 1
ATOM 5234 C C . THR A 1 712 ? 28.332 -9.131 -20.786 1.00 97.88 712 THR A C 1
ATOM 5236 O O . THR A 1 712 ? 28.616 -8.128 -20.131 1.00 97.88 712 THR A O 1
ATOM 5239 N N . THR A 1 713 ? 28.667 -9.257 -22.071 1.00 96.94 713 THR A N 1
ATOM 5240 C CA . THR A 1 713 ? 29.215 -8.172 -22.906 1.00 96.94 713 THR A CA 1
ATOM 5241 C C . THR A 1 713 ? 28.196 -7.635 -23.915 1.00 96.94 713 THR A C 1
ATOM 5243 O O . THR A 1 713 ? 28.535 -6.756 -24.707 1.00 96.94 713 THR A O 1
ATOM 5246 N N . GLU A 1 714 ? 26.975 -8.181 -23.958 1.00 95.50 714 GLU A N 1
ATOM 5247 C CA . GLU A 1 714 ? 26.000 -7.859 -25.009 1.00 95.50 714 GLU A CA 1
ATOM 5248 C C . GLU A 1 714 ? 25.514 -6.405 -24.886 1.00 95.50 714 GLU A C 1
ATOM 5250 O O . GLU A 1 714 ? 25.551 -5.663 -25.865 1.00 95.50 714 GLU A O 1
ATOM 5255 N N . PHE A 1 715 ? 25.263 -5.952 -23.658 1.00 95.88 715 PHE A N 1
ATOM 5256 C CA . PHE A 1 715 ? 24.888 -4.580 -23.297 1.00 95.88 715 PHE A CA 1
ATOM 5257 C C . PHE A 1 715 ? 26.093 -3.606 -23.208 1.00 95.88 715 PHE A C 1
ATOM 5259 O O . PHE A 1 715 ? 26.170 -2.764 -22.316 1.00 95.88 715 PHE A O 1
ATOM 5266 N N . SER A 1 716 ? 27.092 -3.728 -24.089 1.00 96.00 716 SER A N 1
ATOM 5267 C CA . SER A 1 716 ? 28.316 -2.898 -24.072 1.00 96.0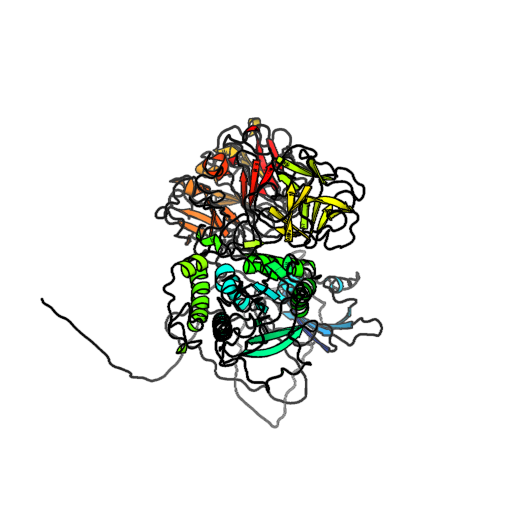0 716 SER A CA 1
ATOM 5268 C C . SER A 1 716 ? 28.269 -1.702 -25.035 1.00 96.00 716 SER A C 1
ATOM 5270 O O . SER A 1 716 ? 27.481 -1.667 -25.982 1.00 96.00 716 SER A O 1
ATOM 5272 N N . ASP A 1 717 ? 29.168 -0.729 -24.846 1.00 96.25 717 ASP A N 1
ATOM 5273 C CA . ASP A 1 717 ? 29.344 0.417 -25.754 1.00 96.25 717 ASP A CA 1
ATOM 5274 C C . ASP A 1 717 ? 29.689 -0.028 -27.178 1.00 96.25 717 ASP A C 1
ATOM 5276 O O . ASP A 1 717 ? 29.207 0.554 -28.150 1.00 96.25 717 ASP A O 1
ATOM 5280 N N . ALA A 1 718 ? 30.492 -1.090 -27.305 1.00 96.25 718 ALA A N 1
ATOM 5281 C CA . ALA A 1 718 ? 30.874 -1.676 -28.589 1.00 96.25 718 ALA A CA 1
ATOM 5282 C C . ALA A 1 718 ? 29.665 -2.212 -29.380 1.00 96.25 718 ALA A C 1
ATOM 5284 O O . ALA A 1 718 ? 29.707 -2.242 -30.609 1.00 96.25 718 ALA A O 1
ATOM 5285 N N . ASN A 1 719 ? 28.589 -2.570 -28.674 1.00 94.19 719 ASN A N 1
ATOM 5286 C CA . ASN A 1 719 ? 27.320 -3.027 -29.234 1.00 94.19 719 ASN A CA 1
ATOM 5287 C C . ASN A 1 719 ? 26.246 -1.921 -29.266 1.00 94.19 719 ASN A C 1
ATOM 5289 O O . ASN A 1 719 ? 25.086 -2.202 -29.547 1.00 94.19 719 ASN A O 1
ATOM 5293 N N . GLY A 1 720 ? 26.616 -0.663 -28.996 1.00 94.00 720 GLY A N 1
ATOM 5294 C CA . GLY A 1 720 ? 25.732 0.497 -29.139 1.00 94.00 720 GLY A CA 1
ATOM 5295 C C . GLY A 1 720 ? 24.954 0.914 -27.888 1.00 94.00 720 GLY A C 1
ATOM 5296 O O . GLY A 1 720 ? 24.172 1.853 -27.979 1.00 94.00 720 GLY A O 1
ATOM 5297 N N . TRP A 1 721 ? 25.191 0.309 -26.718 1.00 95.06 721 TRP A N 1
ATOM 5298 C CA . TRP A 1 721 ? 24.448 0.596 -25.472 1.00 95.06 721 TRP A CA 1
ATOM 5299 C C . TRP A 1 721 ? 24.931 1.834 -24.691 1.00 95.06 721 TRP A C 1
ATOM 5301 O O . TRP A 1 721 ? 24.526 2.056 -23.553 1.00 95.06 721 TRP A O 1
ATOM 5311 N N . GLN A 1 722 ? 25.808 2.649 -25.283 1.00 93.38 722 GLN A N 1
ATOM 5312 C CA . GLN A 1 722 ? 26.339 3.868 -24.661 1.00 93.38 722 GLN A CA 1
ATOM 5313 C C . GLN A 1 722 ? 25.300 4.996 -24.462 1.00 93.38 722 GLN A C 1
ATOM 5315 O O . GLN A 1 722 ? 25.402 5.691 -23.447 1.00 93.38 722 GLN A O 1
ATOM 5320 N N . PRO A 1 723 ? 24.336 5.248 -25.374 1.00 95.06 723 PRO A N 1
ATOM 5321 C CA . PRO A 1 723 ? 23.306 6.267 -25.181 1.00 95.06 723 PRO A CA 1
ATOM 5322 C C . PRO A 1 723 ? 22.422 6.002 -23.955 1.00 95.06 723 PRO A C 1
ATOM 5324 O O . PRO A 1 723 ? 21.999 4.874 -23.699 1.00 95.06 723 PRO A O 1
ATOM 5327 N N . ALA A 1 724 ? 22.115 7.062 -23.202 1.00 90.31 724 ALA A N 1
ATOM 5328 C CA . ALA A 1 724 ? 21.372 6.956 -21.944 1.00 90.31 724 ALA A CA 1
ATOM 5329 C C . ALA A 1 724 ? 19.937 6.431 -22.133 1.00 90.31 724 ALA A C 1
ATOM 5331 O O . ALA A 1 724 ? 19.431 5.735 -21.261 1.00 90.31 724 ALA A O 1
ATOM 5332 N N . HIS A 1 725 ? 19.303 6.694 -23.280 1.00 92.94 725 HIS A N 1
ATOM 5333 C CA . HIS A 1 725 ? 17.959 6.198 -23.607 1.00 92.94 725 HIS A CA 1
ATOM 5334 C C . HIS A 1 725 ? 17.901 4.709 -23.989 1.00 92.94 725 HIS A C 1
ATOM 5336 O O . HIS A 1 725 ? 16.812 4.175 -24.182 1.00 92.94 725 HIS A O 1
ATOM 5342 N N . TYR A 1 726 ? 19.053 4.031 -24.048 1.00 95.25 726 TYR A N 1
ATOM 5343 C CA . TYR A 1 726 ? 19.131 2.568 -23.999 1.00 95.25 726 TYR A CA 1
ATOM 5344 C C . TYR A 1 726 ? 19.595 2.109 -22.611 1.00 95.25 726 TYR A C 1
ATOM 5346 O O . TYR A 1 726 ? 18.913 1.333 -21.950 1.00 95.25 726 TYR A O 1
ATOM 5354 N N . GLY A 1 727 ? 20.715 2.646 -22.110 1.00 91.50 727 GLY A N 1
ATOM 5355 C CA . GLY A 1 727 ? 21.304 2.220 -20.835 1.00 91.50 727 GLY A CA 1
ATOM 5356 C C . GLY A 1 727 ? 20.366 2.343 -19.625 1.00 91.50 727 GLY A C 1
ATOM 5357 O O . GLY A 1 727 ? 20.285 1.410 -18.832 1.00 91.50 727 GLY A O 1
ATOM 5358 N N . ASN A 1 728 ? 19.619 3.446 -19.497 1.00 91.19 728 ASN A N 1
ATOM 5359 C CA . ASN A 1 728 ? 18.722 3.696 -18.356 1.00 91.19 728 ASN A CA 1
ATOM 5360 C C . ASN A 1 728 ? 17.522 2.729 -18.287 1.00 91.19 728 ASN A C 1
ATOM 5362 O O . ASN A 1 728 ? 16.839 2.690 -17.268 1.00 91.19 728 ASN A O 1
ATOM 5366 N N . THR A 1 729 ? 17.252 1.989 -19.364 1.00 95.12 729 THR A N 1
ATOM 5367 C CA . THR A 1 729 ? 16.126 1.044 -19.475 1.00 95.12 729 THR A CA 1
ATOM 5368 C C . THR A 1 729 ? 16.493 -0.378 -19.058 1.00 95.12 729 THR A C 1
ATOM 5370 O O . THR A 1 729 ? 15.664 -1.276 -19.151 1.00 95.12 729 THR A O 1
ATOM 5373 N N . ILE A 1 730 ? 17.747 -0.599 -18.645 1.00 95.88 730 ILE A N 1
ATOM 5374 C CA . ILE A 1 730 ? 18.178 -1.888 -18.113 1.00 95.88 730 ILE A CA 1
ATOM 5375 C C . ILE A 1 730 ? 17.399 -2.167 -16.826 1.00 95.88 730 ILE A C 1
ATOM 5377 O O . ILE A 1 730 ? 17.358 -1.322 -15.928 1.00 95.88 730 ILE A O 1
ATOM 5381 N N . GLN A 1 731 ? 16.792 -3.345 -16.772 1.00 96.38 731 GLN A N 1
ATOM 5382 C CA . GLN A 1 731 ? 15.894 -3.846 -15.733 1.00 96.38 731 GLN A CA 1
ATOM 5383 C C . GLN A 1 731 ? 16.328 -5.274 -15.359 1.00 96.38 731 GLN A C 1
ATOM 5385 O O . GLN A 1 731 ? 17.023 -5.935 -16.139 1.00 96.38 731 GLN A O 1
ATOM 5390 N N . LEU A 1 732 ? 15.922 -5.727 -14.174 1.00 97.81 732 LEU A N 1
ATOM 5391 C CA . LEU A 1 732 ? 16.081 -7.104 -13.707 1.00 97.81 732 LEU A CA 1
ATOM 5392 C C . LEU A 1 732 ? 14.701 -7.643 -13.319 1.00 97.81 732 LEU A C 1
ATOM 5394 O O . LEU A 1 732 ? 14.034 -7.005 -12.511 1.00 97.81 732 LEU A O 1
ATOM 5398 N N . ALA A 1 733 ? 14.276 -8.763 -13.902 1.00 96.88 733 ALA A N 1
ATOM 5399 C CA . ALA A 1 733 ? 12.992 -9.413 -13.615 1.00 96.88 733 ALA A CA 1
ATOM 5400 C C . ALA A 1 733 ? 13.021 -10.873 -14.095 1.00 96.88 733 ALA A C 1
ATOM 5402 O O . ALA A 1 733 ? 13.729 -11.160 -15.055 1.00 96.88 733 ALA A O 1
ATOM 5403 N N . ASP A 1 734 ? 12.281 -11.777 -13.456 1.00 96.19 734 ASP A N 1
ATOM 5404 C CA . ASP A 1 734 ? 12.177 -13.181 -13.885 1.00 96.19 734 ASP A CA 1
ATOM 5405 C C . ASP A 1 734 ? 11.247 -13.292 -15.106 1.00 96.19 734 ASP A C 1
ATOM 5407 O O . ASP A 1 734 ? 10.040 -13.085 -14.985 1.00 96.19 734 ASP A O 1
ATOM 5411 N N . ILE A 1 735 ? 11.802 -13.553 -16.296 1.00 96.31 735 ILE A N 1
ATOM 5412 C CA . ILE A 1 735 ? 11.029 -13.633 -17.553 1.00 96.31 735 ILE A CA 1
ATOM 5413 C C . ILE A 1 735 ? 10.871 -15.071 -18.063 1.00 96.31 735 ILE A C 1
ATOM 5415 O O . ILE A 1 735 ? 10.225 -15.266 -19.100 1.00 96.31 735 ILE A O 1
ATOM 5419 N N . ASP A 1 736 ? 11.465 -16.068 -17.399 1.00 94.12 736 ASP A N 1
ATOM 5420 C CA . ASP A 1 736 ? 11.351 -17.487 -17.769 1.00 94.12 736 ASP A CA 1
ATOM 5421 C C . ASP A 1 736 ? 10.842 -18.418 -16.648 1.00 94.12 736 ASP A C 1
ATOM 5423 O O . ASP A 1 736 ? 10.636 -19.616 -16.886 1.00 94.12 736 ASP A O 1
ATOM 5427 N N . GLY A 1 737 ? 10.488 -17.842 -15.497 1.00 92.69 737 GLY A N 1
ATOM 5428 C CA . GLY A 1 737 ? 9.815 -18.483 -14.369 1.00 92.69 737 GLY A CA 1
ATOM 5429 C C . GLY A 1 737 ? 10.728 -19.416 -13.574 1.00 92.69 737 GLY A C 1
ATOM 5430 O O . GLY A 1 737 ? 10.242 -20.389 -12.987 1.00 92.69 737 GLY A O 1
ATOM 5431 N N . ASP A 1 738 ? 12.049 -19.203 -13.615 1.00 93.19 738 ASP A N 1
ATOM 5432 C CA . ASP A 1 738 ? 13.040 -20.084 -12.982 1.00 93.19 738 ASP A CA 1
ATOM 5433 C C . ASP A 1 738 ? 13.492 -19.645 -11.573 1.00 93.19 738 ASP A C 1
ATOM 5435 O O . ASP A 1 738 ? 14.321 -20.321 -10.941 1.00 93.19 738 ASP A O 1
ATOM 5439 N N . GLY A 1 739 ? 12.895 -18.564 -11.059 1.00 93.50 739 GLY A N 1
ATOM 5440 C CA . GLY A 1 739 ? 13.156 -17.972 -9.752 1.00 93.50 739 GLY A CA 1
ATOM 5441 C C . GLY A 1 739 ? 14.387 -17.066 -9.725 1.00 93.50 739 GLY A C 1
ATOM 5442 O O . GLY A 1 739 ? 14.925 -16.826 -8.644 1.00 93.50 739 GLY A O 1
ATOM 5443 N N . LYS A 1 740 ? 14.879 -16.613 -10.887 1.00 96.94 740 LYS A N 1
ATOM 5444 C CA . LYS A 1 740 ? 16.016 -15.689 -11.006 1.00 96.94 740 LYS A CA 1
ATOM 5445 C C . LYS A 1 740 ? 15.641 -14.460 -11.807 1.00 96.94 740 LYS A C 1
ATOM 5447 O O . LYS A 1 740 ? 14.922 -14.527 -12.791 1.00 96.94 740 LYS A O 1
ATOM 5452 N N . ALA A 1 741 ? 16.223 -13.332 -11.435 1.00 97.81 741 ALA A N 1
ATOM 5453 C CA . ALA A 1 741 ? 16.099 -12.106 -12.189 1.00 97.81 741 ALA A CA 1
ATOM 5454 C C . ALA A 1 741 ? 16.984 -12.139 -13.450 1.00 97.81 741 ALA A C 1
ATOM 5456 O O . ALA A 1 741 ? 18.217 -12.180 -13.384 1.00 97.81 741 ALA A O 1
ATOM 5457 N N . ASP A 1 742 ? 16.338 -12.058 -14.606 1.00 98.00 742 ASP A N 1
ATOM 5458 C CA . ASP A 1 742 ? 16.951 -11.988 -15.926 1.00 98.00 742 ASP A CA 1
ATOM 5459 C C . ASP A 1 742 ? 17.272 -10.551 -16.332 1.00 98.00 742 ASP A C 1
ATOM 5461 O O . ASP A 1 742 ? 16.734 -9.584 -15.793 1.00 98.00 742 ASP A O 1
ATOM 5465 N N . LEU A 1 743 ? 18.155 -10.387 -17.319 1.00 98.12 743 LEU A N 1
ATOM 5466 C CA . LEU A 1 743 ? 18.594 -9.070 -17.771 1.00 98.12 743 LEU A CA 1
ATOM 5467 C C . LEU A 1 743 ? 17.849 -8.633 -19.031 1.00 98.12 743 LEU A C 1
ATOM 5469 O O . LEU A 1 743 ? 18.150 -9.114 -20.125 1.00 98.12 743 LEU A O 1
ATOM 5473 N N . CYS A 1 744 ? 16.978 -7.635 -18.899 1.00 97.88 744 CYS A N 1
ATOM 5474 C CA . CYS A 1 744 ? 16.300 -6.988 -20.022 1.00 97.88 744 CYS A CA 1
ATOM 5475 C C . CYS A 1 744 ? 16.739 -5.531 -20.208 1.00 97.88 744 CYS A C 1
ATOM 5477 O O . CYS A 1 744 ? 17.170 -4.855 -19.274 1.00 97.88 744 CYS A O 1
ATOM 5479 N N . GLY A 1 745 ? 16.591 -5.017 -21.429 1.00 96.56 745 GLY A N 1
ATOM 5480 C CA . GLY A 1 745 ? 16.711 -3.591 -21.718 1.00 96.56 745 GLY A CA 1
ATOM 5481 C C . GLY A 1 745 ? 16.230 -3.221 -23.119 1.00 96.56 745 GLY A C 1
ATOM 5482 O O . GLY A 1 745 ? 16.200 -4.044 -24.036 1.00 96.56 745 GLY A O 1
ATOM 5483 N N . ARG A 1 746 ? 15.876 -1.951 -23.303 1.00 96.56 746 ARG A N 1
ATOM 5484 C CA . ARG A 1 746 ? 15.470 -1.366 -24.581 1.00 96.56 746 ARG A CA 1
ATOM 5485 C C . ARG A 1 746 ? 16.690 -0.918 -25.388 1.00 96.56 746 ARG A C 1
ATOM 5487 O O . ARG A 1 746 ? 17.441 -0.042 -24.966 1.00 96.56 746 ARG A O 1
ATOM 5494 N N . GLY A 1 747 ? 16.839 -1.455 -26.591 1.00 95.19 747 GLY A N 1
ATOM 5495 C CA . GLY A 1 747 ? 17.725 -0.924 -27.626 1.00 95.19 747 GLY A CA 1
ATOM 5496 C C . GLY A 1 747 ? 16.938 -0.302 -28.783 1.00 95.19 747 GLY A C 1
ATOM 5497 O O . GLY A 1 747 ? 15.709 -0.289 -28.783 1.00 95.19 747 GLY A O 1
ATOM 5498 N N . ALA A 1 748 ? 17.649 0.157 -29.815 1.00 95.94 748 ALA A N 1
ATOM 5499 C CA . ALA A 1 748 ? 17.056 0.851 -30.967 1.00 95.94 748 ALA A CA 1
ATOM 5500 C C . ALA A 1 748 ? 15.916 0.083 -31.672 1.00 95.94 748 ALA A C 1
ATOM 5502 O O . ALA A 1 748 ? 15.020 0.683 -32.264 1.00 95.94 748 ALA A O 1
ATOM 5503 N N . TRP A 1 749 ? 15.937 -1.253 -31.607 1.00 95.88 749 TRP A N 1
ATOM 5504 C CA . TRP A 1 749 ? 14.967 -2.129 -32.269 1.00 95.88 749 TRP A CA 1
ATOM 5505 C C . TRP A 1 749 ? 13.905 -2.716 -31.329 1.00 95.88 749 TRP A C 1
ATOM 5507 O O . TRP A 1 749 ? 13.071 -3.476 -31.802 1.00 95.88 749 TRP A O 1
ATOM 5517 N N . GLY A 1 750 ? 13.886 -2.358 -30.041 1.00 96.62 750 GLY A N 1
ATOM 5518 C CA . GLY A 1 750 ? 12.898 -2.848 -29.072 1.00 96.62 750 GLY A CA 1
ATOM 5519 C C . GLY A 1 750 ? 13.541 -3.447 -27.825 1.00 96.62 750 GLY A C 1
ATOM 5520 O O . GLY A 1 750 ? 14.597 -2.985 -27.397 1.00 96.62 750 GLY A O 1
ATOM 5521 N N . ILE A 1 751 ? 12.912 -4.463 -27.234 1.00 97.88 751 ILE A N 1
ATOM 5522 C CA . ILE A 1 751 ? 13.388 -5.101 -25.999 1.00 97.88 751 ILE A CA 1
ATOM 5523 C C . ILE A 1 751 ? 14.319 -6.271 -26.328 1.00 97.88 751 ILE A C 1
ATOM 5525 O O . ILE A 1 751 ? 13.981 -7.153 -27.123 1.00 97.88 751 ILE A O 1
ATOM 5529 N N . LEU A 1 752 ? 15.496 -6.267 -25.708 1.00 97.19 752 LEU A N 1
ATOM 5530 C CA . LEU A 1 752 ? 16.474 -7.346 -25.718 1.00 97.19 752 LEU A CA 1
ATOM 5531 C C . LEU A 1 752 ? 16.567 -7.924 -24.308 1.00 97.19 752 LEU A C 1
ATOM 5533 O O . LEU A 1 752 ? 16.781 -7.158 -23.368 1.00 97.19 752 LEU A O 1
ATOM 5537 N N . CYS A 1 753 ? 16.474 -9.245 -24.171 1.00 97.50 753 CYS A N 1
ATOM 5538 C CA . CYS A 1 753 ? 16.658 -9.919 -22.890 1.00 97.50 753 CYS A CA 1
ATOM 5539 C C . CYS A 1 753 ? 17.660 -11.076 -22.976 1.00 97.50 753 CYS A C 1
ATOM 5541 O O . CYS A 1 753 ? 17.848 -11.686 -24.035 1.00 97.50 753 CYS A O 1
ATOM 5543 N N . GLN A 1 754 ? 18.306 -11.359 -21.848 1.00 97.44 754 GLN A N 1
ATOM 5544 C CA . GLN A 1 754 ? 19.229 -12.467 -21.637 1.00 97.44 754 GLN A CA 1
ATOM 5545 C C . GLN A 1 754 ? 18.892 -13.163 -20.314 1.00 97.44 754 GLN A C 1
ATOM 5547 O O . GLN A 1 754 ? 18.970 -12.538 -19.257 1.00 97.44 754 GLN A O 1
ATOM 5552 N N . VAL A 1 755 ? 18.582 -14.456 -20.387 1.00 96.19 755 VAL A N 1
ATOM 5553 C CA . VAL A 1 755 ? 18.210 -15.279 -19.226 1.00 96.19 755 VAL A CA 1
ATOM 5554 C C . VAL A 1 755 ? 19.432 -15.581 -18.347 1.00 96.19 755 VAL A C 1
ATOM 5556 O O . VAL A 1 755 ? 20.534 -15.796 -18.868 1.00 96.19 755 VAL A O 1
ATOM 5559 N N . ALA A 1 756 ? 19.276 -15.595 -17.028 1.00 97.81 756 ALA A N 1
ATOM 5560 C CA . ALA A 1 756 ? 20.281 -15.993 -16.056 1.00 97.81 756 ALA A CA 1
ATOM 5561 C C . ALA A 1 756 ? 20.660 -17.467 -16.260 1.00 97.81 756 ALA A C 1
ATOM 5563 O O . ALA A 1 756 ? 19.831 -18.345 -16.481 1.00 97.81 756 ALA A O 1
ATOM 5564 N N . ASN A 1 757 ? 21.953 -17.788 -16.232 1.00 96.56 757 ASN A N 1
ATOM 5565 C CA . ASN A 1 757 ? 22.354 -19.181 -16.383 1.00 96.56 757 ASN A CA 1
ATOM 5566 C C . ASN A 1 757 ? 21.981 -20.009 -15.134 1.00 96.56 757 ASN A C 1
ATOM 5568 O O . ASN A 1 757 ? 21.799 -19.485 -14.039 1.00 96.56 757 ASN A O 1
ATOM 5572 N N . ALA A 1 758 ? 21.974 -21.338 -15.262 1.00 94.50 758 ALA A N 1
ATOM 5573 C CA . ALA A 1 758 ? 21.640 -22.249 -14.159 1.00 94.50 758 ALA A CA 1
ATOM 5574 C C . ALA A 1 758 ? 22.561 -22.159 -12.914 1.00 94.50 758 ALA A C 1
ATOM 5576 O O . ALA A 1 758 ? 22.298 -22.827 -11.917 1.00 94.50 758 ALA A O 1
ATOM 5577 N N . ALA A 1 759 ? 23.657 -21.392 -12.966 1.00 94.25 759 ALA A N 1
ATOM 5578 C CA . ALA A 1 759 ? 24.538 -21.115 -11.829 1.00 94.25 759 ALA A CA 1
ATOM 5579 C C . ALA A 1 759 ? 24.334 -19.707 -11.231 1.00 94.25 759 ALA A C 1
ATOM 5581 O O . ALA A 1 759 ? 24.957 -19.390 -10.211 1.00 94.25 759 ALA A O 1
ATOM 5582 N N . GLY A 1 760 ? 23.522 -18.862 -11.875 1.00 94.81 760 GLY A N 1
ATOM 5583 C CA . GLY A 1 760 ? 23.330 -17.444 -11.587 1.00 94.81 760 GLY A CA 1
ATOM 5584 C C . GLY A 1 760 ? 24.590 -16.588 -11.736 1.00 94.81 760 GLY A C 1
ATOM 5585 O O . GLY A 1 760 ? 24.744 -15.616 -11.006 1.00 94.81 760 GLY A O 1
ATOM 5586 N N . ASP A 1 761 ? 25.601 -17.010 -12.513 1.00 96.31 761 ASP A N 1
ATOM 5587 C CA . ASP A 1 761 ? 26.921 -16.338 -12.597 1.00 96.31 761 ASP A CA 1
ATOM 5588 C C . ASP A 1 761 ? 27.226 -15.660 -13.944 1.00 96.31 761 ASP A C 1
ATOM 5590 O O . ASP A 1 761 ? 28.260 -14.998 -14.091 1.00 96.31 761 ASP A O 1
ATOM 5594 N N . ALA A 1 762 ? 26.321 -15.790 -14.914 1.00 97.75 762 ALA A N 1
ATOM 5595 C CA . ALA A 1 762 ? 26.347 -15.087 -16.190 1.00 97.75 762 ALA A CA 1
ATOM 5596 C C . ALA A 1 762 ? 24.950 -15.068 -16.823 1.00 97.75 762 ALA A C 1
ATOM 5598 O O . ALA A 1 762 ? 24.131 -15.941 -16.538 1.00 97.75 762 ALA A O 1
ATOM 5599 N N . PHE A 1 763 ? 24.718 -14.138 -17.752 1.00 97.81 763 PHE A N 1
ATOM 5600 C CA . PHE A 1 763 ? 23.517 -14.144 -18.590 1.00 97.81 763 PHE A CA 1
ATOM 5601 C C . PHE A 1 763 ? 23.794 -14.849 -19.927 1.00 97.81 763 PHE A C 1
ATOM 5603 O O . PHE A 1 763 ? 24.860 -14.689 -20.533 1.00 97.81 763 PHE A O 1
ATOM 5610 N N . VAL A 1 764 ? 22.840 -15.651 -20.393 1.00 95.38 764 VAL A N 1
ATOM 5611 C CA . VAL A 1 764 ? 22.919 -16.417 -21.638 1.00 95.38 764 VAL A CA 1
ATOM 5612 C C . VAL A 1 764 ? 22.781 -15.469 -22.830 1.00 95.38 764 VAL A C 1
ATOM 5614 O O . VAL A 1 764 ? 21.812 -14.726 -22.949 1.00 95.38 764 VAL A O 1
ATOM 5617 N N . ALA A 1 765 ? 23.763 -15.494 -23.736 1.00 88.56 765 ALA A N 1
ATOM 5618 C CA . ALA A 1 765 ? 23.784 -14.609 -24.900 1.00 88.56 765 ALA A CA 1
ATOM 5619 C C . ALA A 1 765 ? 22.554 -14.809 -25.802 1.00 88.56 765 ALA A C 1
ATOM 5621 O O . ALA A 1 765 ? 22.277 -15.935 -26.217 1.00 88.56 765 ALA A O 1
ATOM 5622 N N . SER A 1 766 ? 21.878 -13.717 -26.180 1.00 82.94 766 SER A N 1
ATOM 5623 C CA . SER A 1 766 ? 20.627 -13.775 -26.958 1.00 82.94 766 SER A CA 1
ATOM 5624 C C . SER A 1 766 ? 20.847 -14.207 -28.418 1.00 82.94 766 SER A C 1
ATOM 5626 O O . SER A 1 766 ? 19.915 -14.568 -29.135 1.00 82.94 766 SER A O 1
ATOM 5628 N N . GLY A 1 767 ? 22.092 -14.099 -28.900 1.00 79.50 767 GLY A N 1
ATOM 5629 C CA . GLY A 1 767 ? 22.434 -14.236 -30.317 1.00 79.50 767 GLY A CA 1
ATOM 5630 C C . GLY A 1 767 ? 22.042 -13.026 -31.181 1.00 79.50 767 GLY A C 1
ATOM 5631 O O . GLY A 1 767 ? 22.151 -13.106 -32.404 1.00 79.50 767 GLY A O 1
ATOM 5632 N N . GLY A 1 768 ? 21.615 -11.916 -30.568 1.00 74.00 768 GLY A N 1
ATOM 5633 C CA . GLY A 1 768 ? 21.069 -10.726 -31.229 1.00 74.00 768 GLY A CA 1
ATOM 5634 C C . GLY A 1 768 ? 19.561 -10.800 -31.512 1.00 74.00 768 GLY A C 1
ATOM 5635 O O . GLY A 1 768 ? 19.077 -10.078 -32.387 1.00 74.00 768 GLY A O 1
ATOM 5636 N N . GLY A 1 769 ? 18.834 -11.694 -30.833 1.00 86.56 769 GLY A N 1
ATOM 5637 C CA . GLY A 1 769 ? 17.389 -11.875 -30.980 1.00 86.56 769 GLY A CA 1
ATOM 5638 C C . GLY A 1 769 ? 16.590 -10.927 -30.084 1.00 86.56 769 GLY A C 1
ATOM 5639 O O . GLY A 1 769 ? 16.702 -10.987 -28.865 1.00 86.56 769 GLY A O 1
ATOM 5640 N N . TRP A 1 770 ? 15.762 -10.071 -30.684 1.00 93.62 770 TRP A N 1
ATOM 5641 C CA . TRP A 1 770 ? 14.875 -9.154 -29.959 1.00 93.62 770 TRP A CA 1
ATOM 5642 C C . TRP A 1 770 ? 13.622 -9.891 -29.483 1.00 93.62 770 TRP A C 1
ATOM 5644 O O . TRP A 1 770 ? 13.004 -10.612 -30.265 1.00 93.62 770 TRP A O 1
ATOM 5654 N N . TRP A 1 771 ? 13.240 -9.683 -28.223 1.00 95.94 771 TRP A N 1
ATOM 5655 C CA . TRP A 1 771 ? 12.064 -10.313 -27.615 1.00 95.94 771 TRP A CA 1
ATOM 5656 C C . TRP A 1 771 ? 10.758 -9.650 -28.059 1.00 95.94 771 TRP A C 1
ATOM 5658 O O . TRP A 1 771 ? 9.747 -10.329 -28.190 1.00 95.94 771 TRP A O 1
ATOM 5668 N N . THR A 1 772 ? 10.768 -8.342 -28.329 1.00 97.25 772 THR A N 1
ATOM 5669 C CA . THR A 1 772 ? 9.683 -7.645 -29.040 1.00 97.25 772 THR A CA 1
ATOM 5670 C C . THR A 1 772 ? 10.183 -6.343 -29.662 1.00 97.25 772 THR A C 1
ATOM 5672 O O . THR A 1 772 ? 11.115 -5.716 -29.156 1.00 97.25 772 THR A O 1
ATOM 5675 N N . TYR A 1 773 ? 9.540 -5.918 -30.751 1.00 97.38 773 TYR A N 1
ATOM 5676 C CA . TYR A 1 773 ? 9.837 -4.672 -31.469 1.00 97.38 773 TYR A CA 1
ATOM 5677 C C . TYR A 1 773 ? 8.976 -3.483 -31.001 1.00 97.38 773 TYR A C 1
ATOM 5679 O O . TYR A 1 773 ? 9.239 -2.343 -31.385 1.00 97.38 773 TYR A O 1
ATOM 5687 N N . SER A 1 774 ? 7.962 -3.727 -30.158 1.00 97.25 774 SER A N 1
ATOM 5688 C CA . SER A 1 774 ? 6.926 -2.742 -29.803 1.00 97.25 774 SER A CA 1
ATOM 5689 C C . SER A 1 774 ? 7.414 -1.510 -29.030 1.00 97.25 774 SER A C 1
ATOM 5691 O O . SER A 1 774 ? 6.706 -0.512 -28.986 1.00 97.25 774 SER A O 1
ATOM 5693 N N . PHE A 1 775 ? 8.615 -1.566 -28.450 1.00 97.81 775 PHE A N 1
ATOM 5694 C CA . PHE A 1 775 ? 9.212 -0.483 -27.656 1.00 97.81 775 PHE A CA 1
ATOM 5695 C C . PHE A 1 775 ? 10.435 0.150 -28.350 1.00 97.81 775 PHE A C 1
ATOM 5697 O O . PHE A 1 775 ? 11.311 0.711 -27.695 1.00 97.81 775 PHE A O 1
ATOM 5704 N N . SER A 1 776 ? 10.550 0.001 -29.674 1.00 97.69 776 SER A N 1
ATOM 5705 C CA . SER A 1 776 ? 11.709 0.437 -30.472 1.00 97.69 776 SER A CA 1
ATOM 5706 C C . SER A 1 776 ? 11.773 1.953 -30.709 1.00 97.69 776 SER A C 1
ATOM 5708 O O . SER A 1 776 ? 10.873 2.694 -30.310 1.00 97.69 776 SER A O 1
ATOM 5710 N N . ASP A 1 777 ? 12.843 2.440 -31.352 1.00 97.56 777 ASP A N 1
ATOM 5711 C CA . ASP A 1 777 ? 12.922 3.838 -31.816 1.00 97.56 777 ASP A CA 1
ATOM 5712 C C . ASP A 1 777 ? 11.899 4.092 -32.943 1.00 97.56 777 ASP A C 1
ATOM 5714 O O . ASP A 1 777 ? 11.316 5.164 -33.058 1.00 97.56 777 ASP A O 1
ATOM 5718 N N . ALA A 1 778 ? 11.609 3.073 -33.762 1.00 97.44 778 ALA A N 1
ATOM 5719 C CA . ALA A 1 778 ? 10.624 3.177 -34.840 1.00 97.44 778 ALA A CA 1
ATOM 5720 C C . ALA A 1 778 ? 9.177 3.332 -34.330 1.00 97.44 778 ALA A C 1
ATOM 5722 O O . ALA A 1 778 ? 8.348 3.901 -35.038 1.00 97.44 778 ALA A O 1
ATOM 5723 N N . GLU A 1 779 ? 8.900 2.869 -33.107 1.00 97.25 779 GLU A N 1
ATOM 5724 C CA . GLU A 1 779 ? 7.623 3.053 -32.400 1.00 97.25 779 GLU A CA 1
ATOM 5725 C C . GLU A 1 779 ? 7.625 4.306 -31.486 1.00 97.25 779 GLU A C 1
ATOM 5727 O O . GLU A 1 779 ? 6.694 4.506 -30.709 1.00 97.25 779 GLU A O 1
ATOM 5732 N N . GLY A 1 780 ? 8.657 5.161 -31.565 1.00 96.69 780 GLY A N 1
ATOM 5733 C CA . GLY A 1 780 ? 8.722 6.467 -30.889 1.00 96.69 780 GLY A CA 1
ATOM 5734 C C . GLY A 1 780 ? 9.166 6.446 -29.421 1.00 96.69 780 GLY A C 1
ATOM 5735 O O . GLY A 1 780 ? 9.117 7.473 -28.747 1.00 96.69 780 GLY A O 1
ATOM 5736 N N . PHE A 1 781 ? 9.624 5.312 -28.881 1.00 97.12 781 PHE A N 1
ATOM 5737 C CA . PHE A 1 781 ? 9.987 5.240 -27.456 1.00 97.12 781 PHE A CA 1
ATOM 5738 C C . PHE A 1 781 ? 11.272 6.011 -27.079 1.00 97.12 781 PHE A C 1
ATOM 5740 O O . PHE A 1 781 ? 11.533 6.182 -25.889 1.00 97.12 781 PHE A O 1
ATOM 5747 N N . ASP A 1 782 ? 12.060 6.512 -28.037 1.00 96.12 782 ASP A N 1
ATOM 5748 C CA . ASP A 1 782 ? 13.193 7.420 -27.794 1.00 96.12 782 ASP A CA 1
ATOM 5749 C C . ASP A 1 782 ? 12.829 8.915 -27.880 1.00 96.12 782 ASP A C 1
ATOM 5751 O O . ASP A 1 782 ? 13.631 9.749 -27.451 1.00 96.12 782 ASP A O 1
ATOM 5755 N N . ASP A 1 783 ? 11.618 9.266 -28.337 1.00 96.44 783 ASP A N 1
ATOM 5756 C CA . ASP A 1 783 ? 11.185 10.660 -28.538 1.00 96.44 783 ASP A CA 1
ATOM 5757 C C . ASP A 1 783 ? 11.178 11.495 -27.236 1.00 96.44 783 ASP A C 1
ATOM 5759 O O . ASP A 1 783 ? 11.345 12.719 -27.282 1.00 96.44 783 ASP A O 1
ATOM 5763 N N . ALA A 1 784 ? 10.998 10.866 -26.064 1.00 96.25 784 ALA A N 1
ATOM 5764 C CA . ALA A 1 784 ? 10.987 11.549 -24.767 1.00 96.25 784 ALA A CA 1
ATOM 5765 C C . ALA A 1 784 ? 11.485 10.671 -23.595 1.00 96.25 784 ALA A C 1
ATOM 5767 O O . ALA A 1 784 ? 11.210 9.470 -23.560 1.00 96.25 784 ALA A O 1
ATOM 5768 N N . PRO A 1 785 ? 12.135 11.259 -22.562 1.00 94.25 785 PRO A N 1
ATOM 5769 C CA . PRO A 1 785 ? 12.493 10.559 -21.323 1.00 94.25 785 PRO A CA 1
ATOM 5770 C C . PRO A 1 785 ? 11.325 9.878 -20.607 1.00 94.25 785 PRO A C 1
ATOM 5772 O O . PRO A 1 785 ? 11.507 8.807 -20.040 1.00 94.25 785 PRO A O 1
ATOM 5775 N N . SER A 1 786 ? 10.131 10.467 -20.656 1.00 96.00 786 SER A N 1
ATOM 5776 C CA . SER A 1 786 ? 8.890 9.916 -20.096 1.00 96.00 786 SER A CA 1
ATOM 5777 C C . SER A 1 786 ? 8.321 8.724 -20.870 1.00 96.00 786 SER A C 1
ATOM 5779 O O . SER A 1 786 ? 7.350 8.135 -20.404 1.00 96.00 786 SER A O 1
ATOM 5781 N N . TYR A 1 787 ? 8.911 8.351 -22.012 1.00 97.56 787 TYR A N 1
ATOM 5782 C CA . TYR A 1 787 ? 8.624 7.087 -22.685 1.00 97.56 787 TYR A CA 1
ATOM 5783 C C . TYR A 1 787 ? 9.613 6.015 -22.222 1.00 97.56 787 TYR A C 1
ATOM 5785 O O . TYR A 1 787 ? 9.252 5.155 -21.423 1.00 97.56 787 TYR A O 1
ATOM 5793 N N . TYR A 1 788 ? 10.892 6.096 -22.611 1.00 96.00 788 TYR A N 1
ATOM 5794 C CA . TYR A 1 788 ? 11.854 5.025 -22.313 1.00 96.00 788 TYR A CA 1
ATOM 5795 C C . TYR A 1 788 ? 12.126 4.784 -20.817 1.00 96.00 788 TYR A C 1
ATOM 5797 O O . TYR A 1 788 ? 12.513 3.675 -20.464 1.00 96.00 788 TYR A O 1
ATOM 5805 N N . ARG A 1 789 ? 11.935 5.768 -19.922 1.00 95.00 789 ARG A N 1
ATOM 5806 C CA . ARG A 1 789 ? 12.112 5.559 -18.465 1.00 95.00 789 ARG A CA 1
ATOM 5807 C C . ARG A 1 789 ? 10.905 4.945 -17.767 1.00 95.00 789 ARG A C 1
ATOM 5809 O O . ARG A 1 789 ? 11.058 4.489 -16.648 1.00 95.00 789 ARG A O 1
ATOM 5816 N N . SER A 1 790 ? 9.746 4.939 -18.419 1.00 96.31 790 SER A N 1
ATOM 5817 C CA . SER A 1 790 ? 8.534 4.274 -17.924 1.00 96.31 790 SER A CA 1
ATOM 5818 C C . SER A 1 790 ? 8.481 2.786 -18.288 1.00 96.31 790 SER A C 1
ATOM 5820 O O . SER A 1 790 ? 7.478 2.131 -18.028 1.00 96.31 790 SER A O 1
ATOM 5822 N N . ILE A 1 791 ? 9.525 2.262 -18.948 1.00 97.56 791 ILE A N 1
ATOM 5823 C CA . ILE A 1 791 ? 9.597 0.853 -19.328 1.00 97.56 791 ILE A CA 1
ATOM 5824 C C . ILE A 1 791 ? 9.998 0.038 -18.103 1.00 97.56 791 ILE A C 1
ATOM 5826 O O . ILE A 1 791 ? 11.142 0.126 -17.648 1.00 97.56 791 ILE A O 1
ATOM 5830 N N . HIS A 1 792 ? 9.063 -0.764 -17.612 1.00 97.25 792 HIS A N 1
ATOM 5831 C CA . HIS A 1 792 ? 9.220 -1.663 -16.475 1.00 97.25 792 HIS A CA 1
ATOM 5832 C C . HIS A 1 792 ? 8.871 -3.095 -16.875 1.00 97.25 792 HIS A C 1
ATOM 5834 O O . HIS A 1 792 ? 8.071 -3.313 -17.789 1.00 97.25 792 HIS A O 1
ATOM 5840 N N . LEU A 1 793 ? 9.506 -4.053 -16.198 1.00 97.62 793 LEU A N 1
ATOM 5841 C CA . LEU A 1 793 ? 9.132 -5.459 -16.254 1.00 97.62 793 LEU A CA 1
ATOM 5842 C C . LEU A 1 793 ? 8.590 -5.873 -14.892 1.00 97.62 793 LEU A C 1
ATOM 5844 O O . LEU A 1 793 ? 9.230 -5.606 -13.878 1.00 97.62 793 LEU A O 1
ATOM 5848 N N . ALA A 1 794 ? 7.414 -6.481 -14.910 1.00 96.75 794 ALA A N 1
ATOM 5849 C CA . ALA A 1 794 ? 6.707 -7.068 -13.782 1.00 96.75 794 ALA A CA 1
ATOM 5850 C C . ALA A 1 794 ? 5.622 -7.989 -14.359 1.00 96.75 794 ALA A C 1
ATOM 5852 O O . ALA A 1 794 ? 5.229 -7.798 -15.509 1.00 96.75 794 ALA A O 1
ATOM 5853 N N . ASP A 1 795 ? 5.172 -8.981 -13.602 1.00 96.25 795 ASP A N 1
ATOM 5854 C CA . ASP A 1 795 ? 4.032 -9.828 -13.973 1.00 96.25 795 ASP A CA 1
ATOM 5855 C C . ASP A 1 795 ? 2.748 -8.994 -13.833 1.00 96.25 795 ASP A C 1
ATOM 5857 O O . ASP A 1 795 ? 2.427 -8.589 -12.721 1.00 96.25 795 ASP A O 1
ATOM 5861 N N . VAL A 1 796 ? 2.066 -8.646 -14.935 1.00 96.38 796 VAL A N 1
ATOM 5862 C CA . VAL A 1 796 ? 0.850 -7.799 -14.901 1.00 96.38 796 VAL A CA 1
ATOM 5863 C C . VAL A 1 796 ? -0.434 -8.567 -15.236 1.00 96.38 796 VAL A C 1
ATOM 5865 O O . VAL A 1 796 ? -1.494 -7.948 -15.369 1.00 96.38 796 VAL A O 1
ATOM 5868 N N . ASP A 1 797 ? -0.361 -9.893 -15.396 1.00 93.88 797 ASP A N 1
ATOM 5869 C CA . ASP A 1 797 ? -1.532 -10.764 -15.578 1.00 93.88 797 ASP A CA 1
ATOM 5870 C C . ASP A 1 797 ? -1.602 -11.976 -14.620 1.00 93.88 797 ASP A C 1
ATOM 5872 O O . ASP A 1 797 ? -2.532 -12.787 -14.724 1.00 93.88 797 ASP A O 1
ATOM 5876 N N . ALA A 1 798 ? -0.697 -12.016 -13.634 1.00 92.56 798 ALA A N 1
ATOM 5877 C CA . ALA A 1 798 ? -0.538 -13.021 -12.582 1.00 92.56 798 ALA A CA 1
ATOM 5878 C C . ALA A 1 798 ? -0.298 -14.447 -13.118 1.00 92.56 798 ALA A C 1
ATOM 5880 O O . ALA A 1 798 ? -0.779 -15.432 -12.540 1.00 92.56 798 ALA A O 1
ATOM 5881 N N . ASP A 1 799 ? 0.421 -14.585 -14.240 1.00 90.00 799 ASP A N 1
ATOM 5882 C CA . ASP A 1 799 ? 0.761 -15.890 -14.826 1.00 90.00 799 ASP A CA 1
ATOM 5883 C C . ASP A 1 799 ? 2.115 -16.475 -14.376 1.00 90.00 799 ASP A C 1
ATOM 5885 O O . ASP A 1 799 ? 2.406 -17.647 -14.655 1.00 90.00 799 ASP A O 1
ATOM 5889 N N . GLY A 1 800 ? 2.873 -15.719 -13.576 1.00 91.38 800 GLY A N 1
ATOM 5890 C CA . GLY A 1 800 ? 4.153 -16.090 -12.976 1.00 91.38 800 GLY A CA 1
ATOM 5891 C C . GLY A 1 800 ? 5.379 -15.663 -13.785 1.00 91.38 800 GLY A C 1
ATOM 5892 O O . GLY A 1 800 ? 6.491 -16.068 -13.439 1.00 91.38 800 GLY A O 1
ATOM 5893 N N . TYR A 1 801 ? 5.201 -14.888 -14.858 1.00 95.00 801 TYR A N 1
ATOM 5894 C CA . TYR A 1 801 ? 6.273 -14.435 -15.740 1.00 95.00 801 TYR A CA 1
ATOM 5895 C C . TYR A 1 801 ? 6.254 -12.912 -15.858 1.00 95.00 801 TYR A C 1
ATOM 5897 O O . TYR A 1 801 ? 5.229 -12.315 -16.166 1.00 95.00 801 TYR A O 1
ATOM 5905 N N . ALA A 1 802 ? 7.402 -12.251 -15.698 1.00 97.25 802 ALA A N 1
ATOM 5906 C CA . ALA A 1 802 ? 7.444 -10.809 -15.889 1.00 97.25 802 ALA A CA 1
ATOM 5907 C C . ALA A 1 802 ? 7.172 -10.434 -17.355 1.00 97.25 802 ALA A C 1
ATOM 5909 O O . ALA A 1 802 ? 7.815 -10.944 -18.282 1.00 97.25 802 ALA A O 1
ATOM 5910 N N . ASP A 1 803 ? 6.244 -9.498 -17.538 1.00 97.81 803 ASP A N 1
ATOM 5911 C CA . ASP A 1 803 ? 5.885 -8.852 -18.794 1.00 97.81 803 ASP A CA 1
ATOM 5912 C C . ASP A 1 803 ? 6.773 -7.637 -19.070 1.00 97.81 803 ASP A C 1
ATOM 5914 O O . ASP A 1 803 ? 7.733 -7.352 -18.355 1.00 97.81 803 ASP A O 1
ATOM 5918 N N . VAL A 1 804 ? 6.440 -6.863 -20.107 1.00 98.31 804 VAL A N 1
ATOM 5919 C CA . VAL A 1 804 ? 6.987 -5.516 -20.281 1.00 98.31 804 VAL A CA 1
ATOM 5920 C C . VAL A 1 804 ? 5.889 -4.501 -20.588 1.00 98.31 804 VAL A C 1
ATOM 5922 O O . VAL A 1 804 ? 5.197 -4.589 -21.607 1.00 98.31 804 VAL A O 1
ATOM 5925 N N . CYS A 1 805 ? 5.774 -3.484 -19.733 1.00 98.31 805 CYS A N 1
ATOM 5926 C CA . CYS A 1 805 ? 4.938 -2.313 -19.975 1.00 98.31 805 CYS A CA 1
ATOM 5927 C C . CYS A 1 805 ? 5.789 -1.056 -20.143 1.00 98.31 805 CYS A C 1
ATOM 5929 O O . CYS A 1 805 ? 6.864 -0.925 -19.567 1.00 98.31 805 CYS A O 1
ATOM 5931 N N . GLY A 1 806 ? 5.291 -0.105 -20.930 1.00 97.75 806 GLY A N 1
ATOM 5932 C CA . GLY A 1 806 ? 5.923 1.189 -21.150 1.00 97.75 806 GLY A CA 1
ATOM 5933 C C . GLY A 1 806 ? 4.942 2.201 -21.725 1.00 97.75 806 GLY A C 1
ATOM 5934 O O . GLY A 1 806 ? 4.070 1.873 -22.532 1.00 97.75 806 GLY A O 1
ATOM 5935 N N . ARG A 1 807 ? 5.064 3.453 -21.296 1.00 97.44 807 ARG A N 1
ATOM 5936 C CA . ARG A 1 807 ? 4.198 4.555 -21.708 1.00 97.44 807 ARG A CA 1
ATOM 5937 C C . ARG A 1 807 ? 4.623 5.110 -23.067 1.00 97.44 807 ARG A C 1
ATOM 5939 O O . ARG A 1 807 ? 5.751 5.564 -23.228 1.00 97.44 807 ARG A O 1
ATOM 5946 N N . GLY A 1 808 ? 3.695 5.136 -24.019 1.00 97.12 808 GLY A N 1
ATOM 5947 C CA . GLY A 1 808 ? 3.799 5.916 -25.254 1.00 97.12 808 GLY A CA 1
ATOM 5948 C C . GLY A 1 808 ? 3.006 7.226 -25.175 1.00 97.12 808 GLY A C 1
ATOM 5949 O O . GLY A 1 808 ? 2.406 7.557 -24.150 1.00 97.12 808 GLY A O 1
ATOM 5950 N N . ALA A 1 809 ? 2.942 7.961 -26.287 1.00 97.88 809 ALA A N 1
ATOM 5951 C CA . ALA A 1 809 ? 2.167 9.205 -26.376 1.00 97.88 809 ALA A CA 1
ATOM 5952 C C . ALA A 1 809 ? 0.660 9.009 -26.093 1.00 97.88 809 ALA A C 1
ATOM 5954 O O . ALA A 1 809 ? -0.015 9.924 -25.619 1.00 97.88 809 ALA A O 1
ATOM 5955 N N . ASP A 1 810 ? 0.118 7.819 -26.370 1.00 97.44 810 ASP A N 1
ATOM 5956 C CA . ASP A 1 810 ? -1.301 7.481 -26.222 1.00 97.44 810 ASP A CA 1
ATOM 5957 C C . ASP A 1 810 ? -1.659 6.740 -24.921 1.00 97.44 810 ASP A C 1
ATOM 5959 O O . ASP A 1 810 ? -2.841 6.502 -24.686 1.00 97.44 810 ASP A O 1
ATOM 5963 N N . GLY A 1 811 ? -0.683 6.451 -24.052 1.00 97.62 811 GLY A N 1
ATOM 5964 C CA . GLY A 1 811 ? -0.901 5.841 -22.734 1.00 97.62 811 GLY A CA 1
ATOM 5965 C C . GLY A 1 811 ? 0.065 4.701 -22.403 1.00 97.62 811 GLY A C 1
ATOM 5966 O O . GLY A 1 811 ? 1.069 4.506 -23.091 1.00 97.62 811 GLY A O 1
ATOM 5967 N N . LEU A 1 812 ? -0.225 3.954 -21.334 1.00 98.12 812 LEU A N 1
ATOM 5968 C CA . LEU A 1 812 ? 0.567 2.790 -20.918 1.00 98.12 812 LEU A CA 1
ATOM 5969 C C . LEU A 1 812 ? 0.253 1.588 -21.813 1.00 98.12 812 LEU A C 1
ATOM 5971 O O . LEU A 1 812 ? -0.915 1.227 -21.996 1.00 98.12 812 LEU A O 1
ATOM 5975 N N . ARG A 1 813 ? 1.294 0.979 -22.383 1.00 98.12 813 ARG A N 1
ATOM 5976 C CA . ARG A 1 813 ? 1.198 -0.162 -23.297 1.00 98.12 813 ARG A CA 1
ATOM 5977 C C . ARG A 1 813 ? 1.952 -1.356 -22.733 1.00 98.12 813 ARG A C 1
ATOM 5979 O O . ARG A 1 813 ? 3.119 -1.199 -22.396 1.00 98.12 813 ARG A O 1
ATOM 5986 N N . CYS A 1 814 ? 1.323 -2.526 -22.703 1.00 98.31 814 CYS A N 1
ATOM 5987 C CA . CYS A 1 814 ? 1.907 -3.762 -22.180 1.00 98.31 814 CYS A CA 1
ATOM 5988 C C . CYS A 1 814 ? 2.000 -4.833 -23.269 1.00 98.31 814 CYS A C 1
ATOM 5990 O O . CYS A 1 814 ? 1.082 -4.984 -24.083 1.00 98.31 814 CYS A O 1
ATOM 5992 N N . ALA A 1 815 ? 3.118 -5.557 -23.301 1.00 98.00 815 ALA A N 1
ATOM 5993 C CA . ALA A 1 815 ? 3.336 -6.729 -24.139 1.00 98.00 815 ALA A CA 1
ATOM 5994 C C . ALA A 1 815 ? 3.561 -7.949 -23.245 1.00 98.00 815 ALA A C 1
ATOM 5996 O O . ALA A 1 815 ? 4.608 -8.059 -22.610 1.00 98.00 815 ALA A O 1
ATOM 5997 N N . ILE A 1 816 ? 2.581 -8.850 -23.250 1.00 97.06 816 ILE A N 1
ATOM 5998 C CA . ILE A 1 816 ? 2.565 -10.023 -22.375 1.00 97.06 816 ILE A CA 1
ATOM 5999 C C . ILE A 1 816 ? 3.621 -11.048 -22.787 1.00 97.06 816 ILE A C 1
ATOM 6001 O O . ILE A 1 816 ? 3.892 -11.230 -23.985 1.00 97.06 816 ILE A O 1
ATOM 6005 N N . ASN A 1 817 ? 4.237 -11.694 -21.806 1.00 97.00 817 ASN A N 1
ATOM 6006 C CA . ASN A 1 817 ? 5.203 -12.757 -21.987 1.00 97.00 817 ASN A CA 1
ATOM 6007 C C . ASN A 1 817 ? 4.534 -13.952 -22.683 1.00 97.00 817 ASN A C 1
ATOM 6009 O O . ASN A 1 817 ? 3.407 -14.346 -22.405 1.00 97.00 817 ASN A O 1
ATOM 6013 N N . THR A 1 818 ? 5.205 -14.528 -23.678 1.00 93.94 818 THR A N 1
ATOM 6014 C CA . THR A 1 818 ? 4.644 -15.667 -24.431 1.00 93.94 818 THR A CA 1
ATOM 6015 C C . THR A 1 818 ? 4.999 -17.021 -23.820 1.00 93.94 818 THR A C 1
ATOM 6017 O O . THR A 1 818 ? 4.688 -18.049 -24.427 1.00 93.94 818 THR A O 1
ATOM 6020 N N . THR A 1 819 ? 5.749 -17.019 -22.708 1.00 90.31 819 THR A N 1
ATOM 6021 C CA . THR A 1 819 ? 6.431 -18.172 -22.087 1.00 90.31 819 THR A CA 1
ATOM 6022 C C . THR A 1 819 ? 7.291 -18.988 -23.073 1.00 90.31 819 THR A C 1
ATOM 6024 O O . THR A 1 819 ? 7.631 -20.146 -22.827 1.00 90.31 819 THR A O 1
ATOM 6027 N N . ALA A 1 820 ? 7.615 -18.411 -24.237 1.00 85.75 820 ALA A N 1
ATOM 6028 C CA . ALA A 1 820 ? 8.301 -19.058 -25.357 1.00 85.75 820 ALA A CA 1
ATOM 6029 C C . ALA A 1 820 ? 9.610 -18.341 -25.744 1.00 85.75 820 ALA A C 1
ATOM 6031 O O . ALA A 1 820 ? 10.146 -18.574 -26.830 1.00 85.75 820 ALA A O 1
ATOM 6032 N N . GLY A 1 821 ? 10.127 -17.476 -24.862 1.00 87.31 821 GLY A N 1
ATOM 6033 C CA . GLY A 1 821 ? 11.333 -16.677 -25.099 1.00 87.31 821 GLY A CA 1
ATOM 6034 C C . GLY A 1 821 ? 11.099 -15.411 -25.935 1.00 87.31 821 GLY A C 1
ATOM 6035 O O . GLY A 1 821 ? 11.983 -15.006 -26.691 1.00 87.31 821 GLY A O 1
ATOM 6036 N N . SER A 1 822 ? 9.902 -14.822 -25.863 1.00 94.12 822 SER A N 1
ATOM 6037 C CA . SER A 1 822 ? 9.571 -13.527 -26.476 1.00 94.12 822 SER A CA 1
ATOM 6038 C C . SER A 1 822 ? 8.371 -12.870 -25.787 1.00 94.12 822 SER A C 1
ATOM 6040 O O . SER A 1 822 ? 7.581 -13.558 -25.141 1.00 94.12 822 SER A O 1
ATOM 6042 N N . PHE A 1 823 ? 8.172 -11.570 -26.000 1.00 97.38 823 PHE A N 1
ATOM 6043 C CA . PHE A 1 823 ? 6.930 -10.879 -25.635 1.00 97.38 823 PHE A CA 1
ATOM 6044 C C . PHE A 1 823 ? 5.996 -10.777 -26.844 1.00 97.38 823 PHE A C 1
ATOM 6046 O O . PHE A 1 823 ? 6.424 -10.847 -28.000 1.00 97.38 823 PHE A O 1
ATOM 6053 N N . GLY A 1 824 ? 4.707 -10.585 -26.583 1.00 95.94 824 GLY A N 1
ATOM 6054 C CA . GLY A 1 824 ? 3.705 -10.304 -27.601 1.00 95.94 824 GLY A CA 1
ATOM 6055 C C . GLY A 1 824 ? 3.882 -8.940 -28.286 1.00 95.94 824 GLY A C 1
ATOM 6056 O O . GLY A 1 824 ? 4.877 -8.223 -28.133 1.00 95.94 824 GLY A O 1
ATOM 6057 N N . ALA A 1 825 ? 2.868 -8.559 -29.061 1.00 95.81 825 ALA A N 1
ATOM 6058 C CA . ALA A 1 825 ? 2.730 -7.186 -29.536 1.00 95.81 825 ALA A CA 1
ATOM 6059 C C . ALA A 1 825 ? 2.125 -6.322 -28.420 1.00 95.81 825 ALA A C 1
ATOM 6061 O O . ALA A 1 825 ? 1.115 -6.716 -27.838 1.00 95.81 825 ALA A O 1
ATOM 6062 N N . ALA A 1 826 ? 2.700 -5.147 -28.148 1.00 97.50 826 ALA A N 1
ATOM 6063 C CA . ALA A 1 826 ? 2.197 -4.285 -27.080 1.00 97.50 826 ALA A CA 1
ATOM 6064 C C . ALA A 1 826 ? 0.799 -3.721 -27.395 1.00 97.50 826 ALA A C 1
ATOM 6066 O O . ALA A 1 826 ? 0.605 -3.018 -28.395 1.00 97.50 826 ALA A O 1
ATOM 6067 N N . ALA A 1 827 ? -0.161 -3.981 -26.511 1.00 97.19 827 ALA A N 1
ATOM 6068 C CA . ALA A 1 827 ? -1.502 -3.410 -26.551 1.00 97.19 827 ALA A CA 1
ATOM 6069 C C . ALA A 1 827 ? -1.583 -2.165 -25.655 1.00 97.19 827 ALA A C 1
ATOM 6071 O O . ALA A 1 827 ? -0.870 -2.069 -24.662 1.00 97.19 827 ALA A O 1
ATOM 6072 N N . LEU A 1 828 ? -2.456 -1.208 -25.987 1.00 97.56 828 LEU A N 1
ATOM 6073 C CA . LEU A 1 828 ? -2.759 -0.076 -25.103 1.00 97.56 828 LEU A CA 1
ATOM 6074 C C . LEU A 1 828 ? -3.644 -0.566 -23.953 1.00 97.56 828 LEU A C 1
ATOM 6076 O O . LEU A 1 828 ? -4.739 -1.062 -24.207 1.00 97.56 828 LEU A O 1
ATOM 6080 N N . TRP A 1 829 ? -3.151 -0.438 -22.722 1.00 97.19 829 TRP A N 1
ATOM 6081 C CA . TRP A 1 829 ? -3.810 -0.911 -21.502 1.00 97.19 829 TRP A CA 1
ATOM 6082 C C . TRP A 1 829 ? -4.390 0.238 -20.669 1.00 97.19 829 TRP A C 1
ATOM 6084 O O . TRP A 1 829 ? -5.422 0.051 -20.036 1.00 97.19 829 TRP A O 1
ATOM 6094 N N . LEU A 1 830 ? -3.778 1.433 -20.707 1.00 96.25 830 LEU A N 1
ATOM 6095 C CA . LEU A 1 830 ? -4.234 2.594 -19.929 1.00 96.25 830 LEU A CA 1
ATOM 6096 C C . LEU A 1 830 ? -4.095 3.910 -20.711 1.00 96.25 830 LEU A C 1
ATOM 6098 O O . LEU A 1 830 ? -3.028 4.530 -20.733 1.00 96.25 830 LEU A O 1
ATOM 6102 N N . ALA A 1 831 ? -5.178 4.359 -21.350 1.00 97.19 831 ALA A N 1
ATOM 6103 C CA . ALA A 1 831 ? -5.206 5.605 -22.131 1.00 97.19 831 ALA A CA 1
ATOM 6104 C C . ALA A 1 831 ? -5.200 6.868 -21.244 1.00 97.19 831 ALA A C 1
ATOM 6106 O O . ALA A 1 831 ? -4.797 7.960 -21.664 1.00 97.19 831 ALA A O 1
ATOM 6107 N N . GLU A 1 832 ? -5.632 6.732 -19.992 1.00 95.81 832 GLU A N 1
ATOM 6108 C CA . GLU A 1 832 ? -5.663 7.790 -18.991 1.00 95.81 832 GLU A CA 1
ATOM 6109 C C . GLU A 1 832 ? -4.268 8.375 -18.705 1.00 95.81 832 GLU A C 1
ATOM 6111 O O . GLU A 1 832 ? -4.162 9.584 -18.513 1.00 95.81 832 GLU A O 1
ATOM 6116 N N . MET A 1 833 ? -3.192 7.585 -18.814 1.00 95.62 833 MET A N 1
ATOM 6117 C CA . MET A 1 833 ? -1.804 8.055 -18.652 1.00 95.62 833 MET A CA 1
ATOM 6118 C C . MET A 1 833 ? -1.160 8.609 -19.948 1.00 95.62 833 MET A C 1
ATOM 6120 O O . MET A 1 833 ? 0.059 8.599 -20.111 1.00 95.62 833 MET A O 1
ATOM 6124 N N . SER A 1 834 ? -1.953 9.104 -20.904 1.00 97.62 834 SER A N 1
ATOM 6125 C CA . SER A 1 834 ? -1.480 9.638 -22.200 1.00 97.62 834 SER A CA 1
ATOM 6126 C C . SER A 1 834 ? -0.954 11.084 -22.160 1.00 97.62 834 SER A C 1
ATOM 6128 O O . SER A 1 834 ? -1.125 11.818 -21.184 1.00 97.62 834 SER A O 1
ATOM 6130 N N . ASP A 1 835 ? -0.311 11.528 -23.247 1.00 97.94 835 ASP A N 1
ATOM 6131 C CA . ASP A 1 835 ? 0.113 12.926 -23.443 1.00 97.94 835 ASP A CA 1
ATOM 6132 C C . ASP A 1 835 ? -1.079 13.888 -23.412 1.00 97.94 835 ASP A C 1
ATOM 6134 O O . ASP A 1 835 ? -0.998 14.969 -22.826 1.00 97.94 835 ASP A O 1
ATOM 6138 N N . ALA A 1 836 ? -2.199 13.479 -24.018 1.00 97.62 836 ALA A N 1
ATOM 6139 C CA . ALA A 1 836 ? -3.436 14.254 -24.065 1.00 97.62 836 ALA A CA 1
ATOM 6140 C C . ALA A 1 836 ? -4.011 14.526 -22.663 1.00 97.62 836 ALA A C 1
ATOM 6142 O O . ALA A 1 836 ? -4.655 15.554 -22.456 1.00 97.62 836 ALA A O 1
ATOM 6143 N N . ASN A 1 837 ? -3.714 13.641 -21.708 1.00 96.19 837 ASN A N 1
ATOM 6144 C CA . ASN A 1 837 ? -4.096 13.749 -20.302 1.00 96.19 837 ASN A CA 1
ATOM 6145 C C . ASN A 1 837 ? -2.977 14.331 -19.413 1.00 96.19 837 ASN A C 1
ATOM 6147 O O . ASN A 1 837 ? -3.095 14.325 -18.192 1.00 96.19 837 ASN A O 1
ATOM 6151 N N . GLY A 1 838 ? -1.905 14.870 -20.007 1.00 96.62 838 GLY A N 1
ATOM 6152 C CA . GLY A 1 838 ? -0.893 15.662 -19.302 1.00 96.62 838 GLY A CA 1
ATOM 6153 C C . GLY A 1 838 ? 0.323 14.899 -18.769 1.00 96.62 838 GLY A C 1
ATOM 6154 O O . GLY A 1 838 ? 1.142 15.509 -18.087 1.00 96.62 838 GLY A O 1
ATOM 6155 N N . TRP A 1 839 ? 0.494 13.616 -19.101 1.00 97.56 839 TRP A N 1
ATOM 6156 C CA . TRP A 1 839 ? 1.569 12.769 -18.552 1.00 97.56 839 TRP A CA 1
ATOM 6157 C C . TRP A 1 839 ? 2.931 12.869 -19.271 1.00 97.56 839 TRP A C 1
ATOM 6159 O O . TRP A 1 839 ? 3.890 12.214 -18.868 1.00 97.56 839 TRP A O 1
ATOM 6169 N N . LEU A 1 840 ? 3.052 13.700 -20.313 1.00 97.38 840 LEU A N 1
ATOM 6170 C CA . LEU A 1 840 ? 4.311 13.902 -21.050 1.00 97.38 840 LEU A CA 1
ATOM 6171 C C . LEU A 1 840 ? 5.493 14.435 -20.200 1.00 97.38 840 LEU A C 1
ATOM 6173 O O . LEU A 1 840 ? 6.623 14.019 -20.466 1.00 97.38 840 LEU A O 1
ATOM 6177 N N . PRO A 1 841 ? 5.324 15.348 -19.218 1.00 97.19 841 PRO A N 1
ATOM 6178 C CA . PRO A 1 841 ? 6.434 15.838 -18.399 1.00 97.19 841 PRO A CA 1
ATOM 6179 C C . PRO A 1 841 ? 7.155 14.716 -17.641 1.00 97.19 841 PRO A C 1
ATOM 6181 O O . PRO A 1 841 ? 6.524 13.838 -17.058 1.00 97.19 841 PRO A O 1
ATOM 6184 N N . GLU A 1 842 ? 8.491 14.774 -17.603 1.00 93.81 842 GLU A N 1
ATOM 6185 C CA . GLU A 1 842 ? 9.340 13.739 -16.983 1.00 93.81 842 GLU A CA 1
ATOM 6186 C C . GLU A 1 842 ? 8.989 13.506 -15.503 1.00 93.81 842 GLU A C 1
ATOM 6188 O O . GLU A 1 842 ? 8.890 12.363 -15.075 1.00 93.81 842 GLU A O 1
ATOM 6193 N N . GLN A 1 843 ? 8.677 14.577 -14.764 1.00 94.75 843 GLN A N 1
ATOM 6194 C CA . GLN A 1 843 ? 8.244 14.553 -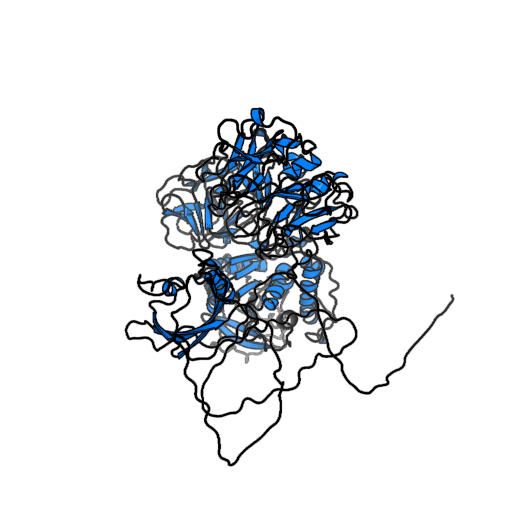13.358 1.00 94.75 843 GLN A CA 1
ATOM 6195 C C . GLN A 1 843 ? 6.900 13.847 -13.084 1.00 94.75 843 GLN A C 1
ATOM 6197 O O . GLN A 1 843 ? 6.489 13.780 -11.923 1.00 94.75 843 GLN A O 1
ATOM 6202 N N . TYR A 1 844 ? 6.222 13.369 -14.136 1.00 97.06 844 TYR A N 1
ATOM 6203 C CA . TYR A 1 844 ? 5.051 12.497 -14.059 1.00 97.06 844 TYR A CA 1
ATOM 6204 C C . TYR A 1 844 ? 5.313 11.187 -14.819 1.00 97.06 844 TYR A C 1
ATOM 6206 O O . TYR A 1 844 ? 5.490 10.136 -14.209 1.00 97.06 844 TYR A O 1
ATOM 6214 N N . GLY A 1 845 ? 5.436 11.232 -16.151 1.00 96.62 845 GLY A N 1
ATOM 6215 C CA . GLY A 1 845 ? 5.504 10.025 -16.983 1.00 96.62 845 GLY A CA 1
ATOM 6216 C C . GLY A 1 845 ? 6.739 9.146 -16.755 1.00 96.62 845 GLY A C 1
ATOM 6217 O O . GLY A 1 845 ? 6.646 7.937 -16.915 1.00 96.62 845 GLY A O 1
ATOM 6218 N N . ALA A 1 846 ? 7.878 9.711 -16.329 1.00 95.19 846 ALA A N 1
ATOM 6219 C CA . ALA A 1 846 ? 9.077 8.927 -16.000 1.00 95.19 846 ALA A CA 1
ATOM 6220 C C . ALA A 1 846 ? 9.096 8.400 -14.551 1.00 95.19 846 ALA A C 1
ATOM 6222 O O . ALA A 1 846 ? 10.122 7.884 -14.116 1.00 95.19 846 ALA A O 1
ATOM 6223 N N . THR A 1 847 ? 8.000 8.572 -13.803 1.00 96.75 847 THR A N 1
ATOM 6224 C CA . THR A 1 847 ? 7.833 8.059 -12.429 1.00 96.75 847 THR A CA 1
ATOM 6225 C C . THR A 1 847 ? 6.882 6.868 -12.350 1.00 96.75 847 THR A C 1
ATOM 6227 O O . THR A 1 847 ? 6.647 6.369 -11.256 1.00 96.75 847 THR A O 1
ATOM 6230 N N . ILE A 1 848 ? 6.321 6.426 -13.483 1.00 97.62 848 ILE A N 1
ATOM 6231 C CA . ILE A 1 848 ? 5.453 5.247 -13.526 1.00 97.62 848 ILE A CA 1
ATOM 6232 C C . ILE A 1 848 ? 6.283 4.025 -13.140 1.00 97.62 848 ILE A C 1
ATOM 6234 O O . ILE A 1 848 ? 7.296 3.764 -13.783 1.00 97.62 848 ILE A O 1
ATOM 6238 N N . GLN A 1 849 ? 5.871 3.328 -12.086 1.00 97.06 849 GLN A N 1
ATOM 6239 C CA . GLN A 1 849 ? 6.414 2.062 -11.600 1.00 97.06 849 GLN A CA 1
ATOM 6240 C C . GLN A 1 849 ? 5.357 0.961 -11.755 1.00 97.06 849 GLN A C 1
ATOM 6242 O O . GLN A 1 849 ? 4.175 1.261 -11.938 1.00 97.06 849 GLN A O 1
ATOM 6247 N N . LEU A 1 850 ? 5.805 -0.293 -11.666 1.00 97.56 850 LEU A N 1
ATOM 6248 C CA . LEU A 1 850 ? 4.949 -1.471 -11.547 1.00 97.56 850 LEU A CA 1
ATOM 6249 C C . LEU A 1 850 ? 5.261 -2.192 -10.232 1.00 97.56 850 LEU A C 1
ATOM 6251 O O . LEU A 1 850 ? 6.436 -2.288 -9.871 1.00 97.56 850 LEU A O 1
ATOM 6255 N N . GLY A 1 851 ? 4.236 -2.692 -9.554 1.00 96.75 851 GLY A N 1
ATOM 6256 C CA . GLY A 1 851 ? 4.340 -3.538 -8.362 1.00 96.75 851 GLY A CA 1
ATOM 6257 C C . GLY A 1 851 ? 2.945 -3.865 -7.837 1.00 96.75 851 GLY A C 1
ATOM 6258 O O . GLY A 1 851 ? 2.059 -3.036 -7.994 1.00 96.75 851 GLY A O 1
ATOM 6259 N N . ASP A 1 852 ? 2.753 -5.056 -7.278 1.00 96.38 852 ASP A N 1
ATOM 6260 C CA . ASP A 1 852 ? 1.484 -5.491 -6.672 1.00 96.38 852 ASP A CA 1
ATOM 6261 C C . ASP A 1 852 ? 1.226 -4.661 -5.407 1.00 96.38 852 ASP A C 1
ATOM 6263 O O . ASP A 1 852 ? 1.998 -4.762 -4.458 1.00 96.38 852 ASP A O 1
ATOM 6267 N N . ILE A 1 853 ? 0.221 -3.781 -5.410 1.00 95.38 853 ILE A N 1
ATOM 6268 C CA . ILE A 1 853 ? -0.093 -2.875 -4.288 1.00 95.38 853 ILE A CA 1
ATOM 6269 C C . ILE A 1 853 ? -1.355 -3.282 -3.517 1.00 95.38 853 ILE A C 1
ATOM 6271 O O . ILE A 1 853 ? -1.657 -2.635 -2.508 1.00 95.38 853 ILE A O 1
ATOM 6275 N N . ASP A 1 854 ? -2.105 -4.294 -3.968 1.00 89.88 854 ASP A N 1
ATOM 6276 C CA . ASP A 1 854 ? -3.345 -4.757 -3.322 1.00 89.88 854 ASP A CA 1
ATOM 6277 C C . ASP A 1 854 ? -3.349 -6.242 -2.885 1.00 89.88 854 ASP A C 1
ATOM 6279 O O . ASP A 1 854 ? -4.209 -6.680 -2.101 1.00 89.88 854 ASP A O 1
ATOM 6283 N N . GLY A 1 855 ? -2.314 -6.979 -3.279 1.00 88.81 855 GLY A N 1
ATOM 6284 C CA . GLY A 1 855 ? -2.032 -8.360 -2.926 1.00 88.81 855 GLY A CA 1
ATOM 6285 C C . GLY A 1 855 ? -2.805 -9.381 -3.760 1.00 88.81 855 GLY A C 1
ATOM 6286 O O . GLY A 1 855 ? -3.059 -10.483 -3.254 1.00 88.81 855 GLY A O 1
ATOM 6287 N N . ASP A 1 856 ? -3.238 -9.034 -4.981 1.00 84.19 856 ASP A N 1
ATOM 6288 C CA . ASP A 1 856 ? -3.883 -9.970 -5.915 1.00 84.19 856 ASP A CA 1
ATOM 6289 C C . ASP A 1 856 ? -2.894 -10.842 -6.718 1.00 84.19 856 ASP A C 1
ATOM 6291 O O . ASP A 1 856 ? -3.288 -11.887 -7.253 1.00 84.19 856 ASP A O 1
ATOM 6295 N N . GLY A 1 857 ? -1.603 -10.489 -6.705 1.00 90.38 857 GLY A N 1
ATOM 6296 C CA . GLY A 1 857 ? -0.510 -11.187 -7.381 1.00 90.38 857 GLY A CA 1
ATOM 6297 C C . GLY A 1 857 ? -0.113 -10.604 -8.741 1.00 90.38 857 GLY A C 1
ATOM 6298 O O . GLY A 1 857 ? 0.911 -11.027 -9.281 1.00 90.38 857 GLY A O 1
ATOM 6299 N N . ALA A 1 858 ? -0.874 -9.658 -9.299 1.00 94.44 858 ALA A N 1
ATOM 6300 C CA . ALA A 1 858 ? -0.508 -8.903 -10.494 1.00 94.44 858 ALA A CA 1
ATOM 6301 C C . ALA A 1 858 ? 0.077 -7.531 -10.123 1.00 94.44 858 ALA A C 1
ATOM 6303 O O . ALA A 1 858 ? -0.280 -6.909 -9.132 1.00 94.44 858 ALA A O 1
ATOM 6304 N N . ALA A 1 859 ? 0.998 -7.027 -10.941 1.00 97.00 859 ALA A N 1
ATOM 6305 C CA . ALA A 1 859 ? 1.666 -5.760 -10.690 1.00 97.00 859 ALA A CA 1
ATOM 6306 C C . ALA A 1 859 ? 0.888 -4.555 -11.241 1.00 97.00 859 ALA A C 1
ATOM 6308 O O . ALA A 1 859 ? 0.641 -4.429 -12.444 1.00 97.00 859 ALA A O 1
ATOM 6309 N N . ASP A 1 860 ? 0.609 -3.598 -10.363 1.00 97.81 860 ASP A N 1
ATOM 6310 C CA . ASP A 1 860 ? -0.212 -2.420 -10.622 1.00 97.81 860 ASP A CA 1
ATOM 6311 C C . ASP A 1 860 ? 0.586 -1.227 -11.141 1.00 97.81 860 ASP A C 1
ATOM 6313 O O . ASP A 1 860 ? 1.772 -1.059 -10.859 1.00 97.81 860 ASP A O 1
ATOM 6317 N N . ALA A 1 861 ? -0.075 -0.333 -11.880 1.00 97.94 861 ALA A N 1
ATOM 6318 C CA . ALA A 1 861 ? 0.573 0.825 -12.486 1.00 97.94 861 ALA A CA 1
ATOM 6319 C C . ALA A 1 861 ? 0.394 2.103 -11.648 1.00 97.94 861 ALA A C 1
ATOM 6321 O O . ALA A 1 861 ? -0.620 2.796 -11.768 1.00 97.94 861 ALA A O 1
ATOM 6322 N N . CYS A 1 862 ? 1.410 2.477 -10.865 1.00 98.06 862 CYS A N 1
ATOM 6323 C CA . CYS A 1 862 ? 1.446 3.726 -10.089 1.00 98.06 862 CYS A CA 1
ATOM 6324 C C . CYS A 1 862 ? 2.380 4.772 -10.698 1.00 98.06 862 CYS A C 1
ATOM 6326 O O . CYS A 1 862 ? 3.516 4.467 -11.040 1.00 98.06 862 CYS A O 1
ATOM 6328 N N . GLY A 1 863 ? 1.966 6.042 -10.739 1.00 96.88 863 GLY A N 1
ATOM 6329 C CA . GLY A 1 863 ? 2.828 7.160 -11.132 1.00 96.88 863 GLY A CA 1
ATOM 6330 C C . GLY A 1 863 ? 2.513 8.457 -10.389 1.00 96.88 863 GLY A C 1
ATOM 6331 O O . GLY A 1 863 ? 1.377 8.712 -9.986 1.00 96.88 863 GLY A O 1
ATOM 6332 N N . ARG A 1 864 ? 3.516 9.322 -10.220 1.00 95.94 864 ARG A N 1
ATOM 6333 C CA . ARG A 1 864 ? 3.337 10.662 -9.648 1.00 95.94 864 ARG A CA 1
ATOM 6334 C C . ARG A 1 864 ? 2.546 11.540 -10.618 1.00 95.94 864 ARG A C 1
ATOM 6336 O O . ARG A 1 864 ? 2.987 11.784 -11.736 1.00 95.94 864 ARG A O 1
ATOM 6343 N N . GLY A 1 865 ? 1.421 12.081 -10.170 1.00 93.69 865 GLY A N 1
ATOM 6344 C CA . GLY A 1 865 ? 0.683 13.148 -10.840 1.00 93.69 865 GLY A CA 1
ATOM 6345 C C . GLY A 1 865 ? 0.785 14.486 -10.092 1.00 93.69 865 GLY A C 1
ATOM 6346 O O . GLY A 1 865 ? 1.373 14.563 -9.009 1.00 93.69 865 GLY A O 1
ATOM 6347 N N . PRO A 1 866 ? 0.164 15.557 -10.623 1.00 90.69 866 PRO A N 1
ATOM 6348 C CA . PRO A 1 866 ? 0.148 16.870 -9.972 1.00 90.69 866 PRO A CA 1
ATOM 6349 C C . PRO A 1 866 ? -0.466 16.857 -8.568 1.00 90.69 866 PRO A C 1
ATOM 6351 O O . PRO A 1 866 ? -0.125 17.676 -7.721 1.00 90.69 866 PRO A O 1
ATOM 6354 N N . SER A 1 867 ? -1.386 15.928 -8.310 1.00 87.25 867 SER A N 1
ATOM 6355 C CA . SER A 1 867 ? -2.169 15.864 -7.073 1.00 87.25 867 SER A CA 1
ATOM 6356 C C . SER A 1 867 ? -1.833 14.651 -6.198 1.00 87.25 867 SER A C 1
ATOM 6358 O O . SER A 1 867 ? -2.682 14.189 -5.448 1.00 87.25 867 SER A O 1
ATOM 6360 N N . GLY A 1 868 ? -0.607 14.135 -6.300 1.00 92.44 868 GLY A N 1
ATOM 6361 C CA . GLY A 1 868 ? -0.155 12.969 -5.540 1.00 92.44 868 GLY A CA 1
ATOM 6362 C C . GLY A 1 868 ? 0.136 11.768 -6.430 1.00 92.44 868 GLY A C 1
ATOM 6363 O O . GLY A 1 868 ? 0.251 11.910 -7.648 1.00 92.44 868 GLY A O 1
ATOM 6364 N N . VAL A 1 869 ? 0.277 10.587 -5.836 1.00 95.94 869 VAL A N 1
ATOM 6365 C CA . VAL A 1 869 ? 0.449 9.341 -6.595 1.00 95.94 869 VAL A CA 1
ATOM 6366 C C . VAL A 1 869 ? -0.902 8.830 -7.068 1.00 95.94 869 VAL A C 1
ATOM 6368 O O . VAL A 1 869 ? -1.869 8.782 -6.309 1.00 95.94 869 VAL A O 1
ATOM 6371 N N . VAL A 1 870 ? -0.950 8.479 -8.347 1.00 95.50 870 VAL A N 1
ATOM 6372 C CA . VAL A 1 870 ? -2.115 7.971 -9.060 1.00 95.50 870 VAL A CA 1
ATOM 6373 C C . VAL A 1 870 ? -1.806 6.543 -9.485 1.00 95.50 870 VAL A C 1
ATOM 6375 O O . VAL A 1 870 ? -0.842 6.339 -10.225 1.00 95.50 870 VAL A O 1
ATOM 6378 N N . CYS A 1 871 ? -2.614 5.585 -9.038 1.00 96.38 871 CYS A N 1
ATOM 6379 C CA . CYS A 1 871 ? -2.453 4.171 -9.367 1.00 96.38 871 CYS A CA 1
ATOM 6380 C C . CYS A 1 871 ? -3.658 3.637 -10.139 1.00 96.38 871 CYS A C 1
ATOM 6382 O O . CYS A 1 871 ? -4.767 4.173 -10.043 1.00 96.38 871 CYS A O 1
ATOM 6384 N N . ALA A 1 872 ? -3.411 2.596 -10.927 1.00 95.19 872 ALA A N 1
ATOM 6385 C CA . ALA A 1 872 ? -4.398 1.814 -11.648 1.00 95.19 872 ALA A CA 1
ATOM 6386 C C . ALA A 1 872 ? -4.123 0.334 -11.381 1.00 95.19 872 ALA A C 1
ATOM 6388 O O . ALA A 1 872 ? -3.077 -0.168 -11.796 1.00 95.19 872 ALA A O 1
ATOM 6389 N N . VAL A 1 873 ? -5.059 -0.316 -10.689 1.00 93.56 873 VAL A N 1
ATOM 6390 C CA . VAL A 1 873 ? -4.965 -1.734 -10.323 1.00 93.56 873 VAL A CA 1
ATOM 6391 C C . VAL A 1 873 ? -5.077 -2.615 -11.571 1.00 93.56 873 VAL A C 1
ATOM 6393 O O . VAL A 1 873 ? -5.781 -2.247 -12.521 1.00 93.56 873 VAL A O 1
ATOM 6396 N N . ALA A 1 874 ? -4.374 -3.740 -11.614 1.00 93.38 874 ALA A N 1
ATOM 6397 C CA . ALA A 1 874 ? -4.457 -4.735 -12.668 1.00 93.38 874 ALA A CA 1
ATOM 6398 C C . ALA A 1 874 ? -5.894 -5.264 -12.809 1.00 93.38 874 ALA A C 1
ATOM 6400 O O . ALA A 1 874 ? -6.687 -5.323 -11.871 1.00 93.38 874 ALA A O 1
ATOM 6401 N N . SER A 1 875 ? -6.303 -5.612 -14.028 1.00 85.88 875 SER A N 1
ATOM 6402 C CA . SER A 1 875 ? -7.611 -6.234 -14.205 1.00 85.88 875 SER A CA 1
ATOM 6403 C C . SER A 1 875 ? -7.535 -7.702 -13.808 1.00 85.88 875 SER A C 1
ATOM 6405 O O . SER A 1 875 ? -6.859 -8.467 -14.489 1.00 85.88 875 SER A O 1
ATOM 6407 N N . ALA A 1 876 ? -8.392 -8.137 -12.878 1.00 74.69 876 ALA A N 1
ATOM 6408 C CA . ALA A 1 876 ? -8.653 -9.552 -12.561 1.00 74.69 876 ALA A CA 1
ATOM 6409 C C . ALA A 1 876 ? -9.085 -10.436 -13.767 1.00 74.69 876 ALA A C 1
ATOM 6411 O O . ALA A 1 876 ? -9.371 -11.626 -13.621 1.00 74.69 876 ALA A O 1
ATOM 6412 N N . SER A 1 877 ? -9.181 -9.868 -14.976 1.00 77.62 877 SER A N 1
ATOM 6413 C CA . SER A 1 877 ? -9.302 -10.603 -16.241 1.00 77.62 877 SER A CA 1
ATOM 6414 C C . SER A 1 877 ? -7.959 -11.002 -16.882 1.00 77.62 877 SER A C 1
ATOM 6416 O O . SER A 1 877 ? -7.979 -11.700 -17.899 1.00 77.62 877 SER A O 1
ATOM 6418 N N . GLY A 1 878 ? -6.824 -10.567 -16.321 1.00 79.50 878 GLY A N 1
ATOM 6419 C CA . GLY A 1 878 ? -5.481 -10.705 -16.895 1.00 79.50 878 GLY A CA 1
ATOM 6420 C C . GLY A 1 878 ? -5.247 -9.818 -18.125 1.00 79.50 878 GLY A C 1
ATOM 6421 O O . GLY A 1 878 ? -4.506 -10.185 -19.034 1.00 79.50 878 GLY A O 1
ATOM 6422 N N . ALA A 1 879 ? -5.973 -8.700 -18.251 1.00 86.88 879 ALA A N 1
ATOM 6423 C CA . ALA A 1 879 ? -5.901 -7.845 -19.435 1.00 86.88 879 ALA A CA 1
ATOM 6424 C C . ALA A 1 879 ? -6.314 -6.389 -19.163 1.00 86.88 879 ALA A C 1
ATOM 6426 O O . ALA A 1 879 ? -7.501 -6.066 -19.092 1.00 86.88 879 ALA A O 1
ATOM 6427 N N . GLY A 1 880 ? -5.334 -5.486 -19.137 1.00 92.81 880 GLY A N 1
ATOM 6428 C CA . GLY A 1 880 ? -5.556 -4.057 -18.908 1.00 92.81 880 GLY A CA 1
ATOM 6429 C C . GLY A 1 880 ? -5.518 -3.675 -17.431 1.00 92.81 880 GLY A C 1
ATOM 6430 O O . GLY A 1 880 ? -5.452 -4.533 -16.558 1.00 92.81 880 GLY A O 1
ATOM 6431 N N . PHE A 1 881 ? -5.597 -2.371 -17.170 1.00 94.31 881 PHE A N 1
ATOM 6432 C CA . PHE A 1 881 ? -5.716 -1.822 -15.819 1.00 94.31 881 PHE A CA 1
ATOM 6433 C C . PHE A 1 881 ? -7.101 -1.194 -15.611 1.00 94.31 881 PHE A C 1
ATOM 6435 O O . PHE A 1 881 ? -7.736 -0.725 -16.562 1.00 94.31 881 PHE A O 1
ATOM 6442 N N . ALA A 1 882 ? -7.548 -1.146 -14.359 1.00 90.38 882 ALA A N 1
ATOM 6443 C CA . ALA A 1 882 ? -8.684 -0.351 -13.913 1.00 90.38 882 ALA A CA 1
ATOM 6444 C C . ALA A 1 882 ? -8.449 1.154 -14.154 1.00 90.38 882 ALA A C 1
ATOM 6446 O O . ALA A 1 882 ? -7.344 1.611 -14.459 1.00 90.38 882 ALA A O 1
ATOM 6447 N N . ARG A 1 883 ? -9.498 1.975 -14.023 1.00 89.44 883 ARG A N 1
ATOM 6448 C CA . ARG A 1 883 ? -9.360 3.422 -14.258 1.00 89.44 883 ARG A CA 1
ATOM 6449 C C . ARG A 1 883 ? -8.573 4.082 -13.112 1.00 89.44 883 ARG A C 1
ATOM 6451 O O . ARG A 1 883 ? -8.943 3.904 -11.950 1.00 89.44 883 ARG A O 1
ATOM 6458 N N . PRO A 1 884 ? -7.527 4.876 -13.415 1.00 92.25 884 PRO A N 1
ATOM 6459 C CA . PRO A 1 884 ? -6.602 5.368 -12.407 1.00 92.25 884 PRO A CA 1
ATOM 6460 C C . PRO A 1 884 ? -7.245 6.397 -11.480 1.00 92.25 884 PRO A C 1
ATOM 6462 O O . PRO A 1 884 ? -7.976 7.284 -11.934 1.00 92.25 884 PRO A O 1
ATOM 6465 N N . HIS A 1 885 ? -6.892 6.341 -10.200 1.00 91.25 885 HIS A N 1
ATOM 6466 C CA . HIS A 1 885 ? -7.302 7.314 -9.187 1.00 91.25 885 HIS A CA 1
ATOM 6467 C C . HIS A 1 885 ? -6.163 7.603 -8.195 1.00 91.25 885 HIS A C 1
ATOM 6469 O O . HIS A 1 885 ? -5.115 6.962 -8.224 1.00 91.25 885 HIS A O 1
ATOM 6475 N N . VAL A 1 886 ? -6.322 8.634 -7.358 1.00 91.94 886 VAL A N 1
ATOM 6476 C CA . VAL A 1 886 ? -5.283 9.041 -6.395 1.00 91.94 886 VAL A CA 1
ATOM 6477 C C . VAL A 1 886 ? -5.220 8.049 -5.239 1.00 91.94 886 VAL A C 1
ATOM 6479 O O . VAL A 1 886 ? -6.225 7.841 -4.571 1.00 91.94 886 VAL A O 1
ATOM 6482 N N . TRP A 1 887 ? -4.035 7.498 -4.989 1.00 93.00 887 TRP A N 1
ATOM 6483 C CA . TRP A 1 887 ? -3.747 6.571 -3.889 1.00 93.00 887 TRP A CA 1
ATOM 6484 C C . TRP A 1 887 ? -3.037 7.242 -2.714 1.00 93.00 887 TRP A C 1
ATOM 6486 O O . TRP A 1 887 ? -3.224 6.844 -1.569 1.00 93.00 887 TRP A O 1
ATOM 6496 N N . SER A 1 888 ? -2.229 8.273 -2.968 1.00 90.88 888 SER A N 1
ATOM 6497 C CA . SER A 1 888 ? -1.486 8.960 -1.907 1.00 90.88 888 SER A CA 1
ATOM 6498 C C . SER A 1 888 ? -2.405 9.684 -0.922 1.00 90.88 888 SER A C 1
ATOM 6500 O O . SER A 1 888 ? -3.285 10.454 -1.325 1.00 90.88 888 SER A O 1
ATOM 6502 N N . TYR A 1 889 ? -2.112 9.531 0.367 1.00 84.94 889 TYR A N 1
ATOM 6503 C CA . TYR A 1 889 ? -2.724 10.291 1.449 1.00 84.94 889 TYR A CA 1
ATOM 6504 C C . TYR A 1 889 ? -2.679 11.822 1.232 1.00 84.94 889 TYR A C 1
ATOM 6506 O O . TYR A 1 889 ? -1.734 12.381 0.670 1.00 84.94 889 TYR A O 1
ATOM 6514 N N . SER A 1 890 ? -3.711 12.516 1.728 1.00 80.00 890 SER A N 1
ATOM 6515 C CA . SER A 1 890 ? -3.816 13.982 1.746 1.00 80.00 890 SER A CA 1
ATOM 6516 C C . SER A 1 890 ? -4.202 14.475 3.137 1.00 80.00 890 SER A C 1
ATOM 6518 O O . SER A 1 890 ? -5.039 13.879 3.823 1.00 80.00 890 SER A O 1
ATOM 6520 N N . ARG A 1 891 ? -3.624 15.608 3.548 1.00 72.38 891 ARG A N 1
ATOM 6521 C CA . ARG A 1 891 ? -4.039 16.337 4.752 1.00 72.38 891 ARG A CA 1
ATOM 6522 C C . ARG A 1 891 ? -4.279 17.801 4.421 1.00 72.38 891 ARG A C 1
ATOM 6524 O O . ARG A 1 891 ? -3.337 18.543 4.149 1.00 72.38 891 ARG A O 1
ATOM 6531 N N . GLY A 1 892 ? -5.530 18.238 4.534 1.00 68.06 892 GLY A N 1
ATOM 6532 C CA . GLY A 1 892 ? -5.906 19.635 4.322 1.00 68.06 892 GLY A CA 1
ATOM 6533 C C . GLY A 1 892 ? -5.717 20.086 2.873 1.00 68.06 892 GLY A C 1
ATOM 6534 O O . GLY A 1 892 ? -5.367 21.242 2.642 1.00 68.06 892 GLY A O 1
ATOM 6535 N N . GLY A 1 893 ? -5.903 19.174 1.913 1.00 67.44 893 GLY A N 1
ATOM 6536 C CA . GLY A 1 893 ? -5.725 19.435 0.483 1.00 67.44 893 GLY A CA 1
ATOM 6537 C C . GLY A 1 893 ? -4.270 19.508 0.003 1.00 67.44 893 GLY A C 1
ATOM 6538 O O . GLY A 1 893 ? -4.039 19.930 -1.129 1.00 67.44 893 GLY A O 1
ATOM 6539 N N . ALA A 1 894 ? -3.296 19.125 0.835 1.00 77.69 894 ALA A N 1
ATOM 6540 C CA . ALA A 1 894 ? -1.910 18.910 0.426 1.00 77.69 894 ALA A CA 1
ATOM 6541 C C . ALA A 1 894 ? -1.649 17.392 0.302 1.00 77.69 894 ALA A C 1
ATOM 6543 O O . ALA A 1 894 ? -1.579 16.722 1.339 1.00 77.69 894 ALA A O 1
ATOM 6544 N N . PRO A 1 895 ? -1.542 16.845 -0.925 1.00 83.62 895 PRO A N 1
ATOM 6545 C CA . PRO A 1 895 ? -1.272 15.428 -1.144 1.00 83.62 895 PRO A CA 1
ATOM 6546 C C . PRO A 1 895 ? 0.218 15.110 -0.988 1.00 83.62 895 PRO A C 1
ATOM 6548 O O . PRO A 1 895 ? 1.084 15.855 -1.463 1.00 83.62 895 PRO A O 1
ATOM 6551 N N . ASP A 1 896 ? 0.518 13.971 -0.368 1.00 89.50 896 ASP A N 1
ATOM 6552 C CA . ASP A 1 896 ? 1.880 13.449 -0.307 1.00 89.50 896 ASP A CA 1
ATOM 6553 C C . ASP A 1 896 ? 2.390 13.114 -1.723 1.00 89.50 896 ASP A C 1
ATOM 6555 O O . ASP A 1 896 ? 1.626 12.771 -2.625 1.00 89.50 896 ASP A O 1
ATOM 6559 N N . TYR A 1 897 ? 3.700 13.267 -1.942 1.00 92.50 897 TYR A N 1
ATOM 6560 C CA . TYR A 1 897 ? 4.404 13.086 -3.227 1.00 92.50 897 TYR A CA 1
ATOM 6561 C C . TYR A 1 897 ? 3.973 13.992 -4.406 1.00 92.50 897 TYR A C 1
ATOM 6563 O O . TYR A 1 897 ? 4.725 14.102 -5.377 1.00 92.50 897 TYR A O 1
ATOM 6571 N N . GLY A 1 898 ? 2.833 14.690 -4.336 1.00 91.19 898 GLY A N 1
ATOM 6572 C CA . GLY A 1 898 ? 2.287 15.551 -5.398 1.00 91.19 898 GLY A CA 1
ATOM 6573 C C . GLY A 1 898 ? 3.062 16.849 -5.653 1.00 91.19 898 GLY A C 1
ATOM 6574 O O . GLY A 1 898 ? 4.172 17.049 -5.145 1.00 91.19 898 GLY A O 1
ATOM 6575 N N . ASP A 1 899 ? 2.512 17.749 -6.469 1.00 91.06 899 ASP A N 1
ATOM 6576 C CA . ASP A 1 899 ? 3.099 19.077 -6.691 1.00 91.06 899 ASP A CA 1
ATOM 6577 C C . ASP A 1 899 ? 2.963 19.945 -5.431 1.00 91.06 899 ASP A C 1
ATOM 6579 O O . ASP A 1 899 ? 1.985 19.863 -4.690 1.00 91.06 899 ASP A O 1
ATOM 6583 N N . GLY A 1 900 ? 3.980 20.762 -5.148 1.00 86.69 900 GLY A N 1
ATOM 6584 C CA . GLY A 1 900 ? 4.076 21.505 -3.886 1.00 86.69 900 GLY A CA 1
ATOM 6585 C C . GLY A 1 900 ? 4.506 20.674 -2.664 1.00 86.69 900 GLY A C 1
ATOM 6586 O O . GLY A 1 900 ? 4.829 21.268 -1.633 1.00 86.69 900 GLY A O 1
ATOM 6587 N N . SER A 1 901 ? 4.584 19.341 -2.771 1.00 90.00 901 SER A N 1
ATOM 6588 C CA . SER A 1 901 ? 5.309 18.499 -1.806 1.00 90.00 901 SER A CA 1
ATOM 6589 C C . SER A 1 901 ? 6.830 18.625 -1.998 1.00 90.00 901 SER A C 1
ATOM 6591 O O . SER A 1 901 ? 7.308 19.189 -2.987 1.00 90.00 901 SER A O 1
ATOM 6593 N N . GLU A 1 902 ? 7.635 18.053 -1.094 1.00 90.00 902 GLU A N 1
ATOM 6594 C CA . GLU A 1 902 ? 9.096 18.054 -1.268 1.00 90.00 902 GLU A CA 1
ATOM 6595 C C . GLU A 1 902 ? 9.582 17.231 -2.474 1.00 90.00 902 GLU A C 1
ATOM 6597 O O . GLU A 1 902 ? 10.728 17.397 -2.895 1.00 90.00 902 GLU A O 1
ATOM 6602 N N . PHE A 1 903 ? 8.729 16.395 -3.077 1.00 91.69 903 PHE A N 1
ATOM 6603 C CA . PHE A 1 903 ? 9.073 15.621 -4.272 1.00 91.69 903 PHE A CA 1
ATOM 6604 C C . PHE A 1 903 ? 9.095 16.455 -5.559 1.00 91.69 903 PHE A C 1
ATOM 6606 O O . PHE A 1 903 ? 9.790 16.079 -6.499 1.00 91.69 903 PHE A O 1
ATOM 6613 N N . ASP A 1 904 ? 8.446 17.623 -5.577 1.00 90.44 904 ASP A N 1
ATOM 6614 C CA . ASP A 1 904 ? 8.520 18.602 -6.675 1.00 90.44 904 ASP A CA 1
ATOM 6615 C C . ASP A 1 904 ? 9.860 19.380 -6.689 1.00 90.44 904 ASP A C 1
ATOM 6617 O O . ASP A 1 904 ? 10.240 20.002 -7.679 1.00 90.44 904 ASP A O 1
ATOM 6621 N N . ALA A 1 905 ? 10.632 19.335 -5.594 1.00 90.50 905 ALA A N 1
ATOM 6622 C CA . ALA A 1 905 ? 11.792 20.209 -5.404 1.00 90.50 905 ALA A CA 1
ATOM 6623 C C . ALA A 1 905 ? 12.992 19.910 -6.328 1.00 90.50 905 ALA A C 1
ATOM 6625 O O . ALA A 1 905 ? 13.759 20.827 -6.642 1.00 90.50 905 ALA A O 1
ATOM 6626 N N . ALA A 1 906 ? 13.199 18.653 -6.744 1.00 91.88 906 ALA A N 1
ATOM 6627 C CA . ALA A 1 906 ? 14.319 18.274 -7.612 1.00 91.88 906 ALA A CA 1
ATOM 6628 C C . ALA A 1 906 ? 14.113 16.930 -8.347 1.00 91.88 906 ALA A C 1
ATOM 6630 O O . ALA A 1 906 ? 13.543 16.004 -7.773 1.00 91.88 906 ALA A O 1
ATOM 6631 N N . PRO A 1 907 ? 14.716 16.734 -9.544 1.00 91.31 907 PRO A N 1
ATOM 6632 C CA . PRO A 1 907 ? 14.682 15.462 -10.284 1.00 91.31 907 PRO A CA 1
ATOM 6633 C C . PRO A 1 907 ? 15.264 14.240 -9.577 1.00 91.31 907 PRO A C 1
ATOM 6635 O O . PRO A 1 907 ? 15.109 13.114 -10.041 1.00 91.31 907 PRO A O 1
ATOM 6638 N N . SER A 1 908 ? 15.995 14.445 -8.486 1.00 92.19 908 SER A N 1
ATOM 6639 C CA . SER A 1 908 ? 16.490 13.356 -7.656 1.00 92.19 908 SER A CA 1
ATOM 6640 C C . SER A 1 908 ? 15.443 12.852 -6.657 1.00 92.19 908 SER A C 1
ATOM 6642 O O . SER A 1 908 ? 15.644 11.770 -6.118 1.00 92.19 908 SER A O 1
ATOM 6644 N N . HIS A 1 909 ? 14.377 13.621 -6.388 1.00 93.69 909 HIS A N 1
ATOM 6645 C CA . HIS A 1 909 ? 13.330 13.287 -5.418 1.00 93.69 909 HIS A CA 1
ATOM 6646 C C . HIS A 1 909 ? 12.270 12.430 -6.116 1.00 93.69 909 HIS A C 1
ATOM 6648 O O . HIS A 1 909 ? 12.223 11.224 -5.892 1.00 93.69 909 HIS A O 1
ATOM 6654 N N . TRP A 1 910 ? 11.510 13.002 -7.061 1.00 93.69 910 TRP A N 1
ATOM 6655 C CA . TRP A 1 910 ? 10.547 12.232 -7.864 1.00 93.69 910 TRP A CA 1
ATOM 6656 C C . TRP A 1 910 ? 11.203 11.113 -8.686 1.00 93.69 910 TRP A C 1
ATOM 6658 O O . TRP A 1 910 ? 10.602 10.067 -8.887 1.00 93.69 910 TRP A O 1
ATOM 6668 N N . GLY A 1 911 ? 12.463 11.279 -9.103 1.00 92.88 911 GLY A N 1
ATOM 6669 C CA . GLY A 1 911 ? 13.224 10.249 -9.822 1.00 92.88 911 GLY A CA 1
ATOM 6670 C C . GLY A 1 911 ? 13.798 9.138 -8.935 1.00 92.88 911 GLY A C 1
ATOM 6671 O O . GLY A 1 911 ? 14.687 8.424 -9.390 1.00 92.88 911 GLY A O 1
ATOM 6672 N N . SER A 1 912 ? 13.367 9.050 -7.674 1.00 94.12 912 SER A N 1
ATOM 6673 C CA . SER A 1 912 ? 13.719 7.990 -6.715 1.00 94.12 912 SER A CA 1
ATOM 6674 C C . SER A 1 912 ? 12.498 7.254 -6.158 1.00 94.12 912 SER A C 1
ATOM 6676 O O . SER A 1 912 ? 12.631 6.519 -5.186 1.00 94.12 912 SER A O 1
ATOM 6678 N N . LEU A 1 913 ? 11.314 7.502 -6.730 1.00 95.88 913 LEU A N 1
ATOM 6679 C CA . LEU A 1 913 ? 10.098 6.777 -6.377 1.00 95.88 913 LEU A CA 1
ATOM 6680 C C . LEU A 1 913 ? 10.206 5.340 -6.890 1.00 95.88 913 LEU A C 1
ATOM 6682 O O . LEU A 1 913 ? 10.501 5.132 -8.067 1.00 95.88 913 LEU A O 1
ATOM 6686 N N . GLY A 1 914 ? 9.976 4.381 -6.001 1.00 95.62 914 GLY A N 1
ATOM 6687 C CA . GLY A 1 914 ? 9.965 2.949 -6.278 1.00 95.62 914 GLY A CA 1
ATOM 6688 C C . GLY A 1 914 ? 8.900 2.257 -5.432 1.00 95.62 914 GLY A C 1
ATOM 6689 O O . GLY A 1 914 ? 8.553 2.758 -4.360 1.00 95.62 914 GLY A O 1
ATOM 6690 N N . LEU A 1 915 ? 8.402 1.128 -5.933 1.00 97.19 915 LEU A N 1
ATOM 6691 C CA . LEU A 1 915 ? 7.478 0.243 -5.228 1.00 97.19 915 LEU A CA 1
ATOM 6692 C C . LEU A 1 915 ? 8.228 -0.979 -4.687 1.00 97.19 915 LEU A C 1
ATOM 6694 O O . LEU A 1 915 ? 9.085 -1.524 -5.385 1.00 97.19 915 LEU A O 1
ATOM 6698 N N . GLY A 1 916 ? 7.911 -1.399 -3.466 1.00 95.19 916 GLY A N 1
ATOM 6699 C CA . GLY A 1 916 ? 8.380 -2.654 -2.881 1.00 95.19 916 GLY A CA 1
ATOM 6700 C C . GLY A 1 916 ? 7.988 -2.763 -1.412 1.00 95.19 916 GLY A C 1
ATOM 6701 O O . GLY A 1 916 ? 8.096 -1.778 -0.694 1.00 95.19 916 GLY A O 1
ATOM 6702 N N . ASP A 1 917 ? 7.546 -3.947 -0.995 1.00 94.31 917 ASP A N 1
ATOM 6703 C CA . ASP A 1 917 ? 7.091 -4.277 0.363 1.00 94.31 917 ASP A CA 1
ATOM 6704 C C . ASP A 1 917 ? 8.203 -4.026 1.399 1.00 94.31 917 ASP A C 1
ATOM 6706 O O . ASP A 1 917 ? 9.150 -4.806 1.468 1.00 94.31 917 ASP A O 1
ATOM 6710 N N . VAL A 1 918 ? 8.151 -2.937 2.178 1.00 92.31 918 VAL A N 1
ATOM 6711 C CA . VAL A 1 918 ? 9.183 -2.605 3.184 1.00 92.31 918 VAL A CA 1
ATOM 6712 C C . VAL A 1 918 ? 8.814 -3.031 4.606 1.00 92.31 918 VAL A C 1
ATOM 6714 O O . VAL A 1 918 ? 9.620 -2.822 5.523 1.00 92.31 918 VAL A O 1
ATOM 6717 N N . ASP A 1 919 ? 7.625 -3.597 4.820 1.00 89.00 919 ASP A N 1
ATOM 6718 C CA . ASP A 1 919 ? 7.104 -3.926 6.152 1.00 89.00 919 ASP A CA 1
ATOM 6719 C C . ASP A 1 919 ? 6.736 -5.418 6.348 1.00 89.00 919 ASP A C 1
ATOM 6721 O O . ASP A 1 919 ? 6.773 -5.926 7.476 1.00 89.00 919 ASP A O 1
ATOM 6725 N N . GLY A 1 920 ? 6.634 -6.162 5.249 1.00 88.69 920 GLY A N 1
ATOM 6726 C CA . GLY A 1 920 ? 6.548 -7.616 5.154 1.00 88.69 920 GLY A CA 1
ATOM 6727 C C . GLY A 1 920 ? 5.121 -8.152 5.084 1.00 88.69 920 GLY A C 1
ATOM 6728 O O . GLY A 1 920 ? 4.914 -9.317 5.453 1.00 88.69 920 GLY A O 1
ATOM 6729 N N . ASP A 1 921 ? 4.142 -7.326 4.706 1.00 84.62 921 ASP A N 1
ATOM 6730 C CA . ASP A 1 921 ? 2.735 -7.725 4.598 1.00 84.62 921 ASP A CA 1
ATOM 6731 C C . ASP A 1 921 ? 2.359 -8.366 3.246 1.00 84.62 921 ASP A C 1
ATOM 6733 O O . ASP A 1 921 ? 1.319 -9.032 3.153 1.00 84.62 921 ASP A O 1
ATOM 6737 N N . GLY A 1 922 ? 3.261 -8.292 2.260 1.00 89.69 922 GLY A N 1
ATOM 6738 C CA . GLY A 1 922 ? 3.118 -8.825 0.908 1.00 89.69 922 GLY A CA 1
ATOM 6739 C C . GLY A 1 922 ? 2.756 -7.783 -0.153 1.00 89.69 922 GLY A C 1
ATOM 6740 O O . GLY A 1 922 ? 2.849 -8.111 -1.335 1.00 89.69 922 GLY A O 1
ATOM 6741 N N . ASP A 1 923 ? 2.386 -6.562 0.240 1.00 92.31 923 ASP A N 1
ATOM 6742 C CA . ASP A 1 923 ? 1.927 -5.506 -0.661 1.00 92.31 923 ASP A CA 1
ATOM 6743 C C . ASP A 1 923 ? 3.050 -4.474 -0.907 1.00 92.31 923 ASP A C 1
ATOM 6745 O O . ASP A 1 923 ? 3.837 -4.131 -0.026 1.00 92.31 923 ASP A O 1
ATOM 6749 N N . ALA A 1 924 ? 3.175 -3.947 -2.125 1.00 96.38 924 ALA A N 1
ATOM 6750 C CA . ALA A 1 924 ? 4.297 -3.089 -2.492 1.00 96.38 924 ALA A CA 1
ATOM 6751 C C . ALA A 1 924 ? 4.126 -1.635 -2.014 1.00 96.38 924 ALA A C 1
ATOM 6753 O O . ALA A 1 924 ? 3.337 -0.854 -2.551 1.00 96.38 924 ALA A O 1
ATOM 6754 N N . ASP A 1 925 ? 4.963 -1.226 -1.061 1.00 95.69 925 ASP A N 1
ATOM 6755 C CA . ASP A 1 925 ? 4.955 0.126 -0.502 1.00 95.69 925 ASP A CA 1
ATOM 6756 C C . ASP A 1 925 ? 5.596 1.174 -1.414 1.00 95.69 925 ASP A C 1
ATOM 6758 O O . ASP A 1 925 ? 6.564 0.917 -2.135 1.00 95.69 925 ASP A O 1
ATOM 6762 N N . LEU A 1 926 ? 5.129 2.421 -1.310 1.00 96.31 926 LEU A N 1
ATOM 6763 C CA . LEU A 1 926 ? 5.717 3.546 -2.030 1.00 96.31 926 LEU A CA 1
ATOM 6764 C C . LEU A 1 926 ? 6.841 4.204 -1.223 1.00 96.31 926 LEU A C 1
ATOM 6766 O O . LEU A 1 926 ? 6.592 4.976 -0.292 1.00 96.31 926 LEU A O 1
ATOM 6770 N N . CYS A 1 927 ? 8.085 4.023 -1.660 1.00 95.00 927 CYS A N 1
ATOM 6771 C CA . CYS A 1 927 ? 9.253 4.690 -1.084 1.00 95.00 927 CYS A CA 1
ATOM 6772 C C . CYS A 1 927 ? 9.914 5.679 -2.055 1.00 95.00 927 CYS A C 1
ATOM 6774 O O . CYS A 1 927 ? 9.944 5.489 -3.268 1.00 95.00 927 CYS A O 1
ATOM 6776 N N . GLY A 1 928 ? 10.520 6.736 -1.508 1.00 92.88 928 GLY A N 1
ATOM 6777 C CA . GLY A 1 928 ? 11.411 7.636 -2.244 1.00 92.88 928 GLY A CA 1
ATOM 6778 C C . GLY A 1 928 ? 12.181 8.574 -1.318 1.00 92.88 928 GLY A C 1
ATOM 6779 O O . GLY A 1 928 ? 11.845 8.722 -0.143 1.00 92.88 928 GLY A O 1
ATOM 6780 N N . ARG A 1 929 ? 13.239 9.233 -1.806 1.00 92.38 929 ARG A N 1
ATOM 6781 C CA . ARG A 1 929 ? 14.015 10.175 -0.976 1.00 92.38 929 ARG A CA 1
ATOM 6782 C C . ARG A 1 929 ? 13.548 11.624 -1.111 1.00 92.38 929 ARG A C 1
ATOM 6784 O O . ARG A 1 929 ? 13.558 12.209 -2.194 1.00 92.38 929 ARG A O 1
ATOM 6791 N N . GLY A 1 930 ? 13.233 12.221 0.033 1.00 90.75 930 GLY A N 1
ATOM 6792 C CA . GLY A 1 930 ? 13.073 13.659 0.199 1.00 90.75 930 GLY A CA 1
ATOM 6793 C C . GLY A 1 930 ? 14.379 14.351 0.600 1.00 90.75 930 GLY A C 1
ATOM 6794 O O . GLY A 1 930 ? 15.468 13.768 0.609 1.00 90.75 930 GLY A O 1
ATOM 6795 N N . ALA A 1 931 ? 14.266 15.616 0.995 1.00 90.12 931 ALA A N 1
ATOM 6796 C CA . ALA A 1 931 ? 15.379 16.443 1.442 1.00 90.12 931 ALA A CA 1
ATOM 6797 C C . ALA A 1 931 ? 15.961 15.972 2.787 1.00 90.12 931 ALA A C 1
ATOM 6799 O O . ALA A 1 931 ? 17.170 16.074 3.018 1.00 90.12 931 ALA A O 1
ATOM 6800 N N . SER A 1 932 ? 15.109 15.456 3.684 1.00 86.00 932 SER A N 1
ATOM 6801 C CA . SER A 1 932 ? 15.502 15.018 5.035 1.00 86.00 932 SER A CA 1
ATOM 6802 C C . SER A 1 932 ? 15.955 13.554 5.124 1.00 86.00 932 SER A C 1
ATOM 6804 O O . SER A 1 932 ? 16.672 13.194 6.063 1.00 86.00 932 SER A O 1
ATOM 6806 N N . GLY A 1 933 ? 15.590 12.734 4.137 1.00 89.88 933 GLY A N 1
ATOM 6807 C CA . GLY A 1 933 ? 15.968 11.331 4.017 1.00 89.88 933 GLY A CA 1
ATOM 6808 C C . GLY A 1 933 ? 14.944 10.510 3.233 1.00 89.88 933 GLY A C 1
ATOM 6809 O O . GLY A 1 933 ? 14.147 11.076 2.484 1.00 89.88 933 GLY A O 1
ATOM 6810 N N . ALA A 1 934 ? 14.961 9.187 3.397 1.00 91.81 934 ALA A N 1
ATOM 6811 C CA . ALA A 1 934 ? 13.949 8.310 2.805 1.00 91.81 934 ALA A CA 1
ATOM 6812 C C . ALA A 1 934 ? 12.574 8.508 3.468 1.00 91.81 934 ALA A C 1
ATOM 6814 O O . ALA A 1 934 ? 12.484 8.565 4.698 1.00 91.81 934 ALA A O 1
ATOM 6815 N N . LEU A 1 935 ? 11.525 8.582 2.650 1.00 92.56 935 LEU A N 1
ATOM 6816 C CA . LEU A 1 935 ? 10.117 8.650 3.028 1.00 92.56 935 LEU A CA 1
ATOM 6817 C C . LEU A 1 935 ? 9.386 7.475 2.376 1.00 92.56 935 LEU A C 1
ATOM 6819 O O . LEU A 1 935 ? 9.478 7.311 1.160 1.00 92.56 935 LEU A O 1
ATOM 6823 N N . CYS A 1 936 ? 8.659 6.700 3.172 1.00 93.44 936 CYS A N 1
ATOM 6824 C CA . CYS A 1 936 ? 7.817 5.615 2.682 1.00 93.44 936 CYS A CA 1
ATOM 6825 C C . CYS A 1 936 ? 6.372 5.832 3.131 1.00 93.44 936 CYS A C 1
ATOM 6827 O O . CYS A 1 936 ? 6.127 6.381 4.211 1.00 93.44 936 CYS A O 1
ATOM 6829 N N . ALA A 1 937 ? 5.437 5.431 2.283 1.00 93.88 937 ALA A N 1
ATOM 6830 C CA . ALA A 1 937 ? 4.010 5.418 2.533 1.00 93.88 937 ALA A CA 1
ATOM 6831 C C . ALA A 1 937 ? 3.539 3.987 2.297 1.00 93.88 937 ALA A C 1
ATOM 6833 O O . ALA A 1 937 ? 3.655 3.481 1.182 1.00 93.88 937 ALA A O 1
ATOM 6834 N N . LEU A 1 938 ? 3.093 3.351 3.377 1.00 93.25 938 LEU A N 1
ATOM 6835 C CA . LEU A 1 938 ? 2.786 1.927 3.378 1.00 93.25 938 LEU A CA 1
ATOM 6836 C C . LEU A 1 938 ? 1.462 1.674 2.653 1.00 93.25 938 LEU A C 1
ATOM 6838 O O . LEU A 1 938 ? 0.566 2.526 2.741 1.00 93.25 938 LEU A O 1
ATOM 6842 N N . SER A 1 939 ? 1.347 0.571 1.918 1.00 93.75 939 SER A N 1
ATOM 6843 C CA . SER A 1 939 ? 0.082 0.193 1.292 1.00 93.75 939 SER A CA 1
ATOM 6844 C C . SER A 1 939 ? -0.960 -0.153 2.357 1.00 93.75 939 SER A C 1
ATOM 6846 O O . SER A 1 939 ? -0.665 -0.464 3.509 1.00 93.75 939 SER A O 1
ATOM 6848 N N . ASN A 1 940 ? -2.227 -0.037 1.980 1.00 89.50 940 ASN A N 1
ATOM 6849 C CA . ASN A 1 940 ? -3.327 -0.670 2.694 1.00 89.50 940 ASN A CA 1
ATOM 6850 C C . ASN A 1 940 ? -4.328 -1.326 1.732 1.00 89.50 940 ASN A C 1
ATOM 6852 O O . ASN A 1 940 ? -5.497 -1.499 2.087 1.00 89.50 940 ASN A O 1
ATOM 6856 N N . ARG A 1 941 ? -3.863 -1.664 0.515 1.00 89.12 941 ARG A N 1
ATOM 6857 C CA . ARG A 1 941 ? -4.618 -2.263 -0.606 1.00 89.12 941 ARG A CA 1
ATOM 6858 C C . ARG A 1 941 ? -5.712 -1.383 -1.212 1.00 89.12 941 ARG A C 1
ATOM 6860 O O . ARG A 1 941 ? -6.335 -1.751 -2.198 1.00 89.12 941 ARG A O 1
ATOM 6867 N N . LEU A 1 942 ? -5.963 -0.212 -0.628 1.00 87.69 942 LEU A N 1
ATOM 6868 C CA . LEU A 1 942 ? -7.028 0.721 -1.017 1.00 87.69 942 LEU A CA 1
ATOM 6869 C C . LEU A 1 942 ? -6.497 2.157 -1.193 1.00 87.69 942 LEU A C 1
ATOM 6871 O O . LEU A 1 942 ? -7.276 3.109 -1.313 1.00 87.69 942 LEU A O 1
ATOM 6875 N N . GLY A 1 943 ? -5.174 2.313 -1.143 1.00 91.56 943 GLY A N 1
ATOM 6876 C CA . GLY A 1 943 ? -4.443 3.567 -1.047 1.00 91.56 943 GLY A CA 1
ATOM 6877 C C . GLY A 1 943 ? -3.100 3.376 -0.336 1.00 91.56 943 GLY A C 1
ATOM 6878 O O . GLY A 1 943 ? -2.787 2.301 0.171 1.00 91.56 943 GLY A O 1
ATOM 6879 N N . PHE A 1 944 ? -2.323 4.455 -0.259 1.00 92.50 944 PHE A N 1
ATOM 6880 C CA . PHE A 1 944 ? -1.138 4.533 0.592 1.00 92.50 944 PHE A CA 1
ATOM 6881 C C . PHE A 1 944 ? -1.432 5.360 1.846 1.00 92.50 944 PHE A C 1
ATOM 6883 O O . PHE A 1 944 ? -2.094 6.404 1.786 1.00 92.50 944 PHE A O 1
ATOM 6890 N N . GLY A 1 945 ? -0.864 4.939 2.976 1.00 89.38 945 GLY A N 1
ATOM 6891 C CA . GLY A 1 945 ? -0.827 5.710 4.212 1.00 89.38 945 GLY A CA 1
ATOM 6892 C C . GLY A 1 945 ? -0.108 7.059 4.061 1.00 89.38 945 GLY A C 1
ATOM 6893 O O . GLY A 1 945 ? 0.410 7.431 3.009 1.00 89.38 945 GLY A O 1
ATOM 6894 N N . ALA A 1 946 ? -0.059 7.837 5.144 1.00 88.56 946 ALA A N 1
ATOM 6895 C CA . ALA A 1 946 ? 0.685 9.100 5.140 1.00 88.56 946 ALA A CA 1
ATOM 6896 C C . ALA A 1 946 ? 2.188 8.847 4.947 1.00 88.56 946 ALA A C 1
ATOM 6898 O O . ALA A 1 946 ? 2.746 8.001 5.642 1.00 88.56 946 ALA A O 1
ATOM 6899 N N . ALA A 1 947 ? 2.863 9.627 4.102 1.00 89.50 947 ALA A N 1
ATOM 6900 C CA . ALA A 1 947 ? 4.304 9.500 3.899 1.00 89.50 947 ALA A CA 1
ATOM 6901 C C . ALA A 1 947 ? 5.069 9.781 5.203 1.00 89.50 947 ALA A C 1
ATOM 6903 O O . ALA A 1 947 ? 4.931 10.845 5.823 1.00 89.50 947 ALA A O 1
ATOM 6904 N N . ARG A 1 948 ? 5.902 8.832 5.641 1.00 89.38 948 ARG A N 1
ATOM 6905 C CA . ARG A 1 948 ? 6.676 8.936 6.884 1.00 89.38 948 ARG A CA 1
ATOM 6906 C C . ARG A 1 948 ? 8.174 8.787 6.648 1.00 89.38 948 ARG A C 1
ATOM 6908 O O . ARG A 1 948 ? 8.577 7.965 5.831 1.00 89.38 948 ARG A O 1
ATOM 6915 N N . PRO A 1 949 ? 9.029 9.546 7.369 1.00 87.62 949 PRO A N 1
ATOM 6916 C CA . PRO A 1 949 ? 10.473 9.380 7.267 1.00 87.62 949 PRO A CA 1
ATOM 6917 C C . PRO A 1 949 ? 10.865 7.971 7.714 1.00 87.62 949 PRO A C 1
ATOM 6919 O O . PRO A 1 949 ? 10.853 7.693 8.909 1.00 87.62 949 PRO A O 1
ATOM 6922 N N . ALA A 1 950 ? 11.219 7.102 6.772 1.00 85.38 950 ALA A N 1
ATOM 6923 C CA . ALA A 1 950 ? 11.659 5.731 7.017 1.00 85.38 950 ALA A CA 1
ATOM 6924 C C . ALA A 1 950 ? 13.163 5.664 7.338 1.00 85.38 950 ALA A C 1
ATOM 6926 O O . ALA A 1 950 ? 13.634 4.713 7.956 1.00 85.38 950 ALA A O 1
ATOM 6927 N N . SER A 1 951 ? 13.943 6.690 6.969 1.00 81.75 951 SER A N 1
ATOM 6928 C CA . SER A 1 951 ? 15.346 6.787 7.388 1.00 81.75 951 SER A CA 1
ATOM 6929 C C . SER A 1 951 ? 15.800 8.239 7.573 1.00 81.75 951 SER A C 1
ATOM 6931 O O . SER A 1 951 ? 16.141 8.951 6.625 1.00 81.75 951 SER A O 1
ATOM 6933 N N . ILE A 1 952 ? 15.791 8.701 8.827 1.00 73.44 952 ILE A N 1
ATOM 6934 C CA . ILE A 1 952 ? 16.120 10.086 9.205 1.00 73.44 952 ILE A CA 1
ATOM 6935 C C . ILE A 1 952 ? 17.599 10.405 8.928 1.00 73.44 952 ILE A C 1
ATOM 6937 O O . ILE A 1 952 ? 18.499 9.835 9.546 1.00 73.44 952 ILE A O 1
ATOM 6941 N N . GLY A 1 953 ? 17.867 11.387 8.061 1.00 70.94 953 GLY A N 1
ATOM 6942 C CA . GLY A 1 953 ? 19.229 11.839 7.751 1.00 70.94 953 GLY A CA 1
ATOM 6943 C C . GLY A 1 953 ? 20.051 10.843 6.924 1.00 70.94 953 GLY A C 1
ATOM 6944 O O . GLY A 1 953 ? 21.269 10.990 6.822 1.00 70.94 953 GLY A O 1
ATOM 6945 N N . ALA A 1 954 ? 19.401 9.845 6.334 1.00 77.00 954 ALA A N 1
ATOM 6946 C CA . ALA A 1 954 ? 19.963 8.867 5.414 1.00 77.00 954 ALA A CA 1
ATOM 6947 C C . ALA A 1 954 ? 19.343 9.086 4.030 1.00 77.00 954 ALA A C 1
ATOM 6949 O O . ALA A 1 954 ? 18.149 9.337 3.934 1.00 77.00 954 ALA A O 1
ATOM 6950 N N . PHE A 1 955 ? 20.146 9.048 2.965 1.00 89.94 955 PHE A N 1
ATOM 6951 C CA . PHE A 1 955 ? 19.727 9.423 1.600 1.00 89.94 955 PHE A CA 1
ATOM 6952 C C . PHE A 1 955 ? 19.228 10.880 1.427 1.00 89.94 955 PHE A C 1
ATOM 6954 O O . PHE A 1 955 ? 18.722 11.244 0.366 1.00 89.94 955 PHE A O 1
ATOM 6961 N N . GLY A 1 956 ? 19.408 11.741 2.436 1.00 90.50 956 GLY A N 1
ATOM 6962 C CA . GLY A 1 956 ? 19.005 13.151 2.412 1.00 90.50 956 GLY A CA 1
ATOM 6963 C C . GLY A 1 956 ? 19.997 14.095 1.716 1.00 90.50 956 GLY A C 1
ATOM 6964 O O . GLY A 1 956 ? 21.141 13.749 1.395 1.00 90.50 956 GLY A O 1
ATOM 6965 N N . ASP A 1 957 ? 19.566 15.339 1.507 1.00 92.38 957 ASP A N 1
ATOM 6966 C CA . ASP A 1 957 ? 20.325 16.364 0.777 1.00 92.38 957 ASP A CA 1
ATOM 6967 C C . ASP A 1 957 ? 21.624 16.752 1.478 1.00 92.38 957 ASP A C 1
ATOM 6969 O O . ASP A 1 957 ? 22.671 16.890 0.838 1.00 92.38 957 ASP A O 1
ATOM 6973 N N . ALA A 1 958 ? 21.573 16.881 2.806 1.00 88.75 958 ALA A N 1
ATOM 6974 C CA . ALA A 1 958 ? 22.722 17.237 3.636 1.00 88.75 958 ALA A CA 1
ATOM 6975 C C . ALA A 1 958 ? 23.849 16.186 3.574 1.00 88.75 958 ALA A C 1
ATOM 6977 O O . ALA A 1 958 ? 25.003 16.496 3.870 1.00 88.75 958 ALA A O 1
ATOM 6978 N N . GLN A 1 959 ? 23.521 14.961 3.159 1.00 87.69 959 GLN A N 1
ATOM 6979 C CA . GLN A 1 959 ? 24.426 13.828 2.993 1.00 87.69 959 GLN A CA 1
ATOM 6980 C C . GLN A 1 959 ? 24.899 13.662 1.533 1.00 87.69 959 GLN A C 1
ATOM 6982 O O . GLN A 1 959 ? 25.643 12.733 1.232 1.00 87.69 959 GLN A O 1
ATOM 6987 N N . GLY A 1 960 ? 24.518 14.578 0.631 1.00 89.44 960 GLY A N 1
ATOM 6988 C CA . GLY A 1 960 ? 25.014 14.658 -0.749 1.00 89.44 960 GLY A CA 1
ATOM 6989 C C . GLY A 1 960 ? 24.118 14.026 -1.820 1.00 89.44 960 GLY A C 1
ATOM 6990 O O . GLY A 1 960 ? 24.473 14.063 -3.001 1.00 89.44 960 GLY A O 1
ATOM 6991 N N . TRP A 1 961 ? 22.954 13.489 -1.447 1.00 92.50 961 TRP A N 1
ATOM 6992 C CA . TRP A 1 961 ? 22.081 12.726 -2.350 1.00 92.50 961 TRP A CA 1
ATOM 6993 C C . TRP A 1 961 ? 21.242 13.584 -3.304 1.00 92.50 961 TRP A C 1
ATOM 6995 O O . TRP A 1 961 ? 20.736 13.067 -4.296 1.00 92.50 961 TRP A O 1
ATOM 7005 N N . LEU A 1 962 ? 21.185 14.906 -3.098 1.00 93.12 962 LEU A N 1
ATOM 7006 C CA . LEU A 1 962 ? 20.503 15.846 -3.999 1.00 93.12 962 LEU A CA 1
ATOM 7007 C C . LEU A 1 962 ? 20.977 15.730 -5.462 1.00 93.12 962 LEU A C 1
ATOM 7009 O O . LEU A 1 962 ? 20.204 15.965 -6.393 1.00 93.12 962 LEU A O 1
ATOM 7013 N N . ALA A 1 963 ? 22.238 15.350 -5.695 1.00 91.38 963 ALA A N 1
ATOM 7014 C CA . ALA A 1 963 ? 22.754 15.134 -7.042 1.00 91.38 963 ALA A CA 1
ATOM 7015 C C . ALA A 1 963 ? 22.103 13.900 -7.695 1.00 91.38 963 ALA A C 1
ATOM 7017 O O . ALA A 1 963 ? 22.298 12.777 -7.241 1.00 91.38 963 ALA A O 1
ATOM 7018 N N . ALA A 1 964 ? 21.400 14.094 -8.818 1.00 86.50 964 ALA A N 1
ATOM 7019 C CA . ALA A 1 964 ? 20.603 13.054 -9.484 1.00 86.50 964 ALA A CA 1
ATOM 7020 C C . ALA A 1 964 ? 21.351 11.742 -9.800 1.00 86.50 964 ALA A C 1
ATOM 7022 O O . ALA A 1 964 ? 20.758 10.678 -9.699 1.00 86.50 964 ALA A O 1
ATOM 7023 N N . ARG A 1 965 ? 22.661 11.790 -10.086 1.00 90.69 965 ARG A N 1
ATOM 7024 C CA . ARG A 1 965 ? 23.522 10.600 -10.292 1.00 90.69 965 ARG A CA 1
ATOM 7025 C C . ARG A 1 965 ? 23.758 9.728 -9.039 1.00 90.69 965 ARG A C 1
ATOM 7027 O O . ARG A 1 965 ? 24.472 8.728 -9.132 1.00 90.69 965 ARG A O 1
ATOM 7034 N N . TYR A 1 966 ? 23.238 10.162 -7.891 1.00 93.69 966 TYR A N 1
ATOM 7035 C CA . TYR A 1 966 ? 23.186 9.422 -6.632 1.00 93.69 966 TYR A CA 1
ATOM 7036 C C . TYR A 1 966 ? 21.728 9.287 -6.169 1.00 93.69 966 TYR A C 1
ATOM 7038 O O . TYR A 1 966 ? 21.232 8.181 -6.001 1.00 93.69 966 TYR A O 1
ATOM 7046 N N . GLY A 1 967 ? 21.004 10.404 -6.026 1.00 91.50 967 GLY A N 1
ATOM 7047 C CA . GLY A 1 967 ? 19.655 10.390 -5.456 1.00 91.50 967 GLY A CA 1
ATOM 7048 C C . GLY A 1 967 ? 18.629 9.602 -6.269 1.00 91.50 967 GLY A C 1
ATOM 7049 O O . GLY A 1 967 ? 17.909 8.793 -5.701 1.00 91.50 967 GLY A O 1
ATOM 7050 N N . ALA A 1 968 ? 18.630 9.744 -7.598 1.00 90.69 968 ALA A N 1
ATOM 7051 C CA . ALA A 1 968 ? 17.752 8.986 -8.499 1.00 90.69 968 ALA A CA 1
ATOM 7052 C C . ALA A 1 968 ? 18.301 7.581 -8.829 1.00 90.69 968 ALA A C 1
ATOM 7054 O O . ALA A 1 968 ? 18.191 7.108 -9.960 1.00 90.69 968 ALA A O 1
ATOM 7055 N N . THR A 1 969 ? 19.001 6.978 -7.866 1.00 93.81 969 THR A N 1
ATOM 7056 C CA . THR A 1 969 ? 19.449 5.575 -7.882 1.00 93.81 969 THR A CA 1
ATOM 7057 C C . THR A 1 969 ? 19.080 4.852 -6.586 1.00 93.81 969 THR A C 1
ATOM 7059 O O . THR A 1 969 ? 19.433 3.688 -6.431 1.00 93.81 969 THR A O 1
ATOM 7062 N N . VAL A 1 970 ? 18.425 5.552 -5.647 1.00 95.19 970 VAL A N 1
ATOM 7063 C CA . VAL A 1 970 ? 17.789 4.931 -4.485 1.00 95.19 970 VAL A CA 1
ATOM 7064 C C . VAL A 1 970 ? 16.584 4.153 -5.003 1.00 95.19 970 VAL A C 1
ATOM 7066 O O . VAL A 1 970 ? 15.747 4.745 -5.681 1.00 95.19 970 VAL A O 1
ATOM 7069 N N . GLN A 1 971 ? 16.542 2.852 -4.733 1.00 95.00 971 GLN A N 1
ATOM 7070 C CA . GLN A 1 971 ? 15.470 1.946 -5.149 1.00 95.00 971 GLN A CA 1
ATOM 7071 C C . GLN A 1 971 ? 15.282 0.827 -4.103 1.00 95.00 971 GLN A C 1
ATOM 7073 O O . GLN A 1 971 ? 16.251 0.514 -3.397 1.00 95.00 971 GLN A O 1
ATOM 7078 N N . PRO A 1 972 ? 14.070 0.255 -3.996 1.00 96.00 972 PRO A N 1
ATOM 7079 C CA . PRO A 1 972 ? 13.786 -0.900 -3.150 1.00 96.00 972 PRO A CA 1
ATOM 7080 C C . PRO A 1 972 ? 14.394 -2.204 -3.693 1.00 96.00 972 PRO A C 1
ATOM 7082 O O . PRO A 1 972 ? 14.617 -2.343 -4.898 1.00 96.00 972 PRO A O 1
ATOM 7085 N N . GLY A 1 973 ? 14.647 -3.157 -2.794 1.00 95.75 973 GLY A N 1
ATOM 7086 C CA . GLY A 1 973 ? 14.947 -4.561 -3.087 1.00 95.75 973 GLY A CA 1
ATOM 7087 C C . GLY A 1 973 ? 15.504 -5.285 -1.859 1.00 95.75 973 GLY A C 1
ATOM 7088 O O . GLY A 1 973 ? 16.404 -4.760 -1.214 1.00 95.75 973 GLY A O 1
ATOM 7089 N N . ASP A 1 974 ? 14.977 -6.469 -1.537 1.00 96.88 974 ASP A N 1
ATOM 7090 C CA . ASP A 1 974 ? 15.386 -7.287 -0.380 1.00 96.88 974 ASP A CA 1
ATOM 7091 C C . ASP A 1 974 ? 16.815 -7.818 -0.573 1.00 96.88 974 ASP A C 1
ATOM 7093 O O . ASP A 1 974 ? 17.023 -8.793 -1.294 1.00 96.88 974 ASP A O 1
ATOM 7097 N N . VAL A 1 975 ? 17.827 -7.169 0.011 1.00 97.62 975 VAL A N 1
ATOM 7098 C CA . VAL A 1 975 ? 19.231 -7.573 -0.144 1.00 97.62 975 VAL A CA 1
ATOM 7099 C C . VAL A 1 975 ? 19.706 -8.522 0.953 1.00 97.62 975 VAL A C 1
ATOM 7101 O O . VAL A 1 975 ? 20.843 -8.996 0.846 1.00 97.62 975 VAL A O 1
ATOM 7104 N N . ASP A 1 976 ? 18.911 -8.847 1.978 1.00 95.69 976 ASP A N 1
ATOM 7105 C CA . ASP A 1 976 ? 19.311 -9.810 3.018 1.00 95.69 976 ASP A CA 1
ATOM 7106 C C . ASP A 1 976 ? 18.500 -11.113 3.123 1.00 95.69 976 ASP A C 1
ATOM 7108 O O . ASP A 1 976 ? 19.033 -12.125 3.603 1.00 95.69 976 ASP A O 1
ATOM 7112 N N . GLY A 1 977 ? 17.353 -11.162 2.453 1.00 94.44 977 GLY A N 1
ATOM 7113 C CA . GLY A 1 977 ? 16.486 -12.320 2.282 1.00 94.44 977 GLY A CA 1
ATOM 7114 C C . GLY A 1 977 ? 15.537 -12.527 3.454 1.00 94.44 977 GLY A C 1
ATOM 7115 O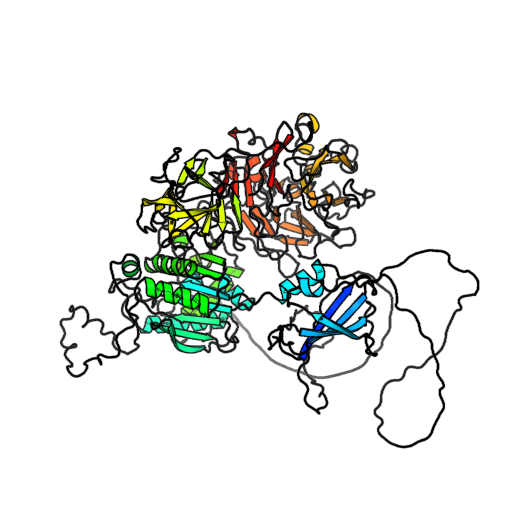 O . GLY A 1 977 ? 15.232 -13.677 3.792 1.00 94.44 977 GLY A O 1
ATOM 7116 N N . ASP A 1 978 ? 15.137 -11.442 4.120 1.00 91.12 978 ASP A N 1
ATOM 7117 C CA . ASP A 1 978 ? 14.191 -11.466 5.237 1.00 91.12 978 ASP A CA 1
ATOM 7118 C C . ASP A 1 978 ? 12.718 -11.286 4.820 1.00 91.12 978 ASP A C 1
ATOM 7120 O O . ASP A 1 978 ? 11.827 -11.391 5.676 1.00 91.12 978 ASP A O 1
ATOM 7124 N N . GLY A 1 979 ? 12.476 -11.095 3.518 1.00 91.50 979 GLY A N 1
ATOM 7125 C CA . GLY A 1 979 ? 11.169 -10.899 2.903 1.00 91.50 979 GLY A CA 1
ATOM 7126 C C . GLY A 1 979 ? 10.758 -9.436 2.747 1.00 91.50 979 GLY A C 1
ATOM 7127 O O . GLY A 1 979 ? 9.674 -9.206 2.229 1.00 91.50 979 GLY A O 1
ATOM 7128 N N . ARG A 1 980 ? 11.575 -8.465 3.183 1.00 92.94 980 ARG A N 1
ATOM 7129 C CA . ARG A 1 980 ? 11.283 -7.028 3.078 1.00 92.94 980 ARG A CA 1
ATOM 7130 C C . ARG A 1 980 ? 12.280 -6.312 2.174 1.00 92.94 980 ARG A C 1
ATOM 7132 O O . ARG A 1 980 ? 13.481 -6.556 2.191 1.00 92.94 980 ARG A O 1
ATOM 7139 N N . ALA A 1 981 ? 11.784 -5.365 1.396 1.00 94.88 981 ALA A N 1
ATOM 7140 C CA . ALA A 1 981 ? 12.553 -4.557 0.477 1.00 94.88 981 ALA A CA 1
ATOM 7141 C C . ALA A 1 981 ? 13.410 -3.512 1.211 1.00 94.88 981 ALA A C 1
ATOM 7143 O O . ALA A 1 981 ? 12.927 -2.539 1.792 1.00 94.88 981 ALA A O 1
ATOM 7144 N N . ASP A 1 982 ? 14.726 -3.658 1.102 1.00 95.44 982 ASP A N 1
ATOM 7145 C CA . ASP A 1 982 ? 15.680 -2.674 1.601 1.00 95.44 982 ASP A CA 1
ATOM 7146 C C . ASP A 1 982 ? 15.793 -1.480 0.652 1.00 95.44 982 ASP A C 1
ATOM 7148 O O . ASP A 1 982 ? 15.592 -1.604 -0.555 1.00 95.44 982 ASP A O 1
ATOM 7152 N N . LEU A 1 983 ? 16.224 -0.317 1.152 1.00 95.56 983 LEU A N 1
ATOM 7153 C CA . LEU A 1 983 ? 16.564 0.810 0.277 1.00 95.56 983 LEU A CA 1
ATOM 7154 C C . LEU A 1 983 ? 18.069 0.869 0.022 1.00 95.56 983 LEU A C 1
ATOM 7156 O O . LEU A 1 983 ? 18.843 1.262 0.903 1.00 95.56 983 LEU A O 1
ATOM 7160 N N . CYS A 1 984 ? 18.488 0.571 -1.212 1.00 96.38 984 CYS A N 1
ATOM 7161 C CA . CYS A 1 984 ? 19.861 0.794 -1.664 1.00 96.38 984 CYS A CA 1
ATOM 7162 C C . CYS A 1 984 ? 19.968 1.962 -2.641 1.00 96.38 984 CYS A C 1
ATOM 7164 O O . CYS A 1 984 ? 19.167 2.102 -3.558 1.00 96.38 984 CYS A O 1
ATOM 7166 N N . GLY A 1 985 ? 21.029 2.759 -2.502 1.00 95.12 985 GLY A N 1
ATOM 7167 C CA . GLY A 1 985 ? 21.372 3.848 -3.410 1.00 95.12 985 GLY A CA 1
ATOM 7168 C C . GLY A 1 985 ? 22.872 3.955 -3.665 1.00 95.12 985 GLY A C 1
ATOM 7169 O O . GLY A 1 985 ? 23.711 3.623 -2.822 1.00 95.12 985 GLY A O 1
ATOM 7170 N N . ARG A 1 986 ? 23.241 4.445 -4.847 1.00 94.81 986 ARG A N 1
ATOM 7171 C CA . ARG A 1 986 ? 24.636 4.629 -5.254 1.00 94.81 986 ARG A CA 1
ATOM 7172 C C . ARG A 1 986 ? 25.176 5.989 -4.800 1.00 94.81 986 ARG A C 1
ATOM 7174 O O . ARG A 1 986 ? 24.682 7.029 -5.220 1.00 94.81 986 ARG A O 1
ATOM 7181 N N . ALA A 1 987 ? 26.272 5.989 -4.051 1.00 94.00 987 ALA A N 1
ATOM 7182 C CA . ALA A 1 987 ? 27.052 7.177 -3.708 1.00 94.00 987 ALA A CA 1
ATOM 7183 C C . ALA A 1 987 ? 28.313 7.317 -4.590 1.00 94.00 987 ALA A C 1
ATOM 7185 O O . ALA A 1 987 ? 28.588 6.510 -5.480 1.00 94.00 987 ALA A O 1
ATOM 7186 N N . SER A 1 988 ? 29.123 8.348 -4.335 1.00 94.81 988 SER A N 1
ATOM 7187 C CA . SER A 1 988 ? 30.388 8.571 -5.054 1.00 94.81 988 SER A CA 1
ATOM 7188 C C . SER A 1 988 ? 31.437 7.480 -4.806 1.00 94.81 988 SER A C 1
ATOM 7190 O O . SER A 1 988 ? 32.290 7.244 -5.664 1.00 94.81 988 SER A O 1
ATOM 7192 N N . ASP A 1 989 ? 31.373 6.796 -3.663 1.00 95.19 989 ASP A N 1
ATOM 7193 C CA . ASP A 1 989 ? 32.344 5.800 -3.211 1.00 95.19 989 ASP A CA 1
ATOM 7194 C C . ASP A 1 989 ? 31.843 4.346 -3.288 1.00 95.19 989 ASP A C 1
ATOM 7196 O O . ASP A 1 989 ? 32.644 3.434 -3.077 1.00 95.19 989 ASP A O 1
ATOM 7200 N N . GLY A 1 990 ? 30.573 4.092 -3.618 1.00 96.06 990 GLY A N 1
ATOM 7201 C CA . GLY A 1 990 ? 30.025 2.736 -3.729 1.00 96.06 990 GLY A CA 1
ATOM 7202 C C . GLY A 1 990 ? 28.500 2.656 -3.637 1.00 96.06 990 GLY A C 1
ATOM 7203 O O . GLY A 1 990 ? 27.812 3.670 -3.717 1.00 96.06 990 GLY A O 1
ATOM 7204 N N . LEU A 1 991 ? 27.984 1.442 -3.452 1.00 96.88 991 LEU A N 1
ATOM 7205 C CA . LEU A 1 991 ? 26.565 1.155 -3.211 1.00 96.88 991 LEU A CA 1
ATOM 7206 C C . LEU A 1 991 ? 26.310 1.069 -1.699 1.00 96.88 991 LEU A C 1
ATOM 7208 O O . LEU A 1 991 ? 27.056 0.389 -0.986 1.00 96.88 991 LEU A O 1
ATOM 7212 N N . TRP A 1 992 ? 25.287 1.778 -1.224 1.00 96.25 992 TRP A N 1
ATOM 7213 C CA . TRP A 1 992 ? 24.908 1.871 0.186 1.00 96.25 992 TRP A CA 1
ATOM 7214 C C . TRP A 1 992 ? 23.472 1.392 0.384 1.00 96.25 992 TRP A C 1
ATOM 7216 O O . TRP A 1 992 ? 22.604 1.865 -0.339 1.00 96.25 992 TRP A O 1
ATOM 7226 N N . CYS A 1 993 ? 23.224 0.530 1.371 1.00 96.00 993 CYS A N 1
ATOM 7227 C CA . CYS A 1 993 ? 21.898 -0.023 1.669 1.00 96.00 993 CYS A CA 1
ATOM 7228 C C . CYS A 1 993 ? 21.494 0.237 3.125 1.00 96.00 993 CYS A C 1
ATOM 7230 O O . CYS A 1 993 ? 22.336 0.167 4.031 1.00 96.00 993 CYS A O 1
ATOM 7232 N N . ALA A 1 994 ? 20.215 0.551 3.325 1.00 93.38 994 ALA A N 1
ATOM 7233 C CA . ALA A 1 994 ? 19.530 0.671 4.607 1.00 93.38 994 ALA A CA 1
ATOM 7234 C C . ALA A 1 994 ? 18.456 -0.418 4.679 1.00 93.38 994 ALA A C 1
ATOM 7236 O O . ALA A 1 994 ? 17.535 -0.409 3.867 1.00 93.38 994 ALA A O 1
ATOM 7237 N N . LEU A 1 995 ? 18.613 -1.326 5.639 1.00 92.62 995 LEU A N 1
ATOM 7238 C CA . LEU A 1 995 ? 17.802 -2.539 5.739 1.00 92.62 995 LEU A CA 1
ATOM 7239 C C . LEU A 1 995 ? 16.397 -2.263 6.278 1.00 92.62 995 LEU A C 1
ATOM 7241 O O . LEU A 1 995 ? 16.269 -1.436 7.188 1.00 92.62 995 LEU A O 1
ATOM 7245 N N . ALA A 1 996 ? 15.390 -2.974 5.788 1.00 90.31 996 ALA A N 1
ATOM 7246 C CA . ALA A 1 996 ? 14.076 -3.055 6.407 1.00 90.31 996 ALA A CA 1
ATOM 7247 C C . ALA A 1 996 ? 14.150 -3.753 7.794 1.00 90.31 996 ALA A C 1
ATOM 7249 O O . ALA A 1 996 ? 15.126 -4.455 8.067 1.00 90.31 996 ALA A O 1
ATOM 7250 N N . PRO A 1 997 ? 13.221 -3.486 8.741 1.00 76.81 997 PRO A N 1
ATOM 7251 C CA . PRO A 1 997 ? 13.377 -3.916 10.141 1.00 76.81 997 PRO A CA 1
ATOM 7252 C C . PRO A 1 997 ? 12.406 -4.999 10.661 1.00 76.81 997 PRO A C 1
ATOM 7254 O O . PRO A 1 997 ? 11.179 -4.750 10.720 1.00 76.81 997 PRO A O 1
#

InterPro domains:
  IPR000772 Ricin B, lectin domain [PF00652] (528-642)
  IPR000772 Ricin B, lectin domain [SM00458] (521-645)
  IPR003737 N-acetylglucosaminyl phosphatidylinositol deacetylase-related [PTHR12993] (228-442)
  IPR013517 FG-GAP repeat [PF13517] (677-743)
  IPR024078 Putative deacetylase LmbE-like domain superfamily [G3DSA:3.40.50.10320] (234-486)
  IPR024078 Putative deacetylase LmbE-like domain superfamily [SSF102588] (235-458)
  IPR028994 Integrin alpha, N-terminal [SSF69318] (669-987)
  IPR035992 Ricin B-like lectins [SSF50370] (529-644)

Organism: Sorangium cellulosum (NCBI:txid56)